Protein 6E8O (pdb70)

Nearest PDB structures (foldseek):
  6e8o-assembly1_A  TM=1.002E+00  e=0.000E+00  Thermobifida fusca YX
  6e97-assembly1_A  TM=9.996E-01  e=0.000E+00  Thermobifida fusca YX
  6e97-assembly2_B  TM=9.998E-01  e=0.000E+00  Thermobifida fusca YX
  6e8o-assembly2_B  TM=9.982E-01  e=0.000E+00  Thermobifida fusca YX
  7tz4-assembly1_A  TM=8.031E-01  e=6.354E-76  Pseudomonas aeruginosa

Foldseek 3Di:
DADADPPVFVVVCCVVVLQPWDFLLNLLVVLCVVLVQAWAEAFDNDTHGSVRLSQLLLLLLQLVVVVPDAAAAEEEEEEFLGPVVSSPLSNCRQRNYAYEYDYNLFWLVQVLVSCQLRVHQEYEYECDAPHDGVLVSQVVCVVVVRHHPAYEYDDDNVPHHDSVSSNPDGGDSVNTDHDTQSDFRYWYFFLDFQARTFIATFGRRQQVSLQCLLLVLVVAAQAAEEEEQDGQPPPCLPPNDHSSSNSSRNYYYYYQSHLALVRVLVCCQPVLHAEYEFFQLSLVRNQCCCPVPVCVPGDNVSHAEYEYELDDHALVSLVSCCVRRVYQYKAWYDTPQFWIFIDGSPDPSVPRSQFRGATSDPFWDWAFAAPVRHGDPAFDKGFIWIDGSGGGQATDPPVPVSPPQADPVRIGRPQFIWHADPVRTIHTDGGRGRWAQFRNRIEHQNHLQVQLCPDPFFDGKGWEFFQDPNRRTFIEMETETPPDHDDPVVSLVSVVVVRGRPRHRGPYYHYDNDQPDPPCVDDSVVSRVRSRVVRD/DFDADDPVFVVVCVVVVLQPWDFLLNLLVVLCVVLVAAFAEAFPNDTDGSVRLSFLLQLLLQLVVVVPDAAAAEEEEEEFLGPVSSSPLSNCSQRNYAYEYDYNLFWLVQVLCSCVQRVHQEYEYECDAPHDGVVVRLVVCVVVVSHHPAYEYDDPQVPGHDSVSSRHPGGDSVNTDHDTQSFFRYWYWFLDFAQHTFIATFGNRQQVSQQQLLLVLVVAAQAAEEEEQDGQPPPCLVPNNHSSSNSSRNYYYYYQRHLQLVRRLVCCQPVLHAEYEFFQLSLVRNLCCCPVPVCVVRDNVSHAEYEYELDDHALVSLVSCCVRRVYAYKAWYDTPQFWIFIDGRPDDSVDRSQFRHATSDPFWDWAFAAPVSHGDPAFDKGWIWTDGSGGGQATDPCVPVSPPQADPVRIGGPQWIWHADPVRTIHTDGGRGQWDQFRNRTEHQNNLFVLLVVPPFWDGKTWEWAQDPNRRTFIEMETEGDDDPVVSLVSSVVVIGRPRHRGPYYHYDNDLPDPCPVNDDSVVSRVVSRVVSD

Solvent-accessible surface area: 41570 Å² total; per-residue (Å²): 73,70,55,106,29,44,78,102,17,14,74,110,2,122,147,54,48,27,21,79,31,34,0,0,17,41,0,0,60,43,14,8,190,153,16,30,138,64,50,0,0,12,6,83,82,70,133,4,49,1,35,57,0,6,110,63,0,11,31,1,0,12,6,2,25,196,35,34,5,56,56,31,26,56,0,0,0,1,3,9,20,36,0,44,1,0,0,1,0,2,0,0,6,24,3,8,3,24,0,0,7,0,35,19,26,8,37,22,42,1,0,41,29,0,5,67,34,0,114,12,58,0,0,1,0,4,31,137,57,95,63,51,38,2,51,71,2,0,48,98,4,103,174,76,69,40,23,6,115,39,2,0,0,16,49,119,32,61,83,38,25,41,10,69,98,4,76,84,50,206,63,67,92,70,57,44,56,133,23,114,12,84,59,21,2,1,1,7,25,13,34,8,34,74,16,72,8,64,2,0,10,2,18,7,9,0,1,0,19,4,0,46,20,0,5,113,32,4,34,13,7,23,51,4,23,0,0,0,5,14,52,1,3,66,9,13,0,1,4,2,0,0,0,3,0,0,0,45,17,1,0,16,0,0,5,1,88,61,50,41,22,78,33,0,0,46,36,0,45,99,26,112,0,13,5,0,0,0,20,6,14,19,0,34,99,1,0,62,12,23,87,137,42,80,21,73,133,47,59,15,94,23,7,115,10,0,0,1,2,28,24,93,4,52,48,132,11,3,133,55,0,106,107,30,12,60,2,22,5,0,2,7,24,30,22,16,13,1,0,6,0,0,0,28,52,116,25,76,80,96,34,3,14,55,6,12,0,91,20,14,7,122,40,14,54,46,79,18,0,41,158,70,60,153,93,25,86,102,40,90,75,6,36,1,2,0,35,0,0,0,2,6,24,2,10,25,134,12,157,151,52,27,83,85,11,17,15,148,79,9,9,10,90,1,16,13,41,0,79,84,21,126,80,12,4,0,6,27,84,30,83,49,58,50,16,9,16,50,6,12,70,46,0,2,4,66,8,0,10,78,16,0,73,46,13,99,24,2,113,30,0,0,0,4,11,38,63,25,138,43,26,45,36,86,0,0,0,10,0,20,19,154,124,148,70,16,57,150,86,87,0,37,152,44,0,139,108,100,4,3,0,54,29,8,20,6,58,89,10,56,56,37,138,185,6,50,26,129,24,83,207,55,70,97,37,49,2,33,140,58,0,28,172,165,33,135,78,69,56,105,28,42,78,104,23,13,73,101,1,120,139,54,48,25,21,77,29,33,0,0,19,43,0,0,38,65,12,10,186,162,18,33,137,119,48,0,0,9,5,83,81,69,131,4,50,1,35,62,0,6,116,58,0,9,24,0,0,0,7,2,21,158,46,28,5,53,48,32,29,57,1,0,0,0,3,7,15,35,0,38,0,1,0,0,1,3,0,0,5,27,2,8,3,26,0,0,6,0,39,21,26,8,38,9,42,2,0,37,33,0,6,68,31,0,104,12,48,1,0,0,0,5,21,136,44,94,89,52,43,2,44,93,6,0,49,93,4,106,167,67,65,38,16,9,117,28,4,0,0,18,55,104,36,60,80,39,34,26,5,64,137,13,74,17,147,179,56,53,95,70,52,46,57,134,25,111,11,80,58,19,2,1,3,7,28,11,36,10,38,53,23,78,9,52,3,0,11,2,18,6,11,0,0,0,19,4,0,49,19,0,5,144,33,5,71,27,18,57,81,3,23,0,0,0,3,12,54,1,2,70,7,14,0,0,3,3,0,0,1,2,0,0,1,36,17,1,0,18,0,0,4,1,76,58,47,43,24,75,31,0,0,43,38,0,52,97,26,100,0,11,5,0,0,0,23,6,12,19,0,20,89,2,0,42,8,26,91,139,49,76,27,61,137,54,57,14,89,22,8,122,10,0,0,2,3,28,26,94,5,52,47,133,12,2,129,57,0,97,110,33,18,60,3,19,6,0,2,7,24,33,24,14,12,1,0,4,0,0,0,29,51,104,14,22,71,94,30,2,12,54,7,10,0,59,21,13,8,122,42,14,57,42,82,17,0,41,159,66,59,156,86,23,86,92,40,89,73,5,46,1,2,0,36,0,0,0,2,5,26,2,10,26,141,13,148,144,44,28,80,96,11,16,15,148,86,9,11,11,83,2,16,16,45,0,82,82,21,58,33,7,5,0,6,26,86,32,91,40,53,51,9,4,30,47,6,15,72,48,0,3,4,60,6,0,7,74,13,0,68,45,16,127,45,17,143,30,0,0,0,4,10,33,62,24,127,90,28,44,25,89,0,0,0,16,0,20,56,134,11,64,157,89,74,0,37,130,41,0,153,106,107,5,4,0,60,28,7,14,5,55,103,9,54,70,37,127,183,5,74,34,129,21,55,82,174,54,71,90,45,57,6,28,152,78,0,32,64,76,31,133

CATH classification: 3.40.50.12780 (+1 more: 3.30.300.30)

Secondary structure (DSSP, 8-state):
---PPPHHHHHHHHHTTS-----HHHHHHHHHHHTTTSEEEEETTEEEEHHHHHHHHHHHHHHHHHHT--TT-EEEE---SSTHHHHHHHHHHHTT-EEEE--TT--HHHHHHHHHHHT-SEEEEESEETTEEHHHHHHHHHHHT-S-SEEEEES--TTSEEGGGGGSS---GGG-----TTSEEEEEE---SSSSPPEEEEEHHHHHHHHHHHHHHTT--TT-EEEE-S-TTSHHHHHSSHHHHHHHHT-EEEE-SS--HHHHHHHHHHHT--EEEE-HHHHHHHHHHHHTSTTTT---TT--EEEEESS---HHHHTTHHHHH-SEEEEEEEETTEEEEE--TTS-HHHHHH---EES-TT-EEEEE-TTSPBPPTTS-EEEEEE-TTS-SS-TT-HHHHHHHB-TT--EEEEEEEEE-TTS-EEEEEE-SS-EEETTEEE-HHHHHHHHHTSTTEEEEEEEEEEETTTEEEEEEEEEESSS---HHHHHHHHHHHT--GGGS-SEEEE-SS-SSTT----HHHHHHHHHHHT-/---PPPHHHHHHHHHTTS-----HHHHHHHHHHHTTTSEEEEETTEEEEHHHHHHHHHHHHHHHHHHT--TT-EEEE---SSTHHHHHHHHHHHHT-EEEE--TT--HHHHHHHHHHTT-SEEEEESEETTEEHHHHHHHHHHTT-S-SEEEEES--TTSEEGGGGS-SS--GGG-----TTSEEEEEE----SSSPPEEEEEHHHHHHHHHHHHHHTT--TT-EEEE-S-TTSHHHHHSSHHHHHHHHT-EEEEPSS--HHHHHHHHHHHT--EEEE-HHHHHHHHHHHHTSSSTTS--TT--EEEEESS---HHHHTTHHHHHSSEEEEEEEETTEEEEE--TTS-HHHHHH---EES-TT-EEEEE-TTSPBPPTTS-EEEEEE-TTS-SS-TT-HHHHHHHB-TTS-EEEEEEEEE-TTS-EEEEEE-SSEEEETTEEEEHHHHHHHHHHSTT-SEEEEEEEEETTTEEEEEEEEE----HHHHHHHHHHHT--GGGS-SEEEE-SS-SSS-GGGS-HHHHHHHHHHHT-

Sequence (1070 aa):
GCTPWPAEFAVRYREAGYWTGETFSDFVTDRTRRFADRLAVVGAGQRWTYAELGERSAVLATGLARLGIAAGDRVVVQLPNIPELFEVVFALFRLGALPVYALPAHRAHEITHLCTTAQAKALIIPDRHAGFDYRTMAAQLRHAGTAPEHVVVVGEPGGFTPLAELRADRPDPGVFTRPEASDAAFLQLSGGTTGLPKLIPRTHDDYLYSVRASAEICALGTDTVYLAALPAVHNFPMSSPGFLGTFHAGGTVVLAPNPSPDTAFSLIETERVTITAVVPPIALQWLDAVEHGSQSHRDLSSLRVLQVGGAKFAPEAARRVRPVLGCTLQQVFGMAEGLVNYTRLDDPDDIITTTQGRPISPDDEIRIVDEADRPVPDGEVGHLLTRGPYTIRGYYRAEEHNATAFTPDGFYRTGDLVRRTPTGHLVVEGRAKDQINRGGEKVSAEEVENHILAHPAVHDAAVVGMSDPYLGERVCAYVIARTEPPSRSELLRFLRERGLASYKIPDRVEFVDRFPVTGVKISRSELRRELARRLDGCTPWPAEFAVRYREAGYWTGETFSDFVTDRTRRFADRLAVVGAGQRWTYAELGERSAVLATGLARLGIAAGDRVVVQLPNIPELFEVVFALFRLGALPVYALPAHRAHEITHLCTTAQAKALIIPDRHAGFDYRTMAAQLRHAGTAPEHVVVVGEPGGFTPLAELRADRPDPGVFTRPEASDAAFLQLSGGTTGLPKLIPRTHDDYLYSVRASAEICALGTDTVYLAALPAVHNFPMSSPGFLGTFHAGGTVVLAPNPSPDTAFSLIETERVTITAVVPPIALQWLDAVEHGSQSHRDLSSLRVLQVGGAKFAPEAARRVRPVLGCTLQQVFGMAEGLVNYTRLDDPDDIITTTQGRPISPDDEIRIVDEADRPVPDGEVGHLLTRGPYTIRGYYRAEEHNATAFTPDGFYRTGDLVRRTPTGHLVVEGRAKDQINRGGEKVSAEEVENHILAHPAVHDAAVVGMSDPYLGERVCAYVIAPPSRSELLRFLRERGLASYKIPDRVEFVDRFPVTGVGKISRSELRRELARRLD

B-factor: mean 16.15, std 8.52, range [2.75, 59.04]

Organism: Thermobifida fusca (strain YX) (NCBI:txid269800)

Structure (mmCIF, N/CA/C/O backbone):
data_6E8O
#
_entry.id   6E8O
#
_cell.length_a   207.034
_cell.length_b   51.022
_cell.length_c   111.552
_cell.angle_alpha   90.000
_cell.angle_beta   119.870
_cell.angle_gamma   90.000
#
_symmetry.space_group_name_H-M   'C 1 2 1'
#
loop_
_entity.id
_entity.type
_entity.pdbx_description
1 polymer '2,3-dihydroxybenzoate-AMP ligase'
2 non-polymer 'ADENOSINE MONOPHOSPHATE'
3 non-polymer 'SULFATE ION'
4 non-polymer GLYCEROL
5 water water
#
loop_
_atom_site.group_PDB
_atom_site.id
_atom_site.type_symbol
_atom_site.label_atom_id
_atom_site.label_alt_id
_atom_site.label_comp_id
_atom_site.label_asym_id
_atom_site.label_entity_id
_atom_site.label_seq_id
_atom_site.pdbx_PDB_ins_code
_atom_site.Ca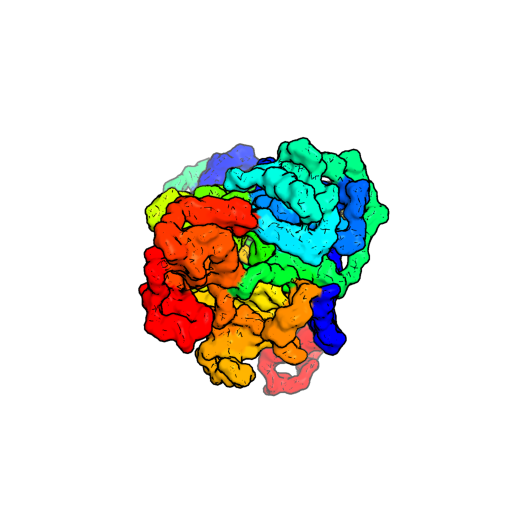rtn_x
_atom_site.Cartn_y
_atom_site.Cartn_z
_atom_site.occupancy
_atom_site.B_iso_or_equiv
_atom_site.auth_seq_id
_atom_site.auth_comp_id
_atom_site.auth_asym_id
_atom_site.auth_atom_id
_atom_site.pdbx_PDB_model_num
ATOM 1 N N . GLY A 1 7 ? -38.801 -30.565 105.731 1.00 23.40 4 GLY A N 1
ATOM 2 C CA . GLY A 1 7 ? -39.685 -29.413 105.677 1.00 20.30 4 GLY A CA 1
ATOM 3 C C . GLY A 1 7 ? -39.673 -28.692 104.340 1.00 22.52 4 GLY A C 1
ATOM 4 O O . GLY A 1 7 ? -40.082 -27.535 104.242 1.00 25.13 4 GLY A O 1
ATOM 5 N N . CYS A 1 8 ? -39.201 -29.376 103.306 1.00 21.36 5 CYS A N 1
ATOM 6 C CA . CYS A 1 8 ? -39.114 -28.813 101.968 1.00 18.63 5 CYS A CA 1
ATOM 7 C C . CYS A 1 8 ? -40.285 -29.299 101.116 1.00 23.35 5 CYS A C 1
ATOM 8 O O . CYS A 1 8 ? -40.981 -30.256 101.459 1.00 26.10 5 CYS A O 1
ATOM 11 N N . THR A 1 9 ? -40.509 -28.610 99.998 1.00 17.65 6 THR A N 1
ATOM 12 C CA . THR A 1 9 ? -41.557 -28.979 99.056 1.00 16.55 6 THR A CA 1
ATOM 13 C C . THR A 1 9 ? -40.908 -29.373 97.736 1.00 21.36 6 THR A C 1
ATOM 14 O O . THR A 1 9 ? -40.185 -28.557 97.136 1.00 18.00 6 THR A O 1
ATOM 18 N N . PRO A 1 10 ? -41.115 -30.593 97.250 1.00 20.41 7 PRO A N 1
ATOM 19 C CA . PRO A 1 10 ? -40.448 -31.035 96.025 1.00 17.15 7 PRO A CA 1
ATOM 20 C C . PRO A 1 10 ? -41.229 -30.645 94.779 1.00 14.37 7 PRO A C 1
ATOM 21 O O . PRO A 1 10 ? -42.438 -30.406 94.814 1.00 19.22 7 PRO A O 1
ATOM 25 N N . TRP A 1 11 ? -40.506 -30.572 93.667 1.00 12.62 8 TRP A N 1
ATOM 26 C CA . TRP A 1 11 ? -41.170 -30.432 92.384 1.00 11.84 8 TRP A CA 1
ATOM 27 C C . TRP A 1 11 ? -42.001 -31.687 92.109 1.00 17.29 8 TRP A C 1
ATOM 28 O O . TRP A 1 11 ? -41.629 -32.789 92.524 1.00 16.76 8 TRP A O 1
ATOM 39 N N . PRO A 1 12 ? -43.141 -31.552 91.433 1.00 18.66 9 PRO A N 1
ATOM 40 C CA . PRO A 1 12 ? -43.880 -32.747 91.017 1.00 17.48 9 PRO A CA 1
ATOM 41 C C . PRO A 1 12 ? -43.028 -33.620 90.108 1.00 17.93 9 PRO A C 1
ATOM 42 O O . PRO A 1 12 ? -42.203 -33.132 89.331 1.00 14.79 9 PRO A O 1
ATOM 46 N N . ALA A 1 13 ? -43.247 -34.933 90.213 1.00 18.89 10 ALA A N 1
ATOM 47 C CA . ALA A 1 13 ? -42.427 -35.894 89.480 1.00 16.35 10 ALA A CA 1
ATOM 48 C C . ALA A 1 13 ? -42.394 -35.601 87.985 1.00 17.47 10 ALA A C 1
ATOM 49 O O . ALA A 1 13 ? -41.352 -35.760 87.339 1.00 19.73 10 ALA A O 1
ATOM 51 N N . GLU A 1 14 ? -43.522 -35.188 87.404 1.00 18.63 11 GLU A N 1
ATOM 52 C CA . GLU A 1 14 ? -43.546 -34.978 85.960 1.00 18.04 11 GLU A CA 1
ATOM 53 C C . GLU A 1 14 ? -42.786 -33.718 85.557 1.00 17.56 11 GLU A C 1
ATOM 54 O O . GLU A 1 14 ? -42.313 -33.619 84.417 1.00 14.89 11 GLU A O 1
ATOM 60 N N . PHE A 1 15 ? -42.661 -32.750 86.466 1.00 13.50 12 PHE A N 1
ATOM 61 C CA . PHE A 1 15 ? -41.834 -31.583 86.177 1.00 13.14 12 PHE A CA 1
ATOM 62 C C . PHE A 1 15 ? -40.354 -31.923 86.300 1.00 11.47 12 PHE A C 1
ATOM 63 O O . PHE A 1 15 ? -39.552 -31.554 85.434 1.00 13.13 12 PHE A O 1
ATOM 71 N N . ALA A 1 16 ? -39.974 -32.640 87.362 1.00 15.54 13 ALA A N 1
ATOM 72 C CA . ALA A 1 16 ? -38.586 -33.070 87.498 1.00 13.68 13 ALA A CA 1
ATOM 73 C C . ALA A 1 16 ? -38.122 -33.821 86.256 1.00 12.35 13 ALA A C 1
ATOM 74 O O . ALA A 1 16 ? -37.021 -33.580 85.746 1.00 12.28 13 ALA A O 1
ATOM 76 N N . VAL A 1 17 ? -38.956 -34.731 85.751 1.00 13.70 14 VAL A N 1
ATOM 77 C CA . VAL A 1 17 ? -38.622 -35.472 84.536 1.00 13.51 14 VAL A CA 1
ATOM 78 C C . VAL A 1 17 ? -38.392 -34.517 83.373 1.00 11.84 14 VAL A C 1
ATOM 79 O O . VAL A 1 17 ? -37.427 -34.650 82.613 1.00 13.03 14 VAL A O 1
ATOM 83 N N . ARG A 1 18 ? -39.296 -33.553 83.205 1.00 14.25 15 ARG A N 1
ATOM 84 C CA . ARG A 1 18 ? -39.169 -32.585 82.122 1.00 15.68 15 ARG A CA 1
ATOM 85 C C . ARG A 1 18 ? -37.849 -31.832 82.209 1.00 11.49 15 ARG A C 1
ATOM 86 O O . ARG A 1 18 ? -37.165 -31.634 81.198 1.00 11.40 15 ARG A O 1
ATOM 94 N N . TYR A 1 19 ? -37.470 -31.416 83.416 1.00 10.69 16 TYR A N 1
ATOM 95 C CA . TYR A 1 19 ? -36.293 -30.570 83.564 1.00 9.19 16 TYR A CA 1
ATOM 96 C C . TYR A 1 19 ? -35.003 -31.355 83.366 1.00 11.73 16 TYR A C 1
ATOM 97 O O . TYR A 1 19 ? -34.031 -30.816 82.828 1.00 12.26 16 TYR A O 1
ATOM 106 N N . ARG A 1 20 ? -34.973 -32.624 83.778 1.00 12.60 17 ARG A N 1
ATOM 107 C CA . ARG A 1 20 ? -33.781 -33.437 83.553 1.00 14.55 17 ARG A CA 1
ATOM 108 C C . ARG A 1 20 ? -33.624 -33.798 82.080 1.00 13.17 17 ARG A C 1
ATOM 109 O O . ARG A 1 20 ? -32.519 -33.723 81.534 1.00 14.36 17 ARG A O 1
ATOM 117 N N . GLU A 1 21 ? -34.717 -34.182 81.416 1.00 14.58 18 GLU A N 1
ATOM 118 C CA . GLU A 1 21 ? -34.631 -34.504 79.993 1.00 18.13 18 GLU A CA 1
ATOM 119 C C . GLU A 1 21 ? -34.290 -33.278 79.153 1.00 17.16 18 GLU A C 1
ATOM 120 O O . GLU A 1 21 ? -33.670 -33.411 78.092 1.00 17.79 18 GLU A O 1
ATOM 126 N N . ALA A 1 22 ? -34.691 -32.082 79.595 1.00 15.90 19 ALA A N 1
ATOM 127 C CA . ALA A 1 22 ? -34.340 -30.865 78.872 1.00 13.28 19 ALA A CA 1
ATOM 128 C C . ALA A 1 22 ? -32.879 -30.468 79.056 1.00 12.84 19 ALA A C 1
ATOM 129 O O . ALA A 1 22 ? -32.390 -29.613 78.310 1.00 15.27 19 ALA A O 1
ATOM 131 N N . GLY A 1 23 ? -32.170 -31.072 80.007 1.00 10.25 20 GLY A N 1
ATOM 132 C CA . GLY A 1 23 ? -30.780 -30.748 80.249 1.00 12.19 20 GLY A CA 1
ATOM 133 C C . GLY A 1 23 ? -30.557 -29.644 81.254 1.00 11.54 20 GLY A C 1
ATOM 134 O O . GLY A 1 23 ? -29.401 -29.262 81.488 1.00 12.96 20 GLY A O 1
ATOM 135 N N . TYR A 1 24 ? -31.629 -29.117 81.849 1.00 12.15 21 TYR A N 1
ATOM 136 C CA . TYR A 1 24 ? -31.505 -28.118 82.904 1.00 9.75 21 TYR A CA 1
ATOM 137 C C . TYR A 1 24 ? -30.887 -28.721 84.157 1.00 9.77 21 TYR A C 1
ATOM 138 O O . TYR A 1 24 ? -29.921 -28.185 84.709 1.00 7.80 21 TYR A O 1
ATOM 147 N N . TRP A 1 25 ? -31.457 -29.828 84.632 1.00 10.16 22 TRP A N 1
ATOM 148 C CA . TRP A 1 25 ? -31.024 -30.502 85.850 1.00 8.63 22 TRP A CA 1
ATOM 149 C C . TRP A 1 25 ? -30.077 -31.633 85.464 1.00 10.48 22 TRP A C 1
ATOM 150 O O . TRP A 1 25 ? -30.519 -32.675 84.972 1.00 13.61 22 TRP A O 1
ATOM 161 N N . THR A 1 26 ? -28.778 -31.434 85.698 1.00 8.48 23 THR A N 1
ATOM 162 C CA . THR A 1 26 ? -27.762 -32.334 85.161 1.00 12.13 23 THR A CA 1
ATOM 163 C C . THR A 1 26 ? -27.341 -33.442 86.119 1.00 10.69 23 THR A C 1
ATOM 164 O O . THR A 1 26 ? -26.724 -34.417 85.671 1.00 11.51 23 THR A O 1
ATOM 168 N N . GLY A 1 27 ? -27.635 -33.318 87.411 1.00 9.66 24 GLY A N 1
ATOM 169 C CA . GLY A 1 27 ? -27.184 -34.268 88.404 1.00 7.44 24 GLY A CA 1
ATOM 170 C C . GLY A 1 27 ? -25.932 -33.863 89.164 1.00 11.34 24 GLY A C 1
ATOM 171 O O . GLY A 1 27 ? -25.602 -34.512 90.165 1.00 7.99 24 GLY A O 1
ATOM 172 N N . GLU A 1 28 ? -25.233 -32.818 88.730 1.00 10.06 25 GLU A N 1
ATOM 173 C CA . GLU A 1 28 ? -24.035 -32.380 89.436 1.00 7.76 25 GLU A CA 1
ATOM 174 C C . GLU A 1 28 ? -24.404 -31.735 90.767 1.00 8.44 25 GLU A C 1
ATOM 175 O O . GLU A 1 28 ? -25.396 -31.006 90.865 1.00 8.25 25 GLU A O 1
ATOM 181 N N . THR A 1 29 ? -23.607 -32.011 91.799 1.00 5.47 26 THR A N 1
ATOM 182 C CA . THR A 1 29 ? -23.779 -31.397 93.111 1.00 5.57 26 THR A CA 1
ATOM 183 C C . THR A 1 29 ? -22.700 -30.344 93.351 1.00 6.15 26 THR A C 1
ATOM 184 O O . THR A 1 29 ? -21.706 -30.256 92.633 1.00 8.13 26 THR A O 1
ATOM 188 N N . PHE A 1 30 ? -22.903 -29.538 94.390 1.00 7.36 27 PHE A N 1
ATOM 189 C CA . PHE A 1 30 ? -21.863 -28.578 94.743 1.00 7.88 27 PHE A CA 1
ATOM 190 C C . PHE A 1 30 ? -20.596 -29.281 95.215 1.00 8.62 27 PHE A C 1
ATOM 191 O O . PHE A 1 30 ? -19.495 -28.748 95.040 1.00 7.09 27 PHE A O 1
ATOM 199 N N . SER A 1 31 ? -20.728 -30.479 95.790 1.00 7.30 28 SER A N 1
ATOM 200 C CA . SER A 1 31 ? -19.556 -31.295 96.101 1.00 9.24 28 SER A CA 1
ATOM 201 C C . SER A 1 31 ? -18.735 -31.586 94.844 1.00 8.20 28 SER A C 1
ATOM 202 O O . SER A 1 31 ? -17.508 -31.416 94.837 1.00 8.20 28 SER A O 1
ATOM 205 N N . ASP A 1 32 ? -19.403 -32.039 93.772 1.00 5.78 29 ASP A N 1
ATOM 206 C CA . ASP A 1 32 ? -18.741 -32.237 92.484 1.00 7.69 29 ASP A CA 1
ATOM 207 C C . ASP A 1 32 ? -18.171 -30.929 91.948 1.00 7.67 29 ASP A C 1
ATOM 208 O O . ASP A 1 32 ? -17.110 -30.913 91.312 1.00 7.41 29 ASP A O 1
ATOM 213 N N . PHE A 1 33 ? -18.904 -29.833 92.150 1.00 6.58 30 PHE A N 1
ATOM 214 C CA . PHE A 1 33 ? -18.540 -28.539 91.584 1.00 7.49 30 PHE A CA 1
ATOM 215 C C . PHE A 1 33 ? -17.204 -28.062 92.137 1.00 5.88 30 PHE A C 1
ATOM 216 O O . PHE A 1 33 ? -16.305 -27.680 91.381 1.00 6.55 30 PHE A O 1
ATOM 224 N N . VAL A 1 34 ? -17.044 -28.121 93.459 1.00 7.84 31 VAL A N 1
ATOM 225 C CA . VAL A 1 34 ? -15.804 -27.684 94.095 1.00 6.91 31 VAL A CA 1
ATOM 226 C C . VAL A 1 34 ? -14.613 -28.455 93.535 1.00 10.09 31 VAL A C 1
ATOM 227 O O . VAL A 1 34 ? -13.598 -27.866 93.140 1.00 6.48 31 VAL A O 1
ATOM 231 N N . THR A 1 35 ? -14.727 -29.786 93.480 1.00 8.72 32 THR A N 1
ATOM 232 C CA . THR A 1 35 ? -13.623 -30.615 93.003 1.00 6.98 32 THR A CA 1
ATOM 233 C C . THR A 1 35 ? -13.331 -30.366 91.531 1.00 8.31 32 THR A C 1
ATOM 234 O O . THR A 1 35 ? -12.171 -30.219 91.133 1.00 10.40 32 THR A O 1
ATOM 238 N N . ASP A 1 36 ? -14.372 -30.321 90.704 1.00 5.23 33 ASP A N 1
ATOM 239 C CA . ASP A 1 36 ? -14.152 -30.238 89.266 1.00 8.33 33 ASP A CA 1
ATOM 240 C C . ASP A 1 36 ? -13.594 -28.880 88.863 1.00 8.99 33 ASP A C 1
ATOM 241 O O . ASP A 1 36 ? -12.627 -28.799 88.098 1.00 7.35 33 ASP A O 1
ATOM 246 N N . ARG A 1 37 ? -14.201 -27.794 89.348 1.00 9.04 34 ARG A N 1
ATOM 247 C CA . ARG A 1 37 ? -13.767 -26.478 88.891 1.00 9.47 34 ARG A CA 1
ATOM 248 C C . ARG A 1 37 ? -12.375 -26.141 89.412 1.00 6.11 34 ARG A C 1
ATOM 249 O O . ARG A 1 37 ? -11.565 -25.563 88.681 1.00 7.69 34 ARG A O 1
ATOM 257 N N . THR A 1 38 ? -12.065 -26.504 90.661 1.00 5.76 35 THR A N 1
ATOM 258 C CA . THR A 1 38 ? -10.731 -26.204 91.168 1.00 7.53 35 THR A CA 1
ATOM 259 C C . THR A 1 38 ? -9.656 -27.047 90.493 1.00 10.49 35 THR A C 1
ATOM 260 O O . THR A 1 38 ? -8.493 -26.630 90.454 1.00 11.08 35 THR A O 1
ATOM 264 N N . ARG A 1 39 ? -10.010 -28.203 89.933 1.00 11.15 36 ARG A N 1
ATOM 265 C CA . ARG A 1 39 ? -9.036 -28.968 89.162 1.00 11.97 36 ARG A CA 1
ATOM 266 C C . ARG A 1 39 ? -8.961 -28.484 87.719 1.00 9.37 36 ARG A C 1
ATOM 267 O O . ARG A 1 39 ? -7.864 -28.305 87.178 1.00 9.96 36 ARG A O 1
ATOM 275 N N . ARG A 1 40 ? -10.122 -28.231 87.112 1.00 9.17 37 ARG A N 1
ATOM 276 C CA . ARG A 1 40 ? -10.200 -27.769 85.729 1.00 7.26 37 ARG A CA 1
ATOM 277 C C . ARG A 1 40 ? -9.465 -26.448 85.522 1.00 9.87 37 ARG A C 1
ATOM 278 O O . ARG A 1 40 ? -8.879 -26.216 84.458 1.00 9.98 37 ARG A O 1
ATOM 286 N N . PHE A 1 41 ? -9.502 -25.559 86.518 1.00 8.40 38 PHE A N 1
ATOM 287 C CA . PHE A 1 41 ? -8.939 -24.216 86.402 1.00 8.23 38 PHE A CA 1
ATOM 288 C C . PHE A 1 41 ? -7.796 -23.998 87.385 1.00 8.59 38 PHE A C 1
ATOM 289 O O . PHE A 1 41 ? -7.455 -22.850 87.698 1.00 8.33 38 PHE A O 1
ATOM 297 N N . ALA A 1 42 ? -7.175 -25.091 87.837 1.00 8.11 39 ALA A N 1
ATOM 298 C CA . ALA A 1 42 ? -6.246 -25.081 88.963 1.00 8.12 39 ALA A CA 1
ATOM 299 C C . ALA A 1 42 ? -5.262 -23.913 88.949 1.00 7.21 39 ALA A C 1
ATOM 300 O O . ALA A 1 42 ? -5.066 -23.248 89.970 1.00 7.67 39 ALA A O 1
ATOM 302 N N . ASP A 1 43 ? -4.616 -23.659 87.809 1.00 7.65 40 ASP A N 1
ATOM 303 C CA . ASP A 1 43 ? -3.545 -22.666 87.748 1.00 11.12 40 ASP A CA 1
ATOM 304 C C . ASP A 1 43 ? -4.045 -21.233 87.619 1.00 11.02 40 ASP A C 1
ATOM 305 O O . ASP A 1 43 ? -3.245 -20.301 87.756 1.00 9.27 40 ASP A O 1
ATOM 310 N N . ARG A 1 44 ? -5.324 -21.033 87.343 1.00 9.88 41 ARG A N 1
ATOM 311 C CA . ARG A 1 44 ? -5.837 -19.694 87.133 1.00 8.10 41 ARG A CA 1
ATOM 312 C C . ARG A 1 44 ? -6.123 -19.018 88.469 1.00 8.66 41 ARG A C 1
ATOM 313 O O . ARG A 1 44 ? -6.224 -19.668 89.511 1.00 5.81 41 ARG A O 1
ATOM 321 N N . LEU A 1 45 ? -6.256 -17.690 88.421 1.00 8.41 42 LEU A N 1
ATOM 322 C CA . LEU A 1 45 ? -6.540 -16.893 89.610 1.00 7.08 42 LEU A CA 1
ATOM 323 C C . LEU A 1 45 ? -8.040 -16.909 89.889 1.00 4.59 42 LEU A C 1
ATOM 324 O O . LEU A 1 45 ? -8.840 -16.530 89.025 1.00 6.17 42 LEU A O 1
ATOM 329 N N . ALA A 1 46 ? -8.420 -17.338 91.094 1.00 6.83 43 ALA A N 1
ATOM 330 C CA . ALA A 1 46 ? -9.819 -17.501 91.487 1.00 6.31 43 ALA A CA 1
ATOM 331 C C . ALA A 1 46 ? -10.348 -16.351 92.335 1.00 5.77 43 ALA A C 1
ATOM 332 O O . ALA A 1 46 ? -11.461 -15.870 92.096 1.00 6.36 43 ALA A O 1
ATOM 334 N N . VAL A 1 47 ? -9.590 -15.922 93.342 1.00 5.34 44 VAL A N 1
ATOM 335 C CA . VAL A 1 47 ? -10.066 -14.966 94.336 1.00 5.64 44 VAL A CA 1
ATOM 336 C C . VAL A 1 47 ? -9.003 -13.901 94.572 1.00 8.42 44 VAL A C 1
ATOM 337 O O . VAL A 1 47 ? -7.833 -14.223 94.810 1.00 4.65 44 VAL A O 1
ATOM 341 N N . VAL A 1 48 ? -9.422 -12.639 94.553 1.00 7.17 45 VAL A N 1
ATOM 342 C CA . VAL A 1 48 ? -8.593 -11.509 94.955 1.00 7.47 45 VAL A CA 1
ATOM 343 C C . VAL A 1 48 ? -9.354 -10.751 96.031 1.00 6.12 45 VAL A C 1
ATOM 344 O O . VAL A 1 48 ? -10.493 -10.322 95.804 1.00 7.41 45 VAL A O 1
ATOM 348 N N . GLY A 1 49 ? -8.739 -10.598 97.200 1.00 6.17 46 GLY A N 1
ATOM 349 C CA . GLY A 1 49 ? -9.357 -9.859 98.281 1.00 8.33 46 GLY A CA 1
ATOM 350 C C . GLY A 1 49 ? -8.487 -9.792 99.518 1.00 10.81 46 GLY A C 1
ATOM 351 O O . GLY A 1 49 ? -7.774 -10.749 99.828 1.00 12.05 46 GLY A O 1
ATOM 352 N N . ALA A 1 50 ? -8.527 -8.660 100.225 1.00 12.07 47 ALA A N 1
ATOM 353 C CA . ALA A 1 50 ? -7.867 -8.514 101.526 1.00 12.63 47 ALA A CA 1
ATOM 354 C C . ALA A 1 50 ? -6.375 -8.837 101.453 1.00 12.62 47 ALA A C 1
ATOM 355 O O . ALA A 1 50 ? -5.810 -9.458 102.353 1.00 14.85 47 ALA A O 1
ATOM 357 N N . GLY A 1 51 ? -5.720 -8.391 100.383 1.00 13.09 48 GLY A N 1
ATOM 358 C CA . GLY A 1 51 ? -4.307 -8.657 100.201 1.00 14.06 48 GLY A CA 1
ATOM 359 C C . GLY A 1 51 ? -3.979 -10.061 99.748 1.00 17.46 48 GLY A C 1
ATOM 360 O O . GLY A 1 51 ? -2.795 -10.385 99.586 1.00 15.19 48 GLY A O 1
ATOM 361 N N . GLN A 1 52 ? -4.991 -10.894 99.530 1.00 12.25 49 GLN A N 1
ATOM 362 C CA . GLN A 1 52 ? -4.851 -12.282 99.119 1.00 12.01 49 GLN A CA 1
ATOM 363 C C . GLN A 1 52 ? -5.080 -12.430 97.619 1.00 10.86 49 GLN A C 1
ATOM 364 O O . GLN A 1 52 ? -5.887 -11.713 97.021 1.00 9.64 49 GLN A O 1
ATOM 370 N N . ARG A 1 53 ? -4.352 -13.372 97.013 1.00 9.63 50 ARG A N 1
ATOM 371 C CA . ARG A 1 53 ? -4.570 -13.773 95.621 1.00 9.65 50 ARG A CA 1
ATOM 372 C C . ARG A 1 53 ? -4.458 -15.296 95.588 1.00 13.02 50 ARG A C 1
ATOM 373 O O . ARG A 1 53 ? -3.353 -15.841 95.673 1.00 14.24 50 ARG A O 1
ATOM 381 N N . TRP A 1 54 ? -5.596 -15.978 95.477 1.00 8.78 51 TRP A N 1
ATOM 382 C CA . TRP A 1 54 ? -5.657 -17.436 95.514 1.00 8.19 51 TRP A CA 1
ATOM 383 C C . TRP A 1 54 ? -5.940 -17.979 94.122 1.00 7.18 51 TRP A C 1
ATOM 384 O O . TRP A 1 54 ? -6.898 -17.552 93.478 1.00 7.27 51 TRP A O 1
ATOM 395 N N . THR A 1 55 ? -5.123 -18.929 93.669 1.00 5.10 52 THR A N 1
ATOM 396 C CA . THR A 1 55 ? -5.470 -19.721 92.496 1.00 6.94 52 THR A CA 1
ATOM 397 C C . THR A 1 55 ? -6.625 -20.670 92.833 1.00 4.92 52 THR A C 1
ATOM 398 O O . THR A 1 55 ? -6.963 -20.888 93.999 1.00 6.06 52 THR A O 1
ATOM 402 N N . TYR A 1 56 ? -7.228 -21.248 91.788 1.00 6.49 53 TYR A N 1
ATOM 403 C CA . TYR A 1 56 ? -8.244 -22.277 92.005 1.00 6.39 53 TYR A CA 1
ATOM 404 C C . TYR A 1 56 ? -7.672 -23.446 92.797 1.00 6.59 53 TYR A C 1
ATOM 405 O O . TYR A 1 56 ? -8.353 -24.017 93.658 1.00 8.18 53 TYR A O 1
ATOM 41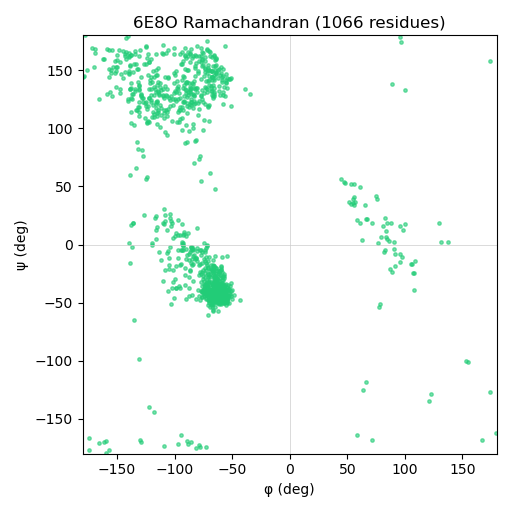4 N N . ALA A 1 57 ? -6.422 -23.817 92.514 1.00 7.59 54 ALA A N 1
ATOM 415 C CA . ALA A 1 57 ? -5.771 -24.871 93.284 1.00 7.81 54 ALA A CA 1
ATOM 416 C C . ALA A 1 57 ? -5.733 -24.521 94.766 1.00 8.38 54 ALA A C 1
ATOM 417 O O . ALA A 1 57 ? -6.075 -25.347 95.618 1.00 8.91 54 ALA A O 1
ATOM 419 N N . GLU A 1 58 ? -5.319 -23.297 95.101 1.00 7.29 55 GLU A N 1
ATOM 420 C CA . GLU A 1 58 ? -5.236 -22.930 96.511 1.00 7.50 55 GLU A CA 1
ATOM 421 C C . GLU A 1 58 ? -6.612 -22.920 97.163 1.00 8.08 55 GLU A C 1
ATOM 422 O O . GLU A 1 58 ? -6.771 -23.382 98.298 1.00 7.07 55 GLU A O 1
ATOM 428 N N . LEU A 1 59 ? -7.620 -22.386 96.467 1.00 5.42 56 LEU A N 1
ATOM 429 C CA . LEU A 1 59 ? -8.980 -22.438 96.994 1.00 10.10 56 LEU A CA 1
ATOM 430 C C . LEU A 1 59 ? -9.412 -23.880 97.240 1.00 8.33 56 LEU A C 1
ATOM 431 O O . LEU A 1 59 ? -10.047 -24.180 98.257 1.00 6.91 56 LEU A O 1
ATOM 436 N N . GLY A 1 60 ? -9.073 -24.785 96.320 1.00 8.13 57 GLY A N 1
ATOM 437 C CA . GLY A 1 60 ? -9.368 -26.194 96.541 1.00 10.16 57 GLY A CA 1
ATOM 438 C C . GLY A 1 60 ? -8.676 -26.750 97.772 1.00 7.62 57 GLY A C 1
ATOM 439 O O . GLY A 1 60 ? -9.305 -27.397 98.613 1.00 7.84 57 GLY A O 1
ATOM 440 N N . GLU A 1 61 ? -7.368 -26.492 97.901 1.00 8.66 58 GLU A N 1
ATOM 441 C CA . GLU A 1 61 ? -6.606 -26.996 99.045 1.00 8.53 58 GLU A CA 1
ATOM 442 C C . GLU A 1 61 ? -7.129 -26.424 100.357 1.00 10.00 58 GLU A C 1
ATOM 443 O O . GLU A 1 61 ? -7.285 -27.148 101.350 1.00 7.64 58 GLU A O 1
ATOM 449 N N . ARG A 1 62 ? -7.373 -25.112 100.389 1.00 8.03 59 ARG A N 1
ATOM 450 C CA . ARG A 1 62 ? -7.838 -24.472 101.617 1.00 8.62 59 ARG A CA 1
ATOM 451 C C . ARG A 1 62 ? -9.194 -25.013 102.048 1.00 6.94 59 ARG A C 1
ATOM 452 O O . ARG A 1 62 ? -9.424 -25.256 103.238 1.00 7.55 59 ARG A O 1
ATOM 460 N N . SER A 1 63 ? -10.117 -25.181 101.096 1.00 5.88 60 SER A N 1
ATOM 461 C CA . SER A 1 63 ? -11.443 -25.682 101.446 1.00 8.19 60 SER A CA 1
ATOM 462 C C . SER A 1 63 ? -11.392 -27.137 101.899 1.00 7.57 60 SER A C 1
ATOM 463 O O . SER A 1 63 ? -12.180 -27.536 102.761 1.00 6.62 60 SER A O 1
ATOM 466 N N . ALA A 1 64 ? -10.466 -27.935 101.353 1.00 7.99 61 ALA A N 1
ATOM 467 C CA . ALA A 1 64 ? -10.335 -29.321 101.801 1.00 7.01 61 ALA A CA 1
ATOM 468 C C . ALA A 1 64 ? -9.817 -29.391 103.233 1.00 7.60 61 ALA A C 1
ATOM 469 O O . ALA A 1 64 ? -10.283 -30.213 104.031 1.00 7.10 61 ALA A O 1
ATOM 471 N N . VAL A 1 65 ? -8.867 -28.522 103.584 1.00 6.14 62 VAL A N 1
ATOM 472 C CA . VAL A 1 65 ? -8.386 -28.459 104.960 1.00 6.40 62 VAL A CA 1
ATOM 473 C C . VAL A 1 65 ? -9.496 -27.995 105.899 1.00 6.75 62 VAL A C 1
ATOM 474 O O . VAL A 1 65 ? -9.703 -28.576 106.970 1.00 7.12 62 VAL A O 1
ATOM 478 N N . LEU A 1 66 ? -10.197 -26.937 105.503 1.00 5.50 63 LEU A N 1
ATOM 479 C CA . LEU A 1 66 ? -11.282 -26.393 106.311 1.00 7.65 63 LEU A CA 1
ATOM 480 C C . LEU A 1 66 ? -12.339 -27.457 106.581 1.00 5.62 63 LEU A C 1
ATOM 481 O O . LEU A 1 66 ? -12.746 -27.667 107.724 1.00 5.47 63 LEU A O 1
ATOM 486 N N . ALA A 1 67 ? -12.778 -28.124 105.520 1.00 5.81 64 ALA A N 1
ATOM 487 C CA . ALA A 1 67 ? -13.787 -29.174 105.632 1.00 6.35 64 ALA A CA 1
ATOM 488 C C . ALA A 1 67 ? -13.366 -30.240 106.637 1.00 6.82 64 ALA A C 1
ATOM 489 O O . ALA A 1 67 ? -14.179 -30.691 107.453 1.00 6.76 64 ALA A O 1
ATOM 491 N N . THR A 1 68 ? -12.093 -30.652 106.593 1.00 7.23 65 THR A N 1
ATOM 492 C CA . THR A 1 68 ? -11.581 -31.624 107.555 1.00 5.81 65 THR A CA 1
ATOM 493 C C . THR A 1 68 ? -11.710 -31.111 108.984 1.00 8.31 65 THR A C 1
ATOM 494 O O . THR A 1 68 ? -12.082 -31.865 109.893 1.00 7.83 65 THR A O 1
ATOM 498 N N . GLY A 1 69 ? -11.410 -29.825 109.201 1.00 7.56 66 GLY A N 1
ATOM 499 C CA . GLY A 1 69 ? -11.528 -29.249 110.530 1.00 8.93 66 GLY A CA 1
ATOM 500 C C . GLY A 1 69 ? -12.961 -29.038 110.980 1.00 8.07 66 GLY A C 1
ATOM 501 O O . GLY A 1 69 ? -13.262 -29.155 112.172 1.00 9.60 66 GLY A O 1
ATOM 502 N N . LEU A 1 70 ? -13.860 -28.704 110.050 1.00 7.99 67 LEU A N 1
ATOM 503 C CA . LEU A 1 70 ? -15.280 -28.653 110.393 1.00 6.98 67 LEU A CA 1
ATOM 504 C C . LEU A 1 70 ? -15.807 -30.035 110.761 1.00 9.75 67 LEU A C 1
ATOM 505 O O . LEU A 1 70 ? -16.598 -30.177 111.700 1.00 10.16 67 LEU A O 1
ATOM 510 N N . ALA A 1 71 ? -15.387 -31.066 110.028 1.00 9.18 68 ALA A N 1
ATOM 511 C CA . ALA A 1 71 ? -15.759 -32.424 110.404 1.00 10.98 68 ALA A CA 1
ATOM 512 C C . ALA A 1 71 ? -15.270 -32.755 111.807 1.00 13.62 68 ALA A C 1
ATOM 513 O O . ALA A 1 71 ? -16.016 -33.321 112.615 1.00 14.30 68 ALA A O 1
ATOM 515 N N . ARG A 1 72 ? -14.024 -32.394 112.126 1.00 10.49 69 ARG A N 1
ATOM 516 C CA . ARG A 1 72 ? -13.503 -32.689 113.457 1.00 17.06 69 ARG A CA 1
ATOM 517 C C . ARG A 1 72 ? -14.263 -31.926 114.532 1.00 16.51 69 ARG A C 1
ATOM 518 O O . ARG A 1 72 ? -14.393 -32.406 115.665 1.00 18.42 69 ARG A O 1
ATOM 526 N N . LEU A 1 73 ? -14.769 -30.740 114.192 1.00 13.91 70 LEU A N 1
ATOM 527 C CA . LEU A 1 73 ? -15.569 -29.958 115.125 1.00 12.81 70 LEU A CA 1
ATOM 528 C C . LEU A 1 73 ? -16.894 -30.641 115.438 1.00 13.27 70 LEU A C 1
ATOM 529 O O . LEU A 1 73 ? -17.401 -30.522 116.559 1.00 15.95 70 LEU A O 1
ATOM 534 N N . GLY A 1 74 ? -17.465 -31.357 114.471 1.00 12.51 71 GLY A N 1
ATOM 535 C CA . GLY A 1 74 ? -18.726 -32.050 114.661 1.00 14.81 71 GLY A CA 1
ATOM 536 C C . GLY A 1 74 ? -19.749 -31.826 113.562 1.00 15.12 71 GLY A C 1
ATOM 537 O O . GLY A 1 74 ? -20.873 -32.331 113.650 1.00 17.41 71 GLY A O 1
ATOM 538 N N . ILE A 1 75 ? -19.384 -31.072 112.526 1.00 11.94 72 ILE A N 1
ATOM 539 C CA . ILE A 1 75 ? -20.291 -30.816 111.412 1.00 12.79 72 ILE A CA 1
ATOM 540 C C . ILE A 1 75 ? -20.326 -32.046 110.517 1.00 15.49 72 ILE A C 1
ATOM 541 O O . ILE A 1 75 ? -19.280 -32.541 110.082 1.00 13.63 72 ILE A O 1
ATOM 546 N N . ALA A 1 76 ? -21.530 -32.537 110.238 1.00 15.28 73 ALA A N 1
ATOM 547 C CA . ALA A 1 76 ? -21.750 -33.738 109.446 1.00 15.82 73 ALA A CA 1
ATOM 548 C C . ALA A 1 76 ? -22.672 -33.424 108.274 1.00 15.75 73 ALA A C 1
ATOM 549 O O . ALA A 1 76 ? -23.262 -32.343 108.184 1.00 13.53 73 ALA A O 1
ATOM 551 N N . ALA A 1 77 ? -22.805 -34.393 107.370 1.00 12.12 74 ALA A N 1
ATOM 552 C CA . ALA A 1 77 ? -23.637 -34.198 106.192 1.00 13.45 74 ALA A CA 1
ATOM 553 C C . ALA A 1 77 ? -25.079 -33.920 106.603 1.00 13.56 74 ALA A C 1
ATOM 554 O O . ALA A 1 77 ? -25.666 -34.656 107.403 1.00 14.07 74 ALA A O 1
ATOM 556 N N . GLY A 1 78 ? -25.643 -32.841 106.062 1.00 10.12 75 GLY A N 1
ATOM 557 C CA . GLY A 1 78 ? -27.002 -32.441 106.342 1.00 11.89 75 GLY A CA 1
ATOM 558 C C . GLY A 1 78 ? -27.149 -31.393 107.427 1.00 9.16 75 GLY A C 1
ATOM 559 O O . GLY A 1 78 ? -28.228 -30.806 107.553 1.00 11.17 75 GLY A O 1
ATOM 560 N N . ASP A 1 79 ? -26.111 -31.165 108.226 1.00 10.65 76 ASP A N 1
ATOM 561 C CA . ASP A 1 79 ? -26.164 -30.126 109.246 1.00 11.15 76 ASP A CA 1
ATOM 562 C C . ASP A 1 79 ? -26.255 -28.747 108.599 1.00 7.35 76 ASP A C 1
ATOM 563 O O . ASP A 1 79 ? -25.627 -28.483 107.570 1.00 8.94 76 ASP A O 1
ATOM 568 N N . ARG A 1 80 ? -27.041 -27.862 109.211 1.00 8.35 77 ARG A N 1
ATOM 569 C CA . ARG A 1 80 ? -27.126 -26.476 108.769 1.00 7.74 77 ARG A CA 1
ATOM 570 C C . ARG A 1 80 ? -26.120 -25.619 109.530 1.00 6.88 77 ARG A C 1
ATOM 571 O O . ARG A 1 80 ? -25.943 -25.768 110.741 1.00 7.99 77 ARG A O 1
ATOM 579 N N . VAL A 1 81 ? -25.451 -24.728 108.803 1.00 5.44 78 VAL A N 1
ATOM 580 C CA . VAL A 1 81 ? -24.430 -23.847 109.361 1.00 7.98 78 VAL A CA 1
ATOM 581 C C . VAL A 1 81 ? -24.730 -22.439 108.868 1.00 3.65 78 VAL A C 1
ATOM 582 O O . VAL A 1 81 ? -24.735 -22.196 107.655 1.00 4.93 78 VAL A O 1
ATOM 586 N N . VAL A 1 82 ? -24.996 -21.524 109.798 1.00 5.74 79 VAL A N 1
ATOM 587 C CA . VAL A 1 82 ? -25.277 -20.135 109.435 1.00 5.48 79 VAL A CA 1
ATOM 588 C C . VAL A 1 82 ? -23.957 -19.432 109.139 1.00 5.18 79 VAL A C 1
ATOM 589 O O . VAL A 1 82 ? -23.054 -19.411 109.979 1.00 6.44 79 VAL A O 1
ATOM 593 N N . VAL A 1 83 ? -23.841 -18.866 107.939 1.00 5.31 80 VAL A N 1
ATOM 594 C CA . VAL A 1 83 ? -22.642 -18.161 107.495 1.00 6.92 80 VAL A CA 1
ATOM 595 C C . VAL A 1 83 ? -23.005 -16.690 107.321 1.00 6.95 80 VAL A C 1
ATOM 596 O O . VAL A 1 83 ? -23.823 -16.344 106.460 1.00 7.58 80 VAL A O 1
ATOM 600 N N . GLN A 1 84 ? -22.392 -15.817 108.139 1.00 4.92 81 GLN A N 1
ATOM 601 C CA . GLN A 1 84 ? -22.624 -14.366 108.089 1.00 7.08 81 GLN A CA 1
ATOM 602 C C . GLN A 1 84 ? -21.267 -13.663 107.995 1.00 8.27 81 GLN A C 1
ATOM 603 O O . GLN A 1 84 ? -20.739 -13.179 108.998 1.00 9.38 81 GLN A O 1
ATOM 609 N N . LEU A 1 85 ? -20.716 -13.597 106.781 1.00 6.45 82 LEU A N 1
ATOM 610 C CA . LEU A 1 85 ? -19.366 -13.090 106.565 1.00 9.03 82 LEU A CA 1
ATOM 611 C C . LEU A 1 85 ? -19.364 -11.921 105.584 1.00 11.21 82 LEU A C 1
ATOM 612 O O . LEU A 1 85 ? -20.168 -11.888 104.650 1.00 11.14 82 LEU A O 1
ATOM 617 N N . PRO A 1 86 ? -18.465 -10.939 105.775 1.00 9.23 83 PRO A N 1
ATOM 618 C CA . PRO A 1 86 ? -18.346 -9.843 104.803 1.00 9.11 83 PRO A CA 1
ATOM 619 C C . PRO A 1 86 ? -17.684 -10.299 103.511 1.00 9.41 83 PRO A C 1
ATOM 620 O O . PRO A 1 86 ? -17.406 -11.491 103.345 1.00 7.87 83 PRO A O 1
ATOM 624 N N . ASN A 1 87 ? -17.414 -9.374 102.588 1.00 9.61 84 ASN A N 1
ATOM 625 C CA . ASN A 1 87 ? -16.756 -9.730 101.328 1.00 7.67 84 ASN A CA 1
ATOM 626 C C . ASN A 1 87 ? -15.259 -9.912 101.586 1.00 11.06 84 ASN A C 1
ATOM 627 O O . ASN A 1 87 ? -14.426 -9.059 101.264 1.00 9.04 84 ASN A O 1
ATOM 632 N N . ILE A 1 88 ? -14.917 -11.053 102.184 1.00 6.57 85 ILE A N 1
ATOM 633 C CA . ILE A 1 88 ? -13.523 -11.414 102.450 1.00 9.24 85 ILE A CA 1
ATOM 634 C C . ILE A 1 88 ? -13.261 -12.791 101.855 1.00 8.35 85 ILE A C 1
ATOM 635 O O . ILE A 1 88 ? -14.196 -13.585 101.670 1.00 8.25 85 ILE A O 1
ATOM 640 N N . PRO A 1 89 ? -11.998 -13.107 101.534 1.00 9.28 86 PRO A N 1
ATOM 641 C CA . PRO A 1 89 ? -11.723 -14.398 100.877 1.00 8.73 86 PRO A CA 1
ATOM 642 C C . PRO A 1 89 ? -12.128 -15.600 101.709 1.00 7.09 86 PRO A C 1
ATOM 643 O O . PRO A 1 89 ? -12.451 -16.646 101.137 1.00 9.31 86 PRO A O 1
ATOM 647 N N . GLU A 1 90 ? -12.119 -15.487 103.040 1.00 8.59 87 GLU A N 1
ATOM 648 C CA . GLU A 1 90 ? -12.526 -16.601 103.890 1.00 8.10 87 GLU A CA 1
ATOM 649 C C . GLU A 1 90 ? -13.942 -17.075 103.578 1.00 8.32 87 GLU A C 1
ATOM 650 O O . GLU A 1 90 ? -14.270 -18.244 103.817 1.00 9.02 87 GLU A O 1
ATOM 656 N N . LEU A 1 91 ? -14.796 -16.189 103.060 1.00 7.64 88 LEU A N 1
ATOM 657 C CA . LEU A 1 91 ? -16.150 -16.594 102.692 1.00 7.12 88 LEU A CA 1
ATOM 658 C C . LEU A 1 91 ? -16.133 -17.771 101.722 1.00 7.43 88 LEU A C 1
ATOM 659 O O . LEU A 1 91 ? -16.851 -18.759 101.914 1.00 7.68 88 LEU A O 1
ATOM 664 N N . PHE A 1 92 ? -15.325 -17.680 100.663 1.00 7.15 89 PHE A N 1
ATOM 665 C CA . PHE A 1 92 ? -15.362 -18.714 99.634 1.00 7.62 89 PHE A CA 1
ATOM 666 C C . PHE A 1 92 ? -14.746 -20.018 100.119 1.00 7.89 89 PHE A C 1
ATOM 667 O O . PHE A 1 92 ? -15.208 -21.100 99.737 1.00 7.03 89 PHE A O 1
ATOM 675 N N . GLU A 1 93 ? -13.711 -19.946 100.959 1.00 7.98 90 GLU A N 1
ATOM 676 C CA . GLU A 1 93 ? -13.153 -21.186 101.483 1.00 9.17 90 GLU A CA 1
ATOM 677 C C . GLU A 1 93 ? -14.092 -21.825 102.499 1.00 10.27 90 GLU A C 1
ATOM 678 O O . GLU A 1 93 ? -14.170 -23.056 102.579 1.00 9.60 90 GLU A O 1
ATOM 684 N N . VAL A 1 94 ? -14.842 -21.017 103.250 1.00 8.49 91 VAL A N 1
ATOM 685 C CA . VAL A 1 94 ? -15.831 -21.565 104.173 1.00 8.62 91 VAL A CA 1
ATOM 686 C C . VAL A 1 94 ? -16.982 -22.215 103.407 1.00 8.51 91 VAL A C 1
ATOM 687 O O . VAL A 1 94 ? -17.412 -23.330 103.729 1.00 9.52 91 VAL A O 1
ATOM 691 N N . VAL A 1 95 ? -17.497 -21.531 102.380 1.00 7.71 92 VAL A N 1
ATOM 692 C CA . VAL A 1 95 ? -18.628 -22.059 101.622 1.00 6.76 92 VAL A CA 1
ATOM 693 C C . VAL A 1 95 ? -18.239 -23.340 100.888 1.00 8.49 92 VAL A C 1
ATOM 694 O O . VAL A 1 95 ? -18.968 -24.340 100.926 1.00 5.96 92 VAL A O 1
ATOM 698 N N . PHE A 1 96 ? -17.085 -23.331 100.213 1.00 7.05 93 PHE A N 1
ATOM 699 C CA . PHE A 1 96 ? -16.614 -24.538 99.534 1.00 6.82 93 PHE A CA 1
ATOM 700 C C . PHE A 1 96 ? -16.420 -25.689 100.517 1.00 7.93 93 PHE A C 1
ATOM 701 O O . PHE A 1 96 ? -16.785 -26.834 100.222 1.00 7.85 93 PHE A O 1
ATOM 709 N N . ALA A 1 97 ? -15.866 -25.399 101.698 1.00 4.78 94 ALA A N 1
ATOM 710 C CA . ALA A 1 97 ? -15.678 -26.434 102.710 1.00 5.79 94 ALA A CA 1
ATOM 711 C C . ALA A 1 97 ? -17.004 -27.081 103.091 1.00 7.86 94 ALA A C 1
ATOM 712 O O . ALA A 1 97 ? -17.108 -28.310 103.172 1.00 8.32 94 ALA A O 1
ATOM 714 N N . LEU A 1 98 ? -18.030 -26.265 103.339 1.00 4.15 95 LEU A N 1
ATOM 715 C CA . LEU A 1 98 ? -19.321 -26.816 103.732 1.00 6.58 95 LEU A CA 1
ATOM 716 C C . LEU A 1 98 ? -19.907 -27.680 102.619 1.00 6.92 95 LEU A C 1
ATOM 717 O O . LEU A 1 98 ? -20.517 -28.724 102.885 1.00 8.08 95 LEU A O 1
ATOM 722 N N . PHE A 1 99 ? -19.724 -27.269 101.364 1.00 3.84 96 PHE A N 1
ATOM 723 C CA . PHE A 1 99 ? -20.202 -28.078 100.245 1.00 8.28 96 PHE A CA 1
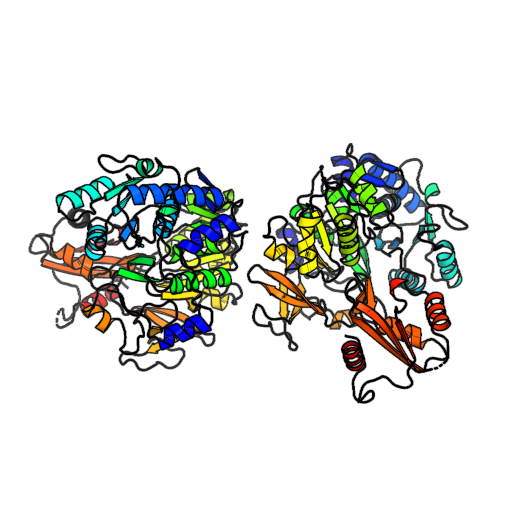ATOM 724 C C . PHE A 1 99 ? -19.460 -29.408 100.162 1.00 8.17 96 PHE A C 1
ATOM 725 O O . PHE A 1 99 ? -20.045 -30.428 99.783 1.00 10.22 96 PHE A O 1
ATOM 733 N N . ARG A 1 100 ? -18.172 -29.414 100.502 1.00 5.98 97 ARG A N 1
ATOM 734 C CA . ARG A 1 100 ? -17.404 -30.655 100.480 1.00 7.10 97 ARG A CA 1
ATOM 735 C C . ARG A 1 100 ? -17.955 -31.670 101.475 1.00 8.58 97 ARG A C 1
ATOM 736 O O . ARG A 1 100 ? -17.931 -32.880 101.217 1.00 10.56 97 ARG A O 1
ATOM 744 N N . LEU A 1 101 ? -18.422 -31.199 102.631 1.00 5.59 98 LEU A N 1
ATOM 745 C CA . LEU A 1 101 ? -18.970 -32.057 103.673 1.00 7.22 98 LEU A CA 1
ATOM 746 C C . LEU A 1 101 ? -20.409 -32.477 103.418 1.00 8.93 98 LEU A C 1
ATOM 747 O O . LEU A 1 101 ? -20.950 -33.268 104.199 1.00 11.10 98 LEU A O 1
ATOM 752 N N . GLY A 1 102 ? -21.050 -31.960 102.375 1.00 8.21 99 GLY A N 1
ATOM 753 C CA . GLY A 1 102 ? -22.482 -32.133 102.245 1.00 7.05 99 GLY A CA 1
ATOM 754 C C . GLY A 1 102 ? -23.297 -31.428 103.308 1.00 9.73 99 GLY A C 1
ATOM 755 O O . GLY A 1 102 ? -24.435 -31.828 103.569 1.00 10.12 99 GLY A O 1
ATOM 756 N N . ALA A 1 103 ? -22.739 -30.400 103.948 1.00 8.80 100 ALA A N 1
ATOM 757 C CA . ALA A 1 103 ? -23.475 -29.575 104.894 1.00 8.32 100 ALA A CA 1
ATOM 758 C C . ALA A 1 103 ? -24.205 -28.452 104.154 1.00 7.98 100 ALA A C 1
ATOM 759 O O . ALA A 1 103 ? -23.923 -28.151 102.992 1.00 10.97 100 ALA A O 1
ATOM 761 N N . LEU A 1 104 ? -25.156 -27.826 104.838 1.00 8.47 101 LEU A N 1
ATOM 762 C CA . LEU A 1 104 ? -25.991 -26.811 104.204 1.00 8.11 101 LEU A CA 1
ATOM 763 C C . LEU A 1 104 ? -25.646 -25.425 104.728 1.00 4.90 101 LEU A C 1
ATOM 764 O O . LEU A 1 104 ? -25.953 -25.118 105.891 1.00 6.75 101 LEU A O 1
ATOM 769 N N . PRO A 1 105 ? -25.011 -24.561 103.933 1.00 9.11 102 PRO A N 1
ATOM 770 C CA . PRO A 1 105 ? -24.917 -23.152 104.326 1.00 7.81 102 PRO A CA 1
ATOM 771 C C . PRO A 1 105 ? -26.309 -22.568 104.499 1.00 6.46 102 PRO A C 1
ATOM 772 O O . PRO A 1 105 ? -27.244 -22.923 103.781 1.00 7.43 102 PRO A O 1
ATOM 776 N N . VAL A 1 106 ? -26.440 -21.685 105.481 1.00 5.62 103 VAL A N 1
ATOM 777 C CA . VAL A 1 106 ? -27.635 -20.875 105.700 1.00 4.41 103 VAL A CA 1
ATOM 778 C C . VAL A 1 106 ? -27.149 -19.432 105.658 1.00 5.34 103 VAL A C 1
ATOM 779 O O . VAL A 1 106 ? -26.499 -18.963 106.598 1.00 8.03 103 VAL A O 1
ATOM 783 N N . TYR A 1 107 ? -27.443 -18.726 104.573 1.00 7.88 104 TYR A N 1
ATOM 784 C CA . TYR A 1 107 ? -26.761 -17.468 104.289 1.00 6.14 104 TYR A CA 1
ATOM 785 C C . TYR A 1 107 ? -27.442 -16.304 105.000 1.00 7.43 104 TYR A C 1
ATOM 786 O O . TYR A 1 107 ? -28.631 -16.054 104.797 1.00 8.11 104 TYR A O 1
ATOM 795 N N . ALA A 1 108 ? -26.680 -15.587 105.816 1.00 8.36 105 ALA A N 1
ATOM 796 C CA . ALA A 1 108 ? -27.103 -14.320 106.387 1.00 7.60 105 ALA A CA 1
ATOM 797 C C . ALA A 1 108 ? -26.218 -13.210 105.833 1.00 9.72 105 ALA A C 1
ATOM 798 O O . ALA A 1 108 ? -25.068 -13.449 105.452 1.00 8.01 105 ALA A O 1
ATOM 800 N N . LEU A 1 109 ? -26.773 -11.991 105.768 1.00 9.51 106 LEU A N 1
ATOM 801 C CA . LEU A 1 109 ? -26.055 -10.832 105.259 1.00 9.31 106 LEU A CA 1
ATOM 802 C C . LEU A 1 109 ? -25.405 -10.056 106.400 1.00 7.19 106 LEU A C 1
ATOM 803 O O . LEU A 1 109 ? -25.847 -10.132 107.553 1.00 7.96 106 LEU A O 1
ATOM 808 N N . PRO A 1 110 ? -24.335 -9.308 106.111 1.00 8.76 107 PRO A N 1
ATOM 809 C CA . PRO A 1 110 ? -23.628 -8.600 107.191 1.00 10.18 107 PRO A CA 1
ATOM 810 C C . PRO A 1 110 ? -24.504 -7.633 107.968 1.00 7.90 107 PRO A C 1
ATOM 811 O O . PRO A 1 110 ? -24.264 -7.426 109.164 1.00 9.64 107 PRO A O 1
ATOM 815 N N . ALA A 1 111 ? -25.511 -7.034 107.326 1.00 9.65 108 ALA A N 1
ATOM 816 C CA . ALA A 1 111 ? -26.380 -6.062 107.982 1.00 10.78 108 ALA A CA 1
ATOM 817 C C . ALA A 1 111 ? -27.419 -6.704 108.888 1.00 9.66 108 ALA A C 1
ATOM 818 O O . ALA A 1 111 ? -28.106 -5.986 109.623 1.00 9.69 108 ALA A O 1
ATOM 820 N N . HIS A 1 112 ? -27.560 -8.025 108.851 1.00 8.31 109 HIS A N 1
ATOM 821 C CA . HIS A 1 112 ? -28.506 -8.696 109.729 1.00 11.74 109 HIS A CA 1
ATOM 822 C C . HIS A 1 112 ? -28.016 -8.654 111.171 1.00 8.87 109 HIS A C 1
ATOM 823 O O . HIS A 1 112 ? -26.813 -8.586 111.443 1.00 10.29 109 HIS A O 1
ATOM 830 N N . ARG A 1 113 ? -28.967 -8.681 112.102 1.00 7.86 110 ARG A N 1
ATOM 831 C CA . ARG A 1 113 ? -28.635 -8.506 113.507 1.00 8.64 110 ARG A CA 1
ATOM 832 C C . ARG A 1 113 ? -29.254 -9.606 114.359 1.00 9.95 110 ARG A C 1
ATOM 833 O O . ARG A 1 113 ? -29.753 -10.605 113.828 1.00 10.74 110 ARG A O 1
ATOM 841 N N . ALA A 1 114 ? -29.221 -9.428 115.683 1.00 8.58 111 ALA A N 1
ATOM 842 C CA . ALA A 1 114 ? -29.624 -10.497 116.592 1.00 11.35 111 ALA A CA 1
ATOM 843 C C . ALA A 1 114 ? -31.003 -11.045 116.246 1.00 14.17 111 ALA A C 1
ATOM 844 O O . ALA A 1 114 ? -31.232 -12.257 116.328 1.00 12.97 111 ALA A O 1
ATOM 846 N N . HIS A 1 115 ? -31.933 -10.173 115.847 1.00 12.42 112 HIS A N 1
ATOM 847 C CA . HIS A 1 115 ? -33.291 -10.630 115.564 1.00 13.63 112 HIS A CA 1
ATOM 848 C C . HIS A 1 115 ? -33.316 -11.612 114.398 1.00 13.12 112 HIS A C 1
ATOM 849 O O . HIS A 1 115 ? -33.959 -12.666 114.475 1.00 12.66 112 HIS A O 1
ATOM 856 N N . GLU A 1 116 ? -32.632 -11.274 113.300 1.00 11.16 113 GLU A N 1
ATOM 857 C CA . GLU A 1 116 ? -32.644 -12.142 112.127 1.00 10.25 113 GLU A CA 1
ATOM 858 C C . GLU A 1 116 ? -31.788 -13.384 112.341 1.00 10.04 113 GLU A C 1
ATOM 859 O O . GLU A 1 116 ? -32.142 -14.473 111.877 1.00 10.86 113 GLU A O 1
ATOM 865 N N . ILE A 1 117 ? -30.650 -13.237 113.020 1.00 9.59 114 ILE A N 1
ATOM 866 C CA . ILE A 1 117 ? -29.753 -14.371 113.210 1.00 8.00 114 ILE A CA 1
ATOM 867 C C . ILE A 1 117 ? -30.370 -15.386 114.166 1.00 10.89 114 ILE A C 1
ATOM 868 O O . ILE A 1 117 ? -30.244 -16.600 113.967 1.00 11.23 114 ILE A O 1
ATOM 873 N N . THR A 1 118 ? -31.052 -14.912 115.214 1.00 11.84 115 THR A N 1
ATOM 874 C CA . THR A 1 118 ? -31.785 -15.828 116.083 1.00 10.84 115 THR A CA 1
ATOM 875 C C . THR A 1 118 ? -32.818 -16.618 115.288 1.00 10.71 115 THR A C 1
ATOM 876 O O . THR A 1 118 ? -32.948 -17.836 115.454 1.00 12.09 115 THR A O 1
ATOM 880 N N . HIS A 1 119 ? -33.550 -15.941 114.407 1.00 10.91 116 HIS A N 1
ATOM 881 C CA . HIS A 1 119 ? -34.558 -16.616 113.600 1.00 12.54 116 HIS A CA 1
ATOM 882 C C . HIS A 1 119 ? -33.930 -17.701 112.729 1.00 14.21 116 HIS A C 1
ATOM 883 O O . HIS A 1 119 ? -34.438 -18.825 112.657 1.00 11.46 116 HIS A O 1
ATOM 890 N N . LEU A 1 120 ? -32.808 -17.387 112.072 1.00 8.79 117 LEU A N 1
ATOM 891 C CA . LEU A 1 120 ? -32.154 -18.360 111.200 1.00 10.92 117 LEU A CA 1
ATOM 892 C C . LEU A 1 120 ? -31.618 -19.548 111.991 1.00 11.22 117 LEU A C 1
ATOM 893 O O . LEU A 1 120 ? -31.796 -20.704 111.589 1.00 12.30 117 LEU A O 1
ATOM 898 N N . CYS A 1 121 ? -30.941 -19.285 113.112 1.00 12.09 118 CYS A N 1
ATOM 899 C CA . CYS A 1 121 ? -30.353 -20.374 113.886 1.00 10.71 118 CYS A CA 1
ATOM 900 C C . CYS A 1 121 ? -31.428 -21.305 114.432 1.00 12.92 118 CYS A C 1
ATOM 901 O O . CYS A 1 121 ? -31.300 -22.532 114.355 1.00 13.78 118 CYS A O 1
ATOM 904 N N . THR A 1 122 ? -32.497 -20.744 114.998 1.00 10.97 119 THR A N 1
ATOM 905 C CA . THR A 1 122 ? -33.511 -21.600 115.608 1.00 11.65 119 THR A CA 1
ATOM 906 C C . THR A 1 122 ? -34.339 -22.321 114.548 1.00 15.14 119 THR A C 1
ATOM 907 O O . THR A 1 122 ? -34.598 -23.525 114.667 1.00 17.35 119 THR A O 1
ATOM 911 N N . THR A 1 123 ? -34.744 -21.612 113.491 1.00 13.55 120 THR A N 1
ATOM 912 C CA . THR A 1 123 ? -35.567 -22.233 112.456 1.00 13.64 120 THR A CA 1
ATOM 913 C C . THR A 1 123 ? -34.811 -23.341 111.729 1.00 15.68 120 THR A C 1
ATOM 914 O O . THR A 1 123 ? -35.378 -24.406 111.444 1.00 13.41 120 THR A O 1
ATOM 918 N N . ALA A 1 124 ? -33.537 -23.108 111.414 1.00 13.55 121 ALA A N 1
ATOM 919 C CA . ALA A 1 124 ? -32.709 -24.083 110.714 1.00 13.87 121 ALA A CA 1
ATOM 920 C C . ALA A 1 124 ? -32.070 -25.103 111.646 1.00 11.18 121 ALA A C 1
ATOM 921 O O . ALA A 1 124 ? -31.407 -26.027 111.158 1.00 12.24 121 ALA A O 1
ATOM 923 N N . GLN A 1 125 ? -32.251 -24.958 112.959 1.00 11.48 122 GLN A N 1
ATOM 924 C CA . GLN A 1 125 ? -31.597 -25.809 113.950 1.00 13.25 122 GLN A CA 1
ATOM 925 C C . GLN A 1 125 ? -30.108 -25.938 113.639 1.00 13.08 122 GLN A C 1
ATOM 926 O O . GLN A 1 125 ? -29.556 -27.034 113.523 1.00 10.25 122 GLN A O 1
ATOM 932 N N . ALA A 1 126 ? -29.459 -24.784 113.504 1.00 10.90 123 ALA A N 1
ATOM 933 C CA . ALA A 1 126 ? -28.086 -24.735 113.021 1.00 10.26 123 ALA A CA 1
ATOM 934 C C . ALA A 1 126 ? -27.109 -25.336 114.027 1.00 7.02 123 ALA A C 1
ATOM 935 O O . ALA A 1 126 ? -27.186 -25.082 115.233 1.00 7.48 123 ALA A O 1
ATOM 937 N N . LYS A 1 127 ? -26.173 -26.133 113.510 1.00 9.04 124 LYS A N 1
ATOM 938 C CA . LYS A 1 127 ? -25.103 -26.686 114.330 1.00 10.73 124 LYS A CA 1
ATOM 939 C C . LYS A 1 127 ? -24.018 -25.652 114.617 1.00 8.04 124 LYS A C 1
ATOM 940 O O . LYS A 1 127 ? -23.409 -25.688 115.690 1.00 9.90 124 LYS A O 1
ATOM 946 N N . ALA A 1 128 ? -23.767 -24.724 113.691 1.00 8.39 125 ALA A N 1
ATOM 947 C CA . ALA A 1 128 ? -22.713 -23.733 113.886 1.00 8.15 125 ALA A CA 1
ATOM 948 C C . ALA A 1 128 ? -23.126 -22.376 113.327 1.00 5.95 125 ALA A C 1
ATOM 949 O O . ALA A 1 128 ? -24.058 -22.258 112.524 1.00 7.07 125 ALA A O 1
ATOM 951 N N . LEU A 1 129 ? -22.403 -21.351 113.777 1.00 7.28 126 LEU A N 1
ATOM 952 C CA . LEU A 1 129 ? -22.496 -19.989 113.268 1.00 6.33 126 LEU A CA 1
ATOM 953 C C . LEU A 1 129 ? -21.088 -19.508 112.950 1.00 4.96 126 LEU A C 1
ATOM 954 O O . LEU A 1 129 ? -20.202 -19.590 113.804 1.00 7.67 126 LEU A O 1
ATOM 959 N N . ILE A 1 130 ? -20.876 -19.016 111.730 1.00 5.31 127 ILE A N 1
ATOM 960 C CA . ILE A 1 130 ? -19.573 -18.506 111.310 1.00 7.49 127 ILE A CA 1
ATOM 961 C C . ILE A 1 130 ? -19.703 -17.010 111.045 1.00 6.45 127 ILE A C 1
ATOM 962 O O . ILE A 1 130 ? -20.520 -16.586 110.214 1.00 5.74 127 ILE A O 1
ATOM 967 N N . ILE A 1 131 ? -18.878 -16.224 111.734 1.00 7.11 128 ILE A N 1
ATOM 968 C CA . ILE A 1 131 ? -18.976 -14.764 111.766 1.00 6.57 128 ILE A CA 1
ATOM 969 C C . ILE A 1 131 ? -17.580 -14.162 111.711 1.00 5.58 128 ILE A C 1
ATOM 970 O O . ILE A 1 131 ? -16.584 -14.830 112.020 1.00 8.33 128 ILE A O 1
ATOM 975 N N . PRO A 1 132 ? -17.476 -12.882 111.346 1.00 8.16 129 PRO A N 1
ATOM 976 C CA . PRO A 1 132 ? -16.238 -12.135 111.591 1.00 6.49 129 PRO A CA 1
ATOM 977 C C . PRO A 1 132 ? -16.192 -11.661 113.039 1.00 5.06 129 PRO A C 1
ATOM 978 O O . PRO A 1 132 ? -17.171 -11.755 113.777 1.00 7.16 129 PRO A O 1
ATOM 982 N N . ASP A 1 133 ? -15.038 -11.128 113.449 1.00 6.41 130 ASP A N 1
ATOM 983 C CA . ASP A 1 133 ? -14.992 -10.518 114.776 1.00 9.75 130 ASP A CA 1
ATOM 984 C C . ASP A 1 133 ? -15.786 -9.215 114.793 1.00 9.81 130 ASP A C 1
ATOM 985 O O . ASP A 1 133 ? -16.777 -9.089 115.524 1.00 9.20 130 ASP A O 1
ATOM 990 N N . ARG A 1 134 ? -15.386 -8.249 113.963 1.00 10.31 131 ARG A N 1
ATOM 991 C CA . ARG A 1 134 ? -16.070 -6.969 113.827 1.00 10.81 131 ARG A CA 1
ATOM 992 C C . ARG A 1 134 ? -16.112 -6.578 112.358 1.00 9.22 131 ARG A C 1
ATOM 993 O O . ARG A 1 134 ? -15.197 -6.889 111.593 1.00 11.31 131 ARG A O 1
ATOM 1001 N N . HIS A 1 135 ? -17.182 -5.886 111.970 1.00 9.09 132 HIS A N 1
ATOM 1002 C CA . HIS A 1 135 ? -17.313 -5.392 110.605 1.00 9.89 132 HIS A CA 1
ATOM 1003 C C . HIS A 1 135 ? -18.227 -4.178 110.616 1.00 11.49 132 HIS A C 1
ATOM 1004 O O . HIS A 1 135 ? -19.331 -4.241 111.163 1.00 11.27 132 HIS A O 1
ATOM 1011 N N . ALA A 1 136 ? -17.760 -3.074 110.032 1.00 15.47 133 ALA A N 1
ATOM 1012 C CA . ALA A 1 136 ? -18.550 -1.845 109.963 1.00 13.63 133 ALA A CA 1
ATOM 1013 C C . ALA A 1 136 ? -19.016 -1.407 111.351 1.00 11.89 133 ALA A C 1
ATOM 1014 O O . ALA A 1 136 ? -20.144 -0.952 111.540 1.00 14.66 133 ALA A O 1
ATOM 1016 N N . GLY A 1 137 ? -18.139 -1.562 112.340 1.00 15.05 134 GLY A N 1
ATOM 1017 C CA . GLY A 1 137 ? -18.408 -1.116 113.690 1.00 18.01 134 GLY A CA 1
ATOM 1018 C C . GLY A 1 137 ? -19.235 -2.053 114.545 1.00 15.12 134 GLY A C 1
ATOM 1019 O O . GLY A 1 137 ? -19.401 -1.781 115.740 1.00 13.28 134 GLY A O 1
ATOM 1020 N N . PHE A 1 138 ? -19.763 -3.138 113.984 1.00 11.57 135 PHE A N 1
ATOM 1021 C CA . PHE A 1 138 ? -20.601 -4.079 114.721 1.00 10.16 135 PHE A CA 1
ATOM 1022 C C . PHE A 1 138 ? -19.758 -5.252 115.199 1.00 9.81 135 PHE A C 1
ATOM 1023 O O . PHE A 1 138 ? -18.966 -5.810 114.430 1.00 10.02 135 PHE A O 1
ATOM 1031 N N . ASP A 1 139 ? -19.931 -5.624 116.463 1.00 7.36 136 ASP A N 1
ATOM 1032 C CA . ASP A 1 139 ? -19.217 -6.750 117.047 1.00 9.81 136 ASP A CA 1
ATOM 1033 C C . ASP A 1 139 ? -20.131 -7.975 117.002 1.00 7.53 136 ASP A C 1
ATOM 1034 O O . ASP A 1 139 ? -21.096 -8.074 117.771 1.00 5.57 136 ASP A O 1
ATOM 1039 N N . TYR A 1 140 ? -19.830 -8.899 116.085 1.00 8.63 137 TYR A N 1
ATOM 1040 C CA . TYR A 1 140 ? -20.614 -10.122 115.947 1.00 6.88 137 TYR A CA 1
ATOM 1041 C C . TYR A 1 140 ? -20.329 -11.123 117.058 1.00 6.51 137 TYR A C 1
ATOM 1042 O O . TYR A 1 140 ? -21.157 -12.005 117.309 1.00 8.93 137 TYR A O 1
ATOM 1051 N N . ARG A 1 141 ? -19.174 -11.019 117.717 1.00 5.04 138 ARG A N 1
ATOM 1052 C CA . ARG A 1 141 ? -18.911 -11.853 118.882 1.00 7.61 138 ARG A CA 1
ATOM 1053 C C . ARG A 1 141 ? -19.868 -11.513 120.017 1.00 8.50 138 ARG A C 1
ATOM 1054 O O . ARG A 1 141 ? -20.418 -12.412 120.667 1.00 10.03 138 ARG A O 1
ATOM 1062 N N . THR A 1 142 ? -20.095 -10.217 120.257 1.00 6.84 139 THR A N 1
ATOM 1063 C CA . THR A 1 142 ? -21.083 -9.806 121.248 1.00 8.40 139 THR A CA 1
ATOM 1064 C C . THR A 1 142 ? -22.468 -10.334 120.890 1.00 5.75 139 THR A C 1
ATOM 1065 O O . THR A 1 142 ? -23.199 -10.813 121.761 1.00 7.38 139 THR A O 1
ATOM 1069 N N . MET A 1 143 ? -22.836 -10.275 119.608 1.00 4.46 140 MET A N 1
ATOM 1070 C CA . MET A 1 143 ? -24.127 -10.805 119.176 1.00 8.92 140 MET A CA 1
ATOM 1071 C C . MET A 1 143 ? -24.240 -12.295 119.489 1.00 8.35 140 MET A C 1
ATOM 1072 O O . MET A 1 143 ? -25.238 -12.746 120.062 1.00 7.71 140 MET A O 1
ATOM 1077 N N . ALA A 1 144 ? -23.226 -13.078 119.104 1.00 8.74 141 ALA A N 1
ATOM 1078 C CA . ALA A 1 144 ? -23.241 -14.510 119.395 1.00 6.42 141 ALA A CA 1
ATOM 1079 C C . ALA A 1 144 ? -23.332 -14.765 120.894 1.00 7.03 141 ALA A C 1
ATOM 1080 O O . ALA A 1 144 ? -24.020 -15.694 121.334 1.00 6.59 141 ALA A O 1
ATOM 1082 N N . ALA A 1 145 ? -22.643 -13.943 121.694 1.00 6.26 142 ALA A N 1
ATOM 1083 C CA . ALA A 1 145 ? -22.706 -14.066 123.145 1.00 7.25 142 ALA A CA 1
ATOM 1084 C C . ALA A 1 145 ? -24.098 -13.756 123.676 1.00 8.54 142 ALA A C 1
ATOM 1085 O O . ALA A 1 145 ? -24.524 -14.342 124.677 1.00 7.95 142 ALA A O 1
ATOM 1087 N N . GLN A 1 146 ? -24.811 -12.833 123.029 1.00 7.88 143 GLN A N 1
ATOM 1088 C CA . GLN A 1 146 ? -26.188 -12.556 123.421 1.00 9.35 143 GLN A CA 1
ATOM 1089 C C . GLN A 1 146 ? -27.086 -13.755 123.148 1.00 10.04 143 GLN A C 1
ATOM 1090 O O . GLN A 1 146 ? -27.919 -14.118 123.988 1.00 10.33 143 GLN A O 1
ATOM 1096 N N . LEU A 1 147 ? -26.925 -14.391 121.985 1.00 7.91 144 LEU A N 1
ATOM 1097 C CA . LEU A 1 147 ? -27.675 -15.610 121.700 1.00 9.93 144 LEU A CA 1
ATOM 1098 C C . LEU A 1 147 ? -27.346 -16.705 122.710 1.00 9.25 144 LEU A C 1
ATOM 1099 O O . LEU A 1 147 ? -28.245 -17.383 123.218 1.00 8.99 144 LEU A O 1
ATOM 1104 N N . ARG A 1 148 ? -26.057 -16.898 123.013 1.00 9.77 145 ARG A N 1
ATOM 1105 C CA . ARG A 1 148 ? -25.685 -17.866 124.043 1.00 8.33 145 ARG A CA 1
ATOM 1106 C C . ARG A 1 148 ? -26.369 -17.551 125.365 1.00 12.56 145 ARG A C 1
ATOM 1107 O O . ARG A 1 148 ? -26.840 -18.458 126.061 1.00 12.55 145 ARG A O 1
ATOM 1115 N N . HIS A 1 149 ? -26.422 -16.270 125.734 1.00 11.52 146 HIS A N 1
ATOM 1116 C CA . HIS A 1 149 ? -27.054 -15.892 126.994 1.00 11.79 146 HIS A CA 1
ATOM 1117 C C . HIS A 1 149 ? -28.532 -16.256 127.003 1.00 13.76 146 HIS A C 1
ATOM 1118 O O . HIS A 1 149 ? -29.078 -16.620 128.052 1.00 12.95 146 HIS A O 1
ATOM 1125 N N . ALA A 1 150 ? -29.191 -16.169 125.850 1.00 11.64 147 ALA A N 1
ATOM 1126 C CA . ALA A 1 150 ? -30.615 -16.449 125.727 1.00 12.70 147 ALA A CA 1
ATOM 1127 C C . ALA A 1 150 ? -30.923 -17.919 125.473 1.00 12.83 147 ALA A C 1
ATOM 1128 O O . ALA A 1 150 ? -32.099 -18.298 125.492 1.00 14.78 147 ALA A O 1
ATOM 1130 N N . GLY A 1 151 ? -29.908 -18.748 125.232 1.00 13.24 148 GLY A N 1
ATOM 1131 C CA . GLY A 1 151 ? -30.129 -20.150 124.928 1.00 10.88 148 GLY A CA 1
ATOM 1132 C C . GLY A 1 151 ? -30.430 -20.451 123.480 1.00 12.74 148 GLY A C 1
ATOM 1133 O O . GLY A 1 151 ? -30.937 -21.535 123.174 1.00 12.52 148 GLY A O 1
ATOM 1134 N N . THR A 1 152 ? -30.115 -19.534 122.570 1.00 9.14 149 THR A N 1
ATOM 1135 C CA . THR A 1 152 ? -30.517 -19.657 121.181 1.00 8.87 149 THR A CA 1
ATOM 1136 C C . THR A 1 152 ? -29.348 -19.784 120.216 1.00 9.09 149 THR A C 1
ATOM 1137 O O . THR A 1 152 ? -29.573 -19.837 119.002 1.00 10.65 149 THR A O 1
ATOM 1141 N N . ALA A 1 153 ? -28.112 -19.862 120.713 1.00 8.12 150 ALA A N 1
ATOM 1142 C CA . ALA A 1 153 ? -27.000 -19.875 119.779 1.00 8.20 150 ALA A CA 1
ATOM 1143 C C . ALA A 1 153 ? -26.633 -21.301 119.383 1.00 9.37 150 ALA A C 1
ATOM 1144 O O . ALA A 1 153 ? -26.823 -22.239 120.163 1.00 9.41 150 ALA A O 1
ATOM 1146 N N . PRO A 1 154 ? -26.108 -21.491 118.177 1.00 9.28 151 PRO A N 1
ATOM 1147 C CA . PRO A 1 154 ? -25.557 -22.800 117.825 1.00 8.24 151 PRO A CA 1
ATOM 1148 C C . PRO A 1 154 ? -24.452 -23.191 118.797 1.00 10.58 151 PRO A C 1
ATOM 1149 O O . PRO A 1 154 ? -23.767 -22.339 119.374 1.00 8.75 151 PRO A O 1
ATOM 1153 N N . GLU A 1 155 ? -24.288 -24.502 118.991 1.00 7.99 152 GLU A N 1
ATOM 1154 C CA . GLU A 1 155 ? -23.274 -24.956 119.932 1.00 10.17 152 GLU A CA 1
ATOM 1155 C C . GLU A 1 155 ? -21.855 -24.683 119.443 1.00 8.38 152 GLU A C 1
ATOM 1156 O O . GLU A 1 155 ? -20.925 -24.703 120.255 1.00 9.07 152 GLU A O 1
ATOM 1162 N N . HIS A 1 156 ? -21.657 -24.423 118.150 1.00 6.58 153 HIS A N 1
ATOM 1163 C CA . HIS A 1 156 ? -20.352 -24.024 117.640 1.00 8.69 153 HIS A CA 1
ATOM 1164 C C . HIS A 1 156 ? -20.447 -22.631 117.035 1.00 8.64 153 HIS A C 1
ATOM 1165 O O . HIS A 1 156 ? -21.328 -22.367 116.210 1.00 8.90 153 HIS A O 1
ATOM 1172 N N . VAL A 1 157 ? -19.550 -21.745 117.469 1.00 7.39 154 VAL A N 1
ATOM 1173 C CA . VAL A 1 157 ? -19.416 -20.397 116.924 1.00 7.23 154 VAL A CA 1
ATOM 1174 C C . VAL A 1 157 ? -17.968 -20.222 116.485 1.00 7.40 154 VAL A C 1
ATOM 1175 O O . VAL A 1 157 ? -17.052 -20.321 117.309 1.00 6.40 154 VAL A O 1
ATOM 1179 N N . VAL A 1 158 ? -17.758 -19.965 115.195 1.00 7.99 155 VAL A N 1
ATOM 1180 C CA . VAL A 1 158 ? -16.422 -19.841 114.617 1.00 5.56 155 VAL A CA 1
ATOM 1181 C C . VAL A 1 158 ? -16.225 -18.403 114.154 1.00 7.17 155 VAL A C 1
ATOM 1182 O O . VAL A 1 158 ? -17.064 -17.860 113.425 1.00 7.27 155 VAL A O 1
ATOM 1186 N N . VAL A 1 159 ? -15.115 -17.791 114.569 1.00 6.98 156 VAL A N 1
ATOM 1187 C CA . VAL A 1 159 ? -14.853 -16.372 114.338 1.00 7.41 156 VAL A CA 1
ATOM 1188 C C . VAL A 1 159 ? -13.668 -16.224 113.393 1.00 6.31 156 VAL A C 1
ATOM 1189 O O . VAL A 1 159 ? -12.614 -16.838 113.599 1.00 7.18 156 VAL A O 1
ATOM 1193 N N . VAL A 1 160 ? -13.850 -15.420 112.351 1.00 6.63 157 VAL A N 1
ATOM 1194 C CA . VAL A 1 160 ? -12.770 -15.010 111.464 1.00 8.37 157 VAL A CA 1
ATOM 1195 C C . VAL A 1 160 ? -12.168 -13.741 112.060 1.00 12.12 157 VAL A C 1
ATOM 1196 O O . VAL A 1 160 ? -12.829 -12.704 112.125 1.00 12.86 157 VAL A O 1
ATOM 1200 N N . GLY A 1 161 ? -10.927 -13.829 112.525 1.00 8.49 158 GLY A N 1
ATOM 1201 C CA . GLY A 1 161 ? -10.293 -12.693 113.174 1.00 9.23 158 GLY A CA 1
ATOM 1202 C C . GLY A 1 161 ? -9.857 -12.987 114.596 1.00 13.19 158 GLY A C 1
ATOM 1203 O O . GLY A 1 161 ? -9.243 -14.023 114.857 1.00 12.14 158 GLY A O 1
ATOM 1204 N N . GLU A 1 162 ? -10.141 -12.069 115.520 1.00 9.04 159 GLU A N 1
ATOM 1205 C CA . GLU A 1 162 ? -9.856 -12.289 116.927 1.00 10.17 159 GLU A CA 1
ATOM 1206 C C . GLU A 1 162 ? -11.038 -13.003 117.562 1.00 12.91 159 GLU A C 1
ATOM 1207 O O . GLU A 1 162 ? -12.147 -12.459 117.561 1.00 9.49 159 GLU A O 1
ATOM 1213 N N . PRO A 1 163 ? -10.855 -14.214 118.096 1.00 11.81 160 PRO A N 1
ATOM 1214 C CA . PRO A 1 163 ? -12.013 -15.064 118.413 1.00 9.57 160 PRO A CA 1
ATOM 1215 C C . PRO A 1 163 ? -12.727 -14.710 119.701 1.00 10.83 160 PRO A C 1
ATOM 1216 O O . PRO A 1 163 ? -13.877 -15.132 119.883 1.00 10.68 160 PRO A O 1
ATOM 1220 N N . GLY A 1 164 ? -12.102 -13.951 120.590 1.00 12.47 161 GLY A N 1
ATOM 1221 C CA . GLY A 1 164 ? -12.649 -13.836 121.931 1.00 16.17 161 GLY A CA 1
ATOM 1222 C C . GLY A 1 164 ? -12.608 -15.199 122.599 1.00 16.01 161 GLY A C 1
ATOM 1223 O O . GLY A 1 164 ? -11.554 -15.845 122.680 1.00 17.82 161 GLY A O 1
ATOM 1224 N N . GLY A 1 165 ? -13.764 -15.652 123.071 1.00 13.43 162 GLY A N 1
ATOM 1225 C CA . GLY A 1 165 ? -13.897 -16.957 123.681 1.00 16.29 162 GLY A CA 1
ATOM 1226 C C . GLY A 1 165 ? -14.461 -18.032 122.777 1.00 10.10 162 GLY A C 1
ATOM 1227 O O . GLY A 1 165 ? -14.736 -19.138 123.255 1.00 11.59 162 GLY A O 1
ATOM 1228 N N . PHE A 1 166 ? -14.636 -17.753 121.496 1.00 7.76 163 PHE A N 1
ATOM 1229 C CA . PHE A 1 166 ? -15.236 -18.687 120.563 1.00 9.75 163 PHE A CA 1
ATOM 1230 C C . PHE A 1 166 ? -14.137 -19.440 119.814 1.00 8.17 163 PHE A C 1
ATOM 1231 O O . PHE A 1 166 ? -12.948 -19.338 120.138 1.00 9.92 163 PHE A O 1
ATOM 1239 N N . THR A 1 167 ? -14.533 -20.210 118.807 1.00 8.44 164 THR A N 1
ATOM 1240 C CA . THR A 1 167 ? -13.575 -21.010 118.054 1.00 9.03 164 THR A CA 1
ATOM 1241 C C . THR A 1 167 ? -12.936 -20.157 116.966 1.00 6.75 164 THR A C 1
ATOM 1242 O O . THR A 1 167 ? -13.645 -19.675 116.077 1.00 6.85 164 THR A O 1
ATOM 1246 N N . PRO A 1 168 ? -11.624 -19.938 116.999 1.00 9.28 165 PRO A N 1
ATOM 1247 C CA . PRO A 1 168 ? -10.975 -19.241 115.883 1.00 6.58 165 PRO A CA 1
ATOM 1248 C C . PRO A 1 168 ? -11.005 -20.095 114.627 1.00 8.77 165 PRO A C 1
ATOM 1249 O O . PRO A 1 168 ? -10.838 -21.317 114.681 1.00 8.35 165 PRO A O 1
ATOM 1253 N N . LEU A 1 169 ? -11.226 -19.440 113.486 1.00 7.38 166 LEU A N 1
ATOM 1254 C CA . LEU A 1 169 ? -11.190 -20.158 112.217 1.00 7.09 166 LEU A CA 1
ATOM 1255 C C . LEU A 1 169 ? -9.901 -20.962 112.074 1.00 9.52 166 LEU A C 1
ATOM 1256 O O . LEU A 1 169 ? -9.913 -22.077 111.535 1.00 8.48 166 LEU A O 1
ATOM 1261 N N . ALA A 1 170 ? -8.783 -20.423 112.577 1.00 7.37 167 ALA A N 1
ATOM 1262 C CA . ALA A 1 170 ? -7.493 -21.090 112.427 1.00 10.27 167 ALA A CA 1
ATOM 1263 C C . ALA A 1 170 ? -7.490 -22.484 113.045 1.00 9.92 167 ALA A C 1
ATOM 1264 O O . ALA A 1 170 ? -6.725 -23.352 112.607 1.00 11.47 167 ALA A O 1
ATOM 1266 N N . GLU A 1 171 ? -8.319 -22.716 114.066 1.00 10.97 168 GLU A N 1
ATOM 1267 C CA . GLU A 1 171 ? -8.395 -24.040 114.680 1.00 12.50 168 GLU A CA 1
ATOM 1268 C C . GLU A 1 171 ? -8.845 -25.094 113.676 1.00 11.14 168 GLU A C 1
ATOM 1269 O O . GLU A 1 171 ? -8.437 -26.258 113.770 1.00 11.92 168 GLU A O 1
ATOM 1275 N N . LEU A 1 172 ? -9.673 -24.704 112.706 1.00 11.40 169 LEU A N 1
ATOM 1276 C CA . LEU A 1 172 ? -10.188 -25.606 111.683 1.00 10.00 169 LEU A CA 1
ATOM 1277 C C . LEU A 1 172 ? -9.169 -25.919 110.597 1.00 9.11 169 LEU A C 1
ATOM 1278 O O . LEU A 1 172 ? -9.462 -26.727 109.713 1.00 9.78 169 LEU A O 1
ATOM 1283 N N . ARG A 1 173 ? -7.997 -25.294 110.628 1.00 9.54 170 ARG A N 1
ATOM 1284 C CA . ARG A 1 173 ? -6.949 -25.562 109.657 1.00 9.41 170 ARG A CA 1
ATOM 1285 C C . ARG A 1 173 ? -5.857 -26.477 110.203 1.00 9.14 170 ARG A C 1
ATOM 1286 O O . ARG A 1 173 ? -4.857 -26.703 109.516 1.00 10.65 170 ARG A O 1
ATOM 1294 N N . ALA A 1 174 ? -6.028 -27.013 111.412 1.00 10.59 171 ALA A N 1
ATOM 1295 C CA . ALA A 1 174 ? -4.929 -27.673 112.108 1.00 10.82 171 ALA A CA 1
ATOM 1296 C C . ALA A 1 174 ? -4.574 -29.036 111.525 1.00 12.37 171 ALA A C 1
ATOM 1297 O O . ALA A 1 174 ? -3.504 -29.565 111.843 1.00 15.01 171 ALA A O 1
ATOM 1299 N N . ASP A 1 175 ? -5.430 -29.613 110.683 1.00 13.21 172 ASP A N 1
ATOM 1300 C CA . ASP A 1 175 ? -5.274 -30.987 110.230 1.00 12.54 172 ASP A CA 1
ATOM 1301 C C . ASP A 1 175 ? -5.156 -31.034 108.713 1.00 11.34 172 ASP A C 1
ATOM 1302 O O . ASP A 1 175 ? -5.790 -30.251 108.003 1.00 10.02 172 ASP A O 1
ATOM 1307 N N . ARG A 1 176 ? -4.330 -31.960 108.220 1.00 11.17 173 ARG A N 1
ATOM 1308 C CA . ARG A 1 176 ? -4.187 -32.143 106.787 1.00 7.56 173 ARG A CA 1
ATOM 1309 C C . ARG A 1 176 ? -5.502 -32.639 106.185 1.00 8.45 173 ARG A C 1
ATOM 1310 O O . ARG A 1 176 ? -6.347 -33.194 106.893 1.00 11.82 173 ARG A O 1
ATOM 1318 N N . PRO A 1 177 ? -5.699 -32.449 104.878 1.00 9.03 174 PRO A N 1
ATOM 1319 C CA . PRO A 1 177 ? -6.971 -32.854 104.261 1.00 10.59 174 PRO A CA 1
ATOM 1320 C C . PRO A 1 177 ? -7.228 -34.344 104.442 1.00 15.65 174 PRO A C 1
ATOM 1321 O O . PRO A 1 177 ? -6.320 -35.171 104.331 1.00 11.79 174 PRO A O 1
ATOM 1325 N N . ASP A 1 178 ? -8.486 -34.686 104.714 1.00 11.84 175 ASP A N 1
ATOM 1326 C CA . ASP A 1 178 ? -8.912 -36.082 104.808 1.00 13.63 175 ASP A CA 1
ATOM 1327 C C . ASP A 1 178 ? -10.193 -36.260 104.004 1.00 13.75 175 ASP A C 1
ATOM 1328 O O . ASP A 1 178 ? -11.298 -36.141 104.549 1.00 13.52 175 ASP A O 1
ATOM 1333 N N . PRO A 1 179 ? -10.085 -36.554 102.705 1.00 12.36 176 PRO A N 1
ATOM 1334 C CA . PRO A 1 179 ? -11.296 -36.738 101.887 1.00 15.48 176 PRO A CA 1
ATOM 1335 C C . PRO A 1 179 ? -12.215 -37.844 102.379 1.00 15.23 176 PRO A C 1
ATOM 1336 O O . PRO A 1 179 ? -13.348 -37.937 101.889 1.00 14.52 176 PRO A O 1
ATOM 1340 N N . GLY A 1 180 ? -11.773 -38.673 103.328 1.00 15.46 177 GLY A N 1
ATOM 1341 C CA . GLY A 1 180 ? -12.642 -39.681 103.911 1.00 16.07 177 GLY A CA 1
ATOM 1342 C C . GLY A 1 180 ? -13.823 -39.110 104.668 1.00 20.43 177 GLY A C 1
ATOM 1343 O O . GLY A 1 180 ? -14.816 -39.818 104.877 1.00 21.87 177 GLY A O 1
ATOM 1344 N N . VAL A 1 181 ? -13.744 -37.843 105.089 1.00 14.25 178 VAL A N 1
ATOM 1345 C CA . VAL A 1 181 ? -14.866 -37.225 105.792 1.00 14.64 178 VAL A CA 1
ATOM 1346 C C . VAL A 1 181 ? -15.787 -36.444 104.865 1.00 15.85 178 VAL A C 1
ATOM 1347 O O . VAL A 1 181 ? -16.833 -35.955 105.322 1.00 16.65 178 VAL A O 1
ATOM 1351 N N . PHE A 1 182 ? -15.453 -36.320 103.583 1.00 12.53 179 PHE A N 1
ATOM 1352 C CA . PHE A 1 182 ? -16.333 -35.609 102.666 1.00 10.95 179 PHE A CA 1
ATOM 1353 C C . PHE A 1 182 ? -17.520 -36.493 102.281 1.00 14.98 179 PHE A C 1
ATOM 1354 O O . PHE A 1 182 ? -17.460 -37.724 102.354 1.00 15.12 179 PHE A O 1
ATOM 1362 N N . THR A 1 183 ? -18.608 -35.850 101.858 1.00 12.32 180 THR A N 1
ATOM 1363 C CA . THR A 1 183 ? -19.823 -36.559 101.470 1.00 12.94 180 THR A CA 1
ATOM 1364 C C . THR A 1 183 ? -20.413 -35.922 100.223 1.00 15.36 180 THR A C 1
ATOM 1365 O O . THR A 1 183 ? -20.516 -34.694 100.138 1.00 15.98 180 THR A O 1
ATOM 1369 N N . ARG A 1 184 ? -20.799 -36.756 99.258 1.00 13.05 181 ARG A N 1
ATOM 1370 C CA . ARG A 1 184 ? -21.518 -36.273 98.088 1.00 11.67 181 ARG A CA 1
ATOM 1371 C C . ARG A 1 184 ? -23.012 -36.433 98.316 1.00 15.20 181 ARG A C 1
ATOM 1372 O O . ARG A 1 184 ? -23.489 -37.573 98.457 1.00 14.54 181 ARG A O 1
ATOM 1380 N N . PRO A 1 185 ? -23.785 -35.349 98.371 1.00 13.70 182 PRO A N 1
ATOM 1381 C CA . PRO A 1 185 ? -25.235 -35.495 98.540 1.00 12.00 182 PRO A CA 1
ATOM 1382 C C . PRO A 1 185 ? -25.922 -35.885 97.240 1.00 11.13 182 PRO A C 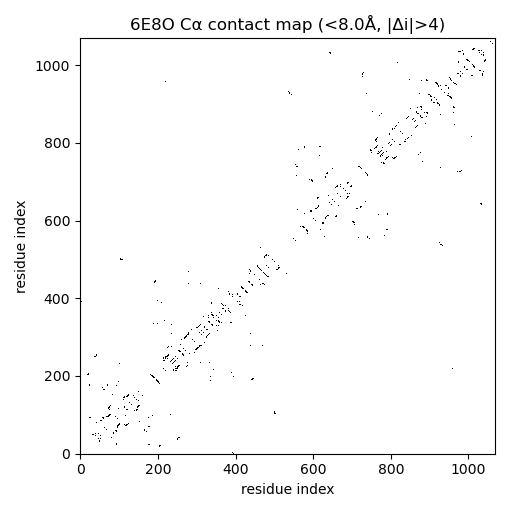1
ATOM 1383 O O . PRO A 1 185 ? -25.258 -36.146 96.233 1.00 11.45 182 PRO A O 1
ATOM 1387 N N . GLU A 1 186 ? -27.253 -35.935 97.251 1.00 9.61 183 GLU A N 1
ATOM 1388 C CA . GLU A 1 186 ? -28.033 -36.108 96.035 1.00 11.49 183 GLU A CA 1
ATOM 1389 C C . GLU A 1 186 ? -28.345 -34.738 95.443 1.00 8.73 183 GLU A C 1
ATOM 1390 O O . GLU A 1 186 ? -28.630 -33.786 96.174 1.00 11.39 183 GLU A O 1
ATOM 1396 N N . ALA A 1 187 ? -28.266 -34.636 94.114 1.00 11.21 184 ALA A N 1
ATOM 1397 C CA . ALA A 1 187 ? -28.468 -33.350 93.454 1.00 9.35 184 ALA A CA 1
ATOM 1398 C C . ALA A 1 187 ? -29.884 -32.817 93.641 1.00 10.68 184 ALA A C 1
ATOM 1399 O O . ALA A 1 187 ? -30.106 -31.609 93.483 1.00 9.87 184 ALA A O 1
ATOM 1401 N N . SER A 1 188 ? -30.845 -33.683 93.978 1.00 9.33 185 SER A N 1
ATOM 1402 C CA . SER A 1 188 ? -32.207 -33.257 94.266 1.00 8.40 185 SER A CA 1
ATOM 1403 C C . SER A 1 188 ? -32.385 -32.730 95.687 1.00 11.17 185 SER A C 1
ATOM 1404 O O . SER A 1 188 ? -33.436 -32.150 95.985 1.00 10.09 185 SER A O 1
ATOM 1407 N N . ASP A 1 189 ? -31.400 -32.931 96.564 1.00 11.22 186 ASP A N 1
ATOM 1408 C CA . ASP A 1 189 ? -31.446 -32.435 97.934 1.00 10.19 186 ASP A CA 1
ATOM 1409 C C . ASP A 1 189 ? -31.236 -30.919 97.971 1.00 8.85 186 ASP A C 1
ATOM 1410 O O . ASP A 1 189 ? -30.651 -30.323 97.063 1.00 9.10 186 ASP A O 1
ATOM 1415 N N . ALA A 1 190 ? -31.701 -30.299 99.054 1.00 11.16 187 ALA A N 1
ATOM 1416 C CA . ALA A 1 190 ? -31.384 -28.896 99.300 1.00 7.85 187 ALA A CA 1
ATOM 1417 C C . ALA A 1 190 ? -29.888 -28.741 99.548 1.00 7.74 187 ALA A C 1
ATOM 1418 O O . ALA A 1 190 ? -29.304 -29.460 100.365 1.00 8.77 187 ALA A O 1
ATOM 1420 N N . ALA A 1 191 ? -29.266 -27.806 98.833 1.00 7.67 188 ALA A N 1
ATOM 1421 C CA . ALA A 1 191 ? -27.843 -27.529 99.007 1.00 6.48 188 ALA A CA 1
ATOM 1422 C C . ALA A 1 191 ? -27.576 -26.445 100.039 1.00 8.08 188 ALA A C 1
ATOM 1423 O O . ALA A 1 191 ? -26.495 -26.421 100.644 1.00 9.23 188 ALA A O 1
ATOM 1425 N N . PHE A 1 192 ? -28.532 -25.548 100.250 1.00 6.76 189 PHE A N 1
ATOM 1426 C CA . PHE A 1 192 ? -28.365 -24.450 101.190 1.00 7.78 189 PHE A CA 1
ATOM 1427 C C . PHE A 1 192 ? -29.722 -23.790 101.382 1.00 5.85 189 PHE A C 1
ATOM 1428 O O . PHE A 1 192 ? -30.674 -24.058 100.646 1.00 8.13 189 PHE A O 1
ATOM 1436 N N . LEU A 1 193 ? -29.800 -22.928 102.391 1.00 8.03 190 LEU A N 1
ATOM 1437 C CA . LEU A 1 193 ? -30.990 -22.135 102.658 1.00 8.36 190 LEU A CA 1
ATOM 1438 C C . LEU A 1 193 ? -30.624 -20.661 102.609 1.00 8.25 190 LEU A C 1
ATOM 1439 O O . LEU A 1 193 ? -29.549 -20.265 103.064 1.00 5.56 190 LEU A O 1
ATOM 1444 N N . GLN A 1 194 ? -31.515 -19.845 102.058 1.00 10.33 191 GLN A N 1
ATOM 1445 C CA . GLN A 1 194 ? -31.313 -18.405 102.062 1.00 9.86 191 GLN A CA 1
ATOM 1446 C C . GLN A 1 194 ? -32.606 -17.717 102.479 1.00 10.60 191 GLN A C 1
ATOM 1447 O O . GLN A 1 194 ? -33.673 -18.335 102.551 1.00 11.18 191 GLN A O 1
ATOM 1453 N N . LEU A 1 195 ? -32.489 -16.432 102.797 1.00 13.46 192 LEU A N 1
ATOM 1454 C CA . LEU A 1 195 ? -33.609 -15.653 103.311 1.00 12.13 192 LEU A CA 1
ATOM 1455 C C . LEU A 1 195 ? -34.382 -14.996 102.176 1.00 12.90 192 LEU A C 1
ATOM 1456 O O . LEU A 1 195 ? -33.796 -14.494 101.211 1.00 14.12 192 LEU A O 1
ATOM 1461 N N . SER A 1 196 ? -35.706 -15.000 102.302 1.00 13.20 193 SER A N 1
ATOM 1462 C CA . SER A 1 196 ? -36.550 -14.220 101.413 1.00 12.45 193 SER A CA 1
ATOM 1463 C C . SER A 1 196 ? -36.514 -12.747 101.819 1.00 17.17 193 SER A C 1
ATOM 1464 O O . SER A 1 196 ? -36.018 -12.379 102.887 1.00 17.11 193 SER A O 1
ATOM 1467 N N . GLY A 1 197 ? -37.066 -11.899 100.953 1.00 17.42 194 GLY A N 1
ATOM 1468 C CA . GLY A 1 197 ? -37.106 -10.476 101.254 1.00 20.39 194 GLY A CA 1
ATOM 1469 C C . GLY A 1 197 ? -37.880 -10.155 102.521 1.00 21.94 194 GLY A C 1
ATOM 1470 O O . GLY A 1 197 ? -37.532 -9.224 103.251 1.00 24.23 194 GLY A O 1
ATOM 1471 N N . GLY A 1 198 ? -38.933 -10.919 102.802 1.00 20.97 195 GLY A N 1
ATOM 1472 C CA . GLY A 1 198 ? -39.790 -10.626 103.936 1.00 25.27 195 GLY A CA 1
ATOM 1473 C C . GLY A 1 198 ? -40.928 -9.685 103.589 1.00 24.90 195 GLY A C 1
ATOM 1474 O O . GLY A 1 198 ? -40.732 -8.706 102.863 1.00 18.93 195 GLY A O 1
ATOM 1475 N N . THR A 1 199 ? -42.126 -9.972 104.094 1.00 23.61 196 THR A N 1
ATOM 1476 C CA . THR A 1 199 ? -43.280 -9.147 103.767 1.00 21.87 196 THR A CA 1
ATOM 1477 C C . THR A 1 199 ? -44.104 -8.849 105.013 1.00 27.69 196 THR A C 1
ATOM 1478 O O . THR A 1 199 ? -44.189 -7.695 105.444 1.00 29.36 196 THR A O 1
ATOM 1482 N N . THR A 1 200 ? -44.694 -9.879 105.614 1.00 26.46 197 THR A N 1
ATOM 1483 C CA . THR A 1 200 ? -45.606 -9.684 106.732 1.00 31.17 197 THR A CA 1
ATOM 1484 C C . THR A 1 200 ? -44.957 -9.872 108.100 1.00 33.51 197 THR A C 1
ATOM 1485 O O . THR A 1 200 ? -45.622 -9.634 109.115 1.00 36.28 197 THR A O 1
ATOM 1489 N N . GLY A 1 201 ? -43.690 -10.280 108.164 1.00 30.89 198 GLY A N 1
ATOM 1490 C CA . GLY A 1 201 ? -43.037 -10.483 109.446 1.00 34.18 198 GLY A CA 1
ATOM 1491 C C . GLY A 1 201 ? -41.645 -11.077 109.338 1.00 34.40 198 GLY A C 1
ATOM 1492 O O . GLY A 1 201 ? -40.808 -10.571 108.583 1.00 32.22 198 GLY A O 1
ATOM 1493 N N . LEU A 1 202 ? -41.392 -12.172 110.045 1.00 34.96 199 LEU A N 1
ATOM 1494 C CA . LEU A 1 202 ? -40.091 -12.824 109.954 1.00 31.20 199 LEU A CA 1
ATOM 1495 C C . LEU A 1 202 ? -39.956 -13.409 108.549 1.00 27.32 199 LEU A C 1
ATOM 1496 O O . LEU A 1 202 ? -40.872 -14.073 108.065 1.00 30.44 199 LEU A O 1
ATOM 1501 N N . PRO A 1 203 ? -38.813 -13.167 107.886 1.00 26.45 200 PRO A N 1
ATOM 1502 C CA . PRO A 1 203 ? -38.633 -13.683 106.526 1.00 23.57 200 PRO A CA 1
ATOM 1503 C C . PRO A 1 203 ? -38.591 -15.203 106.530 1.00 23.18 200 PRO A C 1
ATOM 1504 O O . PRO A 1 203 ? -38.071 -15.826 107.459 1.00 23.92 200 PRO A O 1
ATOM 1508 N N . LYS A 1 204 ? -39.164 -15.798 105.489 1.00 22.24 201 LYS A N 1
ATOM 1509 C CA . LYS A 1 204 ? -39.141 -17.244 105.342 1.00 17.52 201 LYS A CA 1
ATOM 1510 C C . LYS A 1 204 ? -37.796 -17.703 104.788 1.00 12.59 201 LYS A C 1
ATOM 1511 O O . LYS A 1 204 ? -37.132 -16.986 104.032 1.00 11.73 201 LYS A O 1
ATOM 1517 N N . LEU A 1 205 ? -37.401 -18.915 105.177 1.00 12.06 202 LEU A N 1
ATOM 1518 C CA . LEU A 1 205 ? -36.219 -19.558 104.618 1.00 10.41 202 LEU A CA 1
ATOM 1519 C C . LEU A 1 205 ? -36.551 -20.251 103.302 1.00 9.13 202 LEU A C 1
ATOM 1520 O O . LEU A 1 205 ? -37.617 -20.858 103.150 1.00 11.48 202 LEU A O 1
ATOM 1525 N N . ILE A 1 206 ? -35.628 -20.157 102.351 1.00 6.66 203 ILE A N 1
ATOM 1526 C CA . ILE A 1 206 ? -35.780 -20.662 100.992 1.00 6.18 203 ILE A CA 1
ATOM 1527 C C . ILE A 1 206 ? -34.776 -21.796 100.795 1.00 8.76 203 ILE A C 1
ATOM 1528 O O . ILE A 1 206 ? -33.563 -21.546 100.800 1.00 7.84 203 ILE A O 1
ATOM 1533 N N . PRO A 1 207 ? -35.221 -23.046 100.600 1.00 7.12 204 PRO A N 1
ATOM 1534 C CA . PRO A 1 207 ? -34.273 -24.113 100.250 1.00 5.46 204 PRO A CA 1
ATOM 1535 C C . PRO A 1 207 ? -34.025 -24.157 98.755 1.00 6.93 204 PRO A C 1
ATOM 1536 O O . PRO A 1 207 ? -34.985 -24.172 97.982 1.00 7.96 204 PRO A O 1
ATOM 1540 N N . ARG A 1 208 ? -32.765 -24.167 98.321 1.00 6.17 205 ARG A N 1
ATOM 1541 C CA . ARG A 1 208 ? -32.430 -24.309 96.910 1.00 7.35 205 ARG A CA 1
ATOM 1542 C C . ARG A 1 208 ? -31.622 -25.589 96.717 1.00 6.50 205 ARG A C 1
ATOM 1543 O O . ARG A 1 208 ? -30.718 -25.880 97.504 1.00 8.18 205 ARG A O 1
ATOM 1551 N N . THR A 1 209 ? -31.955 -26.357 95.680 1.00 8.48 206 THR A N 1
ATOM 1552 C CA . THR A 1 209 ? -31.300 -27.639 95.433 1.00 8.60 206 THR A CA 1
ATOM 1553 C C . THR A 1 209 ? -30.082 -27.464 94.530 1.00 8.05 206 THR A C 1
ATOM 1554 O O . THR A 1 209 ? -29.946 -26.469 93.810 1.00 6.57 206 THR A O 1
ATOM 1558 N N . HIS A 1 210 ? -29.190 -28.465 94.576 1.00 8.24 207 HIS A N 1
ATOM 1559 C CA . HIS A 1 210 ? -28.021 -28.472 93.697 1.00 6.72 207 HIS A CA 1
ATOM 1560 C C . HIS A 1 210 ? -28.430 -28.332 92.244 1.00 6.46 207 HIS A C 1
ATOM 1561 O O . HIS A 1 210 ? -27.892 -27.499 91.504 1.00 7.56 207 HIS A O 1
ATOM 1568 N N . ASP A 1 211 ? -29.377 -29.166 91.813 1.00 9.15 208 ASP A N 1
ATOM 1569 C CA . ASP A 1 211 ? -29.764 -29.182 90.409 1.00 9.44 208 ASP A CA 1
ATOM 1570 C C . ASP A 1 211 ? -30.378 -27.857 89.982 1.00 5.49 208 ASP A C 1
ATOM 1571 O O . ASP A 1 211 ? -30.050 -27.329 88.915 1.00 8.96 208 ASP A O 1
ATOM 1576 N N . ASP A 1 212 ? -31.290 -27.305 90.789 1.00 8.31 209 ASP A N 1
ATOM 1577 C CA . ASP A 1 212 ? -31.992 -26.120 90.301 1.00 9.18 209 ASP A CA 1
ATOM 1578 C C . ASP A 1 212 ? -31.111 -24.879 90.391 1.00 6.09 209 ASP A C 1
ATOM 1579 O O . ASP A 1 212 ? -31.097 -24.067 89.465 1.00 6.51 209 ASP A O 1
ATOM 1584 N N . TYR A 1 213 ? -30.335 -24.736 91.465 1.00 7.35 210 TYR A N 1
ATOM 1585 C CA . TYR A 1 213 ? -29.470 -23.564 91.581 1.00 7.74 210 TYR A CA 1
ATOM 1586 C C . TYR A 1 213 ? -28.330 -23.607 90.572 1.00 6.89 210 TYR A C 1
ATOM 1587 O O . TYR A 1 213 ? -28.023 -22.591 89.936 1.00 7.36 210 TYR A O 1
ATOM 1596 N N . LEU A 1 214 ? -27.684 -24.765 90.406 1.00 6.36 211 LEU A N 1
ATOM 1597 C CA . LEU A 1 214 ? -26.603 -24.843 89.430 1.00 7.11 211 LEU A CA 1
ATOM 1598 C C . LEU A 1 214 ? -27.109 -24.612 88.011 1.00 5.78 211 LEU A C 1
ATOM 1599 O O . LEU A 1 214 ? -26.383 -24.049 87.186 1.00 5.38 211 LEU A O 1
ATOM 1604 N N . TYR A 1 215 ? -28.344 -25.024 87.700 1.00 6.56 212 TYR A N 1
ATOM 1605 C CA . TYR A 1 215 ? -28.911 -24.674 86.400 1.00 7.60 212 TYR A CA 1
ATOM 1606 C C . TYR A 1 215 ? -28.961 -23.164 86.220 1.00 6.40 212 TYR A C 1
ATOM 1607 O O . TYR A 1 215 ? -28.558 -22.638 85.179 1.00 6.99 212 TYR A O 1
ATOM 1616 N N . SER A 1 216 ? -29.464 -22.443 87.224 1.00 7.20 213 SER A N 1
ATOM 1617 C CA . SER A 1 216 ? -29.551 -20.994 87.074 1.00 6.08 213 SER A CA 1
ATOM 1618 C C . SER A 1 216 ? -28.162 -20.378 86.960 1.00 7.51 213 SER A C 1
ATOM 1619 O O . SER A 1 216 ? -27.975 -19.404 86.224 1.00 6.86 213 SER A O 1
ATOM 1622 N N . VAL A 1 217 ? -27.169 -20.975 87.624 1.00 5.03 214 VAL A N 1
ATOM 1623 C CA . VAL A 1 217 ? -25.796 -20.485 87.534 1.00 6.96 214 VAL A CA 1
ATOM 1624 C C . VAL A 1 217 ? -25.225 -20.725 86.138 1.00 10.00 214 VAL A C 1
ATOM 1625 O O . VAL A 1 217 ? -24.694 -19.807 85.500 1.00 6.06 214 VAL A O 1
ATOM 1629 N N . ARG A 1 218 ? -25.323 -21.959 85.637 1.00 7.99 215 ARG A N 1
ATOM 1630 C CA . ARG A 1 218 ? -24.795 -22.260 84.309 1.00 6.64 215 ARG A CA 1
ATOM 1631 C C . ARG A 1 218 ? -25.458 -21.396 83.245 1.00 7.52 215 ARG A C 1
ATOM 1632 O O . ARG A 1 218 ? -24.784 -20.831 82.376 1.00 6.57 215 ARG A O 1
ATOM 1640 N N . ALA A 1 219 ? -26.790 -21.297 83.288 1.00 8.37 216 ALA A N 1
ATOM 1641 C CA . ALA A 1 219 ? -27.506 -20.547 82.262 1.00 7.34 216 ALA A CA 1
ATOM 1642 C C . ALA A 1 219 ? -27.188 -19.060 82.350 1.00 7.72 216 ALA A C 1
ATOM 1643 O O . ALA A 1 219 ? -27.058 -18.385 81.323 1.00 9.14 216 ALA A O 1
ATOM 1645 N N . SER A 1 220 ? -27.054 -18.536 83.570 1.00 9.55 217 SER A N 1
ATOM 1646 C CA . SER A 1 220 ? -26.695 -17.132 83.747 1.00 8.10 217 SER A CA 1
ATOM 1647 C C . SER A 1 220 ? -25.283 -16.848 83.246 1.00 8.37 217 SER A C 1
ATOM 1648 O O . SER A 1 220 ? -25.032 -15.794 82.648 1.00 5.97 217 SER A O 1
ATOM 1651 N N . ALA A 1 221 ? -24.343 -17.767 83.481 1.00 8.16 218 ALA A N 1
ATOM 1652 C CA . ALA A 1 221 ? -22.995 -17.562 82.967 1.00 8.16 218 ALA A CA 1
ATOM 1653 C C . ALA A 1 221 ? -22.997 -17.457 81.448 1.00 8.85 218 ALA A C 1
ATOM 1654 O O . ALA A 1 221 ? -22.218 -16.689 80.873 1.00 8.14 218 ALA A O 1
ATOM 1656 N N . GLU A 1 222 ? -23.883 -18.199 80.786 1.00 5.62 219 GLU A N 1
ATOM 1657 C CA . GLU A 1 222 ? -23.953 -18.165 79.330 1.00 8.81 219 GLU A CA 1
ATOM 1658 C C . GLU A 1 222 ? -24.613 -16.880 78.839 1.00 7.55 219 GLU A C 1
ATOM 1659 O O . GLU A 1 222 ? -24.129 -16.246 77.893 1.00 10.16 219 GLU A O 1
ATOM 1665 N N . ILE A 1 223 ? -25.712 -16.477 79.480 1.00 8.71 220 ILE A N 1
ATOM 1666 C CA . ILE A 1 223 ? -26.386 -15.230 79.123 1.00 9.08 220 ILE A CA 1
ATOM 1667 C C . ILE A 1 223 ? -25.431 -14.048 79.247 1.00 9.41 220 ILE A C 1
ATOM 1668 O O . ILE A 1 223 ? -25.482 -13.101 78.451 1.00 9.81 220 ILE A O 1
ATOM 1673 N N . CYS A 1 224 ? -24.548 -14.081 80.244 1.00 7.80 221 CYS A N 1
ATOM 1674 C CA . CYS A 1 224 ? -23.662 -12.966 80.561 1.00 8.96 221 CYS A CA 1
ATOM 1675 C C . CYS A 1 224 ? -22.267 -13.124 79.958 1.00 11.55 221 CYS A C 1
ATOM 1676 O O . CYS A 1 224 ? -21.369 -12.332 80.272 1.00 10.12 221 CYS A O 1
ATOM 1679 N N . ALA A 1 225 ? -22.071 -14.136 79.107 1.00 8.98 222 ALA A N 1
ATOM 1680 C CA . ALA A 1 225 ? -20.873 -14.290 78.274 1.00 8.72 222 ALA A CA 1
ATOM 1681 C C . ALA A 1 225 ? -19.611 -14.521 79.104 1.00 10.13 222 ALA A C 1
ATOM 1682 O O . ALA A 1 225 ? -18.513 -14.107 78.721 1.00 11.79 222 ALA A O 1
ATOM 1684 N N . LEU A 1 226 ? -19.753 -15.224 80.225 1.00 8.50 223 LEU A N 1
ATOM 1685 C CA . LEU A 1 226 ? -18.622 -15.449 81.116 1.00 8.74 223 LEU A CA 1
ATOM 1686 C C . LEU A 1 226 ? -17.642 -16.466 80.537 1.00 9.46 223 LEU A C 1
ATOM 1687 O O . LEU A 1 226 ? -18.012 -17.357 79.768 1.00 9.89 223 LEU A O 1
ATOM 1692 N N . GLY A 1 227 ? -16.379 -16.319 80.924 1.00 8.73 224 GLY A N 1
ATOM 1693 C CA . GLY A 1 227 ? -15.332 -17.239 80.537 1.00 9.17 224 GLY A CA 1
ATOM 1694 C C . GLY A 1 227 ? -14.143 -17.101 81.461 1.00 9.58 224 GLY A C 1
ATOM 1695 O O . GLY A 1 227 ? -14.207 -16.428 82.492 1.00 6.77 224 GLY A O 1
ATOM 1696 N N . THR A 1 228 ? -13.041 -17.747 81.077 1.00 5.46 225 THR A N 1
ATOM 1697 C CA . THR A 1 228 ? -11.839 -17.658 81.898 1.00 9.65 225 THR A CA 1
ATOM 1698 C C . THR A 1 228 ? -11.279 -16.240 81.934 1.00 10.86 225 THR A C 1
ATOM 1699 O O . THR A 1 228 ? -10.501 -15.919 82.841 1.00 10.96 225 THR A O 1
ATOM 1703 N N . ASP A 1 229 ? -11.667 -15.391 80.978 1.00 8.44 226 ASP A N 1
ATOM 1704 C CA . ASP A 1 229 ? -11.260 -13.991 80.950 1.00 10.69 226 ASP A CA 1
ATOM 1705 C C . ASP A 1 229 ? -12.154 -13.101 81.804 1.00 9.35 226 ASP A C 1
ATOM 1706 O O . ASP A 1 229 ? -11.878 -11.903 81.920 1.00 9.85 226 ASP A O 1
ATOM 1711 N N . THR A 1 230 ? -13.194 -13.657 82.418 1.00 7.61 227 THR A N 1
ATOM 1712 C CA . THR A 1 230 ? -14.069 -12.875 83.281 1.00 7.49 227 THR A CA 1
ATOM 1713 C C . THR A 1 230 ? -13.334 -12.453 84.544 1.00 6.58 227 THR A C 1
ATOM 1714 O O . THR A 1 230 ? -12.637 -13.254 85.176 1.00 6.59 227 THR A O 1
ATOM 1718 N N . VAL A 1 231 ? -13.488 -11.180 84.904 1.00 5.93 228 VAL A N 1
ATOM 1719 C CA . VAL A 1 231 ? -13.081 -10.657 86.202 1.00 5.84 228 VAL A CA 1
ATOM 1720 C C . VAL A 1 231 ? -14.329 -10.025 86.808 1.00 7.57 228 VAL A C 1
ATOM 1721 O O . VAL A 1 231 ? -14.776 -8.960 86.361 1.00 5.25 228 VAL A O 1
ATOM 1725 N N . TYR A 1 232 ? -14.914 -10.700 87.793 1.00 5.23 229 TYR A N 1
ATOM 1726 C CA . TYR A 1 232 ? -16.172 -10.296 88.405 1.00 5.95 229 TYR A CA 1
ATOM 1727 C C . TYR A 1 232 ? -15.878 -9.553 89.700 1.00 4.80 229 TYR A C 1
ATOM 1728 O O . TYR A 1 232 ? -15.222 -10.098 90.595 1.00 4.89 229 TYR A O 1
ATOM 1737 N N . LEU A 1 233 ? -16.374 -8.319 89.807 1.00 5.30 230 LEU A N 1
ATOM 1738 C CA . LEU A 1 233 ? -16.255 -7.545 91.040 1.00 5.03 230 LEU A CA 1
ATOM 1739 C C . LEU A 1 233 ? -17.494 -7.758 91.903 1.00 6.05 230 LEU A C 1
ATOM 1740 O O . LEU A 1 233 ? -18.601 -7.372 91.515 1.00 5.64 230 LEU A O 1
ATOM 1745 N N . ALA A 1 234 ? -17.308 -8.356 93.077 1.00 5.77 231 ALA A N 1
ATOM 1746 C CA . ALA A 1 234 ? -18.394 -8.485 94.049 1.00 6.35 231 ALA A CA 1
ATOM 1747 C C . ALA A 1 234 ? -18.511 -7.168 94.812 1.00 7.60 231 ALA A C 1
ATOM 1748 O O . ALA A 1 234 ? -17.879 -6.962 95.850 1.00 4.85 231 ALA A O 1
ATOM 1750 N N . ALA A 1 235 ? -19.342 -6.266 94.279 1.00 7.06 232 ALA A N 1
ATOM 1751 C CA . ALA A 1 235 ? -19.632 -4.979 94.904 1.00 7.30 232 ALA A CA 1
ATOM 1752 C C . ALA A 1 235 ? -20.730 -5.070 95.958 1.00 8.35 232 ALA A C 1
ATOM 1753 O O . ALA A 1 235 ? -20.715 -4.300 96.927 1.00 8.56 232 ALA A O 1
ATOM 1755 N N . LEU A 1 236 ? -21.695 -5.989 95.789 1.00 8.11 233 LEU A N 1
ATOM 1756 C CA . LEU A 1 236 ? -22.766 -6.276 96.736 1.00 9.53 233 LEU A CA 1
ATOM 1757 C C . LEU A 1 236 ? -22.343 -7.374 97.702 1.00 8.88 233 LEU A C 1
ATOM 1758 O O . LEU A 1 236 ? -21.386 -8.107 97.430 1.00 9.85 233 LEU A O 1
ATOM 1763 N N . PRO A 1 237 ? -23.034 -7.527 98.838 1.00 10.40 234 PRO A N 1
ATOM 1764 C CA . PRO A 1 237 ? -22.695 -8.637 99.748 1.00 9.64 234 PRO A CA 1
ATOM 1765 C C . PRO A 1 237 ? -22.816 -9.955 99.007 1.00 10.74 234 PRO A C 1
ATOM 1766 O O . PRO A 1 237 ? -23.883 -10.300 98.494 1.00 9.38 234 PRO A O 1
ATOM 1770 N N . ALA A 1 238 ? -21.703 -10.694 98.954 1.00 9.38 235 ALA A N 1
ATOM 1771 C CA . ALA A 1 238 ? -21.537 -11.720 97.930 1.00 7.55 235 ALA A CA 1
ATOM 1772 C C . ALA A 1 238 ? -22.540 -12.857 98.069 1.00 7.51 235 ALA A C 1
ATOM 1773 O O . ALA A 1 238 ? -22.863 -13.509 97.072 1.00 9.64 235 ALA A O 1
ATOM 1775 N N . VAL A 1 239 ? -23.036 -13.119 99.285 1.00 9.88 236 VAL A N 1
ATOM 1776 C CA . VAL A 1 239 ? -23.946 -14.243 99.506 1.00 10.43 236 VAL A CA 1
ATOM 1777 C C . VAL A 1 239 ? -25.398 -13.908 99.183 1.00 9.37 236 VAL A C 1
ATOM 1778 O O . VAL A 1 239 ? -26.261 -14.793 99.258 1.00 9.67 236 VAL A O 1
ATOM 1782 N N . HIS A 1 240 ? -25.708 -12.669 98.821 1.00 6.83 237 HIS A N 1
ATOM 1783 C CA . HIS A 1 240 ? -27.045 -12.420 98.309 1.00 8.45 237 HIS A CA 1
ATOM 1784 C C . HIS A 1 240 ? -27.218 -13.106 96.955 1.00 7.62 237 HIS A C 1
ATOM 1785 O O . HIS A 1 240 ? -26.265 -13.284 96.194 1.00 5.31 237 HIS A O 1
ATOM 1792 N N . ASN A 1 241 ? -28.456 -13.514 96.672 1.00 6.34 238 ASN A N 1
ATOM 1793 C CA . ASN A 1 241 ? -28.763 -14.280 95.465 1.00 7.67 238 ASN A CA 1
ATOM 1794 C C . ASN A 1 241 ? -28.210 -13.614 94.205 1.00 7.75 238 ASN A C 1
ATOM 1795 O O . ASN A 1 241 ? -27.718 -14.287 93.292 1.00 6.38 238 ASN A O 1
ATOM 1800 N N . PHE A 1 242 ? -28.303 -12.280 94.143 1.00 6.50 239 PHE A N 1
ATOM 1801 C CA . PHE A 1 242 ? -27.892 -11.546 92.938 1.00 6.13 239 PHE A CA 1
ATOM 1802 C C . PHE A 1 242 ? -26.390 -11.647 92.713 1.00 6.38 239 PHE A C 1
ATOM 1803 O O . PHE A 1 242 ? -25.967 -12.090 91.625 1.00 8.49 239 PHE A O 1
ATOM 1811 N N . PRO A 1 243 ? -25.527 -11.262 93.657 1.00 5.66 240 PRO A N 1
ATOM 1812 C CA . PRO A 1 243 ? -24.079 -11.402 93.456 1.00 7.06 240 PRO A CA 1
ATOM 1813 C C . PRO A 1 243 ? -23.556 -12.814 93.663 1.00 8.15 240 PRO A C 1
ATOM 1814 O O . PRO A 1 243 ? -22.365 -13.053 93.439 1.00 5.89 240 PRO A O 1
ATOM 1818 N N . MET A 1 244 ? -24.404 -13.751 94.086 1.00 7.89 241 MET A N 1
ATOM 1819 C CA . MET A 1 244 ? -23.982 -15.138 94.206 1.00 7.01 241 MET A CA 1
ATOM 1820 C C . MET A 1 244 ? -24.234 -15.940 92.938 1.00 6.01 241 MET A C 1
ATOM 1821 O O . MET A 1 244 ? -23.420 -16.806 92.599 1.00 5.92 241 MET A O 1
ATOM 1826 N N . SER A 1 245 ? -25.326 -15.664 92.208 1.00 7.78 242 SER A N 1
ATOM 1827 C CA . SER A 1 245 ? -25.730 -16.565 91.134 1.00 6.40 242 SER A CA 1
ATOM 1828 C C . SER A 1 245 ? -26.230 -15.918 89.846 1.00 7.01 242 SER A C 1
ATOM 1829 O O . SER A 1 245 ? -26.604 -16.658 88.930 1.00 7.29 242 SER A O 1
ATOM 1832 N N . SER A 1 246 ? -26.268 -14.590 89.722 1.00 5.52 243 SER A N 1
ATOM 1833 C CA . SER A 1 246 ? -26.952 -13.949 88.597 1.00 6.66 243 SER A CA 1
ATOM 1834 C C . SER A 1 246 ? -26.047 -13.002 87.810 1.00 7.23 243 SER A C 1
ATOM 1835 O O . SER A 1 246 ? -26.389 -11.831 87.610 1.00 7.91 243 SER A O 1
ATOM 1838 N N . PRO A 1 247 ? -24.899 -13.488 87.299 1.00 6.63 244 PRO A N 1
ATOM 1839 C CA . PRO A 1 247 ? -24.316 -14.828 87.440 1.00 7.01 244 PRO A CA 1
ATOM 1840 C C . PRO A 1 247 ? -23.469 -14.960 88.713 1.00 6.24 244 PRO A C 1
ATOM 1841 O O . PRO A 1 247 ? -23.148 -16.070 89.126 1.00 6.65 244 PRO A O 1
ATOM 1845 N N . GLY A 1 248 ? -23.107 -13.829 89.318 1.00 6.96 245 GLY A N 1
ATOM 1846 C CA . GLY A 1 248 ? -22.429 -13.806 90.604 1.00 5.00 245 GLY A CA 1
ATOM 1847 C C . GLY A 1 248 ? -21.106 -14.566 90.633 1.00 4.65 245 GLY A C 1
ATOM 1848 O O . GLY A 1 248 ? -20.503 -14.884 89.603 1.00 5.90 245 GLY A O 1
ATOM 1849 N N . PHE A 1 249 ? -20.651 -14.847 91.860 1.00 6.40 246 PHE A N 1
ATOM 1850 C CA . PHE A 1 249 ? -19.356 -15.505 92.024 1.00 5.59 246 PHE A CA 1
ATOM 1851 C C . PHE A 1 249 ? -19.405 -16.984 91.649 1.00 6.68 246 PHE A C 1
ATOM 1852 O O . PHE A 1 249 ? -18.390 -17.534 91.207 1.00 6.05 246 PHE A O 1
ATOM 1860 N N . LEU A 1 250 ? -20.562 -17.637 91.783 1.00 5.12 247 LEU A N 1
ATOM 1861 C CA . LEU A 1 250 ? -20.665 -19.032 91.355 1.00 5.66 247 LEU A CA 1
ATOM 1862 C C . LEU A 1 250 ? -20.583 -19.155 89.840 1.00 7.56 247 LEU A C 1
ATOM 1863 O O . LEU A 1 250 ? -19.903 -20.046 89.321 1.00 5.93 247 LEU A O 1
ATOM 1868 N N . GLY A 1 251 ? -21.276 -18.278 89.110 1.00 4.35 248 GLY A N 1
ATOM 1869 C CA . GLY A 1 251 ? -21.137 -18.276 87.664 1.00 4.47 248 GLY A CA 1
ATOM 1870 C C . GLY A 1 251 ? -19.705 -18.034 87.226 1.00 6.37 248 GLY A C 1
ATOM 1871 O O . GLY A 1 251 ? -19.221 -18.659 86.280 1.00 6.70 248 GLY A O 1
ATOM 1872 N N . THR A 1 252 ? -19.012 -17.122 87.912 1.00 5.47 249 THR A N 1
ATOM 1873 C CA . THR A 1 252 ? -17.612 -16.848 87.606 1.00 6.53 249 THR A CA 1
ATOM 1874 C C . THR A 1 252 ? -16.752 -18.080 87.859 1.00 6.13 249 THR A C 1
ATOM 1875 O O . THR A 1 252 ? -15.973 -18.491 86.993 1.00 5.47 249 THR A O 1
ATOM 1879 N N . PHE A 1 253 ? -16.890 -18.691 89.041 1.00 4.66 250 PHE A N 1
ATOM 1880 C CA . PHE A 1 253 ? -16.175 -19.936 89.324 1.00 6.31 250 PHE A CA 1
ATOM 1881 C C . PHE A 1 253 ? -16.519 -21.014 88.299 1.00 6.54 250 PHE A C 1
ATOM 1882 O O . PHE A 1 253 ? -15.631 -21.730 87.819 1.00 7.07 250 PHE A O 1
ATOM 1890 N N . HIS A 1 254 ? -17.804 -21.145 87.955 1.00 7.07 251 HIS A N 1
ATOM 1891 C CA . HIS A 1 254 ? -18.220 -22.137 86.964 1.00 7.32 251 HIS A CA 1
ATOM 1892 C C . HIS A 1 254 ? -17.451 -21.975 85.660 1.00 9.31 251 HIS A C 1
ATOM 1893 O O . HIS A 1 254 ? -17.090 -22.968 85.014 1.00 9.07 251 HIS A O 1
ATOM 1900 N N . ALA A 1 255 ? -17.200 -20.732 85.252 1.00 4.89 252 ALA A N 1
ATOM 1901 C CA . ALA A 1 255 ? -16.576 -20.448 83.969 1.00 9.21 252 ALA A CA 1
ATOM 1902 C C . ALA A 1 255 ? -15.062 -20.293 84.056 1.00 7.53 252 ALA A C 1
ATOM 1903 O O . ALA A 1 255 ? -14.412 -20.141 83.017 1.00 9.21 252 ALA A O 1
ATOM 1905 N N . GLY A 1 256 ? -14.489 -20.328 85.253 1.00 5.10 253 GLY A N 1
ATOM 1906 C CA . GLY A 1 256 ? -13.050 -20.257 85.409 1.00 7.97 253 GLY A CA 1
ATOM 1907 C C . GLY A 1 256 ? -12.469 -18.863 85.502 1.00 7.64 253 GLY A C 1
ATOM 1908 O O . GLY A 1 256 ? -11.261 -18.703 85.290 1.00 7.74 253 GLY A O 1
ATOM 1909 N N . GLY A 1 257 ? -13.283 -17.850 85.809 1.00 6.12 254 GLY A N 1
ATOM 1910 C CA . GLY A 1 257 ? -12.816 -16.482 85.905 1.00 7.93 254 GLY A CA 1
ATOM 1911 C C . GLY A 1 257 ? -12.316 -16.129 87.296 1.00 6.27 254 GLY A C 1
ATOM 1912 O O . GLY A 1 257 ? -12.182 -16.975 88.182 1.00 5.73 254 GLY A O 1
ATOM 1913 N N . THR A 1 258 ? -12.041 -14.839 87.484 1.00 8.47 255 THR A N 1
ATOM 1914 C CA . THR A 1 258 ? -11.519 -14.313 88.741 1.00 5.52 255 THR A CA 1
ATOM 1915 C C . THR A 1 258 ? -12.615 -13.545 89.465 1.00 5.20 255 THR A C 1
ATOM 1916 O O . THR A 1 258 ? -13.308 -12.726 88.854 1.00 6.74 255 THR A O 1
ATOM 1920 N N . VAL A 1 259 ? -12.757 -13.794 90.765 1.00 4.62 256 VAL A N 1
ATOM 1921 C CA . VAL A 1 259 ? -13.693 -13.062 91.612 1.00 5.72 256 VAL A CA 1
ATOM 1922 C C . VAL A 1 259 ? -12.894 -12.077 92.460 1.00 6.89 256 VAL A C 1
ATOM 1923 O O . VAL A 1 259 ? -12.026 -12.477 93.249 1.00 5.35 256 VAL A O 1
ATOM 1927 N N . VAL A 1 260 ? -13.185 -10.789 92.292 1.00 4.30 257 VAL A N 1
ATOM 1928 C CA . VAL A 1 260 ? -12.561 -9.720 93.066 1.00 6.26 257 VAL A CA 1
ATOM 1929 C C . VAL A 1 260 ? -13.564 -9.223 94.099 1.00 5.05 257 VAL A C 1
ATOM 1930 O O . VAL A 1 260 ? -14.688 -8.840 93.751 1.00 5.74 257 VAL A O 1
ATOM 1934 N N . LEU A 1 261 ? -13.150 -9.210 95.364 1.00 6.90 258 LEU A N 1
ATOM 1935 C CA . LEU A 1 261 ? -13.995 -8.777 96.473 1.00 4.54 258 LEU A CA 1
ATOM 1936 C C . LEU A 1 261 ? -13.814 -7.286 96.747 1.00 6.67 258 LEU A C 1
ATOM 1937 O O . LEU A 1 261 ? -12.703 -6.838 97.054 1.00 7.28 258 LEU A O 1
ATOM 1942 N N . ALA A 1 262 ? -14.912 -6.531 96.686 1.00 6.75 259 ALA A N 1
ATOM 1943 C CA . ALA A 1 262 ? -14.900 -5.141 97.130 1.00 9.20 259 ALA A CA 1
ATOM 1944 C C . ALA A 1 262 ? -15.333 -5.060 98.589 1.00 10.36 259 ALA A C 1
ATOM 1945 O O . ALA A 1 262 ? -16.438 -5.513 98.920 1.00 10.60 259 ALA A O 1
ATOM 1947 N N . PRO A 1 263 ? -14.517 -4.491 99.484 1.00 9.63 260 PRO A N 1
ATOM 1948 C CA . PRO A 1 263 ? -14.929 -4.390 100.896 1.00 11.45 260 PRO A CA 1
ATOM 1949 C C . PRO A 1 263 ? -16.114 -3.460 101.125 1.00 13.58 260 PRO A C 1
ATOM 1950 O O . PRO A 1 263 ? -16.835 -3.625 102.118 1.00 13.56 260 PRO A O 1
ATOM 1954 N N . ASN A 1 264 ? -16.314 -2.478 100.254 1.00 10.08 261 ASN A N 1
ATOM 1955 C CA . ASN A 1 264 ? -17.478 -1.603 100.265 1.00 10.37 261 ASN A CA 1
ATOM 1956 C C . ASN A 1 264 ? -17.736 -1.173 98.834 1.00 9.38 261 ASN A C 1
ATOM 1957 O O . ASN A 1 264 ? -16.855 -1.304 97.977 1.00 9.53 261 ASN A O 1
ATOM 1962 N N . PRO A 1 265 ? -18.927 -0.663 98.538 1.00 10.31 262 PRO A N 1
ATOM 1963 C CA . PRO A 1 265 ? -19.259 -0.341 97.146 1.00 9.27 262 PRO A CA 1
ATOM 1964 C C . PRO A 1 265 ? -19.058 1.122 96.771 1.00 11.08 262 PRO A C 1
ATOM 1965 O O . PRO A 1 265 ? -19.643 1.588 95.787 1.00 11.15 262 PRO A O 1
ATOM 1969 N N . SER A 1 266 ? -18.242 1.855 97.525 1.00 10.70 263 SER A N 1
ATOM 1970 C CA . SER A 1 266 ? -18.072 3.274 97.249 1.00 13.56 263 SER A CA 1
ATOM 1971 C C . SER A 1 266 ? -17.354 3.481 95.914 1.00 12.19 263 SER A C 1
ATOM 1972 O O . SER A 1 266 ? -16.543 2.648 95.498 1.00 9.61 263 SER A O 1
ATOM 1975 N N . PRO A 1 267 ? -17.640 4.586 95.216 1.00 11.91 264 PRO A N 1
ATOM 1976 C CA . PRO A 1 267 ? -16.987 4.801 93.916 1.00 9.52 264 PRO A CA 1
ATOM 1977 C C . PRO A 1 267 ? -15.475 4.767 94.003 1.00 11.63 264 PRO A C 1
ATOM 1978 O O . PRO A 1 267 ? -14.811 4.268 93.089 1.00 12.42 264 PRO A O 1
ATOM 1982 N N . ASP A 1 268 ? -14.904 5.285 95.085 1.00 13.22 265 ASP A N 1
ATOM 1983 C CA . ASP A 1 268 ? -13.454 5.282 95.206 1.00 12.95 265 ASP A CA 1
ATOM 1984 C C . ASP A 1 268 ? -12.916 3.862 95.360 1.00 12.28 265 ASP A C 1
ATOM 1985 O O . ASP A 1 268 ? -11.979 3.467 94.660 1.00 12.68 265 ASP A O 1
ATOM 1990 N N . THR A 1 269 ? -13.506 3.075 96.264 1.00 10.49 266 THR A N 1
ATOM 1991 C CA . THR A 1 269 ? -13.045 1.704 96.471 1.00 9.90 266 THR A CA 1
ATOM 1992 C C . THR A 1 269 ? -13.283 0.845 95.232 1.00 10.86 266 THR A C 1
ATOM 1993 O O . THR A 1 269 ? -12.381 0.134 94.774 1.00 10.16 266 THR A O 1
ATOM 1997 N N . ALA A 1 270 ? -14.495 0.898 94.673 1.00 10.16 267 ALA A N 1
ATOM 1998 C CA . ALA A 1 270 ? -14.831 0.044 93.537 1.00 8.45 267 ALA A CA 1
ATOM 1999 C C . ALA A 1 270 ? -14.044 0.424 92.283 1.00 9.63 267 ALA A C 1
ATOM 2000 O O . ALA A 1 270 ? -13.538 -0.451 91.571 1.00 7.58 267 ALA A O 1
ATOM 2002 N N . PHE A 1 271 ? -13.932 1.724 91.984 1.00 7.81 268 PHE A N 1
ATOM 2003 C CA . PHE A 1 271 ? -13.205 2.127 90.781 1.00 8.06 268 PHE A CA 1
ATOM 2004 C C . PHE A 1 271 ? -11.724 1.785 90.883 1.00 8.38 268 PHE A C 1
ATOM 2005 O O . PHE A 1 271 ? -11.085 1.483 89.869 1.00 9.79 268 PHE A O 1
ATOM 2013 N N . SER A 1 272 ? -11.159 1.850 92.090 1.00 8.89 269 SER A N 1
ATOM 2014 C CA . SER A 1 272 ? -9.761 1.477 92.275 1.00 8.50 269 SER A CA 1
ATOM 2015 C C . SER A 1 272 ? -9.541 0.006 91.936 1.00 9.47 269 SER A C 1
ATOM 2016 O O . SER A 1 272 ? -8.542 -0.353 91.302 1.00 12.17 269 SER A O 1
ATOM 2019 N N . LEU A 1 273 ? -10.479 -0.858 92.335 1.00 7.64 270 LEU A N 1
ATOM 2020 C CA . LEU A 1 273 ? -10.376 -2.280 92.015 1.00 7.28 270 LEU A CA 1
ATOM 2021 C C . LEU A 1 273 ? -10.593 -2.534 90.530 1.00 8.21 270 LEU A C 1
ATOM 2022 O O . LEU A 1 273 ? -9.915 -3.377 89.932 1.00 8.62 270 LEU A O 1
ATOM 2027 N N . ILE A 1 274 ? -11.539 -1.823 89.915 1.00 7.18 271 ILE A N 1
ATOM 2028 C CA . ILE A 1 274 ? -11.768 -1.984 88.483 1.00 6.89 271 ILE A CA 1
ATOM 2029 C C . ILE A 1 274 ? -10.500 -1.645 87.706 1.00 10.14 271 ILE A C 1
ATOM 2030 O O . ILE A 1 274 ? -10.088 -2.382 86.801 1.00 9.08 271 ILE A O 1
ATOM 2035 N N . GLU A 1 275 ? -9.856 -0.528 88.064 1.00 8.70 272 GLU A N 1
ATOM 2036 C CA . GLU A 1 275 ? -8.598 -0.132 87.435 1.00 10.59 272 GLU A CA 1
ATOM 2037 C C . GLU A 1 275 ? -7.502 -1.166 87.660 1.00 9.48 272 GLU A C 1
ATOM 2038 O O . GLU A 1 275 ? -6.803 -1.562 86.722 1.00 13.23 272 GLU A O 1
ATOM 2044 N N . THR A 1 276 ? -7.297 -1.564 88.918 1.00 10.13 273 THR A N 1
ATOM 2045 C CA . THR A 1 276 ? -6.151 -2.400 89.266 1.00 8.26 273 THR A CA 1
ATOM 2046 C C . THR A 1 276 ? -6.309 -3.811 88.718 1.00 8.72 273 THR A C 1
ATOM 2047 O O . THR A 1 276 ? -5.386 -4.358 88.102 1.00 10.13 273 THR A O 1
ATOM 2051 N N . GLU A 1 277 ? -7.468 -4.420 88.947 1.00 9.40 274 GLU A N 1
ATOM 2052 C CA . GLU A 1 277 ? -7.713 -5.813 88.596 1.00 8.13 274 GLU A CA 1
ATOM 2053 C C . GLU A 1 277 ? -8.340 -5.991 87.218 1.00 7.37 274 GLU A C 1
ATOM 2054 O O . GLU A 1 277 ? -8.499 -7.131 86.768 1.00 6.81 274 GLU A O 1
ATOM 2060 N N . ARG A 1 278 ? -8.691 -4.900 86.534 1.00 7.15 275 ARG A N 1
ATOM 2061 C CA . ARG A 1 278 ? -9.244 -4.959 85.182 1.00 5.65 275 ARG A CA 1
ATOM 2062 C C . ARG A 1 278 ? -10.553 -5.753 85.159 1.00 5.90 275 ARG A C 1
ATOM 2063 O O . ARG A 1 278 ? -10.763 -6.643 84.330 1.00 6.72 275 ARG A O 1
ATOM 2071 N N . VAL A 1 279 ? -11.443 -5.389 86.087 1.00 5.82 276 VAL A N 1
ATOM 2072 C CA . VAL A 1 279 ? -12.782 -5.963 86.171 1.00 6.37 276 VAL A CA 1
ATOM 2073 C C . VAL A 1 279 ? -13.526 -5.832 84.846 1.00 6.70 276 VAL A C 1
ATOM 2074 O O . VAL A 1 279 ? -13.548 -4.764 84.224 1.00 5.23 276 VAL A O 1
ATOM 2078 N N . THR A 1 280 ? -14.177 -6.925 84.421 1.00 6.99 277 THR A N 1
ATOM 2079 C CA . THR A 1 280 ? -14.972 -6.933 83.199 1.00 6.29 277 THR A CA 1
ATOM 2080 C C . THR A 1 280 ? -16.478 -6.903 83.436 1.00 5.59 277 THR A C 1
ATOM 2081 O O . THR A 1 280 ? -17.222 -6.581 82.506 1.00 5.66 277 THR A O 1
ATOM 2085 N N . ILE A 1 281 ? -16.947 -7.231 84.637 1.00 5.59 278 ILE A N 1
ATOM 2086 C CA . ILE A 1 281 ? -18.380 -7.239 84.923 1.00 5.53 278 ILE A CA 1
ATOM 2087 C C . ILE A 1 281 ? -18.567 -7.074 86.425 1.00 7.16 278 ILE A C 1
ATOM 2088 O O . ILE A 1 281 ? -17.777 -7.586 87.222 1.00 7.62 278 ILE A O 1
ATOM 2093 N N . THR A 1 282 ? -19.618 -6.349 86.806 1.00 4.93 279 THR A N 1
ATOM 2094 C CA . THR A 1 282 ? -19.964 -6.189 88.213 1.00 6.24 279 THR A CA 1
ATOM 2095 C C . THR A 1 282 ? -21.476 -6.044 88.322 1.00 6.24 279 THR A C 1
ATOM 2096 O O . THR A 1 282 ? -22.171 -5.847 87.322 1.00 7.42 279 THR A O 1
ATOM 2100 N N . ALA A 1 283 ? -21.983 -6.157 89.550 1.00 5.16 280 ALA A N 1
ATOM 2101 C CA . ALA A 1 283 ? -23.413 -6.067 89.829 1.00 7.63 280 ALA A CA 1
ATOM 2102 C C . ALA A 1 283 ? -23.647 -5.097 90.977 1.00 7.10 280 ALA A C 1
ATOM 2103 O O . ALA A 1 283 ? -22.962 -5.173 92.004 1.00 7.86 280 ALA A O 1
ATOM 2105 N N . VAL A 1 284 ? -24.627 -4.201 90.814 1.00 7.34 281 VAL A N 1
ATOM 2106 C CA . VAL A 1 284 ? -24.947 -3.186 91.814 1.00 7.88 281 VAL A CA 1
ATOM 2107 C C . VAL A 1 284 ? -26.460 -2.994 91.876 1.00 7.35 281 VAL A C 1
ATOM 2108 O O . VAL A 1 284 ? -27.206 -3.451 91.007 1.00 6.31 281 VAL A O 1
ATOM 2112 N N . VAL A 1 285 ? -26.905 -2.328 92.940 1.00 7.42 282 VAL A N 1
ATOM 2113 C CA . VAL A 1 285 ? -28.297 -1.905 93.098 1.00 7.86 282 VAL A CA 1
ATOM 2114 C C . VAL A 1 285 ? -28.398 -0.462 92.607 1.00 9.18 282 VAL A C 1
ATOM 2115 O O . VAL A 1 285 ? -27.364 0.207 92.458 1.00 8.55 282 VAL A O 1
ATOM 2119 N N . PRO A 1 286 ? -29.593 0.062 92.345 1.00 7.05 283 PRO A N 1
ATOM 2120 C CA . PRO A 1 286 ? -29.705 1.376 91.680 1.00 9.87 283 PRO A CA 1
ATOM 2121 C C . PRO A 1 286 ? -29.003 2.488 92.447 1.00 8.82 283 PRO A C 1
ATOM 2122 O O . PRO A 1 286 ? -28.318 3.316 91.828 1.00 10.98 283 PRO A O 1
ATOM 2126 N N . PRO A 1 287 ? -29.141 2.564 93.779 1.00 10.70 284 PRO A N 1
ATOM 2127 C CA . PRO A 1 287 ? -28.439 3.645 94.507 1.00 10.54 284 PRO A CA 1
ATOM 2128 C C . PRO A 1 287 ? -26.934 3.642 94.298 1.00 11.66 284 PRO A C 1
ATOM 2129 O O . PRO A 1 287 ? -26.318 4.714 94.223 1.00 13.25 284 PRO A O 1
ATOM 2133 N N . ILE A 1 288 ? -26.318 2.462 94.207 1.00 12.03 285 ILE A N 1
ATOM 2134 C CA . ILE A 1 288 ? -24.882 2.390 93.953 1.00 10.37 285 ILE A CA 1
ATOM 2135 C C . ILE A 1 288 ? -24.576 2.806 92.522 1.00 8.67 285 ILE A C 1
ATOM 2136 O O . ILE A 1 288 ? -23.598 3.521 92.261 1.00 9.80 285 ILE A O 1
ATOM 2141 N N . ALA A 1 289 ? -25.401 2.361 91.570 1.00 9.88 286 ALA A N 1
ATOM 2142 C CA . ALA A 1 289 ? -25.234 2.774 90.182 1.00 8.68 286 ALA A CA 1
ATOM 2143 C C . ALA A 1 289 ? -25.305 4.290 90.048 1.00 10.53 286 ALA A C 1
ATOM 2144 O O . ALA A 1 289 ? -24.492 4.898 89.343 1.00 5.81 286 ALA A O 1
ATOM 2146 N N . LEU A 1 290 ? -26.266 4.917 90.728 1.00 8.42 287 LEU A N 1
ATOM 2147 C CA . LEU A 1 290 ? -26.371 6.371 90.678 1.00 11.18 287 LEU A CA 1
ATOM 2148 C C . LEU A 1 290 ? -25.133 7.036 91.274 1.00 11.21 287 LEU A C 1
ATOM 2149 O O . LEU A 1 290 ? -24.629 8.020 90.720 1.00 10.46 287 LEU A O 1
ATOM 2154 N N . GLN A 1 291 ? -24.614 6.503 92.387 1.00 10.09 288 GLN A N 1
ATOM 2155 C CA . GLN A 1 291 ? -23.405 7.070 92.978 1.00 12.37 288 GLN A CA 1
ATOM 2156 C C . GLN A 1 291 ? -22.220 6.967 92.027 1.00 12.16 288 GLN A C 1
ATOM 2157 O O . GLN A 1 291 ? -21.439 7.917 91.892 1.00 10.93 288 GLN A O 1
ATOM 2163 N N . TRP A 1 292 ? -22.057 5.815 91.370 1.00 9.03 289 TRP A N 1
ATOM 2164 C CA . TRP A 1 292 ? -20.950 5.654 90.431 1.00 8.96 289 TRP A CA 1
ATOM 2165 C C . TRP A 1 292 ? -21.105 6.585 89.237 1.00 7.83 289 TRP A C 1
ATOM 2166 O O . TRP A 1 292 ? -20.132 7.207 88.793 1.00 8.61 289 TRP A O 1
ATOM 2177 N N . LEU A 1 293 ? -22.320 6.679 88.691 1.00 8.79 290 LEU A N 1
ATOM 2178 C CA . LEU A 1 293 ? -22.565 7.561 87.553 1.00 9.60 290 LEU A CA 1
ATOM 2179 C C . LEU A 1 293 ? -22.245 9.010 87.908 1.00 8.66 290 LEU A C 1
ATOM 2180 O O . LEU A 1 293 ? -21.559 9.707 87.152 1.00 8.27 290 LEU A O 1
ATOM 2185 N N . ASP A 1 294 ? -22.729 9.475 89.066 1.00 8.99 291 ASP A N 1
ATOM 2186 C CA . ASP A 1 294 ? -22.491 10.854 89.494 1.00 9.15 291 ASP A CA 1
ATOM 2187 C C . ASP A 1 294 ? -21.008 11.124 89.727 1.00 10.40 291 ASP A C 1
ATOM 2188 O O . ASP A 1 294 ? -20.497 12.186 89.350 1.00 10.08 291 ASP A O 1
ATOM 2193 N N . ALA A 1 295 ? -20.305 10.185 90.367 1.00 8.39 292 ALA A N 1
ATOM 2194 C CA . ALA A 1 295 ? -18.885 10.378 90.643 1.00 9.07 292 ALA A CA 1
ATOM 2195 C C . ALA A 1 295 ? -18.085 10.567 89.360 1.00 8.96 292 ALA A C 1
ATOM 2196 O O . ALA A 1 295 ? -17.134 11.357 89.326 1.00 13.74 292 ALA A O 1
ATOM 2198 N N . VAL A 1 296 ? -18.445 9.849 88.294 1.00 8.44 293 VAL A N 1
ATOM 2199 C CA . VAL A 1 296 ? -17.706 9.970 87.040 1.00 8.24 293 VAL A CA 1
ATOM 2200 C C . VAL A 1 296 ? -18.171 11.186 86.255 1.00 10.04 293 VAL A C 1
ATOM 2201 O O . VAL A 1 296 ? -17.354 11.969 85.757 1.00 13.03 293 VAL A O 1
ATOM 2205 N N . GLU A 1 297 ? -19.490 11.364 86.131 1.00 8.04 294 GLU A N 1
ATOM 2206 C CA . GLU A 1 297 ? -20.012 12.405 85.251 1.00 10.94 294 GLU A CA 1
ATOM 2207 C C . GLU A 1 297 ? -19.796 13.803 85.819 1.00 9.60 294 GLU A C 1
ATOM 2208 O O . GLU A 1 297 ? -19.555 14.743 85.057 1.00 10.75 294 GLU A O 1
ATOM 2214 N N . HIS A 1 298 ? -19.884 13.973 87.137 1.00 9.15 295 HIS A N 1
ATOM 2215 C CA . HIS A 1 298 ? -19.754 15.300 87.720 1.00 12.60 295 HIS A CA 1
ATOM 2216 C C . HIS A 1 298 ? -18.399 15.525 88.379 1.00 19.33 295 HIS A C 1
ATOM 2217 O O . HIS A 1 298 ? -18.284 16.360 89.283 1.00 15.18 295 HIS A O 1
ATOM 2224 N N . GLY A 1 299 ? -17.366 14.809 87.928 1.00 22.30 296 GLY A N 1
ATOM 2225 C CA . GLY A 1 299 ? -16.000 15.221 88.187 1.00 23.95 296 GLY A CA 1
ATOM 2226 C C . GLY A 1 299 ? -15.173 14.428 89.178 1.00 14.35 296 GLY A C 1
ATOM 2227 O O . GLY A 1 299 ? -13.975 14.224 88.947 1.00 26.09 296 GLY A O 1
ATOM 2228 N N . SER A 1 300 ? -15.776 13.985 90.283 1.00 12.76 297 SER A N 1
ATOM 2229 C CA . SER A 1 300 ? -14.992 13.423 91.383 1.00 14.14 297 SER A CA 1
ATOM 2230 C C . SER A 1 300 ? -14.062 12.296 90.926 1.00 18.71 297 SER A C 1
ATOM 2231 O O . SER A 1 300 ? -12.919 12.198 91.390 1.00 23.71 297 SER A O 1
ATOM 2234 N N . GLN A 1 301 ? -14.528 11.437 90.018 1.00 15.47 298 GLN A N 1
ATOM 2235 C CA . GLN A 1 301 ? -13.782 10.244 89.628 1.00 15.68 298 GLN A CA 1
ATOM 2236 C C . GLN A 1 301 ? -13.603 10.155 88.116 1.00 16.94 298 GLN A C 1
ATOM 2237 O O . GLN A 1 301 ? -13.441 9.058 87.571 1.00 17.44 298 GLN A O 1
ATOM 2243 N N . SER A 1 302 ? -13.629 11.293 87.419 1.00 15.52 299 SER A N 1
ATOM 2244 C CA . SER A 1 302 ? -13.615 11.271 85.959 1.00 17.08 299 SER A CA 1
ATOM 2245 C C . SER A 1 302 ? -12.316 10.718 85.391 1.00 21.55 299 SER A C 1
ATOM 2246 O O . SER A 1 302 ? -12.291 10.290 84.230 1.00 22.37 299 SER A O 1
ATOM 2249 N N . HIS A 1 303 ? -11.243 10.719 86.178 1.00 16.65 300 HIS A N 1
ATOM 2250 C CA . HIS A 1 303 ? -9.944 10.271 85.699 1.00 22.83 300 HIS A CA 1
ATOM 2251 C C . HIS A 1 303 ? -9.818 8.754 85.647 1.00 24.83 300 HIS A C 1
ATOM 2252 O O . HIS A 1 303 ? -9.003 8.245 84.869 1.00 23.09 300 HIS A O 1
ATOM 2259 N N . ARG A 1 304 ? -10.606 8.030 86.443 1.00 22.65 301 ARG A N 1
ATOM 2260 C CA . ARG A 1 304 ? -10.454 6.585 86.560 1.00 20.44 301 ARG A CA 1
ATOM 2261 C C . ARG A 1 304 ? -10.510 5.913 85.196 1.00 16.38 301 ARG A C 1
ATOM 2262 O O . ARG A 1 304 ? -11.271 6.317 84.315 1.00 17.64 301 ARG A O 1
ATOM 2270 N N . ASP A 1 305 ? -9.699 4.871 85.030 1.00 14.17 302 ASP A N 1
ATOM 2271 C CA . ASP A 1 305 ? -9.694 4.066 83.812 1.00 13.40 302 ASP A CA 1
ATOM 2272 C C . ASP A 1 305 ? -10.623 2.875 84.023 1.00 17.31 302 ASP A C 1
ATOM 2273 O O . ASP A 1 305 ? -10.236 1.865 84.620 1.00 12.79 302 ASP A O 1
ATOM 2278 N N . LEU A 1 306 ? -11.853 2.993 83.525 1.00 14.72 303 LEU A N 1
ATOM 2279 C CA . LEU A 1 306 ? -12.836 1.924 83.616 1.00 13.35 303 LEU A CA 1
ATOM 2280 C C . LEU A 1 306 ? -12.979 1.162 82.303 1.00 13.34 303 LEU A C 1
ATOM 2281 O O . LEU A 1 306 ? -13.971 0.450 82.109 1.00 12.37 303 LEU A O 1
ATOM 2286 N N . SER A 1 307 ? -11.991 1.275 81.409 1.00 12.46 304 SER A N 1
ATOM 2287 C CA . SER A 1 307 ? -12.123 0.707 80.072 1.00 13.27 304 SER A CA 1
ATOM 2288 C C . SER A 1 307 ? -12.308 -0.808 80.079 1.00 11.07 304 SER A C 1
ATOM 2289 O O . SER A 1 307 ? -12.881 -1.349 79.125 1.00 13.41 304 SER A O 1
ATOM 2292 N N . SER A 1 308 ? -11.843 -1.511 81.116 1.00 10.73 305 SER A N 1
ATOM 2293 C CA . SER A 1 308 ? -11.976 -2.965 81.119 1.00 10.44 305 SER A CA 1
ATOM 2294 C C . SER A 1 308 ? -13.406 -3.417 81.382 1.00 9.24 305 SER A C 1
ATOM 2295 O O . SER A 1 308 ? -13.759 -4.551 81.039 1.00 10.23 305 SER A O 1
ATOM 2298 N N . LEU A 1 309 ? -14.234 -2.558 81.971 1.00 8.77 306 LEU A N 1
ATOM 2299 C CA . LEU A 1 309 ? -15.599 -2.928 82.329 1.00 8.42 306 LEU A CA 1
ATOM 2300 C C . LEU A 1 309 ? -16.452 -3.091 81.077 1.00 9.37 306 LEU A C 1
ATOM 2301 O O . LEU A 1 309 ? -16.619 -2.144 80.301 1.00 11.17 306 LEU A O 1
ATOM 2306 N N . ARG A 1 310 ? -17.001 -4.291 80.887 1.00 8.06 307 ARG A N 1
ATOM 2307 C CA . ARG A 1 310 ? -17.837 -4.612 79.736 1.00 9.24 307 ARG A CA 1
ATOM 2308 C C . ARG A 1 310 ? -19.326 -4.543 80.046 1.00 8.67 307 ARG A C 1
ATOM 2309 O O . ARG A 1 310 ? -20.113 -4.123 79.191 1.00 10.10 307 ARG A O 1
ATOM 2317 N N . VAL A 1 311 ? -19.725 -4.964 81.245 1.00 7.66 308 VAL A N 1
ATOM 2318 C CA . VAL A 1 311 ? -21.127 -5.082 81.628 1.00 8.12 308 VAL A CA 1
ATOM 2319 C C . VAL A 1 311 ? -21.296 -4.538 83.037 1.00 6.98 308 VAL A C 1
ATOM 2320 O O . VAL A 1 311 ? -20.563 -4.932 83.952 1.00 7.78 308 VAL A O 1
ATOM 2324 N N . LEU A 1 312 ? -22.267 -3.648 83.218 1.00 7.59 309 LEU A N 1
ATOM 2325 C CA . LEU A 1 312 ? -22.696 -3.203 84.538 1.00 6.12 309 LEU A CA 1
ATOM 2326 C C . LEU A 1 312 ? -24.103 -3.741 84.768 1.00 8.02 309 LEU A C 1
ATOM 2327 O O . LEU A 1 312 ? -25.049 -3.310 84.100 1.00 10.31 309 LEU A O 1
ATOM 2332 N N . GLN A 1 313 ? -24.246 -4.683 85.697 1.00 4.67 310 GLN A N 1
ATOM 2333 C CA . GLN A 1 313 ? -25.562 -5.206 86.047 1.00 7.74 310 GLN A CA 1
ATOM 2334 C C . GLN A 1 313 ? -26.190 -4.329 87.120 1.00 5.49 310 GLN A C 1
ATOM 2335 O O . GLN A 1 313 ? -25.542 -4.003 88.117 1.00 6.95 310 GLN A O 1
ATOM 2341 N N . VAL A 1 314 ? -27.456 -3.974 86.929 1.00 6.03 311 VAL A N 1
ATOM 2342 C CA . VAL A 1 314 ? -28.212 -3.212 87.920 1.00 6.25 311 VAL A CA 1
ATOM 2343 C C . VAL A 1 314 ? -29.526 -3.938 88.181 1.00 5.56 311 VAL A C 1
ATOM 2344 O O . VAL A 1 314 ? -30.276 -4.220 87.240 1.00 4.79 311 VAL A O 1
ATOM 2348 N N . GLY A 1 315 ? -29.809 -4.222 89.449 1.00 7.50 312 GLY A N 1
ATOM 2349 C CA . GLY A 1 315 ? -31.018 -4.923 89.816 1.00 7.10 312 GLY A CA 1
ATOM 2350 C C . GLY A 1 315 ? -31.300 -4.825 91.300 1.00 8.15 312 GLY A C 1
ATOM 2351 O O . GLY A 1 315 ? -30.651 -4.072 92.028 1.00 9.31 312 GLY A O 1
ATOM 2352 N N . GLY A 1 316 ? -32.290 -5.604 91.740 1.00 6.99 313 GLY A N 1
ATOM 2353 C CA . GLY A 1 316 ? -32.740 -5.617 93.114 1.00 6.69 313 GLY A CA 1
ATOM 2354 C C . GLY A 1 316 ? -33.824 -4.599 93.415 1.00 11.23 313 GLY A C 1
ATOM 2355 O O . GLY A 1 316 ? -34.588 -4.780 94.372 1.00 11.24 313 GLY A O 1
ATOM 2356 N N . ALA A 1 317 ? -33.901 -3.534 92.618 1.00 9.66 314 ALA A N 1
ATOM 2357 C CA . ALA A 1 317 ? -34.906 -2.488 92.748 1.00 10.20 314 ALA A CA 1
ATOM 2358 C C . ALA A 1 317 ? -35.024 -1.806 91.393 1.00 10.32 314 ALA A C 1
ATOM 2359 O O . ALA A 1 317 ? -34.197 -2.011 90.503 1.00 10.17 314 ALA A O 1
ATOM 2361 N N . LYS A 1 318 ? -36.072 -0.999 91.244 1.00 12.31 315 LYS A N 1
ATOM 2362 C CA . LYS A 1 318 ? -36.359 -0.364 89.962 1.00 15.95 315 LYS A CA 1
ATOM 2363 C C . LYS A 1 318 ? -35.264 0.632 89.575 1.00 11.78 315 LYS A C 1
ATOM 2364 O O . LYS A 1 318 ? -34.834 1.444 90.397 1.00 12.40 315 LYS A O 1
ATOM 2370 N N . PHE A 1 319 ? -34.830 0.570 88.309 1.00 10.18 316 PHE A N 1
ATOM 2371 C CA . PHE A 1 319 ? -33.809 1.448 87.730 1.00 12.23 316 PHE A CA 1
ATOM 2372 C C . PHE A 1 319 ? -34.474 2.285 86.644 1.00 13.45 316 PHE A C 1
ATOM 2373 O O . PHE A 1 319 ? -34.875 1.752 85.604 1.00 13.80 316 PHE A O 1
ATOM 2381 N N . ALA A 1 320 ? -34.572 3.592 86.873 1.00 11.69 317 ALA A N 1
ATOM 2382 C CA . ALA A 1 320 ? -35.345 4.446 85.978 1.00 14.92 317 ALA A CA 1
ATOM 2383 C C . ALA A 1 320 ? -34.688 4.537 84.600 1.00 13.57 317 ALA A C 1
ATOM 2384 O O . ALA A 1 320 ? -33.456 4.561 84.495 1.00 11.60 317 ALA A O 1
ATOM 2386 N N . PRO A 1 321 ? -35.485 4.595 83.526 1.00 12.45 318 PRO A N 1
ATOM 2387 C CA . PRO A 1 321 ? -34.895 4.708 82.182 1.00 13.57 318 PRO A CA 1
ATOM 2388 C C . PRO A 1 321 ? -33.973 5.902 82.037 1.00 13.35 318 PRO A C 1
ATOM 2389 O O . PRO A 1 321 ? -32.941 5.811 81.362 1.00 11.28 318 PRO A O 1
ATOM 2393 N N . GLU A 1 322 ? -34.327 7.029 82.653 1.00 14.53 319 GLU A N 1
ATOM 2394 C CA . GLU A 1 322 ? -33.452 8.194 82.626 1.00 15.85 319 GLU A CA 1
ATOM 2395 C C . GLU A 1 322 ? -32.044 7.834 83.090 1.00 11.61 319 GLU A C 1
ATOM 2396 O O . GLU A 1 322 ? -31.056 8.134 82.413 1.00 13.22 319 GLU A O 1
ATOM 2402 N N . ALA A 1 323 ? -31.938 7.170 84.242 1.00 12.43 320 ALA A N 1
ATOM 2403 C CA . ALA A 1 323 ? -30.628 6.785 84.762 1.00 9.65 320 ALA A CA 1
ATOM 2404 C C . ALA A 1 323 ? -29.968 5.731 83.882 1.00 11.75 320 ALA A C 1
ATOM 2405 O O . ALA A 1 323 ? -28.757 5.793 83.633 1.00 9.57 320 ALA A O 1
ATOM 2407 N N . ALA A 1 324 ? -30.754 4.757 83.407 1.00 11.13 321 ALA A N 1
ATOM 2408 C CA . ALA A 1 324 ? -30.213 3.671 82.596 1.00 11.48 321 ALA A CA 1
ATOM 2409 C C . ALA A 1 324 ? -29.566 4.188 81.321 1.00 8.25 321 ALA A C 1
ATOM 2410 O O . ALA A 1 324 ? -28.568 3.622 80.859 1.00 10.69 321 ALA A O 1
ATOM 2412 N N . ARG A 1 325 ? -30.118 5.258 80.739 1.00 9.69 322 ARG A N 1
ATOM 2413 C CA . ARG A 1 325 ? -29.563 5.852 79.529 1.00 10.87 322 ARG A CA 1
ATOM 2414 C C . ARG A 1 325 ? -28.198 6.491 79.758 1.00 9.13 322 ARG A C 1
ATOM 2415 O O . ARG A 1 325 ? -27.510 6.797 78.779 1.00 11.66 322 ARG A O 1
ATOM 2423 N N . ARG A 1 326 ? -27.791 6.683 81.017 1.00 8.34 323 ARG A N 1
ATOM 2424 C CA . ARG A 1 326 ? -26.499 7.284 81.329 1.00 10.25 323 ARG A CA 1
ATOM 2425 C C . ARG A 1 326 ? -25.352 6.282 81.326 1.00 10.55 323 ARG A C 1
ATOM 2426 O O . ARG A 1 326 ? -24.191 6.698 81.263 1.00 9.22 323 ARG A O 1
ATOM 2434 N N . VAL A 1 327 ? -25.640 4.980 81.385 1.00 10.40 324 VAL A N 1
ATOM 2435 C CA . VAL A 1 327 ? -24.594 3.999 81.675 1.00 11.30 324 VAL A CA 1
ATOM 2436 C C . VAL A 1 327 ? -23.556 3.962 80.559 1.00 10.27 324 VAL A C 1
ATOM 2437 O O . VAL A 1 327 ? -22.351 4.084 80.810 1.00 10.79 324 VAL A O 1
ATOM 2441 N N . ARG A 1 328 ? -24.000 3.772 79.316 1.00 10.54 325 ARG A N 1
ATOM 2442 C CA . ARG A 1 328 ? -23.016 3.698 78.234 1.00 11.06 325 ARG A CA 1
ATOM 2443 C C . ARG A 1 328 ? -22.318 5.029 78.027 1.00 12.64 325 ARG A C 1
ATOM 2444 O O . ARG A 1 328 ? -21.077 5.046 77.898 1.00 13.08 325 ARG A O 1
ATOM 2452 N N . PRO A 1 329 ? -23.013 6.170 77.989 1.00 12.15 326 PRO A N 1
ATOM 2453 C CA . PRO A 1 329 ? -22.310 7.444 77.762 1.00 15.36 326 PRO A CA 1
ATOM 2454 C C . PRO A 1 329 ? -21.334 7.811 78.872 1.00 10.96 326 PRO A C 1
ATOM 2455 O O . PRO A 1 329 ? -20.279 8.390 78.591 1.00 16.27 326 PRO A O 1
ATOM 2459 N N . VAL A 1 330 ? -21.648 7.495 80.124 1.00 9.56 327 VAL A N 1
ATOM 2460 C CA . VAL A 1 330 ? -20.826 7.931 81.250 1.00 11.10 327 VAL A CA 1
ATOM 2461 C C . VAL A 1 330 ? -19.740 6.914 81.573 1.00 12.89 327 VAL A C 1
ATOM 2462 O O . VAL A 1 330 ? -18.575 7.269 81.772 1.00 12.91 327 VAL A O 1
ATOM 2466 N N . LEU A 1 331 ? -20.108 5.634 81.647 1.00 12.48 328 LEU A N 1
ATOM 2467 C CA . LEU A 1 331 ? -19.185 4.600 82.080 1.00 10.44 328 LEU A CA 1
ATOM 2468 C C . LEU A 1 331 ? -18.550 3.841 80.921 1.00 14.73 328 LEU A C 1
ATOM 2469 O O . LEU A 1 331 ? -17.513 3.198 81.122 1.00 17.19 328 LEU A O 1
ATOM 2474 N N . GLY A 1 332 ? -19.135 3.905 79.724 1.00 10.73 329 GLY A N 1
ATOM 2475 C CA . GLY A 1 332 ? -18.566 3.254 78.562 1.00 12.63 329 GLY A CA 1
ATOM 2476 C C . GLY A 1 332 ? -18.849 1.775 78.448 1.00 15.45 329 GLY A C 1
ATOM 2477 O O . GLY A 1 332 ? -18.182 1.084 77.673 1.00 16.67 329 GLY A O 1
ATOM 2478 N N . CYS A 1 333 ? -19.821 1.263 79.194 1.00 13.73 330 CYS A N 1
ATOM 2479 C CA . CYS A 1 333 ? -20.115 -0.160 79.207 1.00 10.67 330 CYS A CA 1
ATOM 2480 C C . CYS A 1 333 ? -21.578 -0.406 78.858 1.00 12.98 330 CYS A C 1
ATOM 2481 O O . CYS A 1 333 ? -22.397 0.514 78.776 1.00 12.53 330 CYS A O 1
ATOM 2484 N N . THR A 1 334 ? -21.890 -1.680 78.648 1.00 10.48 331 THR A N 1
ATOM 2485 C CA . THR A 1 334 ? -23.247 -2.131 78.381 1.00 9.06 331 THR A CA 1
ATOM 2486 C C . THR A 1 334 ? -23.993 -2.314 79.698 1.00 9.19 331 THR A C 1
ATOM 2487 O O . THR A 1 334 ? -23.492 -2.971 80.614 1.00 8.15 331 THR A O 1
ATOM 2491 N N . LEU A 1 335 ? -25.180 -1.720 79.798 1.00 5.75 332 LEU A N 1
ATOM 2492 C CA . LEU A 1 335 ? -26.053 -1.982 80.932 1.00 5.94 332 LEU A CA 1
ATOM 2493 C C . LEU A 1 335 ? -26.727 -3.336 80.761 1.00 5.97 332 LEU A C 1
ATOM 2494 O O . LEU A 1 335 ? -27.090 -3.725 79.650 1.00 6.78 332 LEU A O 1
ATOM 2499 N N . GLN A 1 336 ? -26.887 -4.057 81.867 1.00 5.60 333 GLN A N 1
ATOM 2500 C CA . GLN A 1 336 ? -27.734 -5.245 81.908 1.00 5.81 333 GLN A CA 1
ATOM 2501 C C . GLN A 1 336 ? -28.652 -5.125 83.112 1.00 5.80 333 GLN A C 1
ATOM 2502 O O . GLN A 1 336 ? -28.178 -5.045 84.250 1.00 6.48 333 GLN A O 1
ATOM 2508 N N . GLN A 1 337 ? -29.955 -5.082 82.867 1.00 5.95 334 GLN A N 1
ATOM 2509 C CA . GLN A 1 337 ? -30.909 -5.052 83.963 1.00 7.45 334 GLN A CA 1
ATOM 2510 C C . GLN A 1 337 ? -31.247 -6.473 84.380 1.00 7.25 334 GLN A C 1
ATOM 2511 O O . GLN A 1 337 ? -31.407 -7.360 83.536 1.00 7.38 334 GLN A O 1
ATOM 2517 N N . VAL A 1 338 ? -31.332 -6.683 85.690 1.00 7.19 335 VAL A N 1
ATOM 2518 C CA . VAL A 1 338 ? -31.545 -8.002 86.277 1.00 7.91 335 VAL A CA 1
ATOM 2519 C C . VAL A 1 338 ? -32.678 -7.884 87.279 1.00 8.74 335 VAL A C 1
ATOM 2520 O O . VAL A 1 338 ? -32.527 -7.229 88.318 1.00 7.27 335 VAL A O 1
ATOM 2524 N N . PHE A 1 339 ? -33.793 -8.541 86.991 1.00 8.08 336 PHE A N 1
ATOM 2525 C CA . PHE A 1 339 ? -34.953 -8.592 87.876 1.00 8.26 336 PHE A CA 1
ATOM 2526 C C . PHE A 1 339 ? -35.104 -10.049 88.309 1.00 8.67 336 PHE A C 1
ATOM 2527 O O . PHE A 1 339 ? -35.548 -10.897 87.531 1.00 9.80 336 PHE A O 1
ATOM 2535 N N . GLY A 1 340 ? -34.706 -10.343 89.545 1.00 7.94 337 GLY A N 1
ATOM 2536 C CA . GLY A 1 340 ? -34.731 -11.701 90.044 1.00 8.71 337 GLY A CA 1
ATOM 2537 C C . GLY A 1 340 ? -35.141 -11.723 91.504 1.00 10.09 337 GLY A C 1
ATOM 2538 O O . GLY A 1 340 ? -35.367 -10.680 92.122 1.00 9.98 337 GLY A O 1
ATOM 2539 N N . MET A 1 341 ? -35.235 -12.932 92.049 1.00 6.58 338 MET A N 1
ATOM 2540 C CA . MET A 1 341 ? -35.689 -13.084 93.422 1.00 5.63 338 MET A CA 1
ATOM 2541 C C . MET A 1 341 ? -35.058 -14.332 94.009 1.00 7.32 338 MET A C 1
ATOM 2542 O O . MET A 1 341 ? -34.709 -15.267 93.284 1.00 8.24 338 MET A O 1
ATOM 2547 N N . ALA A 1 342 ? -34.898 -14.325 95.330 1.00 8.07 339 ALA A N 1
ATOM 2548 C CA . ALA A 1 342 ? -34.299 -15.465 96.009 1.00 7.32 339 ALA A CA 1
ATOM 2549 C C . ALA A 1 342 ? -35.141 -16.725 95.856 1.00 7.71 339 ALA A C 1
ATOM 2550 O O . ALA A 1 342 ? -34.606 -17.834 95.977 1.00 9.31 339 ALA A O 1
ATOM 2552 N N . GLU A 1 343 ? -36.442 -16.577 95.583 1.00 6.77 340 GLU A N 1
ATOM 2553 C CA . GLU A 1 343 ? -37.339 -17.714 95.414 1.00 7.07 340 GLU A CA 1
ATOM 2554 C C . GLU A 1 343 ? -37.175 -18.410 94.071 1.00 8.21 340 GLU A C 1
ATOM 2555 O O . GLU A 1 343 ? -37.667 -19.533 93.910 1.00 9.26 340 GLU A O 1
ATOM 2561 N N . GLY A 1 344 ? -36.516 -17.776 93.103 1.00 5.61 341 GLY A N 1
ATOM 2562 C CA . GLY A 1 344 ? -36.338 -18.394 91.803 1.00 7.08 341 GLY A CA 1
ATOM 2563 C C . GLY A 1 344 ? -36.132 -17.437 90.647 1.00 7.28 341 GLY A C 1
ATOM 2564 O O . GLY A 1 344 ? -35.029 -16.915 90.455 1.00 9.11 341 GLY A O 1
ATOM 2565 N N . LEU A 1 345 ? -37.201 -17.206 89.883 1.00 6.70 342 LEU A N 1
ATOM 2566 C CA . LEU A 1 345 ? -37.171 -16.498 88.604 1.00 6.82 342 LEU A CA 1
ATOM 2567 C C . LEU A 1 345 ? -36.145 -15.370 88.560 1.00 6.87 342 LEU A C 1
ATOM 2568 O O . LEU A 1 345 ? -36.111 -14.507 89.441 1.00 8.82 342 LEU A O 1
ATOM 2573 N N . VAL A 1 346 ? -35.327 -15.373 87.504 1.00 6.73 343 VAL A N 1
ATOM 2574 C CA . VAL A 1 346 ? -34.372 -14.307 87.213 1.00 6.17 343 VAL A CA 1
ATOM 2575 C C . VAL A 1 346 ? -34.556 -13.871 85.766 1.00 7.26 343 VAL A C 1
ATOM 2576 O O . VAL A 1 346 ? -34.562 -14.708 84.854 1.00 6.80 343 VAL A O 1
ATOM 2580 N N . ASN A 1 347 ? -34.711 -12.561 85.562 1.00 6.96 344 ASN A N 1
ATOM 2581 C CA . ASN A 1 347 ? -34.881 -11.948 84.252 1.00 5.92 344 ASN A CA 1
ATOM 2582 C C . ASN A 1 347 ? -33.662 -11.089 83.931 1.00 6.38 344 ASN A C 1
ATOM 2583 O O . ASN A 1 347 ? -33.145 -10.383 84.804 1.00 7.73 344 ASN A O 1
ATOM 2588 N N . TYR A 1 348 ? -33.211 -11.152 82.679 1.00 7.07 345 TYR A N 1
ATOM 2589 C CA . TYR A 1 348 ? -32.071 -10.388 82.190 1.00 7.36 345 TYR A CA 1
ATOM 2590 C C . TYR A 1 348 ? -32.436 -9.690 80.892 1.00 8.15 345 TYR A C 1
ATOM 2591 O O . TYR A 1 348 ? -33.031 -10.302 79.999 1.00 8.06 345 TYR A O 1
ATOM 2600 N N . THR A 1 349 ? -32.029 -8.434 80.752 1.00 8.04 346 THR A N 1
ATOM 2601 C CA . THR A 1 349 ? -31.850 -7.916 79.406 1.00 8.82 346 THR A CA 1
ATOM 2602 C C . THR A 1 349 ? -30.641 -8.612 78.799 1.00 8.29 346 THR A C 1
ATOM 2603 O O . THR A 1 349 ? -29.690 -8.961 79.503 1.00 8.55 346 THR A O 1
ATOM 2607 N N . ARG A 1 350 ? -30.698 -8.863 77.501 1.00 7.87 347 ARG A N 1
ATOM 2608 C CA . ARG A 1 350 ? -29.605 -9.560 76.845 1.00 8.83 347 ARG A CA 1
ATOM 2609 C C . ARG A 1 350 ? -28.555 -8.557 76.381 1.00 9.81 347 ARG A C 1
ATOM 2610 O O . ARG A 1 350 ? -28.855 -7.397 76.084 1.00 10.81 347 ARG A O 1
ATOM 2618 N N . LEU A 1 351 ? -27.303 -9.010 76.347 1.00 9.15 348 LEU A N 1
ATOM 2619 C CA . LEU A 1 351 ? -26.215 -8.096 76.032 1.00 8.90 348 LEU A CA 1
ATOM 2620 C C . LEU A 1 351 ? -26.277 -7.595 74.596 1.00 11.09 348 LEU A C 1
ATOM 2621 O O . LEU A 1 351 ? -25.647 -6.582 74.281 1.00 12.52 348 LEU A O 1
ATOM 2626 N N . ASP A 1 352 ? -27.026 -8.270 73.722 1.00 12.92 349 ASP A N 1
ATOM 2627 C CA . ASP A 1 352 ? -27.231 -7.801 72.357 1.00 14.82 349 ASP A CA 1
ATOM 2628 C C . ASP A 1 352 ? -28.652 -7.294 72.114 1.00 12.21 349 ASP A C 1
ATOM 2629 O O . ASP A 1 352 ? -29.071 -7.176 70.958 1.00 16.08 349 ASP A O 1
ATOM 2634 N N . ASP A 1 353 ? -29.403 -6.990 73.173 1.00 12.04 350 ASP A N 1
ATOM 2635 C CA . ASP A 1 353 ? -30.673 -6.299 73.006 1.00 13.07 350 ASP A CA 1
ATOM 2636 C C . ASP A 1 353 ? -30.427 -4.872 72.516 1.00 14.91 350 ASP A C 1
ATOM 2637 O O . ASP A 1 353 ? -29.399 -4.270 72.833 1.00 11.94 350 ASP A O 1
ATOM 2642 N N . PRO A 1 354 ? -31.352 -4.307 71.743 1.00 14.10 351 PRO A N 1
ATOM 2643 C CA . PRO A 1 354 ? -31.251 -2.879 71.411 1.00 20.65 351 PRO A CA 1
ATOM 2644 C C . PRO A 1 354 ? -31.277 -2.011 72.663 1.00 16.06 351 PRO A C 1
ATOM 2645 O O . PRO A 1 354 ? -31.839 -2.384 73.695 1.00 14.04 351 PRO A O 1
ATOM 2649 N N . ASP A 1 355 ? -30.652 -0.833 72.562 1.00 19.60 352 ASP A N 1
ATOM 2650 C CA . ASP A 1 355 ? -30.534 0.045 73.725 1.00 17.56 352 ASP A CA 1
ATOM 2651 C C . ASP A 1 355 ? -31.900 0.437 74.276 1.00 13.06 352 ASP A C 1
ATOM 2652 O O . ASP A 1 355 ? -32.066 0.589 75.491 1.00 12.19 352 ASP A O 1
ATOM 2657 N N . ASP A 1 356 ? -32.894 0.611 73.405 1.00 19.02 353 ASP A N 1
ATOM 2658 C CA . ASP A 1 356 ? -34.216 0.984 73.899 1.00 18.19 353 ASP A CA 1
ATOM 2659 C C . ASP A 1 356 ? -34.824 -0.122 74.754 1.00 15.39 353 ASP A C 1
ATOM 2660 O O . ASP A 1 356 ? -35.551 0.167 75.712 1.00 17.07 353 ASP A O 1
ATOM 2665 N N . ILE A 1 357 ? -34.528 -1.386 74.450 1.00 13.15 354 ILE A N 1
ATOM 2666 C CA . ILE A 1 357 ? -35.007 -2.465 75.308 1.00 12.55 354 ILE A CA 1
ATOM 2667 C C . ILE A 1 357 ? -34.184 -2.546 76.592 1.00 11.17 354 ILE A C 1
ATOM 2668 O O . ILE A 1 357 ? -34.734 -2.749 77.681 1.00 11.33 354 ILE A O 1
ATOM 2673 N N . ILE A 1 358 ? -32.862 -2.379 76.488 1.00 10.49 355 ILE A N 1
ATOM 2674 C CA . ILE A 1 358 ? -31.995 -2.462 77.662 1.00 8.04 355 ILE A CA 1
ATOM 2675 C C . ILE A 1 358 ? -32.367 -1.398 78.691 1.00 10.47 355 ILE A C 1
ATOM 2676 O O . ILE A 1 358 ? -32.369 -1.658 79.901 1.00 8.14 355 ILE A O 1
ATOM 2681 N N . THR A 1 359 ? -32.675 -0.181 78.234 1.00 10.73 356 THR A N 1
ATOM 2682 C CA . THR A 1 359 ? -32.885 0.938 79.147 1.00 10.40 356 THR A CA 1
ATOM 2683 C C . THR A 1 359 ? -34.320 1.064 79.647 1.00 10.84 356 THR A C 1
ATOM 2684 O O . THR A 1 359 ? -34.550 1.800 80.611 1.00 11.00 356 THR A O 1
ATOM 2688 N N . THR A 1 360 ? -35.288 0.370 79.042 1.00 8.66 357 THR A N 1
ATOM 2689 C CA . THR A 1 360 ? -36.684 0.525 79.442 1.00 11.32 357 THR A CA 1
ATOM 2690 C C . THR A 1 360 ? -37.344 -0.751 79.953 1.00 10.02 357 THR A C 1
ATOM 2691 O O . THR A 1 360 ? -38.531 -0.709 80.299 1.00 11.16 357 THR A O 1
ATOM 2695 N N . THR A 1 361 ? -36.628 -1.875 80.030 1.00 9.63 358 THR A N 1
ATOM 2696 C CA . THR A 1 361 ? -37.197 -3.121 80.534 1.00 11.20 358 THR A CA 1
ATOM 2697 C C . THR A 1 361 ? -36.276 -3.751 81.573 1.00 8.10 358 THR A C 1
ATOM 2698 O O . THR A 1 361 ? -35.085 -3.433 81.662 1.00 8.25 358 THR A O 1
ATOM 2702 N N . GLN A 1 362 ? -36.846 -4.670 82.353 1.00 8.78 359 GLN A N 1
ATOM 2703 C CA . GLN A 1 362 ? -36.113 -5.416 83.366 1.00 9.71 359 GLN A CA 1
ATOM 2704 C C . GLN A 1 362 ? -35.797 -6.851 82.930 1.00 10.40 359 GLN A C 1
ATOM 2705 O O . GLN A 1 362 ? -35.528 -7.706 83.780 1.00 9.00 359 GLN A O 1
ATOM 2711 N N . GLY A 1 363 ? -35.825 -7.127 81.625 1.00 9.06 360 GLY A N 1
ATOM 2712 C CA . GLY A 1 363 ? -35.324 -8.372 81.079 1.00 10.30 360 GLY A CA 1
ATOM 2713 C C . GLY A 1 363 ? -36.405 -9.415 80.842 1.00 11.02 360 GLY A C 1
ATOM 2714 O O . GLY A 1 363 ? -37.577 -9.247 81.185 1.00 11.79 360 GLY A O 1
ATOM 2715 N N . ARG A 1 364 ? -35.992 -10.519 80.232 1.00 9.50 361 ARG A N 1
ATOM 2716 C CA . ARG A 1 364 ? -36.847 -11.681 80.058 1.00 7.27 361 ARG A CA 1
ATOM 2717 C C . ARG A 1 364 ? -36.226 -12.900 80.737 1.00 10.16 361 ARG A C 1
ATOM 2718 O O . ARG A 1 364 ? -35.018 -12.929 81.003 1.00 6.90 361 ARG A O 1
ATOM 2726 N N . PRO A 1 365 ? -37.027 -13.922 81.038 1.00 9.18 362 PRO A N 1
ATOM 2727 C CA . PRO A 1 365 ? -36.561 -14.992 81.933 1.00 8.96 362 PRO A CA 1
ATOM 2728 C C . PRO A 1 365 ? -35.383 -15.788 81.384 1.00 6.51 362 PRO A C 1
ATOM 2729 O O . PRO A 1 365 ? -35.121 -15.833 80.179 1.00 8.04 362 PRO A O 1
ATOM 2733 N N . ILE A 1 366 ? -34.683 -16.447 82.316 1.00 8.27 363 ILE A N 1
ATOM 2734 C CA . ILE A 1 366 ? -33.561 -17.322 81.966 1.00 9.90 363 ILE A CA 1
ATOM 2735 C C . ILE A 1 366 ? -34.024 -18.469 81.073 1.00 7.96 363 ILE A C 1
ATOM 2736 O O . ILE A 1 366 ? -33.432 -18.742 80.021 1.00 8.65 363 ILE A O 1
ATOM 2741 N N . SER A 1 367 ? -35.083 -19.159 81.479 1.00 7.82 364 SER A N 1
ATOM 2742 C CA . SER A 1 367 ? -35.357 -20.471 80.903 1.00 10.17 364 SER A CA 1
ATOM 2743 C C . SER A 1 367 ? -36.524 -20.446 79.922 1.00 10.37 364 SER A C 1
ATOM 2744 O O . SER A 1 367 ? -37.497 -19.714 80.131 1.00 10.28 364 SER A O 1
ATOM 2747 N N . PRO A 1 368 ? -36.463 -21.240 78.848 1.00 11.59 365 PRO A N 1
ATOM 2748 C CA . PRO A 1 368 ? -37.669 -21.443 78.032 1.00 12.44 365 PRO A CA 1
ATOM 2749 C C . PRO A 1 368 ? -38.814 -22.050 78.820 1.00 12.61 365 PRO A C 1
ATOM 2750 O O . PRO A 1 368 ? -39.974 -21.880 78.423 1.00 15.43 365 PRO A O 1
ATOM 2754 N N . ASP A 1 369 ? -38.535 -22.732 79.933 1.00 14.63 366 ASP A N 1
ATOM 2755 C CA . ASP A 1 369 ? -39.570 -23.326 80.771 1.00 12.84 366 ASP A CA 1
ATOM 2756 C C . ASP A 1 369 ? -39.922 -22.466 81.981 1.00 13.74 366 ASP A C 1
ATOM 2757 O O . ASP A 1 369 ? -40.642 -22.934 82.871 1.00 11.88 366 ASP A O 1
ATOM 2762 N N . ASP A 1 370 ? -39.424 -21.228 82.043 1.00 12.10 367 ASP A N 1
ATOM 2763 C CA . ASP A 1 370 ? -39.941 -20.233 82.981 1.00 10.54 367 ASP A CA 1
ATOM 2764 C C . ASP A 1 370 ? -41.335 -19.808 82.534 1.00 11.19 367 ASP A C 1
ATOM 2765 O O . ASP A 1 370 ? -41.482 -19.082 81.545 1.00 14.33 367 ASP A O 1
ATOM 2770 N N . GLU A 1 371 ? -42.355 -20.262 83.250 1.00 10.84 368 GLU A N 1
ATOM 2771 C CA . GLU A 1 371 ? -43.734 -19.919 82.935 1.00 11.46 368 GLU A CA 1
ATOM 2772 C C . GLU A 1 371 ? -44.100 -18.603 83.611 1.00 10.73 368 GLU A C 1
ATOM 2773 O O . GLU A 1 371 ? -43.834 -18.417 84.801 1.00 10.88 368 GLU A O 1
ATOM 2779 N N . ILE A 1 372 ? -44.714 -17.701 82.849 1.00 14.60 369 ILE A N 1
ATOM 2780 C CA . ILE A 1 372 ? -45.044 -16.351 83.297 1.00 11.60 369 ILE A CA 1
ATOM 2781 C C . ILE A 1 372 ? -46.547 -16.157 83.142 1.00 11.32 369 ILE A C 1
ATOM 2782 O O . ILE A 1 372 ? -47.072 -16.233 82.024 1.00 16.76 369 ILE A O 1
ATOM 2787 N N . ARG A 1 373 ? -47.235 -15.904 84.251 1.00 12.64 370 ARG A N 1
ATOM 2788 C CA . ARG A 1 373 ? -48.651 -15.552 84.245 1.00 15.77 370 ARG A CA 1
ATOM 2789 C C . ARG A 1 373 ? -48.829 -14.183 84.884 1.00 11.16 370 ARG A C 1
ATOM 2790 O O . ARG A 1 373 ? -48.347 -13.949 85.996 1.00 13.27 370 ARG A O 1
ATOM 2798 N N . ILE A 1 374 ? -49.529 -13.288 84.189 1.00 15.01 371 ILE A N 1
ATOM 2799 C CA . ILE A 1 374 ? -49.812 -11.937 84.672 1.00 14.60 371 ILE A CA 1
ATOM 2800 C C . ILE A 1 374 ? -51.327 -11.816 84.795 1.00 13.23 371 ILE A C 1
ATOM 2801 O O . ILE A 1 374 ? -52.037 -11.785 83.782 1.00 18.22 371 ILE A O 1
ATOM 2806 N N . VAL A 1 375 ? -51.825 -11.748 86.033 1.00 14.76 372 VAL A N 1
ATOM 2807 C CA . VAL A 1 375 ? -53.244 -11.923 86.316 1.00 16.59 372 VAL A CA 1
ATOM 2808 C C . VAL A 1 375 ? -53.787 -10.709 87.064 1.00 18.30 372 VAL A C 1
ATOM 2809 O O . VAL A 1 375 ? -53.044 -9.930 87.666 1.00 16.88 372 VAL A O 1
ATOM 2813 N N . ASP A 1 376 ? -55.113 -10.560 87.025 1.00 18.67 373 ASP A N 1
ATOM 2814 C CA . ASP A 1 376 ? -55.783 -9.492 87.750 1.00 19.68 373 ASP A CA 1
ATOM 2815 C C . ASP A 1 376 ? -56.047 -9.935 89.189 1.00 19.94 373 ASP A C 1
ATOM 2816 O O . ASP A 1 376 ? -55.549 -10.964 89.651 1.00 22.55 373 ASP A O 1
ATOM 2821 N N . GLU A 1 377 ? -56.841 -9.148 89.916 1.00 20.57 374 GLU A N 1
ATOM 2822 C CA . GLU A 1 377 ? -57.157 -9.443 91.307 1.00 25.01 374 GLU A CA 1
ATOM 2823 C C . GLU A 1 377 ? -57.954 -10.731 91.474 1.00 27.82 374 GLU A C 1
ATOM 2824 O O . GLU A 1 377 ? -58.146 -11.175 92.612 1.00 30.13 374 GLU A O 1
ATOM 2830 N N . ALA A 1 378 ? -58.438 -11.331 90.385 1.00 21.92 375 ALA A N 1
ATOM 2831 C CA . ALA A 1 378 ? -59.192 -12.579 90.450 1.00 26.96 375 ALA A CA 1
ATOM 2832 C C . ALA A 1 378 ? -58.474 -13.718 89.732 1.00 27.59 375 ALA A C 1
ATOM 2833 O O . ALA A 1 378 ? -59.119 -14.671 89.283 1.00 26.06 375 ALA A O 1
ATOM 2835 N N . ASP A 1 379 ? -57.149 -13.630 89.606 1.00 25.91 376 ASP A N 1
ATOM 2836 C CA . ASP A 1 379 ? -56.318 -14.642 88.957 1.00 21.04 376 ASP A CA 1
ATOM 2837 C C . ASP A 1 379 ? -56.674 -14.843 87.490 1.00 24.77 376 ASP A C 1
ATOM 2838 O O . ASP A 1 379 ? -56.318 -15.865 86.895 1.00 24.02 376 ASP A O 1
ATOM 2843 N N . ARG A 1 380 ? -57.359 -13.887 86.895 1.00 24.79 377 ARG A N 1
ATOM 2844 C CA . ARG A 1 380 ? -57.618 -13.952 85.465 1.00 22.50 377 ARG A CA 1
ATOM 2845 C C . ARG A 1 380 ? -56.467 -13.299 84.711 1.00 21.64 377 ARG A C 1
ATOM 2846 O O . ARG A 1 380 ? -56.051 -12.192 85.072 1.00 20.62 377 ARG A O 1
ATOM 2854 N N . PRO A 1 381 ? -55.913 -13.951 83.692 1.00 21.04 378 PRO A N 1
ATOM 2855 C CA . PRO A 1 381 ? -54.842 -13.317 82.916 1.00 23.63 378 PRO A CA 1
ATOM 2856 C C . PRO A 1 381 ? -55.293 -11.971 82.369 1.00 25.44 378 PRO A C 1
ATOM 2857 O O . PRO A 1 381 ? -56.446 -11.794 81.967 1.00 25.36 378 PRO A O 1
ATOM 2861 N N . VAL A 1 382 ? -54.373 -11.012 82.378 1.00 21.71 379 VAL A N 1
ATOM 2862 C CA . VAL A 1 382 ? -54.639 -9.681 81.840 1.00 22.49 379 VAL A CA 1
ATOM 2863 C C . VAL A 1 382 ? -54.276 -9.689 80.361 1.00 23.02 379 VAL A C 1
ATOM 2864 O O . VAL A 1 382 ? -53.386 -10.447 79.952 1.00 29.87 379 VAL A O 1
ATOM 2868 N N . PRO A 1 383 ? -54.936 -8.889 79.525 1.00 28.29 380 PRO A N 1
ATOM 2869 C CA . PRO A 1 383 ? -54.522 -8.798 78.121 1.00 28.04 380 PRO A CA 1
ATOM 2870 C C . PRO A 1 383 ? -53.038 -8.470 78.023 1.00 28.48 380 PRO A C 1
ATOM 2871 O O . PRO A 1 383 ? -52.498 -7.711 78.828 1.00 22.75 380 PRO A O 1
ATOM 2875 N N . ASP A 1 384 ? -52.371 -9.062 77.036 1.00 30.54 381 ASP A N 1
ATOM 2876 C CA . ASP A 1 384 ? -50.939 -8.845 76.893 1.00 29.63 381 ASP A CA 1
ATOM 2877 C C . ASP A 1 384 ? -50.654 -7.357 76.733 1.00 31.13 381 ASP A C 1
ATOM 2878 O O . ASP A 1 384 ? -51.272 -6.677 75.908 1.00 29.37 381 ASP A O 1
ATOM 2883 N N . GLY A 1 385 ? -49.726 -6.849 77.544 1.00 25.24 382 GLY A N 1
ATOM 2884 C CA . GLY A 1 385 ? -49.388 -5.443 77.573 1.00 21.53 382 GLY A CA 1
ATOM 2885 C C . GLY A 1 385 ? -49.863 -4.716 78.813 1.00 19.97 382 GLY A C 1
ATOM 2886 O O . GLY A 1 385 ? -49.277 -3.688 79.172 1.00 19.96 382 GLY A O 1
ATOM 2887 N N . GLU A 1 386 ? -50.898 -5.219 79.480 1.00 16.94 383 GLU A N 1
ATOM 2888 C CA . GLU A 1 386 ? -51.422 -4.575 80.673 1.00 18.64 383 GLU A CA 1
ATOM 2889 C C . GLU A 1 386 ? -50.634 -4.999 81.908 1.00 15.89 383 GLU A C 1
ATOM 2890 O O . GLU A 1 386 ? -49.929 -6.009 81.913 1.00 17.08 383 GLU A O 1
ATOM 2896 N N . VAL A 1 387 ? -50.774 -4.212 82.966 1.00 17.39 384 VAL A N 1
ATOM 2897 C CA . VAL A 1 387 ? -50.121 -4.474 84.243 1.00 14.94 384 VAL A CA 1
ATOM 2898 C C . VAL A 1 387 ? -50.984 -5.422 85.063 1.00 15.79 384 VAL A C 1
ATOM 2899 O O . VAL A 1 387 ? -52.204 -5.240 85.167 1.00 15.41 384 VAL A O 1
ATOM 2903 N N . GLY A 1 388 ? -50.355 -6.433 85.659 1.00 14.11 385 GLY A N 1
ATOM 2904 C CA . GLY A 1 388 ? -51.075 -7.329 86.543 1.00 13.82 385 GLY A CA 1
ATOM 2905 C C . GLY A 1 388 ? -50.133 -8.017 87.507 1.00 12.42 385 GLY A C 1
ATOM 2906 O O . GLY A 1 388 ? -48.930 -7.754 87.532 1.00 10.87 385 GLY A O 1
ATOM 2907 N N . HIS A 1 389 ? -50.704 -8.909 88.313 1.00 11.37 386 HIS A N 1
ATOM 2908 C CA . HIS A 1 389 ? -49.908 -9.660 89.276 1.00 14.90 386 HIS A CA 1
ATOM 2909 C C . HIS A 1 389 ? -49.044 -10.687 88.554 1.00 12.07 386 HIS A C 1
ATOM 2910 O O . HIS A 1 389 ? -49.518 -11.389 87.658 1.00 12.78 386 HIS A O 1
ATOM 2917 N N . LEU A 1 390 ? -47.768 -10.762 88.932 1.00 10.54 387 LEU A N 1
ATOM 2918 C CA . LEU A 1 390 ? -46.844 -11.716 88.331 1.00 11.32 387 LEU A CA 1
ATOM 2919 C C . LEU A 1 390 ? -46.886 -13.024 89.116 1.00 8.08 387 LEU A C 1
ATOM 2920 O O . LEU A 1 390 ? -46.645 -13.036 90.325 1.00 10.82 387 LEU A O 1
ATOM 2925 N N . LEU A 1 391 ? -47.211 -14.114 88.425 1.00 14.00 388 LEU A N 1
ATOM 2926 C CA . LEU A 1 391 ? -47.093 -15.471 88.941 1.00 11.55 388 LEU A CA 1
ATOM 2927 C C . LEU A 1 391 ? -46.069 -16.221 88.097 1.00 9.47 388 LEU A C 1
ATOM 2928 O O . LEU A 1 391 ? -45.941 -15.976 86.895 1.00 7.84 388 LEU A O 1
ATOM 2933 N N . THR A 1 392 ? -45.318 -17.127 88.719 1.00 8.79 389 THR A N 1
ATOM 2934 C CA . THR A 1 392 ? -44.295 -17.807 87.935 1.00 10.63 389 THR A CA 1
ATOM 2935 C C . THR A 1 392 ? -44.043 -19.219 88.455 1.00 6.26 389 THR A C 1
ATOM 2936 O O . THR A 1 392 ? -44.239 -19.520 89.637 1.00 9.07 389 THR A O 1
ATOM 2940 N N . ARG A 1 393 ? -43.595 -20.071 87.534 1.00 9.23 390 ARG A N 1
ATOM 2941 C CA . ARG A 1 393 ? -43.342 -21.486 87.771 1.00 11.40 390 ARG A CA 1
ATOM 2942 C C . ARG A 1 393 ? -42.229 -21.903 86.824 1.00 7.27 390 ARG A C 1
ATOM 2943 O O . ARG A 1 393 ? -42.253 -21.525 85.649 1.00 9.34 390 ARG A O 1
ATOM 2951 N N . GLY A 1 394 ? -41.248 -22.656 87.318 1.00 9.12 391 GLY A N 1
ATOM 2952 C CA . GLY A 1 394 ? -40.126 -23.002 86.475 1.00 9.04 391 GLY A CA 1
ATOM 2953 C C . GLY A 1 394 ? -39.094 -23.906 87.119 1.00 6.24 391 GLY A C 1
ATOM 2954 O O . GLY A 1 394 ? -39.202 -24.290 88.287 1.00 9.56 391 GLY A O 1
ATOM 2955 N N . PRO A 1 395 ? -38.048 -24.238 86.355 1.00 6.73 392 PRO A N 1
ATOM 2956 C CA . PRO A 1 395 ? -37.067 -25.238 86.810 1.00 8.62 392 PRO A CA 1
ATOM 2957 C C . PRO A 1 395 ? -36.124 -24.761 87.903 1.00 9.26 392 PRO A C 1
ATOM 2958 O O . PRO A 1 395 ? -35.321 -25.564 88.393 1.00 10.17 392 PRO A O 1
ATOM 2962 N N . TYR A 1 396 ? -36.161 -23.492 88.306 1.00 7.64 393 TYR A N 1
ATOM 2963 C CA . TYR A 1 396 ? -35.373 -23.095 89.468 1.00 7.64 393 TYR A CA 1
ATOM 2964 C C . TYR A 1 396 ? -36.182 -22.197 90.396 1.00 7.78 393 TYR A C 1
ATOM 2965 O O . TYR A 1 396 ? -35.599 -21.498 91.234 1.00 9.54 393 TYR A O 1
ATOM 2974 N N . THR A 1 397 ? -37.510 -22.201 90.269 1.00 8.65 394 THR A N 1
ATOM 2975 C CA . THR A 1 397 ? -38.395 -21.527 91.211 1.00 7.66 394 THR A CA 1
ATOM 2976 C C . THR A 1 397 ? -38.974 -22.547 92.187 1.00 8.25 394 THR A C 1
ATOM 2977 O O . THR A 1 397 ? -39.478 -23.597 91.767 1.00 8.62 394 THR A O 1
ATOM 2981 N N . ILE A 1 398 ? -38.912 -22.223 93.486 1.00 7.43 395 ILE A N 1
ATOM 2982 C CA . ILE A 1 398 ? -39.322 -23.157 94.542 1.00 8.94 395 ILE A CA 1
ATOM 2983 C C . ILE A 1 398 ? -40.829 -23.407 94.491 1.00 9.32 395 ILE A C 1
ATOM 2984 O O . ILE A 1 398 ? -41.608 -22.638 93.918 1.00 8.45 395 ILE A O 1
ATOM 2989 N N . ARG A 1 399 ? -41.239 -24.508 95.124 1.00 10.86 396 ARG A N 1
ATOM 2990 C CA . ARG A 1 399 ? -42.638 -24.895 95.260 1.00 12.40 396 ARG A CA 1
ATOM 2991 C C . ARG A 1 399 ? -43.170 -24.669 96.669 1.00 11.02 396 ARG A C 1
ATOM 2992 O O . ARG A 1 399 ? -44.365 -24.864 96.910 1.00 13.40 396 ARG A O 1
ATOM 3000 N N . GLY A 1 400 ? -42.310 -24.275 97.603 1.00 12.15 397 GLY A N 1
ATOM 3001 C CA . GLY A 1 400 ? -42.715 -23.986 98.962 1.00 11.20 397 GLY A CA 1
ATOM 3002 C C . GLY A 1 400 ? -41.556 -23.472 99.788 1.00 13.54 397 GLY A C 1
ATOM 3003 O O . GLY A 1 400 ? -40.401 -23.821 99.523 1.00 11.58 397 GLY A O 1
ATOM 3004 N N . TYR A 1 401 ? -41.846 -22.636 100.781 1.00 10.14 398 TYR A N 1
ATOM 3005 C CA . TYR A 1 401 ? -40.824 -22.197 101.714 1.00 11.70 398 TYR A CA 1
ATOM 3006 C C . TYR A 1 401 ? -40.518 -23.300 102.722 1.00 16.49 398 TYR A C 1
ATOM 3007 O O . TYR A 1 401 ? -41.297 -24.237 102.919 1.00 15.71 398 TYR A O 1
ATOM 3016 N N . TYR A 1 402 ? -39.369 -23.159 103.375 1.00 14.55 399 TYR A N 1
ATOM 3017 C CA . TYR A 1 402 ? -38.905 -24.136 104.351 1.00 12.54 399 TYR A CA 1
ATOM 3018 C C . TYR A 1 402 ? -39.760 -24.081 105.614 1.00 16.25 399 TYR A C 1
ATOM 3019 O O . TYR A 1 402 ? -39.811 -23.049 106.291 1.00 16.00 399 TYR A O 1
ATOM 3028 N N . ARG A 1 403 ? -40.419 -25.193 105.935 1.00 16.54 400 ARG A N 1
ATOM 3029 C CA . ARG A 1 403 ? -41.197 -25.324 107.168 1.00 19.70 400 ARG A CA 1
ATOM 3030 C C . ARG A 1 403 ? -42.110 -24.115 107.383 1.00 17.95 400 ARG A C 1
ATOM 3031 O O . ARG A 1 403 ? -42.107 -23.476 108.439 1.00 17.35 400 ARG A O 1
ATOM 3039 N N . ALA A 1 404 ? -42.906 -23.805 106.360 1.00 19.05 401 ALA A N 1
ATOM 3040 C CA . ALA A 1 404 ? -43.864 -22.700 106.398 1.00 22.49 401 ALA A CA 1
ATOM 3041 C C . ALA A 1 404 ? -45.194 -23.213 105.846 1.00 20.56 401 ALA A C 1
ATOM 3042 O O . ALA A 1 404 ? -45.671 -22.770 104.801 1.00 22.12 401 ALA A O 1
ATOM 3044 N N . GLU A 1 405 ? -45.796 -24.151 106.577 1.00 22.68 402 GLU A N 1
ATOM 3045 C CA . GLU A 1 405 ? -46.973 -24.850 106.077 1.00 27.39 402 GLU A CA 1
ATOM 3046 C C . GLU A 1 405 ? -48.116 -23.882 105.792 1.00 23.58 402 GLU A C 1
ATOM 3047 O O . GLU A 1 405 ? -48.695 -23.897 104.700 1.00 22.58 402 GLU A O 1
ATOM 3053 N N . GLU A 1 406 ? -48.454 -23.023 106.761 1.00 23.21 403 GLU A N 1
ATOM 3054 C CA . GLU A 1 406 ? -49.588 -22.119 106.573 1.00 23.81 403 GLU A CA 1
ATOM 3055 C C . GLU A 1 406 ? -49.277 -21.036 105.547 1.00 22.53 403 GLU A C 1
ATOM 3056 O O . GLU A 1 406 ? -50.138 -20.686 104.728 1.00 24.04 403 GLU A O 1
ATOM 3062 N N . HIS A 1 407 ? -48.060 -20.487 105.572 1.00 20.45 404 HIS A N 1
ATOM 3063 C CA . HIS A 1 407 ? -47.711 -19.456 104.599 1.00 18.73 404 HIS A CA 1
ATOM 3064 C C . HIS A 1 407 ? -47.695 -20.008 103.179 1.00 17.81 404 HIS A C 1
ATOM 3065 O O . HIS A 1 407 ? -48.144 -19.335 102.244 1.00 17.79 404 HIS A O 1
ATOM 3072 N N . ASN A 1 408 ? -47.186 -21.231 102.994 1.00 17.43 405 ASN A N 1
ATOM 3073 C CA . ASN A 1 408 ? -47.150 -21.815 101.656 1.00 19.57 405 ASN A CA 1
ATOM 3074 C C . ASN A 1 408 ? -48.541 -21.913 101.040 1.00 19.13 405 ASN A C 1
ATOM 3075 O O . ASN A 1 408 ? -48.686 -21.789 99.818 1.00 16.18 405 ASN A O 1
ATOM 3080 N N . ALA A 1 409 ? -49.571 -22.135 101.859 1.00 20.34 406 ALA A N 1
ATOM 3081 C CA . ALA A 1 409 ? -50.931 -22.202 101.336 1.00 21.50 406 ALA A CA 1
ATOM 3082 C C . ALA A 1 409 ? -51.365 -20.896 100.684 1.00 22.83 406 ALA A C 1
ATOM 3083 O O . ALA A 1 409 ? -52.268 -20.906 99.839 1.00 25.48 406 ALA A O 1
ATOM 3085 N N . THR A 1 410 ? -50.744 -19.774 101.043 1.00 20.72 407 THR A N 1
ATOM 3086 C CA . THR A 1 410 ? -51.113 -18.485 100.474 1.00 20.91 407 THR A CA 1
ATOM 3087 C C . THR A 1 410 ? -50.163 -18.008 99.386 1.00 17.68 407 THR A C 1
ATOM 3088 O O . THR A 1 410 ? -50.605 -17.336 98.449 1.00 17.65 407 THR A O 1
ATOM 3092 N N . ALA A 1 411 ? -48.876 -18.351 99.481 1.00 16.89 408 ALA A N 1
ATOM 3093 C CA . ALA A 1 411 ? -47.864 -17.849 98.559 1.00 14.00 408 ALA A CA 1
ATOM 3094 C C . ALA A 1 411 ? -47.806 -18.614 97.246 1.00 14.90 408 ALA A C 1
ATOM 3095 O O . ALA A 1 411 ? -47.160 -18.141 96.302 1.00 14.48 408 ALA A O 1
ATOM 3097 N N . PHE A 1 412 ? -48.452 -19.776 97.156 1.00 17.11 409 PHE A N 1
ATOM 3098 C CA . PHE A 1 412 ? -48.428 -20.597 95.956 1.00 12.54 409 PHE A CA 1
ATOM 3099 C C . PHE A 1 412 ? -49.849 -21.008 95.601 1.00 14.39 409 PHE A C 1
ATOM 3100 O O . PHE A 1 412 ? -50.655 -21.311 96.486 1.00 17.06 409 PHE A O 1
ATOM 3108 N N . THR A 1 413 ? -50.155 -20.996 94.306 1.00 16.77 410 THR A N 1
ATOM 3109 C CA . THR A 1 413 ? -51.430 -21.500 93.830 1.00 17.51 410 THR A CA 1
ATOM 3110 C C . THR A 1 413 ? -51.469 -23.017 93.996 1.00 20.64 410 THR A C 1
ATOM 3111 O O . THR A 1 413 ? -50.442 -23.656 94.238 1.00 19.23 410 THR A O 1
ATOM 3115 N N . PRO A 1 414 ? -52.653 -23.622 93.888 1.00 22.44 411 PRO A N 1
ATOM 3116 C CA . PRO A 1 414 ? -52.726 -25.089 93.996 1.00 20.66 411 PRO A CA 1
ATOM 3117 C C . PRO A 1 414 ? -51.873 -25.817 92.970 1.00 17.14 411 PRO A C 1
ATOM 3118 O O . PRO A 1 414 ? -51.296 -26.863 93.289 1.00 21.63 411 PRO A O 1
ATOM 3122 N N . ASP A 1 415 ? -51.767 -25.295 91.749 1.00 17.17 412 ASP A N 1
ATOM 3123 C CA . ASP A 1 415 ? -50.987 -25.939 90.699 1.00 16.55 412 ASP A CA 1
ATOM 3124 C C . ASP A 1 415 ? -49.514 -25.523 90.700 1.00 15.37 412 ASP A C 1
ATOM 3125 O O . ASP A 1 415 ? -48.791 -25.849 89.752 1.00 13.59 412 ASP A O 1
ATOM 3130 N N . GLY A 1 416 ? -49.059 -24.812 91.723 1.00 17.04 413 GLY A N 1
ATOM 3131 C CA . GLY A 1 416 ? -47.646 -24.582 91.926 1.00 13.49 413 GLY A CA 1
ATOM 3132 C C . GLY A 1 416 ? -47.058 -23.290 91.396 1.00 13.78 413 GLY A C 1
ATOM 3133 O O . GLY A 1 416 ? -45.829 -23.201 91.292 1.00 13.74 413 GLY A O 1
ATOM 3134 N N . PHE A 1 417 ? -47.872 -22.291 91.058 1.00 14.24 414 PHE A N 1
ATOM 3135 C CA . PHE A 1 417 ? -47.314 -20.996 90.681 1.00 13.96 414 PHE A CA 1
ATOM 3136 C C . PHE A 1 417 ? -46.981 -20.188 91.927 1.00 10.53 414 PHE A C 1
ATOM 3137 O O . PHE A 1 417 ? -47.781 -20.109 92.863 1.00 11.39 414 PHE A O 1
ATOM 3145 N N . TYR A 1 418 ? -45.789 -19.601 91.942 1.00 12.38 415 TYR A N 1
ATOM 3146 C CA . TYR A 1 418 ? -45.356 -18.744 93.036 1.00 10.84 415 TYR A CA 1
ATOM 3147 C C . TYR A 1 418 ? -45.878 -17.321 92.833 1.00 8.28 415 TYR A C 1
ATOM 3148 O O . TYR A 1 418 ? -45.712 -16.741 91.755 1.00 9.92 415 TYR A O 1
ATOM 3157 N N . ARG A 1 419 ? -46.504 -16.764 93.869 1.00 10.68 416 ARG A N 1
ATOM 3158 C CA . ARG A 1 419 ? -47.004 -15.387 93.835 1.00 12.38 416 ARG A CA 1
ATOM 3159 C C . ARG A 1 419 ? -45.864 -14.436 94.186 1.00 9.39 416 ARG A C 1
ATOM 3160 O O . ARG A 1 419 ? -45.553 -14.234 95.361 1.00 12.88 416 ARG A O 1
ATOM 3168 N N . THR A 1 420 ? -45.256 -13.817 93.168 1.00 11.31 417 THR A N 1
ATOM 3169 C CA . THR A 1 420 ? -44.081 -12.977 93.413 1.00 14.88 417 THR A CA 1
ATOM 3170 C C . THR A 1 420 ? -44.414 -11.736 94.230 1.00 13.50 417 THR A C 1
ATOM 3171 O O . THR A 1 420 ? -43.543 -11.211 94.931 1.00 11.98 417 THR A O 1
ATOM 3175 N N . GLY A 1 421 ? -45.646 -11.240 94.137 1.00 12.33 418 GLY A N 1
ATOM 3176 C CA . GLY A 1 421 ? -45.989 -9.976 94.754 1.00 15.81 418 GLY A CA 1
ATOM 3177 C C . GLY A 1 421 ? -45.637 -8.759 93.930 1.00 11.68 418 GLY A C 1
ATOM 3178 O O . GLY A 1 421 ? -45.785 -7.630 94.416 1.00 13.24 418 GLY A O 1
ATOM 3179 N N . ASP A 1 422 ? -45.180 -8.947 92.700 1.00 11.25 419 ASP A N 1
ATOM 3180 C CA . ASP A 1 422 ? -44.810 -7.837 91.842 1.00 13.88 419 ASP A CA 1
ATOM 3181 C C . ASP A 1 422 ? -45.912 -7.547 90.838 1.00 14.44 419 ASP A C 1
ATOM 3182 O O . ASP A 1 422 ? -46.636 -8.446 90.398 1.00 14.22 419 ASP A O 1
ATOM 3187 N N . LEU A 1 423 ? -46.038 -6.273 90.494 1.00 11.32 420 LEU A N 1
ATOM 3188 C CA . LEU A 1 423 ? -46.894 -5.838 89.407 1.00 12.23 420 LEU A CA 1
ATOM 3189 C C . LEU A 1 423 ? -45.997 -5.560 88.208 1.00 10.69 420 LEU A C 1
ATOM 3190 O O . LEU A 1 423 ? -45.019 -4.809 88.320 1.00 13.64 420 LEU A O 1
ATOM 3195 N N . VAL A 1 424 ? -46.301 -6.202 87.078 1.00 11.97 421 VAL A N 1
ATOM 3196 C CA . VAL A 1 424 ? -45.476 -6.135 85.882 1.00 9.56 421 VAL A CA 1
ATOM 3197 C C . VAL A 1 424 ? -46.374 -6.125 84.656 1.00 12.84 421 VAL A C 1
ATOM 3198 O O . VAL A 1 424 ? -47.555 -6.473 84.713 1.00 12.49 421 VAL A O 1
ATOM 3202 N N . ARG A 1 425 ? -45.777 -5.740 83.532 1.00 11.42 422 ARG A N 1
ATOM 3203 C CA . ARG A 1 425 ? -46.387 -5.864 82.220 1.00 13.34 422 ARG A CA 1
ATOM 3204 C C . ARG A 1 425 ? -45.367 -6.480 81.276 1.00 13.55 422 ARG A C 1
ATOM 3205 O O . ARG A 1 425 ? -44.156 -6.320 81.457 1.00 13.48 422 ARG A O 1
ATOM 3213 N N . ARG A 1 426 ? -45.863 -7.191 80.270 1.00 15.43 423 ARG A N 1
ATOM 3214 C CA . ARG A 1 426 ? -45.019 -7.928 79.340 1.00 18.50 423 ARG A CA 1
ATOM 3215 C C . ARG A 1 426 ? -45.012 -7.242 77.981 1.00 21.22 423 ARG A C 1
ATOM 3216 O O . ARG A 1 426 ? -46.062 -6.823 77.482 1.00 21.16 423 ARG A O 1
ATOM 3224 N N . THR A 1 427 ? -43.828 -7.131 77.389 1.00 16.27 424 THR A N 1
ATOM 3225 C CA . THR A 1 427 ? -43.678 -6.584 76.049 1.00 18.76 424 THR A CA 1
ATOM 3226 C C . THR A 1 427 ? -43.806 -7.690 75.014 1.00 21.35 424 THR A C 1
ATOM 3227 O O . THR A 1 427 ? -43.735 -8.881 75.330 1.00 21.33 424 THR A O 1
ATOM 3231 N N . PRO A 1 428 ? -43.994 -7.325 73.745 1.00 23.43 425 PRO A N 1
ATOM 3232 C CA . PRO A 1 428 ? -44.152 -8.355 72.702 1.00 23.20 425 PRO A CA 1
ATOM 3233 C C . PRO A 1 428 ? -42.982 -9.325 72.607 1.00 24.69 425 PRO A C 1
ATOM 3234 O O . PRO A 1 428 ? -43.174 -10.460 72.151 1.00 24.18 425 PRO A O 1
ATOM 3238 N N . THR A 1 429 ? -41.780 -8.919 73.020 1.00 23.03 426 THR A N 1
ATOM 3239 C CA . THR A 1 429 ? -40.584 -9.753 72.930 1.00 21.94 426 THR A CA 1
ATOM 3240 C C . THR A 1 429 ? -40.347 -10.606 74.172 1.00 22.16 426 THR A C 1
ATOM 3241 O O . THR A 1 429 ? -39.288 -11.234 74.283 1.00 20.41 426 THR A O 1
ATOM 3245 N N . GLY A 1 430 ? -41.288 -10.628 75.115 1.00 20.79 427 GLY A N 1
ATOM 3246 C CA . GLY A 1 430 ? -41.150 -11.416 76.319 1.00 18.75 427 GLY A CA 1
ATOM 3247 C C . GLY A 1 430 ? -40.523 -10.698 77.495 1.00 17.84 427 GLY A C 1
ATOM 3248 O O . GLY A 1 430 ? -40.508 -11.255 78.603 1.00 14.96 427 GLY A O 1
ATOM 3249 N N . HIS A 1 431 ? -40.004 -9.487 77.294 1.00 16.52 428 HIS A N 1
ATOM 3250 C CA . HIS A 1 431 ? -39.420 -8.732 78.391 1.00 14.21 428 HIS A CA 1
ATOM 3251 C C . HIS A 1 431 ? -40.510 -8.236 79.337 1.00 12.56 428 HIS A C 1
ATOM 3252 O O . HIS A 1 431 ? -41.673 -8.071 78.960 1.00 13.83 428 HIS A O 1
ATOM 3259 N N . LEU A 1 432 ? -40.120 -8.011 80.589 1.00 12.64 429 LEU A N 1
ATOM 3260 C CA . LEU A 1 432 ? -41.031 -7.555 81.624 1.00 10.32 429 LEU A CA 1
ATOM 3261 C C . LEU A 1 432 ? -40.625 -6.165 82.084 1.00 13.13 429 LEU A C 1
ATOM 3262 O O . LEU A 1 432 ? -39.439 -5.826 82.118 1.00 11.31 429 LEU A O 1
ATOM 3267 N N . VAL A 1 433 ? -41.619 -5.355 82.429 1.00 10.29 430 VAL A N 1
ATOM 3268 C CA . VAL A 1 433 ? -41.381 -4.047 83.024 1.00 10.13 430 VAL A CA 1
ATOM 3269 C C . VAL A 1 433 ? -42.024 -4.058 84.401 1.00 11.38 430 VAL A C 1
ATOM 3270 O O . VAL A 1 433 ? -43.233 -4.293 84.523 1.00 10.50 430 VAL A O 1
ATOM 3274 N N . VAL A 1 434 ? -41.216 -3.841 85.433 1.00 10.71 431 VAL A N 1
ATOM 3275 C CA . VAL A 1 434 ? -41.720 -3.809 86.801 1.00 12.63 431 VAL A CA 1
ATOM 3276 C C . VAL A 1 434 ? -42.359 -2.446 87.031 1.00 12.54 431 VAL A C 1
ATOM 3277 O O . VAL A 1 434 ? -41.687 -1.412 86.959 1.00 12.83 431 VAL A O 1
ATOM 3281 N N . GLU A 1 435 ? -43.664 -2.443 87.293 1.00 11.95 432 GLU A N 1
ATOM 3282 C CA . GLU A 1 435 ? -44.433 -1.212 87.403 1.00 14.29 432 GLU A CA 1
ATOM 3283 C C . GLU A 1 435 ? -44.937 -0.926 88.811 1.00 20.12 432 GLU A C 1
ATOM 3284 O O . GLU A 1 435 ? -45.381 0.198 89.070 1.00 22.35 432 GLU A O 1
ATOM 3290 N N . GLY A 1 436 ? -44.879 -1.889 89.720 1.00 15.38 433 GLY A N 1
ATOM 3291 C CA . GLY A 1 436 ? -45.302 -1.632 91.082 1.00 13.80 433 GLY A CA 1
ATOM 3292 C C . GLY A 1 436 ? -45.164 -2.864 91.944 1.00 14.69 433 GLY A C 1
ATOM 3293 O O . GLY A 1 436 ? -44.468 -3.817 91.588 1.00 13.03 433 GLY A O 1
ATOM 3294 N N . ARG A 1 437 ? -45.851 -2.840 93.083 1.00 16.83 434 ARG A N 1
ATOM 3295 C CA . ARG A 1 437 ? -45.774 -3.940 94.032 1.00 17.89 434 ARG A CA 1
ATOM 3296 C C . ARG A 1 437 ? -47.128 -4.140 94.698 1.00 18.49 434 ARG A C 1
ATOM 3297 O O . ARG A 1 437 ? -47.845 -3.174 94.969 1.00 18.36 434 ARG A O 1
ATOM 3305 N N . ALA A 1 438 ? -47.472 -5.401 94.954 1.00 15.02 435 ALA A N 1
ATOM 3306 C CA . ALA A 1 438 ? -48.659 -5.737 95.729 1.00 12.37 435 ALA A CA 1
ATOM 3307 C C . ALA A 1 438 ? -48.346 -6.308 97.103 1.00 17.75 435 ALA A C 1
ATOM 3308 O O . ALA A 1 438 ? -49.125 -6.096 98.032 1.00 22.90 435 ALA A O 1
ATOM 3310 N N . LYS A 1 439 ? -47.229 -7.015 97.261 1.00 20.64 436 LYS A N 1
ATOM 3311 C CA . LYS A 1 439 ? -46.837 -7.508 98.574 1.00 19.03 436 LYS A CA 1
ATOM 3312 C C . LYS A 1 439 ? -46.503 -6.347 99.500 1.00 21.37 436 LYS A C 1
ATOM 3313 O O . LYS A 1 439 ? -45.984 -5.314 99.067 1.00 24.07 436 LYS A O 1
ATOM 3319 N N . ASP A 1 440 ? -46.803 -6.518 100.784 1.00 25.03 437 ASP A N 1
ATOM 3320 C CA . ASP A 1 440 ? -46.459 -5.509 101.784 1.00 23.99 437 ASP A CA 1
ATOM 3321 C C . ASP A 1 440 ? -44.965 -5.604 102.059 1.00 26.83 437 ASP A C 1
ATOM 3322 O O . ASP A 1 440 ? -44.507 -6.470 102.810 1.00 23.67 437 ASP A O 1
ATOM 3327 N N . GLN A 1 441 ? -44.197 -4.726 101.418 1.00 20.14 438 GLN A N 1
ATOM 3328 C CA . GLN A 1 441 ? -42.741 -4.761 101.504 1.00 17.79 438 GLN A CA 1
ATOM 3329 C C . GLN A 1 441 ? -42.202 -3.445 100.977 1.00 20.01 438 GLN A C 1
ATOM 3330 O O . GLN A 1 441 ? -42.524 -3.051 99.852 1.00 21.70 438 GLN A O 1
ATOM 3336 N N . ILE A 1 442 ? -41.401 -2.766 101.790 1.00 15.98 439 ILE A N 1
ATOM 3337 C CA . ILE A 1 442 ? -40.703 -1.556 101.379 1.00 18.74 439 ILE A CA 1
ATOM 3338 C C . ILE A 1 442 ? -39.349 -1.966 100.818 1.00 15.32 439 ILE A C 1
ATOM 3339 O O . ILE A 1 442 ? -38.629 -2.757 101.436 1.00 15.77 439 ILE A O 1
ATOM 3344 N N . ASN A 1 443 ? -39.011 -1.454 99.640 1.00 14.25 440 ASN A N 1
ATOM 3345 C CA . ASN A 1 443 ? -37.773 -1.815 98.955 1.00 14.14 440 ASN A CA 1
ATOM 3346 C C . ASN A 1 443 ? -36.836 -0.613 99.036 1.00 15.41 440 ASN A C 1
ATOM 3347 O O . ASN A 1 443 ? -36.930 0.318 98.230 1.00 16.78 440 ASN A O 1
ATOM 3352 N N . ARG A 1 444 ? -35.933 -0.642 100.014 1.00 12.54 441 ARG A N 1
ATOM 3353 C CA . ARG A 1 444 ? -35.007 0.463 100.265 1.00 16.99 441 ARG A CA 1
ATOM 3354 C C . ARG A 1 444 ? -33.731 0.213 99.471 1.00 17.51 441 ARG A C 1
ATOM 3355 O O . ARG A 1 444 ? -32.766 -0.372 99.971 1.00 18.10 441 ARG A O 1
ATOM 3363 N N . GLY A 1 445 ? -33.734 0.663 98.217 1.00 16.75 442 GLY A N 1
ATOM 3364 C CA . GLY A 1 445 ? -32.579 0.505 97.348 1.00 19.79 442 GLY A CA 1
ATOM 3365 C C . GLY A 1 445 ? -32.071 -0.916 97.227 1.00 17.88 442 GLY A C 1
ATOM 3366 O O . GLY A 1 445 ? -30.859 -1.132 97.110 1.00 14.82 442 GLY A O 1
ATOM 3367 N N . GLY A 1 446 ? -32.968 -1.896 97.253 1.00 13.52 443 GLY A N 1
ATOM 3368 C CA . GLY A 1 446 ? -32.609 -3.293 97.131 1.00 13.69 443 GLY A CA 1
ATOM 3369 C C . GLY A 1 446 ? -32.692 -4.078 98.422 1.00 17.53 443 GLY A C 1
ATOM 3370 O O . GLY A 1 446 ? -32.706 -5.318 98.379 1.00 17.03 443 GLY A O 1
ATOM 3371 N N . GLU A 1 447 ? -32.744 -3.397 99.564 1.00 16.43 444 GLU A N 1
ATOM 3372 C CA . GLU A 1 447 ? -32.897 -4.041 100.862 1.00 14.75 444 GLU A CA 1
ATOM 3373 C C . GLU A 1 447 ? -34.366 -4.003 101.265 1.00 14.85 444 GLU A C 1
ATOM 3374 O O . GLU A 1 447 ? -34.979 -2.932 101.292 1.00 13.65 444 GLU A O 1
ATOM 3380 N N . LYS A 1 448 ? -34.928 -5.173 101.563 1.00 14.62 445 LYS A N 1
ATOM 3381 C CA . LYS A 1 448 ? -36.368 -5.322 101.751 1.00 15.09 445 LYS A CA 1
ATOM 3382 C C . LYS A 1 448 ? -36.748 -5.161 103.222 1.00 13.62 445 LYS A C 1
ATOM 3383 O O . LYS A 1 448 ? -36.104 -5.738 104.105 1.00 13.89 445 LYS A O 1
ATOM 3389 N N . VAL A 1 449 ? -37.800 -4.383 103.483 1.00 13.62 446 VAL A N 1
ATOM 3390 C CA . VAL A 1 449 ? -38.246 -4.082 104.842 1.00 15.67 446 VAL A CA 1
ATOM 3391 C C . VAL A 1 449 ? -39.733 -4.406 104.962 1.00 15.62 446 VAL A C 1
ATOM 3392 O O . VAL A 1 449 ? -40.546 -3.915 104.173 1.00 15.85 446 VAL A O 1
ATOM 3396 N N . SER A 1 450 ? -40.084 -5.232 105.945 1.00 16.55 447 SER A N 1
ATOM 3397 C CA . SER A 1 450 ? -41.477 -5.542 106.249 1.00 19.76 447 SER A CA 1
ATOM 3398 C C . SER A 1 450 ? -42.029 -4.480 107.191 1.00 16.01 447 SER A C 1
ATOM 3399 O O . SER A 1 450 ? -41.521 -4.307 108.304 1.00 16.07 447 SER A O 1
ATOM 3402 N N . ALA A 1 451 ? -43.073 -3.774 106.754 1.00 14.38 448 ALA A N 1
ATOM 3403 C CA . ALA A 1 451 ? -43.637 -2.727 107.601 1.00 17.05 448 ALA A CA 1
ATOM 3404 C C . ALA A 1 451 ? -44.195 -3.307 108.894 1.00 16.22 448 ALA A C 1
ATOM 3405 O O . ALA A 1 451 ? -43.991 -2.742 109.975 1.00 16.26 448 ALA A O 1
ATOM 3407 N N . GLU A 1 452 ? -44.896 -4.438 108.808 1.00 18.31 449 GLU A N 1
ATOM 3408 C CA . GLU A 1 452 ? -45.498 -5.009 110.008 1.00 21.12 449 GLU A CA 1
ATOM 3409 C C . GLU A 1 452 ? -44.438 -5.421 111.025 1.00 21.87 449 GLU A C 1
ATOM 3410 O O . GLU A 1 452 ? -44.643 -5.277 112.235 1.00 18.54 449 GLU A O 1
ATOM 3416 N N . GLU A 1 453 ? -43.299 -5.938 110.555 1.00 19.60 450 GLU A N 1
ATOM 3417 C CA . GLU A 1 453 ? -42.229 -6.321 111.472 1.00 22.31 450 GLU A CA 1
ATOM 3418 C C . GLU A 1 453 ? -41.708 -5.114 112.247 1.00 18.16 450 GLU A C 1
ATOM 3419 O O . GLU A 1 453 ? -41.577 -5.160 113.476 1.00 16.41 450 GLU A O 1
ATOM 3425 N N . VAL A 1 454 ? -41.401 -4.021 111.542 1.00 21.65 451 VAL A N 1
ATOM 3426 C CA . VAL A 1 454 ? -40.919 -2.818 112.221 1.00 16.83 451 VAL A CA 1
ATOM 3427 C C . VAL A 1 454 ? -41.977 -2.294 113.187 1.00 16.48 451 VAL A C 1
ATOM 3428 O O . VAL A 1 454 ? -41.665 -1.909 114.320 1.00 17.72 451 VAL A O 1
ATOM 3432 N N . GLU A 1 455 ? -43.245 -2.288 112.766 1.00 15.70 452 GLU A N 1
ATOM 3433 C CA . GLU A 1 455 ? -44.315 -1.828 113.649 1.00 17.32 452 GLU A CA 1
ATOM 3434 C C . GLU A 1 455 ? -44.346 -2.633 114.944 1.00 16.88 452 GLU A C 1
ATOM 3435 O O . GLU A 1 455 ? -44.429 -2.065 116.038 1.00 18.00 452 GLU A O 1
ATOM 3441 N N . ASN A 1 456 ? -44.286 -3.964 114.834 1.00 20.73 453 ASN A N 1
ATOM 3442 C CA . ASN A 1 456 ? -44.390 -4.816 116.016 1.00 20.21 453 ASN A CA 1
ATOM 3443 C C . ASN A 1 456 ? -43.317 -4.479 117.045 1.00 21.03 453 ASN A C 1
ATOM 3444 O O . ASN A 1 456 ? -43.587 -4.468 118.251 1.00 23.03 453 ASN A O 1
ATOM 3449 N N . HIS A 1 457 ? -42.092 -4.197 116.594 1.00 20.80 454 HIS A N 1
ATOM 3450 C CA . HIS A 1 457 ? -41.041 -3.815 117.535 1.00 20.81 454 HIS A CA 1
ATOM 3451 C C . HIS A 1 457 ? -41.285 -2.419 118.099 1.00 17.63 454 HIS A C 1
ATOM 3452 O O . HIS A 1 457 ? -41.083 -2.185 119.296 1.00 19.35 454 HIS A O 1
ATOM 3459 N N . ILE A 1 458 ? -41.734 -1.483 117.257 1.00 18.94 455 ILE A N 1
ATOM 3460 C CA . ILE A 1 458 ? -42.051 -0.138 117.734 1.00 18.61 455 ILE A CA 1
ATOM 3461 C C . ILE A 1 458 ? -43.139 -0.191 118.801 1.00 19.22 455 ILE A C 1
ATOM 3462 O O . ILE A 1 458 ? -43.055 0.489 119.832 1.00 20.11 455 ILE A O 1
ATOM 3467 N N . LEU A 1 459 ? -44.179 -0.998 118.574 1.00 19.32 456 LEU A N 1
ATOM 3468 C CA . LEU A 1 459 ? -45.253 -1.121 119.552 1.00 20.51 456 LEU A CA 1
ATOM 3469 C C . LEU A 1 459 ? -44.759 -1.656 120.890 1.00 23.82 456 LEU A C 1
ATOM 3470 O O . LEU A 1 459 ? -45.414 -1.430 121.913 1.00 23.76 456 LEU A O 1
ATOM 3475 N N . ALA A 1 460 ? -43.620 -2.357 120.904 1.00 22.51 457 ALA A N 1
ATOM 3476 C CA . ALA A 1 460 ? -43.077 -2.907 122.142 1.00 22.02 457 ALA A CA 1
ATOM 3477 C C . ALA A 1 460 ? -42.527 -1.833 123.070 1.00 28.36 457 ALA A C 1
ATOM 3478 O O . ALA A 1 460 ? -42.372 -2.088 124.271 1.00 25.12 457 ALA A O 1
ATOM 3480 N N . HIS A 1 461 ? -42.221 -0.649 122.545 1.00 24.14 458 HIS A N 1
ATOM 3481 C CA . HIS A 1 461 ? -41.753 0.440 123.388 1.00 25.38 458 HIS A CA 1
ATOM 3482 C C . HIS A 1 461 ? -42.878 0.892 124.318 1.00 24.20 458 HIS A C 1
ATOM 3483 O O . HIS A 1 461 ? -44.026 1.020 123.884 1.00 25.71 458 HIS A O 1
ATOM 3490 N N . PRO A 1 462 ? -42.586 1.140 125.599 1.00 26.90 459 PRO A N 1
ATOM 3491 C CA . PRO A 1 462 ? -43.669 1.443 126.550 1.00 24.83 459 PRO A CA 1
ATOM 3492 C C . PRO A 1 462 ? -44.380 2.758 126.288 1.00 27.09 459 PRO A C 1
ATOM 3493 O O . PRO A 1 462 ? -45.521 2.920 126.740 1.00 28.61 459 PRO A O 1
ATOM 3497 N N . ALA A 1 463 ? -43.759 3.701 125.586 1.00 25.09 460 ALA A N 1
ATOM 3498 C CA . ALA A 1 463 ? -44.358 5.008 125.358 1.00 22.83 460 ALA A CA 1
ATOM 3499 C C . ALA A 1 463 ? -45.277 5.047 124.142 1.00 25.73 460 ALA A C 1
ATOM 3500 O O . ALA A 1 463 ? -45.944 6.064 123.922 1.00 27.43 460 ALA A O 1
ATOM 3502 N N . VAL A 1 464 ? -45.340 3.970 123.361 1.00 26.45 461 VAL A N 1
ATOM 3503 C CA . VAL A 1 464 ? -46.037 3.959 122.078 1.00 25.93 461 VAL A CA 1
ATOM 3504 C C . VAL A 1 464 ? -47.428 3.371 122.249 1.00 24.64 461 VAL A C 1
ATOM 3505 O O . VAL A 1 464 ? -47.602 2.329 122.892 1.00 22.59 461 VAL A O 1
ATOM 3509 N N . HIS A 1 465 ? -48.417 4.033 121.649 1.00 23.92 462 HIS A N 1
ATOM 3510 C CA . HIS A 1 465 ? -49.803 3.581 121.618 1.00 24.01 462 HIS A CA 1
ATOM 3511 C C . HIS A 1 465 ? -50.169 2.885 120.313 1.00 24.37 462 HIS A C 1
ATOM 3512 O O . HIS A 1 465 ? -50.926 1.910 120.327 1.00 25.98 462 HIS A O 1
ATOM 3519 N N . ASP A 1 466 ? -49.650 3.366 119.184 1.00 23.44 463 ASP A N 1
ATOM 3520 C CA . ASP A 1 466 ? -49.870 2.737 117.888 1.00 17.80 463 ASP A CA 1
ATOM 3521 C C . ASP A 1 466 ? -48.803 3.239 116.923 1.00 18.62 463 ASP A C 1
ATOM 3522 O O . ASP A 1 466 ? -48.194 4.290 117.144 1.00 20.42 463 ASP A O 1
ATOM 3527 N N . ALA A 1 467 ? -48.582 2.477 115.848 1.00 17.34 464 ALA A N 1
ATOM 3528 C CA . ALA A 1 467 ? -47.571 2.827 114.855 1.00 17.08 464 ALA A CA 1
ATOM 3529 C C . ALA A 1 467 ? -47.972 2.301 113.484 1.00 16.52 464 ALA A C 1
ATOM 3530 O O . ALA A 1 467 ? -48.635 1.268 113.368 1.00 17.19 464 ALA A O 1
ATOM 3532 N N . ALA A 1 468 ? -47.551 3.021 112.442 1.00 13.64 465 ALA A N 1
ATOM 3533 C CA . ALA A 1 468 ? -47.754 2.609 111.057 1.00 13.66 465 ALA A CA 1
ATOM 3534 C C . ALA A 1 468 ? -46.497 2.946 110.273 1.00 15.13 465 ALA A C 1
ATOM 3535 O O . ALA A 1 468 ? -46.077 4.106 110.250 1.00 17.82 465 ALA A O 1
ATOM 3537 N N . VAL A 1 469 ? -45.896 1.947 109.631 1.00 16.30 466 VAL A N 1
ATOM 3538 C CA . VAL A 1 469 ? -44.635 2.117 108.915 1.00 14.22 466 VAL A CA 1
ATOM 3539 C C . VAL A 1 469 ? -44.909 2.015 107.421 1.00 13.67 466 VAL A C 1
ATOM 3540 O O . VAL A 1 469 ? -45.544 1.058 106.963 1.00 13.75 466 VAL A O 1
ATOM 3544 N N . VAL A 1 470 ? -44.427 3.004 106.661 1.00 12.41 467 VAL A N 1
ATOM 3545 C CA . VAL A 1 470 ? -44.714 3.120 105.236 1.00 14.08 467 VAL A CA 1
ATOM 3546 C C . VAL A 1 470 ? -43.450 3.522 104.486 1.00 13.78 467 VAL A C 1
ATOM 3547 O O . VAL A 1 470 ? -42.474 4.001 105.065 1.00 13.95 467 VAL A O 1
ATOM 3551 N N . GLY A 1 471 ? -43.485 3.325 103.166 1.00 14.88 468 GLY A N 1
ATOM 3552 C CA . GLY A 1 471 ? -42.407 3.770 102.305 1.00 16.80 468 GLY A CA 1
ATOM 3553 C C . GLY A 1 471 ? -42.666 5.178 101.805 1.00 19.13 468 GLY A C 1
ATOM 3554 O O . GLY A 1 471 ? -43.777 5.501 101.376 1.00 19.32 468 GLY A O 1
ATOM 3555 N N . MET A 1 472 ? -41.638 6.017 101.871 1.00 20.19 469 MET A N 1
ATOM 3556 C CA . MET A 1 472 ? -41.695 7.368 101.330 1.00 21.83 469 MET A CA 1
ATOM 3557 C C . MET A 1 472 ? -40.814 7.441 100.091 1.00 21.86 469 MET A C 1
ATOM 3558 O O . MET A 1 472 ? -39.633 7.081 100.142 1.00 20.26 469 MET A O 1
ATOM 3563 N N . SER A 1 473 ? -41.396 7.897 98.982 1.00 23.45 470 SER A N 1
ATOM 3564 C CA . SER A 1 473 ? -40.680 7.935 97.715 1.00 23.87 470 SER A CA 1
ATOM 3565 C C . SER A 1 473 ? -39.340 8.642 97.870 1.00 25.70 470 SER A C 1
ATOM 3566 O O . SER A 1 473 ? -39.217 9.630 98.601 1.00 27.47 470 SER A O 1
ATOM 3569 N N . ASP A 1 474 ? -38.328 8.124 97.170 1.00 20.54 471 ASP A N 1
ATOM 3570 C CA . ASP A 1 474 ? -36.980 8.657 97.235 1.00 21.84 471 ASP A CA 1
ATOM 3571 C C . ASP A 1 474 ? -36.298 8.488 95.883 1.00 24.14 471 ASP A C 1
ATOM 3572 O O . ASP A 1 474 ? -36.314 7.377 95.328 1.00 22.23 471 ASP A O 1
ATOM 3577 N N . PRO A 1 475 ? -35.692 9.545 95.335 1.00 29.57 472 PRO A N 1
ATOM 3578 C CA . PRO A 1 475 ? -35.137 9.446 93.974 1.00 24.98 472 PRO A CA 1
ATOM 3579 C C . PRO A 1 475 ? -33.945 8.516 93.863 1.00 22.31 472 PRO A C 1
ATOM 3580 O O . PRO A 1 475 ? -33.662 8.033 92.759 1.00 27.65 472 PRO A O 1
ATOM 3584 N N . TYR A 1 476 ? -33.263 8.234 94.968 1.00 24.14 473 TYR A N 1
ATOM 3585 C CA . TYR A 1 476 ? -32.086 7.364 94.919 1.00 27.00 473 TYR A CA 1
ATOM 3586 C C . TYR A 1 476 ? -32.320 5.929 95.402 1.00 25.16 473 TYR A C 1
ATOM 3587 O O . TYR A 1 476 ? -31.761 4.983 94.848 1.00 22.06 473 TYR A O 1
ATOM 3589 N N . LEU A 1 477 ? -33.144 5.775 96.432 1.00 20.24 474 LEU A N 1
ATOM 3590 C CA . LEU A 1 477 ? -33.429 4.467 97.008 1.00 21.91 474 LEU A CA 1
ATOM 3591 C C . LEU A 1 477 ? -34.798 3.926 96.618 1.00 20.90 474 LEU A C 1
ATOM 3592 O O . LEU A 1 477 ? -35.142 2.809 97.016 1.00 18.27 474 LEU A O 1
ATOM 3597 N N . GLY A 1 478 ? -35.581 4.682 95.861 1.00 18.70 475 GLY A N 1
ATOM 3598 C CA . GLY A 1 478 ? -36.961 4.291 95.579 1.00 18.51 475 GLY A CA 1
ATOM 3599 C C . GLY A 1 478 ? -37.903 4.546 96.730 1.00 18.34 475 GLY A C 1
ATOM 3600 O O . GLY A 1 478 ? -38.937 5.195 96.551 1.00 21.48 475 GLY A O 1
ATOM 3601 N N . GLU A 1 479 ? -37.577 4.038 97.917 1.00 20.18 476 GLU A N 1
ATOM 3602 C CA . GLU A 1 479 ? -38.336 4.336 99.123 1.00 17.54 476 GLU A CA 1
ATOM 3603 C C . GLU A 1 479 ? -37.378 4.453 100.301 1.00 20.52 476 GLU A C 1
ATOM 3604 O O . GLU A 1 479 ? -36.342 3.783 100.351 1.00 16.57 476 GLU A O 1
ATOM 3610 N N . ARG A 1 480 ? -37.739 5.310 101.247 1.00 16.78 477 ARG A N 1
ATOM 3611 C CA . ARG A 1 480 ? -37.179 5.296 102.589 1.00 17.14 477 ARG A CA 1
ATOM 3612 C C . ARG A 1 480 ? -38.253 4.832 103.562 1.00 13.87 477 ARG A C 1
ATOM 3613 O O . ARG A 1 480 ? -39.442 4.809 103.237 1.00 17.87 477 ARG A O 1
ATOM 3621 N N . VAL A 1 481 ? -37.822 4.447 104.757 1.00 16.70 478 VAL A N 1
ATOM 3622 C CA . VAL A 1 481 ? -38.718 3.868 105.751 1.00 15.83 478 VAL A CA 1
ATOM 3623 C C . VAL A 1 481 ? -39.172 4.976 106.695 1.00 14.61 478 VAL A C 1
ATOM 3624 O O . VAL A 1 481 ? -38.355 5.548 107.424 1.00 14.08 478 VAL A O 1
ATOM 3628 N N . CYS A 1 482 ? -40.472 5.275 106.687 1.00 12.93 479 CYS A N 1
ATOM 3629 C CA . CYS A 1 482 ? -41.055 6.290 107.560 1.00 14.37 479 CYS A CA 1
ATOM 3630 C C . CYS A 1 482 ? -42.016 5.649 108.553 1.00 11.24 479 CYS A C 1
ATOM 3631 O O . CYS A 1 482 ? -42.891 4.869 108.161 1.00 12.89 479 CYS A O 1
ATOM 3634 N N . ALA A 1 483 ? -41.873 6.000 109.831 1.00 12.01 480 ALA A N 1
ATOM 3635 C CA . ALA A 1 483 ? -42.723 5.474 110.893 1.00 14.17 480 ALA A CA 1
ATOM 3636 C C . ALA A 1 483 ? -43.591 6.590 111.460 1.00 16.57 480 ALA A C 1
ATOM 3637 O O . ALA A 1 483 ? -43.071 7.585 111.976 1.00 15.81 480 ALA A O 1
ATOM 3639 N N . TYR A 1 484 ? -44.912 6.420 111.362 1.00 13.09 481 TYR A N 1
ATOM 3640 C CA . TYR A 1 484 ? -45.871 7.254 112.078 1.00 14.09 481 TYR A CA 1
ATOM 3641 C C . TYR A 1 484 ? -46.136 6.631 113.443 1.00 16.30 481 TYR A C 1
ATOM 3642 O O . TYR A 1 484 ? -46.479 5.447 113.529 1.00 15.68 481 TYR A O 1
ATOM 3651 N N . VAL A 1 485 ? -45.975 7.420 114.506 1.00 16.79 482 VAL A N 1
ATOM 3652 C CA . VAL A 1 485 ? -46.043 6.911 115.873 1.00 20.32 482 VAL A CA 1
ATOM 3653 C C . VAL A 1 485 ? -47.005 7.766 116.687 1.00 19.39 482 VAL A C 1
ATOM 3654 O O . VAL A 1 485 ? -46.880 8.994 116.713 1.00 19.03 482 VAL A O 1
ATOM 3658 N N . ILE A 1 486 ? -47.946 7.113 117.367 1.00 21.12 483 ILE A N 1
ATOM 3659 C CA . ILE A 1 486 ? -48.894 7.766 118.266 1.00 25.29 483 ILE A CA 1
ATOM 3660 C C . ILE A 1 486 ? -48.503 7.412 119.692 1.00 23.12 483 ILE A C 1
ATOM 3661 O O . ILE A 1 486 ? -48.578 6.245 120.092 1.00 24.29 483 ILE A O 1
ATOM 3666 N N . ALA A 1 487 ? -48.106 8.414 120.468 1.00 26.26 484 ALA A N 1
ATOM 3667 C CA . ALA A 1 487 ? -47.679 8.173 121.835 1.00 26.80 484 ALA A CA 1
ATOM 3668 C C . ALA A 1 487 ? -48.882 7.987 122.756 1.00 29.38 484 ALA A C 1
ATOM 3669 O O . ALA A 1 487 ? -50.003 8.408 122.457 1.00 29.39 484 ALA A O 1
ATOM 3671 N N . ARG A 1 488 ? -48.635 7.329 123.892 1.00 27.84 485 ARG A N 1
ATOM 3672 C CA . ARG A 1 488 ? -49.662 7.234 124.923 1.00 25.21 485 ARG A CA 1
ATOM 3673 C C . ARG A 1 488 ? -49.928 8.599 125.543 1.00 29.36 485 ARG A C 1
ATOM 3674 O O . ARG A 1 488 ? -51.076 9.057 125.600 1.00 27.49 485 ARG A O 1
ATOM 3682 N N . THR A 1 489 ? -48.873 9.262 126.018 1.00 30.38 486 THR A N 1
ATOM 3683 C CA . THR A 1 489 ? -48.955 10.640 126.490 1.00 32.65 486 THR A CA 1
ATOM 3684 C C . THR A 1 489 ? -47.836 11.458 125.855 1.00 33.96 486 THR A C 1
ATOM 3685 O O . THR A 1 489 ? -47.961 11.903 124.709 1.00 34.41 486 THR A O 1
ATOM 3689 N N . GLU A 1 490 ? -46.742 11.660 126.587 1.00 36.91 487 GLU A N 1
ATOM 3690 C CA . GLU A 1 490 ? -45.566 12.276 125.990 1.00 39.44 487 GLU A CA 1
ATOM 3691 C C . GLU A 1 490 ? -44.875 11.278 125.063 1.00 33.19 487 GLU A C 1
ATOM 3692 O O . GLU A 1 490 ? -44.705 10.107 125.421 1.00 28.62 487 GLU A O 1
ATOM 3698 N N . PRO A 1 491 ? -44.462 11.705 123.874 1.00 33.65 488 PRO A N 1
ATOM 3699 C CA . PRO A 1 491 ? -43.766 10.796 122.963 1.00 32.18 488 PRO A CA 1
ATOM 3700 C C . PRO A 1 491 ? -42.333 10.585 123.413 1.00 34.44 488 PRO A C 1
ATOM 3701 O O . PRO A 1 491 ? -41.748 11.449 124.083 1.00 32.95 488 PRO A O 1
ATOM 3705 N N . PRO A 1 492 ? -41.737 9.448 123.071 1.00 33.34 489 PRO A N 1
ATOM 3706 C CA . PRO A 1 492 ? -40.325 9.235 123.388 1.00 31.18 489 PRO A CA 1
ATOM 3707 C C . PRO A 1 492 ? -39.444 10.092 122.495 1.00 30.23 489 PRO A C 1
ATOM 3708 O O . PRO A 1 492 ? -39.904 10.786 121.587 1.00 28.76 489 PRO A O 1
ATOM 3712 N N . SER A 1 493 ? -38.148 10.036 122.775 1.00 28.92 490 SER A N 1
ATOM 3713 C CA . SER A 1 493 ? -37.171 10.681 121.913 1.00 29.63 490 SER A CA 1
ATOM 3714 C C . SER A 1 493 ? -37.038 9.905 120.608 1.00 26.53 490 SER A C 1
ATOM 3715 O O . SER A 1 493 ? -36.891 8.680 120.618 1.00 30.16 490 SER A O 1
ATOM 3718 N N . ARG A 1 494 ? -37.105 10.613 119.479 1.00 28.44 491 ARG A N 1
ATOM 3719 C CA . ARG A 1 494 ? -36.820 9.961 118.207 1.00 27.50 491 ARG A CA 1
ATOM 3720 C C . ARG A 1 494 ? -35.504 9.203 118.283 1.00 27.44 491 ARG A C 1
ATOM 3721 O O . ARG A 1 494 ? -35.427 8.030 117.900 1.00 25.40 491 ARG A O 1
ATOM 3729 N N . SER A 1 495 ? -34.463 9.851 118.810 1.00 26.16 492 SER A N 1
ATOM 3730 C CA . SER A 1 495 ? -33.201 9.161 119.046 1.00 28.22 492 SER A CA 1
ATOM 3731 C C . SER A 1 495 ? -33.391 7.953 119.960 1.00 25.43 492 SER A C 1
ATOM 3732 O O . SER A 1 495 ? -32.787 6.897 119.740 1.00 24.70 492 SER A O 1
ATOM 3735 N N . GLU A 1 496 ? -34.230 8.114 120.978 1.00 28.67 493 GLU A N 1
ATOM 3736 C CA . GLU A 1 496 ? -34.498 7.044 121.932 1.00 28.15 493 GLU A CA 1
ATOM 3737 C C . GLU A 1 496 ? -35.216 5.864 121.285 1.00 28.18 493 GLU A C 1
ATOM 3738 O O . GLU A 1 496 ? -34.856 4.709 121.515 1.00 26.86 493 GLU A O 1
ATOM 3744 N N . LEU A 1 497 ? -36.230 6.156 120.477 1.00 25.50 494 LEU A N 1
ATOM 3745 C CA . LEU A 1 497 ? -36.992 5.106 119.811 1.00 23.29 494 LEU A CA 1
ATOM 3746 C C . LEU A 1 497 ? -36.104 4.303 118.868 1.00 22.71 494 LEU A C 1
ATOM 3747 O O . LEU A 1 497 ? -36.153 3.069 118.852 1.00 21.41 494 LEU A O 1
ATOM 3752 N N . LEU A 1 498 ? -35.278 4.989 118.075 1.00 26.30 495 LEU A N 1
ATOM 3753 C CA . LEU A 1 498 ? -34.372 4.279 117.178 1.00 25.03 495 LEU A CA 1
ATOM 3754 C C . LEU A 1 498 ? -33.368 3.443 117.961 1.00 23.23 495 LEU A C 1
ATOM 3755 O O . LEU A 1 498 ? -33.027 2.329 117.551 1.00 23.88 495 LEU A O 1
ATOM 3760 N N . ARG A 1 499 ? -32.885 3.959 119.095 1.00 26.50 496 ARG A N 1
ATOM 3761 C CA . ARG A 1 499 ? -31.993 3.167 119.938 1.00 24.97 496 ARG A CA 1
ATOM 3762 C C . ARG A 1 499 ? -32.690 1.911 120.445 1.00 22.52 496 ARG A C 1
ATOM 3763 O O . ARG A 1 499 ? -32.106 0.821 120.445 1.00 23.33 496 ARG A O 1
ATOM 3771 N N . PHE A 1 500 ? -33.939 2.046 120.893 1.00 23.45 497 PHE A N 1
ATOM 3772 C CA . PHE A 1 500 ? -34.689 0.886 121.361 1.00 24.17 497 PHE A CA 1
ATOM 3773 C C . PHE A 1 500 ? -34.844 -0.155 120.262 1.00 22.08 497 PHE A C 1
ATOM 3774 O O . PHE A 1 500 ? -34.846 -1.358 120.543 1.00 20.06 497 PHE A O 1
ATOM 3782 N N . LEU A 1 501 ? -34.961 0.279 119.008 1.00 19.36 498 LEU A N 1
ATOM 3783 C CA . LEU A 1 501 ? -35.065 -0.683 117.919 1.00 18.91 498 LEU A CA 1
ATOM 3784 C C . LEU A 1 501 ? -33.738 -1.389 117.658 1.00 22.88 498 LEU A C 1
ATOM 3785 O O . LEU A 1 501 ? -33.732 -2.576 117.314 1.00 18.98 498 LEU A O 1
ATOM 3790 N N . ARG A 1 502 ? -32.606 -0.694 117.822 1.00 20.48 499 ARG A N 1
ATOM 3791 C CA . ARG A 1 502 ? -31.318 -1.366 117.671 1.00 19.64 499 ARG A CA 1
ATOM 3792 C C . ARG A 1 502 ? -31.107 -2.399 118.769 1.00 21.54 499 ARG A C 1
ATOM 3793 O O . ARG A 1 502 ? -30.551 -3.476 118.520 1.00 23.37 499 ARG A O 1
ATOM 3801 N N . GLU A 1 503 ? -31.546 -2.070 119.980 1.00 24.13 500 GLU A N 1
ATOM 3802 C CA . GLU A 1 503 ? -31.407 -2.973 121.116 1.00 23.23 500 GLU A CA 1
ATOM 3803 C C . GLU A 1 503 ? -32.262 -4.219 120.922 1.00 24.26 500 GLU A C 1
ATOM 3804 O O . GLU A 1 503 ? -32.002 -5.263 121.520 1.00 24.73 500 GLU A O 1
ATOM 3810 N N . ARG A 1 504 ? -33.285 -4.101 120.081 1.00 17.60 501 ARG A N 1
ATOM 3811 C CA . ARG A 1 504 ? -34.181 -5.216 119.803 1.00 19.13 501 ARG A CA 1
ATOM 3812 C C . ARG A 1 504 ? -33.527 -6.217 118.857 1.00 19.78 501 ARG A C 1
ATOM 3813 O O . ARG A 1 504 ? -33.898 -7.390 118.825 1.00 23.19 501 ARG A O 1
ATOM 3821 N N . GLY A 1 505 ? -32.551 -5.745 118.087 1.00 19.80 502 GLY A N 1
ATOM 3822 C CA . GLY A 1 505 ? -31.849 -6.593 117.147 1.00 16.29 502 GLY A CA 1
ATOM 3823 C C . GLY A 1 505 ? -32.295 -6.490 115.708 1.00 15.72 502 GLY A C 1
ATOM 3824 O O . GLY A 1 505 ? -31.995 -7.393 114.920 1.00 16.53 502 GLY A O 1
ATOM 3825 N N . LEU A 1 506 ? -33.005 -5.427 115.334 1.00 14.11 503 LEU A N 1
ATOM 3826 C CA . LEU A 1 506 ? -33.456 -5.284 113.957 1.00 16.03 503 LEU A CA 1
ATOM 3827 C C . LEU A 1 506 ? -32.271 -5.064 113.025 1.00 15.34 503 LEU A C 1
ATOM 3828 O O . LEU A 1 506 ? -31.292 -4.401 113.382 1.00 15.82 503 LEU A O 1
ATOM 3833 N N . ALA A 1 507 ? -32.365 -5.624 111.821 1.00 12.84 504 ALA A N 1
ATOM 3834 C CA . ALA A 1 507 ? -31.333 -5.381 110.827 1.00 13.16 504 ALA A CA 1
ATOM 3835 C C . ALA A 1 507 ? -31.154 -3.883 110.612 1.00 15.05 504 ALA A C 1
ATOM 3836 O O . ALA A 1 507 ? -32.101 -3.098 110.706 1.00 15.33 504 ALA A O 1
ATOM 3838 N N . SER A 1 508 ? -29.910 -3.499 110.321 1.00 16.79 505 SER A N 1
ATOM 3839 C CA . SER A 1 508 ? -29.552 -2.093 110.170 1.00 13.54 505 SER A CA 1
ATOM 3840 C C . SER A 1 508 ? -30.483 -1.354 109.211 1.00 16.96 505 SER A C 1
ATOM 3841 O O . SER A 1 508 ? -30.915 -0.231 109.497 1.00 14.32 505 SER A O 1
ATOM 3844 N N . TYR A 1 509 ? -30.797 -1.958 108.063 1.00 13.39 506 TYR A N 1
ATOM 3845 C CA . TYR A 1 509 ? -31.586 -1.274 107.042 1.00 15.95 506 TYR A CA 1
ATOM 3846 C C . TYR A 1 509 ? -33.071 -1.189 107.374 1.00 14.21 506 TYR A C 1
ATOM 3847 O O . TYR A 1 509 ? -33.808 -0.519 106.643 1.00 16.65 506 TYR A O 1
ATOM 3856 N N . LYS A 1 510 ? -33.527 -1.839 108.447 1.00 17.02 507 LYS A N 1
ATOM 3857 C CA . LYS A 1 510 ? -34.927 -1.801 108.853 1.00 16.40 507 LYS A CA 1
ATOM 3858 C C . LYS A 1 510 ? -35.239 -0.665 109.822 1.00 14.74 507 LYS A C 1
ATOM 3859 O O . LYS A 1 510 ? -36.417 -0.388 110.068 1.00 16.67 507 LYS A O 1
ATOM 3865 N N . ILE A 1 511 ? -34.225 -0.017 110.380 1.00 14.50 508 ILE A N 1
ATOM 3866 C CA . ILE A 1 511 ? -34.451 1.137 111.259 1.00 15.19 508 ILE A CA 1
ATOM 3867 C C . ILE A 1 511 ? -35.005 2.288 110.424 1.00 15.03 508 ILE A C 1
ATOM 3868 O O . ILE A 1 511 ? -34.423 2.618 109.377 1.00 16.35 508 ILE A O 1
ATOM 3873 N N . PRO A 1 512 ? -36.114 2.918 110.825 1.00 14.96 509 PRO A N 1
ATOM 3874 C CA . PRO A 1 512 ? -36.739 3.938 109.966 1.00 16.58 509 PRO A CA 1
ATOM 3875 C C . PRO A 1 512 ? -35.831 5.137 109.719 1.00 15.23 509 PRO A C 1
ATOM 3876 O O . PRO A 1 512 ? -35.095 5.577 110.605 1.00 15.58 509 PRO A O 1
ATOM 3880 N N . ASP A 1 513 ? -35.910 5.673 108.495 1.00 15.03 510 ASP A N 1
ATOM 3881 C CA . ASP A 1 513 ? -35.197 6.903 108.150 1.00 20.68 510 ASP A CA 1
ATOM 3882 C C . ASP A 1 513 ? -35.871 8.135 108.741 1.00 19.35 510 ASP A C 1
ATOM 3883 O O . ASP A 1 513 ? -35.210 9.151 108.980 1.00 20.92 510 ASP A O 1
ATOM 3888 N N . ARG A 1 514 ? -37.179 8.064 108.968 1.00 16.92 511 ARG A N 1
ATOM 3889 C CA . ARG A 1 514 ? -37.983 9.197 109.397 1.00 17.70 511 ARG A CA 1
ATOM 3890 C C . ARG A 1 514 ? -38.959 8.715 110.456 1.00 16.91 511 ARG A C 1
ATOM 3891 O O . ARG A 1 514 ? -39.582 7.664 110.286 1.00 17.88 511 ARG A O 1
ATOM 3899 N N . VAL A 1 515 ? -39.079 9.460 111.550 1.00 17.81 512 VAL A N 1
ATOM 3900 C CA . VAL A 1 515 ? -40.070 9.184 112.585 1.00 18.50 512 VAL A CA 1
ATOM 3901 C C . VAL A 1 515 ? -40.957 10.413 112.716 1.00 22.15 512 VAL A C 1
ATOM 3902 O O . VAL A 1 515 ? -40.460 11.526 112.934 1.00 23.60 512 VAL A O 1
ATOM 3906 N N . GLU A 1 516 ? -42.264 10.215 112.573 1.00 19.93 513 GLU A N 1
ATOM 3907 C CA . GLU A 1 516 ? -43.244 11.285 112.715 1.00 22.24 513 GLU A CA 1
ATOM 3908 C C . GLU A 1 516 ? -44.184 10.926 113.860 1.00 22.47 513 GLU A C 1
ATOM 3909 O O . GLU A 1 516 ? -44.987 9.994 113.742 1.00 18.07 513 GLU A O 1
ATOM 3915 N N . PHE A 1 517 ? -44.079 11.659 114.967 1.00 22.07 514 PHE A N 1
ATOM 3916 C CA . PHE A 1 517 ? -45.008 11.493 116.077 1.00 23.39 514 PHE A CA 1
ATOM 3917 C C . PHE A 1 517 ? -46.273 12.303 115.813 1.00 23.73 514 PHE A C 1
ATOM 3918 O O . PHE A 1 517 ? -46.203 13.496 115.498 1.00 24.61 514 PHE A O 1
ATOM 3926 N N . VAL A 1 518 ? -47.429 11.644 115.920 1.00 24.06 515 VAL A N 1
ATOM 3927 C CA . VAL A 1 518 ? -48.721 12.254 115.630 1.00 23.35 515 VAL A CA 1
ATOM 3928 C C . VAL A 1 518 ? -49.702 11.883 116.732 1.00 24.33 515 VAL A C 1
ATOM 3929 O O . VAL A 1 518 ? -49.543 10.867 117.415 1.00 25.27 515 VAL A O 1
ATOM 3933 N N . ASP A 1 519 ? -50.723 12.726 116.912 1.00 26.99 516 ASP A N 1
ATOM 3934 C CA . ASP A 1 519 ? -51.804 12.387 117.831 1.00 26.82 516 ASP A CA 1
ATOM 3935 C C . ASP A 1 519 ? -52.779 11.404 117.196 1.00 26.43 516 ASP A C 1
ATOM 3936 O O . ASP A 1 519 ? -53.441 10.641 117.909 1.00 24.37 516 ASP A O 1
ATOM 3941 N N . ARG A 1 520 ? -52.865 11.411 115.868 1.00 25.90 517 ARG A N 1
ATOM 3942 C CA . ARG A 1 520 ? -53.720 10.520 115.097 1.00 23.14 517 ARG A CA 1
ATOM 3943 C C . ARG A 1 520 ? -53.091 10.348 113.723 1.00 22.67 517 ARG A C 1
ATOM 3944 O O . ARG A 1 520 ? -52.376 11.230 113.243 1.00 24.12 517 ARG A O 1
ATOM 3952 N N . PHE A 1 521 ? -53.357 9.215 113.092 1.00 24.45 518 PHE A N 1
ATOM 3953 C CA . PHE A 1 521 ? -52.873 9.021 111.732 1.00 22.75 518 PHE A CA 1
ATOM 3954 C C . PHE A 1 521 ? -53.577 10.010 110.809 1.00 25.19 518 PHE A C 1
ATOM 3955 O O . PHE A 1 521 ? -54.805 10.143 110.874 1.00 28.14 518 PHE A O 1
ATOM 3963 N N . PRO A 1 522 ? -52.833 10.743 109.950 1.00 25.28 519 PRO A N 1
ATOM 3964 C CA . PRO A 1 522 ? -53.420 11.771 109.075 1.00 28.69 519 PRO A CA 1
ATOM 3965 C C . PRO A 1 522 ? -54.143 11.194 107.855 1.00 26.62 519 PRO A C 1
ATOM 3966 O O . PRO A 1 522 ? -53.851 11.552 106.712 1.00 28.75 519 PRO A O 1
ATOM 3970 N N . VAL A 1 523 ? -55.089 10.291 108.101 1.00 25.06 520 VAL A N 1
ATOM 3971 C CA . VAL A 1 523 ? -55.875 9.662 107.048 1.00 27.38 520 VAL A CA 1
ATOM 3972 C C . VAL A 1 523 ? -57.332 9.634 107.484 1.00 31.47 520 VAL A C 1
ATOM 3973 O O . VAL A 1 523 ? -57.641 9.538 108.675 1.00 32.43 520 VAL A O 1
ATOM 3977 N N . THR A 1 524 ? -58.233 9.721 106.509 1.00 31.95 521 THR A N 1
ATOM 3978 C CA . THR A 1 524 ? -59.659 9.671 106.798 1.00 37.00 521 THR A CA 1
ATOM 3979 C C . THR A 1 524 ? -60.141 8.226 106.888 1.00 34.59 521 THR A C 1
ATOM 3980 O O . THR A 1 524 ? -59.730 7.366 106.102 1.00 31.51 521 THR A O 1
ATOM 3984 N N . GLY A 1 525 ? -61.009 7.965 107.862 1.00 34.99 522 GLY A N 1
ATOM 3985 C CA . GLY A 1 525 ? -61.572 6.636 108.054 1.00 36.04 522 GLY A CA 1
ATOM 3986 C C . GLY A 1 525 ? -60.640 5.632 108.698 1.00 29.08 522 GLY A C 1
ATOM 3987 O O . GLY A 1 525 ? -60.631 4.460 108.300 1.00 30.54 522 GLY A O 1
ATOM 3988 N N . VAL A 1 526 ? -59.861 6.091 109.683 1.00 28.65 523 VAL A N 1
ATOM 3989 C CA . VAL A 1 526 ? -58.893 5.210 110.404 1.00 29.58 523 VAL A CA 1
ATOM 3990 C C . VAL A 1 526 ? -59.678 4.136 111.167 1.00 33.63 523 VAL A C 1
ATOM 3991 O O . VAL A 1 526 ? -59.297 2.955 111.039 1.00 32.51 523 VAL A O 1
ATOM 3995 N N . LYS A 1 528 ? -61.903 2.388 110.166 1.00 28.27 525 LYS A N 1
ATOM 3996 C CA . LYS A 1 528 ? -62.908 1.850 109.208 1.00 24.20 525 LYS A CA 1
ATOM 3997 C C . LYS A 1 528 ? -62.182 1.250 107.999 1.00 22.02 525 LYS A C 1
ATOM 3998 O O . LYS A 1 528 ? -62.870 0.818 107.052 1.00 20.56 525 LYS A O 1
ATOM 4004 N N . ILE A 1 529 ? -60.846 1.229 108.039 1.00 22.94 526 ILE A N 1
ATOM 4005 C CA . ILE A 1 529 ? -60.028 0.670 106.920 1.00 17.84 526 ILE A CA 1
ATOM 4006 C C . ILE A 1 529 ? -58.972 -0.275 107.504 1.00 13.51 526 ILE A C 1
ATOM 4007 O O . ILE A 1 529 ? -58.552 -0.054 108.657 1.00 15.31 526 ILE A O 1
ATOM 4012 N N . SER A 1 530 ? -58.567 -1.286 106.728 1.00 17.28 527 SER A N 1
ATOM 4013 C CA . SER A 1 530 ? -57.569 -2.251 107.165 1.00 14.79 527 SER A CA 1
ATOM 4014 C C . SER A 1 530 ? -56.212 -1.571 107.349 1.00 16.61 527 SER A C 1
ATOM 4015 O O . SER A 1 530 ? -55.964 -0.466 106.857 1.00 14.50 527 SER A O 1
ATOM 4018 N N . ARG A 1 531 ? -55.319 -2.252 108.068 1.00 15.09 528 ARG A N 1
ATOM 4019 C CA . ARG A 1 531 ? -53.984 -1.694 108.254 1.00 16.62 528 ARG A CA 1
ATOM 4020 C C . ARG A 1 531 ? -53.223 -1.613 106.938 1.00 16.53 528 ARG A C 1
ATOM 4021 O O . ARG A 1 531 ? -52.405 -0.706 106.755 1.00 17.56 528 ARG A O 1
ATOM 4029 N N . SER A 1 532 ? -53.471 -2.536 106.007 1.00 14.15 529 SER A N 1
ATOM 4030 C CA . SER A 1 532 ? -52.828 -2.435 104.702 1.00 19.84 529 SER A CA 1
ATOM 4031 C C . SER A 1 532 ? -53.304 -1.192 103.960 1.00 20.23 529 SER A C 1
ATOM 4032 O O . SER A 1 532 ? -52.498 -0.447 103.390 1.00 16.55 529 SER A O 1
ATOM 4035 N N . GLU A 1 533 ? -54.620 -0.949 103.960 1.00 17.63 530 GLU A N 1
ATOM 4036 C CA . GLU A 1 533 ? -55.140 0.271 103.353 1.00 17.92 530 GLU A CA 1
ATOM 4037 C C . GLU A 1 533 ? -54.644 1.508 104.088 1.00 17.49 530 GLU A C 1
ATOM 4038 O O . GLU A 1 533 ? -54.428 2.557 103.466 1.00 20.19 530 GLU A O 1
ATOM 4044 N N . LEU A 1 534 ? -54.462 1.408 105.406 1.00 15.61 531 LEU A N 1
ATOM 4045 C CA . LEU A 1 534 ? -53.917 2.529 106.160 1.00 17.65 531 LEU A CA 1
ATOM 4046 C C . LEU A 1 534 ? -52.521 2.890 105.668 1.00 18.72 531 LEU A C 1
ATOM 4047 O O . LEU A 1 534 ? -52.213 4.071 105.460 1.00 18.38 531 LEU A O 1
ATOM 4052 N N . ARG A 1 535 ? -51.663 1.888 105.463 1.00 13.83 532 ARG A N 1
ATOM 4053 C CA . ARG A 1 535 ? -50.312 2.181 104.994 1.00 14.82 532 ARG A CA 1
ATOM 4054 C C . ARG A 1 535 ? -50.331 2.785 103.594 1.00 17.10 532 ARG A C 1
ATOM 4055 O O . ARG A 1 535 ? -49.563 3.711 103.302 1.00 18.38 532 ARG A O 1
ATOM 4063 N N . ARG A 1 536 ? -51.227 2.289 102.748 1.00 16.08 533 ARG A N 1
ATOM 4064 C CA . ARG A 1 536 ? -51.351 2.786 101.382 1.00 18.27 533 ARG A CA 1
ATOM 4065 C C . ARG A 1 536 ? -51.755 4.260 101.344 1.00 18.79 533 ARG A C 1
ATOM 4066 O O . ARG A 1 536 ? -51.283 5.016 100.494 1.00 18.70 533 ARG A O 1
ATOM 4074 N N . GLU A 1 537 ? -52.627 4.664 102.263 1.00 17.95 534 GLU A N 1
ATOM 4075 C CA . GLU A 1 537 ? -53.088 6.049 102.317 1.00 18.82 534 GLU A CA 1
ATOM 4076 C C . GLU A 1 537 ? -52.028 6.964 102.916 1.00 21.23 534 GLU A C 1
ATOM 4077 O O . GLU A 1 537 ? -51.894 8.123 102.500 1.00 18.65 534 GLU A O 1
ATOM 4083 N N . LEU A 1 538 ? -51.273 6.466 103.900 1.00 16.41 535 LEU A N 1
ATOM 4084 C CA . LEU A 1 538 ? -50.178 7.247 104.466 1.00 18.06 535 LEU A CA 1
ATOM 4085 C C . LEU A 1 538 ? -49.059 7.444 103.449 1.00 18.89 535 LEU A C 1
ATOM 4086 O O . LEU A 1 538 ? -48.499 8.542 103.336 1.00 20.54 535 LEU A O 1
ATOM 4091 N N . ALA A 1 539 ? -48.724 6.393 102.698 1.00 19.11 536 ALA A N 1
ATOM 4092 C CA . ALA A 1 539 ? -47.682 6.510 101.684 1.00 22.07 536 ALA A CA 1
ATOM 4093 C C . ALA A 1 539 ? -48.070 7.491 100.585 1.00 24.88 536 ALA A C 1
ATOM 4094 O O . ALA A 1 539 ? -47.197 8.148 100.006 1.00 25.25 536 ALA A O 1
ATOM 4096 N N . ARG A 1 540 ? -49.367 7.603 100.277 1.00 24.92 537 ARG A N 1
ATOM 4097 C CA . ARG A 1 540 ? -49.806 8.543 99.248 1.00 23.65 537 ARG A CA 1
ATOM 4098 C C . ARG A 1 540 ? -49.577 9.985 99.674 1.00 26.73 537 ARG A C 1
ATOM 4099 O O . ARG A 1 540 ? -49.285 10.839 98.829 1.00 29.75 537 ARG A O 1
ATOM 4107 N N . ARG A 1 541 ? -49.714 10.276 100.971 1.00 27.95 538 ARG A N 1
ATOM 4108 C CA . ARG A 1 541 ? -49.374 11.602 101.479 1.00 31.31 538 ARG A CA 1
ATOM 4109 C C . ARG A 1 541 ? -47.898 11.915 101.282 1.00 31.39 538 ARG A C 1
ATOM 4110 O O . ARG A 1 541 ? -47.528 13.082 101.120 1.00 35.34 538 ARG A O 1
ATOM 4118 N N . LEU A 1 542 ? -47.043 10.894 101.309 1.00 30.69 539 LEU A N 1
ATOM 4119 C CA . LEU A 1 542 ? -45.608 11.063 101.138 1.00 32.33 539 LEU A CA 1
ATOM 4120 C C . LEU A 1 542 ? -45.162 10.843 99.697 1.00 34.99 539 LEU A C 1
ATOM 4121 O O . LEU A 1 542 ? -43.956 10.797 99.429 1.00 37.97 539 LEU A O 1
ATOM 4126 N N . ASP A 1 543 ? -46.104 10.706 98.769 1.00 32.48 540 ASP A N 1
ATOM 4127 C CA . ASP A 1 543 ? -45.780 10.600 97.353 1.00 36.27 540 ASP A CA 1
ATOM 4128 C C . ASP A 1 543 ? -46.532 11.659 96.553 1.00 42.17 540 ASP A C 1
ATOM 4129 O O . ASP A 1 543 ? -47.760 11.623 96.456 1.00 52.09 540 ASP A O 1
ATOM 4134 N N . GLY B 1 7 ? -8.951 5.450 43.331 1.00 30.81 4 GLY B N 1
ATOM 4135 C CA . GLY B 1 7 ? -9.738 4.270 43.017 1.00 32.68 4 GLY B CA 1
ATOM 4136 C C . GLY B 1 7 ? -10.051 3.398 44.216 1.00 28.98 4 GLY B C 1
ATOM 4137 O O . GLY B 1 7 ? -10.425 2.231 44.073 1.00 26.06 4 GLY B O 1
ATOM 4138 N N . CYS B 1 8 ? -9.909 3.973 45.404 1.00 28.94 5 CYS B N 1
ATOM 4139 C CA . CYS B 1 8 ? -10.143 3.285 46.664 1.00 26.45 5 CYS B CA 1
ATOM 4140 C C . CYS B 1 8 ? -11.433 3.782 47.304 1.00 27.07 5 CYS B C 1
ATOM 4141 O O . CYS B 1 8 ? -11.988 4.818 46.928 1.00 29.64 5 CYS B O 1
ATOM 4144 N N . THR B 1 9 ? -11.909 3.021 48.286 1.00 23.88 6 THR B N 1
ATOM 4145 C CA . THR B 1 9 ? -13.123 3.369 49.009 1.00 24.31 6 THR B CA 1
ATOM 4146 C C . THR B 1 9 ? -12.768 3.738 50.439 1.00 19.52 6 THR B C 1
ATOM 4147 O O . THR B 1 9 ? -12.243 2.894 51.181 1.00 18.85 6 THR B O 1
ATOM 4151 N N . PRO B 1 10 ? -13.027 4.967 50.870 1.00 21.05 7 PRO B N 1
ATOM 4152 C CA . PRO B 1 10 ? -12.650 5.372 52.224 1.00 20.60 7 PRO B CA 1
ATOM 4153 C C . PRO B 1 10 ? -13.662 4.902 53.258 1.00 15.42 7 PRO B C 1
ATOM 4154 O O . PRO B 1 10 ? -14.797 4.542 52.942 1.00 17.87 7 PRO B O 1
ATOM 4158 N N . TRP B 1 11 ? -13.218 4.904 54.514 1.00 15.43 8 TRP B N 1
ATOM 4159 C CA . TRP B 1 11 ? -14.140 4.765 55.626 1.00 14.81 8 TRP B CA 1
ATOM 4160 C C . TRP B 1 11 ? -14.972 6.040 55.767 1.00 19.32 8 TRP B C 1
ATOM 4161 O O . TRP B 1 11 ? -14.504 7.134 55.439 1.00 21.34 8 TRP B O 1
ATOM 4172 N N . PRO B 1 12 ? -16.204 5.931 56.262 1.00 21.10 9 PRO B N 1
ATOM 4173 C CA . PRO B 1 12 ? -16.983 7.141 56.547 1.00 19.28 9 PRO B CA 1
ATOM 4174 C C . PRO B 1 12 ? -16.296 8.011 57.593 1.00 21.29 9 PRO B C 1
ATOM 4175 O O . PRO B 1 12 ? -15.578 7.523 58.470 1.00 17.48 9 PRO B O 1
ATOM 4179 N N . ALA B 1 13 ? -16.539 9.321 57.495 1.00 21.09 10 ALA B N 1
ATOM 4180 C CA . ALA B 1 13 ? -15.876 10.272 58.383 1.00 20.41 10 ALA B CA 1
ATOM 4181 C C . ALA B 1 13 ? -16.126 9.945 59.851 1.00 17.28 10 ALA B C 1
ATOM 4182 O O . ALA B 1 13 ? -15.207 10.020 60.674 1.00 19.62 10 ALA B O 1
ATOM 4184 N N . GLU B 1 14 ? -17.362 9.581 60.200 1.00 16.59 11 GLU B N 1
ATOM 4185 C CA . GLU B 1 14 ? -17.698 9.357 61.603 1.00 19.76 11 GLU B CA 1
ATOM 4186 C C . GLU B 1 14 ? -17.048 8.092 62.149 1.00 19.26 11 GLU B C 1
ATOM 4187 O O . GLU B 1 14 ? -16.785 8.003 63.355 1.00 17.31 11 GLU B O 1
ATOM 4193 N N . PHE B 1 15 ? -16.790 7.105 61.289 1.00 20.27 12 PHE B N 1
ATOM 4194 C CA . PHE B 1 15 ? -16.034 5.934 61.720 1.00 19.43 12 PHE B CA 1
ATOM 4195 C C . PHE B 1 15 ? -14.555 6.265 61.888 1.00 15.46 12 PHE B C 1
ATOM 4196 O O . PHE B 1 15 ? -13.925 5.848 62.868 1.00 14.93 12 PHE B O 1
ATOM 4204 N N . ALA B 1 16 ? -13.986 7.024 60.949 1.00 15.70 13 ALA B N 1
ATOM 4205 C CA . ALA B 1 16 ? -12.579 7.400 61.051 1.00 15.25 13 ALA B CA 1
ATOM 4206 C C . ALA B 1 16 ? -12.312 8.215 62.311 1.00 16.67 13 ALA B C 1
ATOM 4207 O O . ALA B 1 16 ? -11.276 8.042 62.964 1.00 14.79 13 ALA B O 1
ATOM 4209 N N . VAL B 1 17 ? -13.235 9.111 62.670 1.00 16.62 14 VAL B N 1
ATOM 4210 C CA . VAL B 1 17 ? -13.094 9.868 63.911 1.00 16.25 14 VAL B CA 1
ATOM 4211 C C .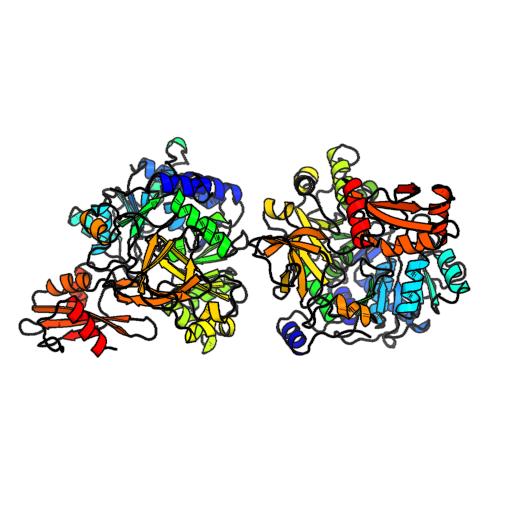 VAL B 1 17 ? -13.074 8.927 65.106 1.00 12.80 14 VAL B C 1
ATOM 4212 O O . VAL B 1 17 ? -12.261 9.077 66.023 1.00 18.37 14 VAL B O 1
ATOM 4216 N N . ARG B 1 18 ? -13.985 7.953 65.122 1.00 16.70 15 ARG B N 1
ATOM 4217 C CA . ARG B 1 18 ? -14.057 7.037 66.254 1.00 16.64 15 ARG B CA 1
ATOM 4218 C C . ARG B 1 18 ? -12.782 6.212 66.371 1.00 15.44 15 ARG B C 1
ATOM 4219 O O . ARG B 1 18 ? -12.295 5.959 67.481 1.00 14.45 15 ARG B O 1
ATOM 4227 N N . TYR B 1 19 ? -12.220 5.805 65.229 1.00 12.51 16 TYR B N 1
ATOM 4228 C CA . TYR B 1 19 ? -11.057 4.923 65.223 1.00 12.42 16 TYR B CA 1
ATOM 4229 C C . TYR B 1 19 ? -9.786 5.662 65.636 1.00 13.79 16 TYR B C 1
ATOM 4230 O O . TYR B 1 19 ? -8.913 5.085 66.296 1.00 12.99 16 TYR B O 1
ATOM 4239 N N . ARG B 1 20 ? -9.653 6.935 65.253 1.00 15.24 17 ARG B N 1
ATOM 4240 C CA . ARG B 1 20 ? -8.516 7.718 65.729 1.00 14.79 17 ARG B CA 1
ATOM 4241 C C . ARG B 1 20 ? -8.673 8.064 67.203 1.00 13.63 17 ARG B C 1
ATOM 4242 O O . ARG B 1 20 ? -7.709 7.992 67.971 1.00 16.17 17 ARG B O 1
ATOM 4250 N N . GLU B 1 21 ? -9.889 8.418 67.622 1.00 16.56 18 GLU B N 1
ATOM 4251 C CA . GLU B 1 21 ? -10.127 8.763 69.020 1.00 19.86 18 GLU B CA 1
ATOM 4252 C C . GLU B 1 21 ? -9.945 7.558 69.941 1.00 18.34 18 GLU B C 1
ATOM 4253 O O . GLU B 1 21 ? -9.491 7.716 71.081 1.00 17.99 18 GLU B O 1
ATOM 4259 N N . ALA B 1 22 ? -10.283 6.353 69.471 1.00 17.10 19 ALA B N 1
ATOM 4260 C CA . ALA B 1 22 ? -10.061 5.142 70.251 1.00 14.51 19 ALA B CA 1
ATOM 4261 C C . ALA B 1 22 ? -8.595 4.737 70.323 1.00 15.24 19 ALA B C 1
ATOM 4262 O O . ALA B 1 22 ? -8.266 3.798 71.056 1.00 16.61 19 ALA B O 1
ATOM 4264 N N . GLY B 1 23 ? -7.709 5.410 69.593 1.00 13.95 20 GLY B N 1
ATOM 4265 C CA . GLY B 1 23 ? -6.311 5.034 69.563 1.00 14.19 20 GLY B CA 1
ATOM 4266 C C . GLY B 1 23 ? -5.956 3.943 68.572 1.00 11.59 20 GLY B C 1
ATOM 4267 O O . GLY B 1 23 ? -4.801 3.498 68.551 1.00 12.45 20 GLY B O 1
ATOM 4268 N N . TYR B 1 24 ? -6.907 3.495 67.753 1.00 10.79 21 TYR B N 1
ATOM 4269 C CA . TYR B 1 24 ? -6.601 2.480 66.750 1.00 12.25 21 TYR B CA 1
ATOM 4270 C C . TYR B 1 24 ? -5.744 3.062 65.637 1.00 12.07 21 TYR B C 1
ATOM 4271 O O . TYR B 1 24 ? -4.703 2.499 65.278 1.00 11.03 21 TYR B O 1
ATOM 4280 N N . TRP B 1 25 ? -6.187 4.175 65.059 1.00 10.59 22 TRP B N 1
ATOM 4281 C CA . TRP B 1 25 ? -5.491 4.820 63.952 1.00 10.49 22 TRP B CA 1
ATOM 4282 C C . TRP B 1 25 ? -4.594 5.909 64.529 1.00 13.21 22 TRP B C 1
ATOM 4283 O O . TRP B 1 25 ? -5.087 6.942 64.993 1.00 14.79 22 TRP B O 1
ATOM 4294 N N . THR B 1 26 ? -3.280 5.679 64.518 1.00 11.17 23 THR B N 1
ATOM 4295 C CA . THR B 1 26 ? -2.369 6.576 65.223 1.00 12.57 23 THR B CA 1
ATOM 4296 C C . THR B 1 26 ? -1.751 7.656 64.342 1.00 11.67 23 THR B C 1
ATOM 4297 O O . THR B 1 26 ? -1.234 8.640 64.880 1.00 12.40 23 THR B O 1
ATOM 4301 N N . GLY B 1 27 ? -1.774 7.499 63.020 1.00 10.21 24 GLY B N 1
ATOM 4302 C CA . GLY B 1 27 ? -1.123 8.437 62.128 1.00 10.23 24 GLY B CA 1
ATOM 4303 C C . GLY B 1 27 ? 0.276 8.053 61.694 1.00 11.04 24 GLY B C 1
ATOM 4304 O O . GLY B 1 27 ? 0.842 8.719 60.817 1.00 10.74 24 GLY B O 1
ATOM 4305 N N . GLU B 1 28 ? 0.856 7.005 62.271 1.00 10.37 25 GLU B N 1
ATOM 4306 C CA . GLU B 1 28 ? 2.177 6.560 61.846 1.00 9.53 25 GLU B CA 1
ATOM 4307 C C . GLU B 1 28 ? 2.089 5.938 60.460 1.00 8.46 25 GLU B C 1
ATOM 4308 O O . GLU B 1 28 ? 1.150 5.195 60.164 1.00 11.30 25 GLU B O 1
ATOM 4314 N N . THR B 1 29 ? 3.050 6.259 59.601 1.00 6.35 26 THR B N 1
ATOM 4315 C CA . THR B 1 29 ? 3.134 5.637 58.289 1.00 7.05 26 THR B CA 1
ATOM 4316 C C . THR B 1 29 ? 4.195 4.544 58.316 1.00 6.51 26 THR B C 1
ATOM 4317 O O . THR B 1 29 ? 4.965 4.422 59.267 1.00 8.31 26 THR B O 1
ATOM 4321 N N . PHE B 1 30 ? 4.243 3.735 57.257 1.00 6.41 27 PHE B N 1
ATOM 4322 C CA . PHE B 1 30 ? 5.332 2.766 57.203 1.00 8.95 27 PHE B CA 1
ATOM 4323 C C . PHE B 1 30 ? 6.676 3.436 56.949 1.00 8.32 27 PHE B C 1
ATOM 4324 O O . PHE B 1 30 ? 7.707 2.892 57.356 1.00 7.49 27 PHE B O 1
ATOM 4332 N N . SER B 1 31 ? 6.681 4.614 56.320 1.00 8.67 28 SER B N 1
ATOM 4333 C CA . SER B 1 31 ? 7.887 5.436 56.283 1.00 9.50 28 SER B CA 1
ATOM 4334 C C . SER B 1 31 ? 8.401 5.716 57.693 1.00 9.25 28 SER B C 1
ATOM 4335 O O . SER B 1 31 ? 9.582 5.490 57.993 1.00 7.78 28 SER B O 1
ATOM 4338 N N . ASP B 1 32 ? 7.524 6.219 58.572 1.00 5.38 29 ASP B N 1
ATOM 4339 C CA . ASP B 1 32 ? 7.899 6.456 59.965 1.00 7.11 29 ASP B CA 1
ATOM 4340 C C . ASP B 1 32 ? 8.346 5.162 60.640 1.00 8.71 29 ASP B C 1
ATOM 4341 O O . ASP B 1 32 ? 9.319 5.150 61.404 1.00 6.33 29 ASP B O 1
ATOM 4346 N N . PHE B 1 33 ? 7.640 4.062 60.357 1.00 6.74 30 PHE B N 1
ATOM 4347 C CA . PHE B 1 33 ? 7.876 2.773 61.008 1.00 6.28 30 PHE B CA 1
ATOM 4348 C C . PHE B 1 33 ? 9.288 2.262 60.744 1.00 6.70 30 PHE B C 1
ATOM 4349 O O . PHE B 1 33 ? 9.996 1.847 61.669 1.00 7.55 30 PHE B O 1
ATOM 4357 N N . VAL B 1 34 ? 9.710 2.279 59.479 1.00 6.29 31 VAL B N 1
ATOM 4358 C CA . VAL B 1 34 ? 11.033 1.780 59.114 1.00 5.74 31 VAL B CA 1
ATOM 4359 C C . VAL B 1 34 ? 12.113 2.486 59.921 1.00 8.73 31 VAL B C 1
ATOM 4360 O O . VAL B 1 34 ? 13.013 1.849 60.480 1.00 8.33 31 VAL B O 1
ATOM 4364 N N . THR B 1 35 ? 12.040 3.819 59.990 1.00 7.56 32 THR B N 1
ATOM 4365 C CA . THR B 1 35 ? 13.086 4.584 60.659 1.00 8.89 32 THR B CA 1
ATOM 4366 C C . THR B 1 35 ? 12.996 4.454 62.175 1.00 8.69 32 THR B C 1
ATOM 4367 O O . THR B 1 35 ? 14.023 4.323 62.853 1.00 9.55 32 THR B O 1
ATOM 4371 N N . ASP B 1 36 ? 11.781 4.473 62.728 1.00 5.82 33 ASP B N 1
ATOM 4372 C CA . ASP B 1 36 ? 11.647 4.419 64.180 1.00 8.13 33 ASP B CA 1
ATOM 4373 C C . ASP B 1 36 ? 12.109 3.079 64.734 1.00 9.32 33 ASP B C 1
ATOM 4374 O O . ASP B 1 36 ? 12.866 3.031 65.710 1.00 8.67 33 ASP B O 1
ATOM 4379 N N . ARG B 1 37 ? 11.640 1.974 64.145 1.00 6.98 34 ARG B N 1
ATOM 4380 C CA . ARG B 1 37 ? 11.977 0.669 64.706 1.00 7.99 34 ARG B CA 1
ATOM 4381 C C . ARG B 1 37 ? 13.449 0.336 64.493 1.00 6.73 34 ARG B C 1
ATOM 4382 O O . ARG B 1 37 ? 14.095 -0.211 65.393 1.00 9.19 34 ARG B O 1
ATOM 4390 N N . THR B 1 38 ? 14.009 0.669 63.323 1.00 8.00 35 THR B N 1
ATOM 4391 C CA . THR B 1 38 ? 15.426 0.374 63.110 1.00 7.15 35 THR B CA 1
ATOM 4392 C C . THR B 1 38 ? 16.324 1.248 63.986 1.00 9.42 35 THR B C 1
ATOM 4393 O O . THR B 1 38 ? 17.422 0.820 64.353 1.00 10.58 35 THR B O 1
ATOM 4397 N N . ARG B 1 39 ? 15.885 2.459 64.350 1.00 7.36 36 ARG B N 1
ATOM 4398 C CA . ARG B 1 39 ? 16.635 3.239 65.335 1.00 10.42 36 ARG B CA 1
ATOM 4399 C C . ARG B 1 39 ? 16.480 2.650 66.728 1.00 10.51 36 ARG B C 1
ATOM 4400 O O . ARG B 1 39 ? 17.461 2.500 67.469 1.00 7.85 36 ARG B O 1
ATOM 4408 N N . ARG B 1 40 ? 15.244 2.314 67.098 1.00 7.42 37 ARG B N 1
ATOM 4409 C CA . ARG B 1 40 ? 14.950 1.880 68.459 1.00 6.02 37 ARG B CA 1
ATOM 4410 C C . ARG B 1 40 ? 15.691 0.598 68.820 1.00 5.99 37 ARG B C 1
ATOM 4411 O O . ARG B 1 40 ? 16.247 0.484 69.917 1.00 9.06 37 ARG B O 1
ATOM 4419 N N . PHE B 1 41 ? 15.693 -0.383 67.920 1.00 7.98 38 PHE B N 1
ATOM 4420 C CA . PHE B 1 41 ? 16.236 -1.709 68.197 1.00 9.39 38 PHE B CA 1
ATOM 4421 C C . PHE B 1 41 ? 17.541 -1.958 67.440 1.00 10.29 38 PHE B C 1
ATOM 4422 O O . PHE B 1 41 ? 17.880 -3.103 67.120 1.00 10.15 38 PHE B O 1
ATOM 4430 N N . ALA B 1 42 ? 18.304 -0.883 67.204 1.00 12.47 39 ALA B N 1
ATOM 4431 C CA . ALA B 1 42 ? 19.420 -0.894 66.258 1.00 10.77 39 ALA B CA 1
ATOM 4432 C C . ALA B 1 42 ? 20.355 -2.088 66.444 1.00 8.62 39 ALA B C 1
ATOM 4433 O O . ALA B 1 42 ? 20.787 -2.701 65.461 1.00 9.17 39 ALA B O 1
ATOM 4435 N N . ASP B 1 43 ? 20.697 -2.417 67.689 1.00 9.85 40 ASP B N 1
ATOM 4436 C CA . ASP B 1 43 ? 21.740 -3.405 67.950 1.00 14.35 40 ASP B CA 1
ATOM 4437 C C . ASP B 1 43 ? 21.238 -4.846 67.929 1.00 13.50 40 ASP B C 1
ATOM 4438 O O . ASP B 1 43 ? 22.061 -5.770 67.897 1.00 11.13 40 ASP B O 1
ATOM 4443 N N . ARG B 1 44 ? 19.926 -5.058 67.946 1.00 10.14 41 ARG B N 1
ATOM 4444 C CA . ARG B 1 44 ? 19.366 -6.399 67.964 1.00 11.58 41 ARG B CA 1
ATOM 4445 C C . ARG B 1 44 ? 19.338 -7.004 66.562 1.00 8.18 41 ARG B C 1
ATOM 4446 O O . ARG B 1 44 ? 19.314 -6.303 65.546 1.00 6.27 41 ARG B O 1
ATOM 4454 N N . LEU B 1 45 ? 19.328 -8.337 66.522 1.00 8.36 42 LEU B N 1
ATOM 4455 C CA . LEU B 1 45 ? 19.227 -9.075 65.269 1.00 7.89 42 LEU B CA 1
ATOM 4456 C C . LEU B 1 45 ? 17.793 -9.044 64.752 1.00 8.30 42 LEU B C 1
ATOM 4457 O O . LEU B 1 45 ? 16.857 -9.431 65.465 1.00 8.98 42 LEU B O 1
ATOM 4462 N N . ALA B 1 46 ? 17.624 -8.594 63.505 1.00 7.34 43 ALA B N 1
ATOM 4463 C CA . ALA B 1 46 ? 16.316 -8.423 62.878 1.00 8.26 43 ALA B CA 1
ATOM 4464 C C . ALA B 1 46 ? 15.979 -9.482 61.839 1.00 7.83 43 ALA B C 1
ATOM 4465 O O . ALA B 1 46 ? 14.826 -9.911 61.765 1.00 6.50 43 ALA B O 1
ATOM 4467 N N . VAL B 1 47 ? 16.939 -9.905 61.018 1.00 7.81 44 VAL B N 1
ATOM 4468 C CA . VAL B 1 47 ? 16.660 -10.814 59.908 1.00 8.93 44 VAL B CA 1
ATOM 4469 C C . VAL B 1 47 ? 17.727 -11.897 59.860 1.00 9.46 44 VAL B C 1
ATOM 4470 O O . VAL B 1 47 ? 18.925 -11.599 59.859 1.00 9.32 44 VAL B O 1
ATOM 4474 N N . VAL B 1 48 ? 17.289 -13.151 59.804 1.00 8.01 45 VAL B N 1
ATOM 4475 C CA . VAL B 1 48 ? 18.162 -14.301 59.597 1.00 9.27 45 VAL B CA 1
ATOM 4476 C C . VAL B 1 48 ? 17.620 -15.065 58.399 1.00 10.94 45 VAL B C 1
ATOM 4477 O O . VAL B 1 48 ? 16.454 -15.482 58.396 1.00 9.10 45 VAL B O 1
ATOM 4481 N N . GLY B 1 49 ? 18.453 -15.232 57.379 1.00 10.76 46 GLY B N 1
ATOM 4482 C CA . GLY B 1 49 ? 18.049 -15.981 56.211 1.00 13.76 46 GLY B CA 1
ATOM 4483 C C . GLY B 1 49 ? 19.140 -16.079 55.168 1.00 17.96 46 GLY B C 1
ATOM 4484 O O . GLY B 1 49 ? 19.928 -15.144 54.997 1.00 14.51 46 GLY B O 1
ATOM 4485 N N . ALA B 1 50 ? 19.207 -17.219 54.480 1.00 16.90 47 ALA B N 1
ATOM 4486 C CA . ALA B 1 50 ? 20.090 -17.386 53.324 1.00 15.58 47 ALA B CA 1
ATOM 4487 C C . ALA B 1 50 ? 21.543 -17.069 53.668 1.00 16.31 47 ALA B C 1
ATOM 4488 O O . ALA B 1 50 ? 22.299 -16.551 52.844 1.00 19.68 47 ALA B O 1
ATOM 4490 N N . GLY B 1 51 ? 21.943 -17.384 54.896 1.00 14.10 48 GLY B N 1
ATOM 4491 C CA . GLY B 1 51 ? 23.278 -17.065 55.355 1.00 17.56 48 GLY B CA 1
ATOM 4492 C C . GLY B 1 51 ? 23.463 -15.652 55.862 1.00 18.73 48 GLY B C 1
ATOM 4493 O O . GLY B 1 51 ? 24.551 -15.325 56.353 1.00 21.89 48 GLY B O 1
ATOM 4494 N N . GLN B 1 52 ? 22.442 -14.806 55.763 1.00 18.55 49 GLN B N 1
ATOM 4495 C CA . GLN B 1 52 ? 22.519 -13.432 56.234 1.00 17.87 49 GLN B CA 1
ATOM 4496 C C . GLN B 1 52 ? 22.033 -13.342 57.675 1.00 17.52 49 GLN B C 1
ATOM 4497 O O . GLN B 1 52 ? 21.116 -14.060 58.081 1.00 16.15 49 GLN B O 1
ATOM 4503 N N . ARG B 1 53 ? 22.674 -12.470 58.451 1.00 11.71 50 ARG B N 1
ATOM 4504 C CA . ARG B 1 53 ? 22.223 -12.114 59.796 1.00 10.86 50 ARG B CA 1
ATOM 4505 C C . ARG B 1 53 ? 22.322 -10.595 59.893 1.00 13.77 50 ARG B C 1
ATOM 4506 O O . ARG B 1 53 ? 23.417 -10.045 60.042 1.00 14.19 50 ARG B O 1
ATOM 4514 N N . TRP B 1 54 ? 21.184 -9.923 59.794 1.00 11.49 51 TRP B N 1
ATOM 4515 C CA . TRP B 1 54 ? 21.125 -8.470 59.760 1.00 11.15 51 TRP B CA 1
ATOM 4516 C C . TRP B 1 54 ? 20.585 -7.939 61.078 1.00 10.41 51 TRP B C 1
ATOM 4517 O O . TRP B 1 54 ? 19.513 -8.359 61.525 1.00 9.07 51 TRP B O 1
ATOM 4528 N N . THR B 1 55 ? 21.318 -7.011 61.686 1.00 8.28 52 THR B N 1
ATOM 4529 C CA . THR B 1 55 ? 20.780 -6.237 62.795 1.00 8.62 52 THR B CA 1
ATOM 4530 C C . THR B 1 55 ? 19.735 -5.246 62.277 1.00 6.98 52 THR B C 1
ATOM 4531 O O . THR B 1 55 ? 19.586 -5.026 61.070 1.00 8.05 52 THR B O 1
ATOM 4535 N N . TYR B 1 56 ? 18.998 -4.643 63.213 1.00 9.26 53 TYR B N 1
ATOM 4536 C CA . TYR B 1 56 ? 18.044 -3.604 62.830 1.00 8.96 53 TYR B CA 1
ATOM 4537 C C . TYR B 1 56 ? 18.750 -2.457 62.120 1.00 8.33 53 TYR B C 1
ATOM 4538 O O . TYR B 1 56 ? 18.236 -1.916 61.132 1.00 8.75 53 TYR B O 1
ATOM 4547 N N . ALA B 1 57 ? 19.945 -2.096 62.592 1.00 9.48 54 ALA B N 1
ATOM 4548 C CA . ALA B 1 57 ? 20.709 -1.029 61.956 1.00 10.91 54 ALA B CA 1
ATOM 4549 C C . ALA B 1 57 ? 21.054 -1.377 60.512 1.00 13.29 54 ALA B C 1
ATOM 4550 O O . ALA B 1 57 ? 20.897 -0.546 59.609 1.00 10.92 54 ALA B O 1
ATOM 4552 N N . GLU B 1 58 ? 21.528 -2.606 60.266 1.00 10.27 55 GLU B N 1
ATOM 4553 C CA . GLU B 1 58 ? 21.864 -2.979 58.893 1.00 10.79 55 GLU B CA 1
ATOM 4554 C C . GLU B 1 58 ? 20.629 -2.983 57.999 1.00 13.71 55 GLU B C 1
ATOM 4555 O O . GLU B 1 58 ? 20.680 -2.489 56.866 1.00 12.10 55 GLU B O 1
ATOM 4561 N N . LEU B 1 59 ? 19.510 -3.537 58.481 1.00 11.64 56 LEU B N 1
ATOM 4562 C CA . LEU B 1 59 ? 18.280 -3.483 57.693 1.00 10.53 56 LEU B CA 1
ATOM 4563 C C . LEU B 1 59 ? 17.874 -2.040 57.411 1.00 9.03 56 LEU B C 1
ATOM 4564 O O . LEU B 1 59 ? 17.409 -1.717 56.313 1.00 9.79 56 LEU B O 1
ATOM 4569 N N . GLY B 1 60 ? 18.047 -1.156 58.394 1.00 9.89 57 GLY B N 1
ATOM 4570 C CA . GLY B 1 60 ? 17.764 0.250 58.162 1.00 13.57 57 GLY B CA 1
ATOM 4571 C C . GLY B 1 60 ? 18.671 0.871 57.116 1.00 10.95 57 GLY B C 1
ATOM 4572 O O . GLY B 1 60 ? 18.206 1.602 56.235 1.00 13.42 57 GLY B O 1
ATOM 4573 N N . GLU B 1 61 ? 19.976 0.594 57.193 1.00 11.69 58 GLU B N 1
ATOM 4574 C CA . GLU B 1 61 ? 20.909 1.187 56.237 1.00 14.23 58 GLU B CA 1
ATOM 4575 C C . GLU B 1 61 ? 20.710 0.603 54.844 1.00 14.01 58 GLU B C 1
ATOM 4576 O O . GLU B 1 61 ? 20.623 1.345 53.857 1.00 11.75 58 GLU B O 1
ATOM 4582 N N . ARG B 1 62 ? 20.619 -0.729 54.749 1.00 12.02 59 ARG B N 1
ATOM 4583 C CA . ARG B 1 62 ? 20.379 -1.380 53.463 1.00 10.78 59 ARG B CA 1
ATOM 4584 C C . ARG B 1 62 ? 19.130 -0.832 52.781 1.00 10.79 59 ARG B C 1
ATOM 4585 O O . ARG B 1 62 ? 19.146 -0.537 51.582 1.00 12.18 59 ARG B O 1
ATOM 4593 N N . SER B 1 63 ? 18.024 -0.713 53.519 1.00 9.74 60 SER B N 1
ATOM 4594 C CA . SER B 1 63 ? 16.806 -0.211 52.892 1.00 10.83 60 SER B CA 1
ATOM 4595 C C . SER B 1 63 ? 16.967 1.233 52.425 1.00 12.19 60 SER B C 1
ATOM 4596 O O . SER B 1 63 ? 16.331 1.639 51.447 1.00 10.34 60 SER B O 1
ATOM 4599 N N . ALA B 1 64 ? 17.819 2.017 53.095 1.00 13.57 61 ALA B N 1
ATOM 4600 C CA . ALA B 1 64 ? 18.006 3.412 52.698 1.00 13.78 61 ALA B CA 1
ATOM 4601 C C . ALA B 1 64 ? 18.795 3.517 51.397 1.00 11.93 61 ALA B C 1
ATOM 4602 O O . ALA B 1 64 ? 18.408 4.257 50.485 1.00 13.14 61 ALA B O 1
ATOM 4604 N N . VAL B 1 65 ? 19.902 2.778 51.283 1.00 13.54 62 VAL B N 1
ATOM 4605 C CA . VAL B 1 65 ? 20.681 2.848 50.048 1.00 13.77 62 VAL B CA 1
ATOM 4606 C C . VAL B 1 65 ? 19.940 2.181 48.895 1.00 11.76 62 VAL B C 1
ATOM 4607 O O . VAL B 1 65 ? 20.137 2.547 47.731 1.00 13.07 62 VAL B O 1
ATOM 4611 N N . LEU B 1 66 ? 19.075 1.203 49.180 1.00 13.39 63 LEU B N 1
ATOM 4612 C CA . LEU B 1 66 ? 18.303 0.592 48.102 1.00 11.33 63 LEU B CA 1
ATOM 4613 C C . LEU B 1 66 ? 17.167 1.502 47.650 1.00 11.77 63 LEU B C 1
ATOM 4614 O O . LEU B 1 66 ? 16.886 1.597 46.450 1.00 11.76 63 LEU B O 1
ATOM 4619 N N . ALA B 1 67 ? 16.499 2.174 48.591 1.00 11.88 64 ALA B N 1
ATOM 4620 C CA . ALA B 1 67 ? 15.505 3.171 48.209 1.00 10.70 64 ALA B CA 1
ATOM 4621 C C . ALA B 1 67 ? 16.132 4.253 47.338 1.00 12.57 64 ALA B C 1
ATOM 4622 O O . ALA B 1 67 ? 15.532 4.694 46.349 1.00 13.90 64 ALA B O 1
ATOM 4624 N N . THR B 1 68 ? 17.349 4.680 47.685 1.00 12.90 65 THR B N 1
ATOM 4625 C CA . THR B 1 68 ? 18.067 5.663 46.879 1.00 12.17 65 THR B CA 1
ATOM 4626 C C . THR B 1 68 ? 18.285 5.158 45.458 1.00 13.53 65 THR B C 1
ATOM 4627 O O . THR B 1 68 ? 18.053 5.886 44.485 1.00 14.59 65 THR B O 1
ATOM 4631 N N . GLY B 1 69 ? 18.739 3.910 45.317 1.00 14.74 66 GLY B N 1
ATOM 4632 C CA . GLY B 1 69 ? 18.956 3.359 43.986 1.00 14.43 66 GLY B CA 1
ATOM 4633 C C . GLY B 1 69 ? 17.666 3.185 43.206 1.00 16.93 66 GLY B C 1
ATOM 4634 O O . GLY B 1 69 ? 17.628 3.412 41.992 1.00 16.58 66 GLY B O 1
ATOM 4635 N N . LEU B 1 70 ? 16.592 2.778 43.888 1.00 13.62 67 LEU B N 1
ATOM 4636 C CA . LEU B 1 70 ? 15.308 2.608 43.216 1.00 15.60 67 LEU B CA 1
ATOM 4637 C C . LEU B 1 70 ? 14.753 3.943 42.736 1.00 15.31 67 LEU B C 1
ATOM 4638 O O . LEU B 1 70 ? 14.168 4.021 41.649 1.00 16.69 67 LEU B O 1
ATOM 4643 N N . ALA B 1 71 ? 14.922 5.004 43.531 1.00 18.10 68 ALA B N 1
ATOM 4644 C CA . ALA B 1 71 ? 14.483 6.332 43.108 1.00 16.30 68 ALA B CA 1
ATOM 4645 C C . ALA B 1 71 ? 15.207 6.771 41.842 1.00 18.04 68 ALA B C 1
ATOM 4646 O O . ALA B 1 71 ? 14.588 7.266 40.892 1.00 22.12 68 ALA B O 1
ATOM 4648 N N . ARG B 1 72 ? 16.529 6.601 41.815 1.00 15.96 69 ARG B N 1
ATOM 4649 C CA . ARG B 1 72 ? 17.292 6.983 40.634 1.00 18.96 69 ARG B CA 1
ATOM 4650 C C . ARG B 1 72 ? 16.904 6.144 39.421 1.00 19.17 69 ARG B C 1
ATOM 4651 O O . ARG B 1 72 ? 16.984 6.625 38.286 1.00 23.04 69 ARG B O 1
ATOM 4659 N N . LEU B 1 73 ? 16.462 4.903 39.637 1.00 20.47 70 LEU B N 1
ATOM 4660 C CA . LEU B 1 73 ? 15.966 4.093 38.527 1.00 17.27 70 LEU B CA 1
ATOM 4661 C C . LEU B 1 73 ? 14.692 4.675 37.930 1.00 17.16 70 LEU B C 1
ATOM 4662 O O . LEU B 1 73 ? 14.461 4.543 36.723 1.00 21.11 70 LEU B O 1
ATOM 4667 N N . GLY B 1 74 ? 13.854 5.308 38.749 1.00 17.28 71 GLY B N 1
ATOM 4668 C CA . GLY B 1 74 ? 12.625 5.907 38.264 1.00 18.93 71 GLY B CA 1
ATOM 4669 C C . GLY B 1 74 ? 11.411 5.672 39.143 1.00 18.17 71 GLY B C 1
ATOM 4670 O O . GLY B 1 74 ? 10.304 6.100 38.799 1.00 22.97 71 GLY B O 1
ATOM 4671 N N . ILE B 1 75 ? 11.596 4.998 40.275 1.00 17.88 72 ILE B N 1
ATOM 4672 C CA . ILE B 1 75 ? 10.490 4.723 41.189 1.00 18.55 72 ILE B CA 1
ATOM 4673 C C . ILE B 1 75 ? 10.212 5.973 42.012 1.00 16.42 72 ILE B C 1
ATOM 4674 O O . ILE B 1 75 ? 11.094 6.471 42.720 1.00 17.02 72 ILE B O 1
ATOM 4679 N N . ALA B 1 76 ? 8.983 6.472 41.933 1.00 17.15 73 ALA B N 1
ATOM 4680 C CA . ALA B 1 76 ? 8.574 7.674 42.637 1.00 17.00 73 ALA B CA 1
ATOM 4681 C C . ALA B 1 76 ? 7.492 7.346 43.658 1.00 19.13 73 ALA B C 1
ATOM 4682 O O . ALA B 1 76 ? 6.866 6.281 43.617 1.00 16.35 73 ALA B O 1
ATOM 4684 N N . ALA B 1 77 ? 7.279 8.281 44.582 1.00 18.29 74 ALA B N 1
ATOM 4685 C CA . ALA B 1 77 ? 6.189 8.144 45.535 1.00 17.09 74 ALA B CA 1
ATOM 4686 C C . ALA B 1 77 ? 4.872 7.960 44.793 1.00 17.41 74 ALA B C 1
ATOM 4687 O O . ALA B 1 77 ? 4.618 8.607 43.772 1.00 18.45 74 ALA B O 1
ATOM 4689 N N . GLY B 1 78 ? 4.039 7.054 45.301 1.00 17.05 75 GLY B N 1
ATOM 4690 C CA . GLY B 1 78 ? 2.787 6.717 44.668 1.00 17.59 75 GLY B CA 1
ATOM 4691 C C . GLY B 1 78 ? 2.870 5.638 43.606 1.00 14.30 75 GLY B C 1
ATOM 4692 O O . GLY B 1 78 ? 1.845 5.025 43.291 1.00 15.35 75 GLY B O 1
ATOM 4693 N N . ASP B 1 79 ? 4.050 5.391 43.040 1.00 13.36 76 ASP B N 1
ATOM 4694 C CA . ASP B 1 79 ? 4.193 4.330 42.051 1.00 14.66 76 ASP B CA 1
ATOM 4695 C C . ASP B 1 79 ? 3.906 2.976 42.690 1.00 17.44 76 ASP B C 1
ATOM 4696 O O . ASP B 1 79 ? 4.165 2.758 43.875 1.00 14.27 76 ASP B O 1
ATOM 4701 N N . ARG B 1 80 ? 3.375 2.059 41.889 1.00 15.92 77 ARG B N 1
ATOM 4702 C CA . ARG B 1 80 ? 3.139 0.690 42.322 1.00 15.24 77 ARG B CA 1
ATOM 4703 C C . ARG B 1 80 ? 4.241 -0.218 41.790 1.00 12.05 77 ARG B C 1
ATOM 4704 O O . ARG B 1 80 ? 4.672 -0.087 40.641 1.00 13.97 77 ARG B O 1
ATOM 4712 N N . VAL B 1 81 ? 4.696 -1.138 42.635 1.00 11.91 78 VAL B N 1
ATOM 4713 C CA . VAL B 1 81 ? 5.782 -2.052 42.297 1.00 12.02 78 VAL B CA 1
ATOM 4714 C C . VAL B 1 81 ? 5.360 -3.457 42.702 1.00 10.44 78 VAL B C 1
ATOM 4715 O O . VAL B 1 81 ? 5.178 -3.732 43.895 1.00 10.10 78 VAL B O 1
ATOM 4719 N N . VAL B 1 82 ? 5.210 -4.342 41.718 1.00 9.85 79 VAL B N 1
ATOM 4720 C CA . VAL B 1 82 ? 4.854 -5.727 42.009 1.00 10.17 79 VAL B CA 1
ATOM 4721 C C . VAL B 1 82 ? 6.069 -6.437 42.593 1.00 10.53 79 VAL B C 1
ATOM 4722 O O . VAL B 1 82 ? 7.128 -6.512 41.960 1.00 11.65 79 VAL B O 1
ATOM 4726 N N . VAL B 1 83 ? 5.923 -6.954 43.810 1.00 9.59 80 VAL B N 1
ATOM 4727 C CA . VAL B 1 83 ? 6.978 -7.686 44.500 1.00 10.80 80 VAL B CA 1
ATOM 4728 C C . VAL B 1 83 ? 6.568 -9.152 44.541 1.00 12.13 80 VAL B C 1
ATOM 4729 O O . VAL B 1 83 ? 5.551 -9.499 45.155 1.00 13.06 80 VAL B O 1
ATOM 4733 N N . GLN B 1 84 ? 7.350 -10.013 43.870 1.00 10.71 81 GLN B N 1
ATOM 4734 C CA . GLN B 1 84 ? 7.118 -11.466 43.842 1.00 11.83 81 GLN B CA 1
ATOM 4735 C C . GLN B 1 84 ? 8.423 -12.152 44.241 1.00 12.93 81 GLN B C 1
ATOM 4736 O O . GLN B 1 84 ? 9.143 -12.690 43.397 1.00 14.21 81 GLN B O 1
ATOM 4742 N N . LEU B 1 85 ? 8.723 -12.139 45.535 1.00 10.45 82 LEU B N 1
ATOM 4743 C CA . LEU B 1 85 ? 9.983 -12.676 46.016 1.00 11.45 82 LEU B CA 1
ATOM 4744 C C . LEU B 1 85 ? 9.749 -13.841 46.969 1.00 11.60 82 LEU B C 1
ATOM 4745 O O . LEU B 1 85 ? 8.731 -13.890 47.665 1.00 14.23 82 LEU B O 1
ATOM 4750 N N . PRO B 1 86 ? 10.672 -14.796 47.015 1.00 14.28 83 PRO B N 1
ATOM 4751 C CA . PRO B 1 86 ? 10.547 -15.900 47.976 1.00 12.42 83 PRO B CA 1
ATOM 4752 C C . PRO B 1 86 ? 10.979 -15.473 49.373 1.00 11.24 83 PRO B C 1
ATOM 4753 O O . PRO B 1 86 ? 11.244 -14.292 49.607 1.00 12.48 83 PRO B O 1
ATOM 4757 N N . ASN B 1 87 ? 11.056 -16.409 50.316 1.00 11.79 84 ASN B N 1
ATOM 4758 C CA . ASN B 1 87 ? 11.416 -16.074 51.696 1.00 10.85 84 ASN B CA 1
ATOM 4759 C C . ASN B 1 87 ? 12.932 -15.887 51.807 1.00 13.97 84 ASN B C 1
ATOM 4760 O O . ASN B 1 87 ? 13.660 -16.711 52.366 1.00 12.06 84 ASN B O 1
ATOM 4765 N N . ILE B 1 88 ? 13.401 -14.765 51.267 1.00 9.39 85 ILE B N 1
ATOM 4766 C CA . ILE B 1 88 ? 14.823 -14.419 51.316 1.00 10.70 85 ILE B CA 1
ATOM 4767 C C . ILE B 1 88 ? 14.967 -13.042 51.938 1.00 12.47 85 ILE B C 1
ATOM 4768 O O . ILE B 1 88 ? 14.046 -12.211 51.870 1.00 9.66 85 ILE B O 1
ATOM 4773 N N . PRO B 1 89 ? 16.131 -12.745 52.527 1.00 12.84 86 PRO B N 1
ATOM 4774 C CA . PRO B 1 89 ? 16.298 -11.448 53.205 1.00 11.51 86 PRO B CA 1
ATOM 4775 C C . PRO B 1 89 ? 16.055 -10.249 52.301 1.00 10.15 86 PRO B C 1
ATOM 4776 O O . PRO B 1 89 ? 15.613 -9.204 52.794 1.00 12.81 86 PRO B O 1
ATOM 4780 N N . GLU B 1 90 ? 16.331 -10.359 50.999 1.00 9.31 87 GLU B N 1
ATOM 4781 C CA . GLU B 1 90 ? 16.095 -9.242 50.089 1.00 10.00 87 GLU B CA 1
ATOM 4782 C C . GLU B 1 90 ? 14.641 -8.794 50.086 1.00 10.93 87 GLU B C 1
ATOM 4783 O O . GLU B 1 90 ? 14.362 -7.644 49.736 1.00 10.69 87 GLU B O 1
ATOM 4789 N N . LEU B 1 91 ? 13.714 -9.679 50.462 1.00 10.27 88 LEU B N 1
ATOM 4790 C CA . LEU B 1 91 ? 12.302 -9.316 50.523 1.00 9.66 88 LEU B CA 1
ATOM 4791 C C . LEU B 1 91 ? 12.070 -8.141 51.467 1.00 9.95 88 LEU B C 1
ATOM 4792 O O . LEU B 1 91 ? 11.332 -7.202 51.147 1.00 9.10 88 LEU B O 1
ATOM 4797 N N . PHE B 1 92 ? 12.680 -8.186 52.650 1.00 9.48 89 PHE B N 1
ATOM 4798 C CA . PHE B 1 92 ? 12.521 -7.095 53.603 1.00 10.02 89 PHE B CA 1
ATOM 4799 C C . PHE B 1 92 ? 13.325 -5.871 53.187 1.00 10.20 89 PHE B C 1
ATOM 4800 O O . PHE B 1 92 ? 12.889 -4.737 53.418 1.00 11.54 89 PHE B O 1
ATOM 4808 N N . GLU B 1 93 ? 14.495 -6.079 52.580 1.00 8.72 90 GLU B N 1
ATOM 4809 C CA . GLU B 1 93 ? 15.267 -4.961 52.049 1.00 10.28 90 GLU B CA 1
ATOM 4810 C C . GLU B 1 93 ? 14.445 -4.165 51.039 1.00 14.00 90 GLU B C 1
ATOM 4811 O O . GLU B 1 93 ? 14.390 -2.929 51.102 1.00 10.60 90 GLU B O 1
ATOM 4817 N N . VAL B 1 94 ? 13.773 -4.867 50.122 1.00 12.74 91 VAL B N 1
ATOM 4818 C CA . VAL B 1 94 ? 12.985 -4.216 49.078 1.00 10.48 91 VAL B CA 1
ATOM 4819 C C . VAL B 1 94 ? 11.748 -3.550 49.670 1.00 10.93 91 VAL B C 1
ATOM 4820 O O . VAL B 1 94 ? 11.421 -2.404 49.343 1.00 11.67 91 VAL B O 1
ATOM 4824 N N . VAL B 1 95 ? 11.029 -4.263 50.536 1.00 10.99 92 VAL B N 1
ATOM 4825 C CA . VAL B 1 95 ? 9.783 -3.725 51.075 1.00 11.20 92 VAL B CA 1
ATOM 4826 C C . VAL B 1 95 ? 10.056 -2.459 51.880 1.00 10.54 92 VAL B C 1
ATOM 4827 O O . VAL B 1 95 ? 9.386 -1.435 51.700 1.00 10.52 92 VAL B O 1
ATOM 4831 N N . PHE B 1 96 ? 11.048 -2.507 52.775 1.00 9.84 93 PHE B N 1
ATOM 4832 C CA . PHE B 1 96 ? 11.401 -1.321 53.551 1.00 9.13 93 PHE B CA 1
ATOM 4833 C C . PHE B 1 96 ? 11.843 -0.177 52.641 1.00 11.52 93 PHE B C 1
ATOM 4834 O O . PHE B 1 96 ? 11.476 0.984 52.868 1.00 10.90 93 PHE B O 1
ATOM 4842 N N . ALA B 1 97 ? 12.625 -0.483 51.602 1.00 9.10 94 ALA B N 1
ATOM 4843 C CA . ALA B 1 97 ? 13.032 0.557 50.660 1.00 11.79 94 ALA B CA 1
ATOM 4844 C C . ALA B 1 97 ? 11.821 1.225 50.016 1.00 10.75 94 ALA B C 1
ATOM 4845 O O . ALA B 1 97 ? 11.774 2.454 49.891 1.00 9.72 94 ALA B O 1
ATOM 4847 N N . LEU B 1 98 ? 10.832 0.431 49.596 1.00 8.90 95 LEU B N 1
ATOM 4848 C CA . LEU B 1 98 ? 9.658 1.009 48.953 1.00 10.17 95 LEU B CA 1
ATOM 4849 C C . LEU B 1 98 ? 8.871 1.884 49.926 1.00 11.16 95 LEU B C 1
ATOM 4850 O O . LEU B 1 98 ? 8.373 2.951 49.545 1.00 8.97 95 LEU B O 1
ATOM 4855 N N . PHE B 1 99 ? 8.765 1.463 51.189 1.00 9.45 96 PHE B N 1
ATOM 4856 C CA . PHE B 1 99 ? 8.099 2.292 52.190 1.00 11.91 96 PHE B CA 1
ATOM 4857 C C . PHE B 1 99 ? 8.800 3.641 52.349 1.00 12.29 96 PHE B C 1
ATOM 4858 O O . PHE B 1 99 ? 8.140 4.674 52.519 1.00 12.82 96 PHE B O 1
ATOM 4866 N N . ARG B 1 100 ? 10.138 3.655 52.292 1.00 9.41 97 ARG B N 1
ATOM 4867 C CA . ARG B 1 100 ? 10.873 4.914 52.415 1.00 14.37 97 ARG B CA 1
ATOM 4868 C C . ARG B 1 100 ? 10.552 5.875 51.278 1.00 12.38 97 ARG B C 1
ATOM 4869 O O . ARG B 1 100 ? 10.586 7.096 51.469 1.00 12.63 97 ARG B O 1
ATOM 4877 N N . LEU B 1 101 ? 10.288 5.346 50.083 1.00 11.78 98 LEU B N 1
ATOM 4878 C CA . LEU B 1 101 ? 10.010 6.163 48.912 1.00 11.36 98 LEU B CA 1
ATOM 4879 C C . LEU B 1 101 ? 8.561 6.617 48.833 1.00 13.45 98 LEU B C 1
ATOM 4880 O O . LEU B 1 101 ? 8.240 7.450 47.981 1.00 15.64 98 LEU B O 1
ATOM 4885 N N . GLY B 1 102 ? 7.683 6.102 49.690 1.00 10.40 99 GLY B N 1
ATOM 4886 C CA . GLY B 1 102 ? 6.269 6.353 49.495 1.00 11.53 99 GLY B CA 1
ATOM 4887 C C . GLY B 1 102 ? 5.684 5.617 48.314 1.00 13.26 99 GLY B C 1
ATOM 4888 O O . GLY B 1 102 ? 4.619 5.997 47.817 1.00 14.34 99 GLY B O 1
ATOM 4889 N N . ALA B 1 103 ? 6.368 4.578 47.839 1.00 14.59 100 ALA B N 1
ATOM 4890 C CA . ALA B 1 103 ? 5.864 3.699 46.798 1.00 14.14 100 ALA B CA 1
ATOM 4891 C C . ALA B 1 103 ? 4.982 2.618 47.416 1.00 13.95 100 ALA B C 1
ATOM 4892 O O . ALA B 1 103 ? 5.039 2.349 48.617 1.00 17.54 100 ALA B O 1
ATOM 4894 N N . LEU B 1 104 ? 4.150 2.004 46.581 1.00 14.58 101 LEU B N 1
ATOM 4895 C CA . LEU B 1 104 ? 3.205 0.998 47.057 1.00 13.08 101 LEU B CA 1
ATOM 4896 C C . LEU B 1 104 ? 3.620 -0.384 46.577 1.00 10.81 101 LEU B C 1
ATOM 4897 O O . LEU B 1 104 ? 3.576 -0.649 45.365 1.00 11.84 101 LEU B O 1
ATOM 4902 N N . PRO B 1 105 ? 4.027 -1.290 47.463 1.00 10.41 102 PRO B N 1
ATOM 4903 C CA . PRO B 1 105 ? 4.196 -2.683 47.047 1.00 10.93 102 PRO B CA 1
ATOM 4904 C C . PRO B 1 105 ? 2.860 -3.275 46.633 1.00 8.00 102 PRO B C 1
ATOM 4905 O O . PRO B 1 105 ? 1.804 -2.904 47.148 1.00 9.58 102 PRO B O 1
ATOM 4909 N N . VAL B 1 106 ? 2.922 -4.182 45.665 1.00 6.94 103 VAL B N 1
ATOM 4910 C CA . VAL B 1 106 ? 1.783 -4.981 45.229 1.00 7.80 103 VAL B CA 1
ATOM 4911 C C . VAL B 1 106 ? 2.230 -6.430 45.331 1.00 8.28 103 VAL B C 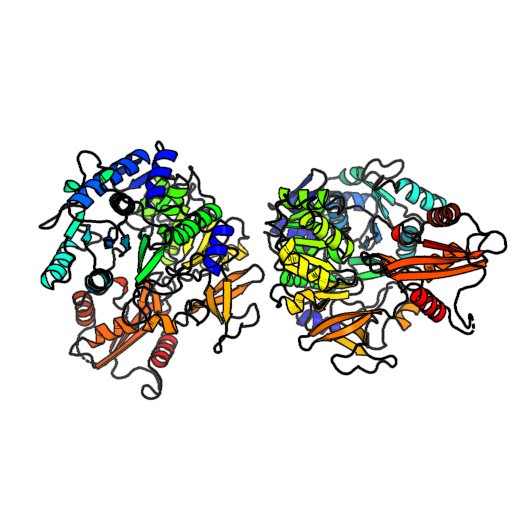1
ATOM 4912 O O . VAL B 1 106 ? 3.061 -6.886 44.534 1.00 11.30 103 VAL B O 1
ATOM 4916 N N . TYR B 1 107 ? 1.686 -7.154 46.304 1.00 9.24 104 TYR B N 1
ATOM 4917 C CA . TYR B 1 107 ? 2.268 -8.415 46.748 1.00 9.39 104 TYR B CA 1
ATOM 4918 C C . TYR B 1 107 ? 1.765 -9.579 45.901 1.00 10.69 104 TYR B C 1
ATOM 4919 O O . TYR B 1 107 ? 0.559 -9.838 45.846 1.00 10.72 104 TYR B O 1
ATOM 4928 N N . ALA B 1 108 ? 2.694 -10.287 45.261 1.00 11.80 105 ALA B N 1
ATOM 4929 C CA . ALA B 1 108 ? 2.410 -11.541 44.581 1.00 13.63 105 ALA B CA 1
ATOM 4930 C C . ALA B 1 108 ? 3.178 -12.667 45.263 1.00 13.00 105 ALA B C 1
ATOM 4931 O O . ALA B 1 108 ? 4.254 -12.455 45.833 1.00 13.34 105 ALA B O 1
ATOM 4933 N N . LEU B 1 109 ? 2.612 -13.874 45.204 1.00 16.89 106 LEU B N 1
ATOM 4934 C CA . LEU B 1 109 ? 3.211 -15.025 45.862 1.00 15.06 106 LEU B CA 1
ATOM 4935 C C . LEU B 1 109 ? 4.105 -15.793 44.900 1.00 13.80 106 LEU B C 1
ATOM 4936 O O . LEU B 1 109 ? 3.930 -15.726 43.678 1.00 14.03 106 LEU B O 1
ATOM 4941 N N . PRO B 1 110 ? 5.086 -16.536 45.419 1.00 13.99 107 PRO B N 1
ATOM 4942 C CA . PRO B 1 110 ? 6.002 -17.255 44.517 1.00 16.33 107 PRO B CA 1
ATOM 4943 C C . PRO B 1 110 ? 5.299 -18.223 43.575 1.00 17.19 107 PRO B C 1
ATOM 4944 O O . PRO B 1 110 ? 5.810 -18.475 42.476 1.00 18.31 107 PRO B O 1
ATOM 4948 N N . ALA B 1 111 ? 4.137 -18.759 43.958 1.00 13.19 108 ALA B N 1
ATOM 4949 C CA . ALA B 1 111 ? 3.431 -19.717 43.113 1.00 15.83 108 ALA B CA 1
ATOM 4950 C C . ALA B 1 111 ? 2.687 -19.059 41.963 1.00 17.01 108 ALA B C 1
ATOM 4951 O O . ALA B 1 111 ? 2.313 -19.751 41.009 1.00 18.29 108 ALA B O 1
ATOM 4953 N N . HIS B 1 112 ? 2.455 -17.752 42.029 1.00 19.88 109 HIS B N 1
ATOM 4954 C CA . HIS B 1 112 ? 1.760 -17.072 40.944 1.00 15.65 109 HIS B CA 1
ATOM 4955 C C . HIS B 1 112 ? 2.584 -17.124 39.666 1.00 16.15 109 HIS B C 1
ATOM 4956 O O . HIS B 1 112 ? 3.818 -17.155 39.691 1.00 13.74 109 HIS B O 1
ATOM 4963 N N . ARG B 1 113 ? 1.882 -17.128 38.536 1.00 14.70 110 ARG B N 1
ATOM 4964 C CA . ARG B 1 113 ? 2.526 -17.280 37.238 1.00 17.67 110 ARG B CA 1
ATOM 4965 C C . ARG B 1 113 ? 2.070 -16.190 36.276 1.00 19.07 110 ARG B C 1
ATOM 4966 O O . ARG B 1 113 ? 1.395 -15.239 36.682 1.00 19.45 110 ARG B O 1
ATOM 4974 N N . ALA B 1 114 ? 2.424 -16.332 34.995 1.00 20.47 111 ALA B N 1
ATOM 4975 C CA . ALA B 1 114 ? 2.212 -15.255 34.033 1.00 19.50 111 ALA B CA 1
ATOM 4976 C C . ALA B 1 114 ? 0.783 -14.733 34.053 1.00 22.42 111 ALA B C 1
ATOM 4977 O O . ALA B 1 114 ? 0.557 -13.538 33.830 1.00 23.87 111 ALA B O 1
ATOM 4979 N N . HIS B 1 115 ? -0.192 -15.602 34.323 1.00 20.85 112 HIS B N 1
ATOM 4980 C CA . HIS B 1 115 ? -1.587 -15.173 34.317 1.00 19.98 112 HIS B CA 1
ATOM 4981 C C . HIS B 1 115 ? -1.870 -14.197 35.451 1.00 20.37 112 HIS B C 1
ATOM 4982 O O . HIS B 1 115 ? -2.432 -13.117 35.229 1.00 19.73 112 HIS B O 1
ATOM 4989 N N . GLU B 1 116 ? -1.488 -14.562 36.678 1.00 16.12 113 GLU B N 1
ATOM 4990 C CA . GLU B 1 116 ? -1.763 -13.706 37.827 1.00 19.25 113 GLU B CA 1
ATOM 4991 C C . GLU B 1 116 ? -0.868 -12.470 37.831 1.00 20.70 113 GLU B C 1
ATOM 4992 O O . GLU B 1 116 ? -1.319 -11.375 38.187 1.00 23.07 113 GLU B O 1
ATOM 4998 N N . ILE B 1 117 ? 0.402 -12.622 37.448 1.00 17.94 114 ILE B N 1
ATOM 4999 C CA . ILE B 1 117 ? 1.311 -11.478 37.453 1.00 19.53 114 ILE B CA 1
ATOM 5000 C C . ILE B 1 117 ? 0.885 -10.455 36.408 1.00 18.45 114 ILE B C 1
ATOM 5001 O O . ILE B 1 117 ? 0.977 -9.243 36.633 1.00 17.10 114 ILE B O 1
ATOM 5006 N N . THR B 1 118 ? 0.416 -10.923 35.249 1.00 20.05 115 THR B N 1
ATOM 5007 C CA . THR B 1 118 ? -0.087 -9.999 34.237 1.00 22.80 115 THR B CA 1
ATOM 5008 C C . THR B 1 118 ? -1.284 -9.212 34.758 1.00 21.55 115 THR B C 1
ATOM 5009 O O . THR B 1 118 ? -1.412 -8.012 34.490 1.00 23.28 115 THR B O 1
ATOM 5013 N N . HIS B 1 119 ? -2.172 -9.869 35.509 1.00 19.09 116 HIS B N 1
ATOM 5014 C CA . HIS B 1 119 ? -3.309 -9.163 36.090 1.00 23.57 116 HIS B CA 1
ATOM 5015 C C . HIS B 1 119 ? -2.845 -8.099 37.079 1.00 21.66 116 HIS B C 1
ATOM 5016 O O . HIS B 1 119 ? -3.349 -6.969 37.069 1.00 21.46 116 HIS B O 1
ATOM 5023 N N . LEU B 1 120 ? -1.865 -8.434 37.926 1.00 19.27 117 LEU B N 1
ATOM 5024 C CA . LEU B 1 120 ? -1.370 -7.481 38.917 1.00 19.51 117 LEU B CA 1
ATOM 5025 C C . LEU B 1 120 ? -0.725 -6.272 38.251 1.00 19.88 117 LEU B C 1
ATOM 5026 O O . LEU B 1 120 ? -1.027 -5.124 38.599 1.00 19.68 117 LEU B O 1
ATOM 5031 N N . CYS B 1 121 ? 0.175 -6.515 37.292 1.00 16.63 118 CYS B N 1
ATOM 5032 C CA . CYS B 1 121 ? 0.919 -5.429 36.658 1.00 17.20 118 CYS B CA 1
ATOM 5033 C C . CYS B 1 121 ? -0.007 -4.461 35.935 1.00 23.09 118 CYS B C 1
ATOM 5034 O O . CYS B 1 121 ? 0.180 -3.239 36.008 1.00 18.55 118 CYS B O 1
ATOM 5037 N N . THR B 1 122 ? -0.999 -4.987 35.214 1.00 19.58 119 THR B N 1
ATOM 5038 C CA . THR B 1 122 ? -1.880 -4.121 34.440 1.00 19.20 119 THR B CA 1
ATOM 5039 C C . THR B 1 122 ? -2.892 -3.418 35.341 1.00 21.80 119 THR B C 1
ATOM 5040 O O . THR B 1 122 ? -3.088 -2.202 35.231 1.00 20.11 119 THR B O 1
ATOM 5044 N N . THR B 1 123 ? -3.511 -4.158 36.264 1.00 19.26 120 THR B N 1
ATOM 5045 C CA . THR B 1 123 ? -4.543 -3.578 37.122 1.00 21.09 120 THR B CA 1
ATOM 5046 C C . THR B 1 123 ? -3.989 -2.445 37.979 1.00 21.90 120 THR B C 1
ATOM 5047 O O . THR B 1 123 ? -4.614 -1.384 38.107 1.00 23.88 120 THR B O 1
ATOM 5051 N N . ALA B 1 124 ? -2.839 -2.665 38.607 1.00 19.61 121 ALA B N 1
ATOM 5052 C CA . ALA B 1 124 ? -2.211 -1.641 39.425 1.00 16.17 121 ALA B CA 1
ATOM 5053 C C . ALA B 1 124 ? -1.342 -0.693 38.611 1.00 19.49 121 ALA B C 1
ATOM 5054 O O . ALA B 1 124 ? -0.785 0.252 39.177 1.00 17.77 121 ALA B O 1
ATOM 5056 N N . GLN B 1 125 ? -1.212 -0.923 37.305 1.00 17.52 122 GLN B N 1
ATOM 5057 C CA . GLN B 1 125 ? -0.382 -0.090 36.439 1.00 20.27 122 GLN B CA 1
ATOM 5058 C C . GLN B 1 125 ? 1.035 0.031 36.994 1.00 18.14 122 GLN B C 1
ATOM 5059 O O . GLN B 1 125 ? 1.588 1.124 37.142 1.00 16.99 122 GLN B O 1
ATOM 5065 N N . ALA B 1 126 ? 1.629 -1.126 37.277 1.00 18.19 123 ALA B N 1
ATOM 5066 C CA . ALA B 1 126 ? 2.894 -1.181 37.997 1.00 16.54 123 ALA B CA 1
ATOM 5067 C C . ALA B 1 126 ? 4.006 -0.464 37.240 1.00 18.43 123 ALA B C 1
ATOM 5068 O O . ALA B 1 126 ? 4.105 -0.545 36.012 1.00 21.11 123 ALA B O 1
ATOM 5070 N N . LYS B 1 127 ? 4.898 0.152 38.009 1.00 15.65 124 LYS B N 1
ATOM 5071 C CA . LYS B 1 127 ? 6.050 0.845 37.459 1.00 17.37 124 LYS B CA 1
ATOM 5072 C C . LYS B 1 127 ? 7.239 -0.115 37.369 1.00 18.38 124 LYS B C 1
ATOM 5073 O O . LYS B 1 127 ? 8.179 0.128 36.612 1.00 19.27 124 LYS B O 1
ATOM 5079 N N . ALA B 1 128 ? 7.197 -1.203 38.138 1.00 15.98 125 ALA B N 1
ATOM 5080 C CA . ALA B 1 128 ? 8.276 -2.173 38.115 1.00 14.01 125 ALA B CA 1
ATOM 5081 C C . ALA B 1 128 ? 7.773 -3.508 38.643 1.00 15.85 125 ALA B C 1
ATOM 5082 O O . ALA B 1 128 ? 6.685 -3.614 39.216 1.00 12.68 125 ALA B O 1
ATOM 5084 N N . LEU B 1 129 ? 8.602 -4.528 38.445 1.00 16.45 126 LEU B N 1
ATOM 5085 C CA . LEU B 1 129 ? 8.321 -5.890 38.876 1.00 15.36 126 LEU B CA 1
ATOM 5086 C C . LEU B 1 129 ? 9.625 -6.466 39.396 1.00 13.54 126 LEU B C 1
ATOM 5087 O O . LEU B 1 129 ? 10.638 -6.445 38.689 1.00 16.42 126 LEU B O 1
ATOM 5092 N N . ILE B 1 130 ? 9.616 -6.954 40.631 1.00 12.07 127 ILE B N 1
ATOM 5093 C CA . ILE B 1 130 ? 10.827 -7.424 41.293 1.00 11.14 127 ILE B CA 1
ATOM 5094 C C . ILE B 1 130 ? 10.677 -8.921 41.532 1.00 14.27 127 ILE B C 1
ATOM 5095 O O . ILE B 1 130 ? 9.724 -9.361 42.187 1.00 12.55 127 ILE B O 1
ATOM 5100 N N . ILE B 1 131 ? 11.615 -9.698 40.997 1.00 13.70 128 ILE B N 1
ATOM 5101 C CA . ILE B 1 131 ? 11.520 -11.157 40.973 1.00 13.85 128 ILE B CA 1
ATOM 5102 C C . ILE B 1 131 ? 12.875 -11.755 41.311 1.00 14.87 128 ILE B C 1
ATOM 5103 O O . ILE B 1 131 ? 13.908 -11.073 41.257 1.00 15.27 128 ILE B O 1
ATOM 5108 N N . PRO B 1 132 ? 12.900 -13.037 41.665 1.00 14.97 129 PRO B N 1
ATOM 5109 C CA . PRO B 1 132 ? 14.166 -13.769 41.723 1.00 13.33 129 PRO B CA 1
ATOM 5110 C C . PRO B 1 132 ? 14.505 -14.318 40.344 1.00 16.09 129 PRO B C 1
ATOM 5111 O O . PRO B 1 132 ? 13.687 -14.310 39.425 1.00 17.36 129 PRO B O 1
ATOM 5115 N N . ASP B 1 133 ? 15.742 -14.795 40.206 1.00 21.14 130 ASP B N 1
ATOM 5116 C CA . ASP B 1 133 ? 16.111 -15.467 38.966 1.00 21.05 130 ASP B CA 1
ATOM 5117 C C . ASP B 1 133 ? 15.395 -16.806 38.851 1.00 19.14 130 ASP B C 1
ATOM 5118 O O . ASP B 1 133 ? 14.700 -17.068 37.864 1.00 23.45 130 ASP B O 1
ATOM 5123 N N . ARG B 1 134 ? 15.523 -17.651 39.870 1.00 21.62 131 ARG B N 1
ATOM 5124 C CA . ARG B 1 134 ? 14.886 -18.958 39.885 1.00 23.69 131 ARG B CA 1
ATOM 5125 C C . ARG B 1 134 ? 14.501 -19.300 41.317 1.00 23.15 131 ARG B C 1
ATOM 5126 O O . ARG B 1 134 ? 15.190 -18.915 42.265 1.00 24.33 131 ARG B O 1
ATOM 5134 N N . HIS B 1 135 ? 13.391 -20.019 41.470 1.00 18.88 132 HIS B N 1
ATOM 5135 C CA . HIS B 1 135 ? 12.976 -20.467 42.793 1.00 19.37 132 HIS B CA 1
ATOM 5136 C C . HIS B 1 135 ? 12.046 -21.662 42.649 1.00 20.49 132 HIS B C 1
ATOM 5137 O O . HIS B 1 135 ? 11.086 -21.614 41.873 1.00 22.92 132 HIS B O 1
ATOM 5144 N N . ALA B 1 136 ? 12.342 -22.730 43.392 1.00 23.98 133 ALA B N 1
ATOM 5145 C CA . ALA B 1 136 ? 11.499 -23.927 43.431 1.00 24.75 133 ALA B CA 1
ATOM 5146 C C . ALA B 1 136 ? 11.284 -24.510 42.035 1.00 21.27 133 ALA B C 1
ATOM 5147 O O . ALA B 1 136 ? 10.202 -25.002 41.706 1.00 26.41 133 ALA B O 1
ATOM 5149 N N . GLY B 1 137 ? 12.322 -24.450 41.205 1.00 23.43 134 GLY B N 1
ATOM 5150 C CA . GLY B 1 137 ? 12.275 -25.040 39.884 1.00 26.50 134 GLY B CA 1
ATOM 5151 C C . GLY B 1 137 ? 11.646 -24.187 38.806 1.00 28.38 134 GLY B C 1
ATOM 5152 O O . GLY B 1 137 ? 11.377 -24.699 37.713 1.00 31.82 134 GLY B O 1
ATOM 5153 N N . PHE B 1 138 ? 11.404 -22.905 39.070 1.00 25.85 135 PHE B N 1
ATOM 5154 C CA . PHE B 1 138 ? 10.803 -22.000 38.100 1.00 22.81 135 PHE B CA 1
ATOM 5155 C C . PHE B 1 138 ? 11.755 -20.848 37.814 1.00 22.80 135 PHE B C 1
ATOM 5156 O O . PHE B 1 138 ? 12.409 -20.329 38.725 1.00 21.92 135 PHE B O 1
ATOM 5164 N N . ASP B 1 139 ? 11.837 -20.457 36.541 1.00 21.58 136 ASP B N 1
ATOM 5165 C CA . ASP B 1 139 ? 12.648 -19.323 36.114 1.00 20.79 136 ASP B CA 1
ATOM 5166 C C . ASP B 1 139 ? 11.714 -18.140 35.883 1.00 20.55 136 ASP B C 1
ATOM 5167 O O . ASP B 1 139 ? 10.977 -18.105 34.892 1.00 19.97 136 ASP B O 1
ATOM 5172 N N . TYR B 1 140 ? 11.744 -17.172 36.801 1.00 21.09 137 TYR B N 1
ATOM 5173 C CA . TYR B 1 140 ? 10.873 -16.009 36.672 1.00 19.69 137 TYR B CA 1
ATOM 5174 C C . TYR B 1 140 ? 11.332 -15.066 35.569 1.00 18.20 137 TYR B C 1
ATOM 5175 O O . TYR B 1 140 ? 10.520 -14.289 35.057 1.00 17.18 137 TYR B O 1
ATOM 5184 N N . ARG B 1 141 ? 12.605 -15.128 35.179 1.00 19.14 138 ARG B N 1
ATOM 5185 C CA . ARG B 1 141 ? 13.074 -14.286 34.085 1.00 19.74 138 ARG B CA 1
ATOM 5186 C C . ARG B 1 141 ? 12.412 -14.675 32.767 1.00 22.91 138 ARG B C 1
ATOM 5187 O O . ARG B 1 141 ? 12.095 -13.805 31.947 1.00 22.31 138 ARG B O 1
ATOM 5195 N N . THR B 1 142 ? 12.182 -15.974 32.549 1.00 20.81 139 THR B N 1
ATOM 5196 C CA . THR B 1 142 ? 11.448 -16.412 31.364 1.00 24.80 139 THR B CA 1
ATOM 5197 C C . THR B 1 142 ? 10.022 -15.870 31.364 1.00 22.98 139 THR B C 1
ATOM 5198 O O . THR B 1 142 ? 9.513 -15.434 30.325 1.00 18.48 139 THR B O 1
ATOM 5202 N N . MET B 1 143 ? 9.356 -15.905 32.521 1.00 18.23 140 MET B N 1
ATOM 5203 C CA . MET B 1 143 ? 8.028 -15.316 32.639 1.00 21.90 140 MET B CA 1
ATOM 5204 C C . MET B 1 143 ? 8.067 -13.824 32.335 1.00 22.09 140 MET B C 1
ATOM 5205 O O . MET B 1 143 ? 7.239 -13.309 31.575 1.00 25.50 140 MET B O 1
ATOM 5210 N N . ALA B 1 144 ? 9.036 -13.112 32.917 1.00 22.25 141 ALA B N 1
ATOM 5211 C CA . ALA B 1 144 ? 9.133 -11.674 32.692 1.00 22.79 141 ALA B CA 1
ATOM 5212 C C . ALA B 1 144 ? 9.352 -11.360 31.218 1.00 24.58 141 ALA B C 1
ATOM 5213 O O . ALA B 1 144 ? 8.840 -10.359 30.705 1.00 22.78 141 ALA B O 1
ATOM 5215 N N . ALA B 1 145 ? 10.119 -12.202 30.520 1.00 22.62 142 ALA B N 1
ATOM 5216 C CA . ALA B 1 145 ? 10.309 -12.005 29.088 1.00 25.46 142 ALA B CA 1
ATOM 5217 C C . ALA B 1 145 ? 9.037 -12.314 28.308 1.00 28.02 142 ALA B C 1
ATOM 5218 O O . ALA B 1 145 ? 8.767 -11.673 27.286 1.00 27.90 142 ALA B O 1
ATOM 5220 N N . GLN B 1 146 ? 8.244 -13.284 28.774 1.00 26.68 143 GLN B N 1
ATOM 5221 C CA . GLN B 1 146 ? 6.962 -13.561 28.135 1.00 25.48 143 GLN B CA 1
ATOM 5222 C C . GLN B 1 146 ? 6.006 -12.381 28.259 1.00 28.31 143 GLN B C 1
ATOM 5223 O O . GLN B 1 146 ? 5.229 -12.116 27.337 1.00 29.82 143 GLN B O 1
ATOM 5229 N N . LEU B 1 147 ? 6.043 -11.664 29.386 1.00 26.49 144 LEU B N 1
ATOM 5230 C CA . LEU B 1 147 ? 5.219 -10.468 29.535 1.00 27.03 144 LEU B CA 1
ATOM 5231 C C . LEU B 1 147 ? 5.796 -9.305 28.742 1.00 25.40 144 LEU B C 1
ATOM 5232 O O . LEU B 1 147 ? 5.052 -8.548 28.110 1.00 26.34 144 LEU B O 1
ATOM 5237 N N . ARG B 1 148 ? 7.120 -9.152 28.782 1.00 21.99 145 ARG B N 1
ATOM 5238 C CA . ARG B 1 148 ? 7.787 -8.119 28.001 1.00 26.24 145 ARG B CA 1
ATOM 5239 C C . ARG B 1 148 ? 7.447 -8.245 26.521 1.00 31.80 145 ARG B C 1
ATOM 5240 O O . ARG B 1 148 ? 7.222 -7.238 25.840 1.00 29.98 145 ARG B O 1
ATOM 5248 N N . HIS B 1 149 ? 7.399 -9.480 26.010 1.00 32.05 146 HIS B N 1
ATOM 5249 C CA . HIS B 1 149 ? 6.998 -9.708 24.625 1.00 31.60 146 HIS B CA 1
ATOM 5250 C C . HIS B 1 149 ? 5.559 -9.264 24.383 1.00 35.01 146 HIS B C 1
ATOM 5251 O O . HIS B 1 149 ? 5.263 -8.613 23.373 1.00 36.28 146 HIS B O 1
ATOM 5258 N N . ALA B 1 150 ? 4.650 -9.615 25.292 1.00 31.77 147 ALA B N 1
ATOM 5259 C CA . ALA B 1 150 ? 3.249 -9.231 25.165 1.00 29.19 147 ALA B CA 1
ATOM 5260 C C . ALA B 1 150 ? 3.004 -7.764 25.489 1.00 29.87 147 ALA B C 1
ATOM 5261 O O . ALA B 1 150 ? 1.852 -7.319 25.432 1.00 30.09 147 ALA B O 1
ATOM 5263 N N . GLY B 1 151 ? 4.049 -7.007 25.822 1.00 29.63 148 GLY B N 1
ATOM 5264 C CA . GLY B 1 151 ? 3.879 -5.624 26.214 1.00 27.45 148 GLY B CA 1
ATOM 5265 C C . GLY B 1 151 ? 3.147 -5.418 27.519 1.00 26.36 148 GLY B C 1
ATOM 5266 O O . GLY B 1 151 ? 2.593 -4.340 27.742 1.00 21.01 148 GLY B O 1
ATOM 5267 N N . THR B 1 152 ? 3.124 -6.425 28.391 1.00 26.10 149 THR B N 1
ATOM 5268 C CA . THR B 1 152 ? 2.437 -6.330 29.672 1.00 28.27 149 THR B CA 1
ATOM 5269 C C . THR B 1 152 ? 3.386 -6.167 30.848 1.00 23.09 149 THR B C 1
ATOM 5270 O O . THR B 1 152 ? 2.927 -5.879 31.960 1.00 24.19 149 THR B O 1
ATOM 5274 N N . ALA B 1 153 ? 4.681 -6.357 30.638 1.00 22.13 150 ALA B N 1
ATOM 5275 C CA . ALA B 1 153 ? 5.625 -6.220 31.730 1.00 23.00 150 ALA B CA 1
ATOM 5276 C C . ALA B 1 153 ? 5.784 -4.746 32.094 1.00 25.56 150 ALA B C 1
ATOM 5277 O O . ALA B 1 153 ? 5.805 -3.885 31.208 1.00 23.50 150 ALA B O 1
ATOM 5279 N N . PRO B 1 154 ? 5.884 -4.422 33.380 1.00 20.04 151 PRO B N 1
ATOM 5280 C CA . PRO B 1 154 ? 6.087 -3.024 33.768 1.00 18.48 151 PRO B CA 1
ATOM 5281 C C . PRO B 1 154 ? 7.325 -2.446 33.102 1.00 23.84 151 PRO B C 1
ATOM 5282 O O . PRO B 1 154 ? 8.134 -3.143 32.483 1.00 24.12 151 PRO B O 1
ATOM 5286 N N . GLU B 1 155 ? 7.467 -1.129 33.250 1.00 22.82 152 GLU B N 1
ATOM 5287 C CA . GLU B 1 155 ? 8.599 -0.419 32.666 1.00 19.48 152 GLU B CA 1
ATOM 5288 C C . GLU B 1 155 ? 9.924 -1.042 33.091 1.00 20.96 152 GLU B C 1
ATOM 5289 O O . GLU B 1 155 ? 10.805 -1.281 32.257 1.00 19.70 152 GLU B O 1
ATOM 5295 N N . HIS B 1 156 ? 10.076 -1.330 34.384 1.00 17.73 153 HIS B N 1
ATOM 5296 C CA . HIS B 1 156 ? 11.316 -1.843 34.953 1.00 21.12 153 HIS B CA 1
ATOM 5297 C C . HIS B 1 156 ? 11.118 -3.251 35.502 1.00 19.91 153 HIS B C 1
ATOM 5298 O O . HIS B 1 156 ? 10.118 -3.534 36.169 1.00 19.41 153 HIS B O 1
ATOM 5305 N N . VAL B 1 157 ? 12.088 -4.125 35.235 1.00 21.05 154 VAL B N 1
ATOM 5306 C CA . VAL B 1 157 ? 12.112 -5.487 35.764 1.00 18.75 154 VAL B CA 1
ATOM 5307 C C . VAL B 1 157 ? 13.427 -5.672 36.511 1.00 19.95 154 VAL B C 1
ATOM 5308 O O . VAL B 1 157 ? 14.503 -5.597 35.905 1.00 19.42 154 VAL B O 1
ATOM 5312 N N . VAL B 1 158 ? 13.346 -5.901 37.821 1.00 16.26 155 VAL B N 1
ATOM 5313 C CA . VAL B 1 158 ? 14.517 -6.061 38.681 1.00 17.08 155 VAL B CA 1
ATOM 5314 C C . VAL B 1 158 ? 14.579 -7.508 39.152 1.00 18.26 155 VAL B C 1
ATOM 5315 O O . VAL B 1 158 ? 13.573 -8.061 39.612 1.00 16.85 155 VAL B O 1
ATOM 5319 N N . VAL B 1 159 ? 15.760 -8.115 39.055 1.00 16.29 156 VAL B N 1
ATOM 5320 C CA . VAL B 1 159 ? 15.955 -9.530 39.352 1.00 19.05 156 VAL B CA 1
ATOM 5321 C C . VAL B 1 159 ? 16.909 -9.665 40.534 1.00 22.32 156 VAL B C 1
ATOM 5322 O O . VAL B 1 159 ? 17.952 -9.001 40.580 1.00 18.89 156 VAL B O 1
ATOM 5326 N N . VAL B 1 160 ? 16.545 -10.524 41.484 1.00 17.70 157 VAL B N 1
ATOM 5327 C CA . VAL B 1 160 ? 17.400 -10.863 42.619 1.00 16.94 157 VAL B CA 1
ATOM 5328 C C . VAL B 1 160 ? 18.187 -12.116 42.247 1.00 21.95 157 VAL B C 1
ATOM 5329 O O . VAL B 1 160 ? 17.625 -13.211 42.175 1.00 20.89 157 VAL B O 1
ATOM 5333 N N . GLY B 1 161 ? 19.488 -11.960 42.011 1.00 22.19 158 GLY B N 1
ATOM 5334 C CA . GLY B 1 161 ? 20.319 -13.086 41.622 1.00 25.42 158 GLY B CA 1
ATOM 5335 C C . GLY B 1 161 ? 21.027 -12.886 40.295 1.00 27.74 158 GLY B C 1
ATOM 5336 O O . GLY B 1 161 ? 21.701 -11.870 40.094 1.00 29.33 158 GLY B O 1
ATOM 5337 N N . GLU B 1 162 ? 20.899 -13.855 39.387 1.00 24.38 159 GLU B N 1
ATOM 5338 C CA . GLU B 1 162 ? 21.424 -13.716 38.034 1.00 25.57 159 GLU B CA 1
ATOM 5339 C C . GLU B 1 162 ? 20.454 -12.885 37.205 1.00 26.63 159 GLU B C 1
ATOM 5340 O O . GLU B 1 162 ? 19.351 -13.350 36.893 1.00 27.35 159 GLU B O 1
ATOM 5346 N N . PRO B 1 163 ? 20.828 -11.663 36.820 1.00 26.38 160 PRO B N 1
ATOM 5347 C CA . PRO B 1 163 ? 19.845 -10.771 36.189 1.00 22.91 160 PRO B CA 1
ATOM 5348 C C . PRO B 1 163 ? 19.450 -11.188 34.787 1.00 26.10 160 PRO B C 1
ATOM 5349 O O . PRO B 1 163 ? 18.346 -10.847 34.344 1.00 29.86 160 PRO B O 1
ATOM 5353 N N . GLY B 1 164 ? 20.304 -11.912 34.071 1.00 26.03 161 GLY B N 1
ATOM 5354 C CA . GLY B 1 164 ? 20.031 -12.157 32.670 1.00 27.32 161 GLY B CA 1
ATOM 5355 C C . GLY B 1 164 ? 20.110 -10.859 31.897 1.00 23.92 161 GLY B C 1
ATOM 5356 O O . GLY B 1 164 ? 21.162 -10.216 31.877 1.00 31.13 161 GLY B O 1
ATOM 5357 N N . GLY B 1 165 ? 19.008 -10.447 31.279 1.00 23.03 162 GLY B N 1
ATOM 5358 C CA . GLY B 1 165 ? 18.992 -9.199 30.542 1.00 23.23 162 GLY B CA 1
ATOM 5359 C C . GLY B 1 165 ? 18.167 -8.109 31.197 1.00 28.38 162 GLY B C 1
ATOM 5360 O O . GLY B 1 165 ? 17.782 -7.136 30.540 1.00 25.51 162 GLY B O 1
ATOM 5361 N N . PHE B 1 166 ? 17.893 -8.260 32.493 1.00 28.11 163 PHE B N 1
ATOM 5362 C CA . PHE B 1 166 ? 17.083 -7.326 33.262 1.00 22.90 163 PHE B CA 1
ATOM 5363 C C . PHE B 1 166 ? 17.966 -6.545 34.236 1.00 23.99 163 PHE B C 1
ATOM 5364 O O . PHE B 1 166 ? 19.198 -6.654 34.223 1.00 24.01 163 PHE B O 1
ATOM 5372 N N . THR B 1 167 ? 17.330 -5.755 35.093 1.00 20.42 164 THR B N 1
ATOM 5373 C CA . THR B 1 167 ? 18.068 -4.906 36.019 1.00 22.32 164 THR B CA 1
ATOM 5374 C C . THR B 1 167 ? 18.475 -5.703 37.252 1.00 22.61 164 THR B C 1
ATOM 5375 O O . THR B 1 167 ? 17.603 -6.234 37.947 1.00 19.24 164 THR B O 1
ATOM 5379 N N . PRO B 1 168 ? 19.769 -5.809 37.562 1.00 17.91 165 PRO B N 1
ATOM 5380 C CA . PRO B 1 168 ? 20.186 -6.511 38.784 1.00 18.04 165 PRO B CA 1
ATOM 5381 C C . PRO B 1 168 ? 19.937 -5.654 40.019 1.00 21.23 165 PRO B C 1
ATOM 5382 O O . PRO B 1 168 ? 20.287 -4.473 40.048 1.00 23.81 165 PRO B O 1
ATOM 5386 N N . LEU B 1 169 ? 19.334 -6.261 41.046 1.00 20.55 166 LEU B N 1
ATOM 5387 C CA . LEU B 1 169 ? 19.082 -5.533 42.286 1.00 17.08 166 LEU B CA 1
ATOM 5388 C C . LEU B 1 169 ? 20.366 -4.952 42.865 1.00 19.39 166 LEU B C 1
ATOM 5389 O O . LEU B 1 169 ? 20.351 -3.853 43.433 1.00 16.09 166 LEU B O 1
ATOM 5394 N N . ALA B 1 170 ? 21.486 -5.666 42.716 1.00 19.09 167 ALA B N 1
ATOM 5395 C CA . ALA B 1 170 ? 22.739 -5.249 43.340 1.00 20.18 167 ALA B CA 1
ATOM 5396 C C . ALA B 1 170 ? 23.167 -3.860 42.882 1.00 18.98 167 ALA B C 1
ATOM 5397 O O . ALA B 1 170 ? 23.757 -3.100 43.657 1.00 22.03 167 ALA B O 1
ATOM 5399 N N . GLU B 1 171 ? 22.904 -3.518 41.621 1.00 19.33 168 GLU B N 1
ATOM 5400 C CA . GLU B 1 171 ? 23.293 -2.205 41.120 1.00 21.57 168 GLU B CA 1
ATOM 5401 C C . GLU B 1 171 ? 22.418 -1.086 41.667 1.00 22.43 168 GLU B C 1
ATOM 5402 O O . GLU B 1 171 ? 22.763 0.090 41.497 1.00 22.13 168 GLU B O 1
ATOM 5408 N N . LEU B 1 172 ? 21.316 -1.422 42.332 1.00 19.56 169 LEU B N 1
ATOM 5409 C CA . LEU B 1 172 ? 20.416 -0.449 42.932 1.00 16.09 169 LEU B CA 1
ATOM 5410 C C . LEU B 1 172 ? 20.752 -0.151 44.387 1.00 16.49 169 LEU B C 1
ATOM 5411 O O . LEU B 1 172 ? 20.050 0.647 45.019 1.00 15.04 169 LEU B O 1
ATOM 5416 N N . ARG B 1 173 ? 21.801 -0.766 44.931 1.00 15.56 170 ARG B N 1
ATOM 5417 C CA . ARG B 1 173 ? 22.287 -0.449 46.273 1.00 15.97 170 ARG B CA 1
ATOM 5418 C C . ARG B 1 173 ? 23.267 0.710 46.139 1.00 20.91 170 ARG B C 1
ATOM 5419 O O . ARG B 1 173 ? 24.437 0.513 45.799 1.00 22.58 170 ARG B O 1
ATOM 5427 N N . ALA B 1 174 ? 22.786 1.927 46.391 1.00 19.89 171 ALA B N 1
ATOM 5428 C CA . ALA B 1 174 ? 23.634 3.103 46.253 1.00 20.86 171 ALA B CA 1
ATOM 5429 C C . ALA B 1 174 ? 24.784 3.064 47.256 1.00 20.68 171 ALA B C 1
ATOM 5430 O O . ALA B 1 174 ? 24.703 2.446 48.321 1.00 19.57 171 ALA B O 1
ATOM 5432 N N . ASP B 1 175 ? 25.870 3.755 46.901 1.00 25.01 172 ASP B N 1
ATOM 5433 C CA . ASP B 1 175 ? 27.041 3.803 47.772 1.00 25.44 172 ASP B CA 1
ATOM 5434 C C . ASP B 1 175 ? 26.715 4.449 49.117 1.00 25.01 172 ASP B C 1
ATOM 5435 O O . ASP B 1 175 ? 27.292 4.070 50.144 1.00 26.70 172 ASP B O 1
ATOM 5440 N N . ARG B 1 176 ? 25.806 5.419 49.133 1.00 27.76 173 ARG B N 1
ATOM 5441 C CA . ARG B 1 176 ? 25.323 6.032 50.363 1.00 25.54 173 ARG B CA 1
ATOM 5442 C C . ARG B 1 176 ? 23.908 6.529 50.120 1.00 19.49 173 ARG B C 1
ATOM 5443 O O . ARG B 1 176 ? 23.518 6.764 48.972 1.00 21.43 173 ARG B O 1
ATOM 5451 N N . PRO B 1 177 ? 23.118 6.706 51.175 1.00 17.12 174 PRO B N 1
ATOM 5452 C CA . PRO B 1 177 ? 21.726 7.123 50.988 1.00 17.88 174 PRO B CA 1
ATOM 5453 C C . PRO B 1 177 ? 21.610 8.590 50.593 1.00 23.41 174 PRO B C 1
ATOM 5454 O O . PRO B 1 177 ? 22.521 9.401 50.787 1.00 20.94 174 PRO B O 1
ATOM 5458 N N . ASP B 1 178 ? 20.445 8.921 50.039 1.00 20.06 175 ASP B N 1
ATOM 5459 C CA . ASP B 1 178 ? 20.067 10.294 49.708 1.00 21.31 175 ASP B CA 1
ATOM 5460 C C . ASP B 1 178 ? 18.666 10.522 50.256 1.00 18.02 175 ASP B C 1
ATOM 5461 O O . ASP B 1 178 ? 17.672 10.426 49.522 1.00 20.22 175 ASP B O 1
ATOM 5466 N N . PRO B 1 179 ? 18.549 10.829 51.553 1.00 22.35 176 PRO B N 1
ATOM 5467 C CA . PRO B 1 179 ? 17.220 11.055 52.147 1.00 21.77 176 PRO B CA 1
ATOM 5468 C C . PRO B 1 179 ? 16.388 12.107 51.428 1.00 22.14 176 PRO B C 1
ATOM 5469 O O . PRO B 1 179 ? 15.195 12.233 51.730 1.00 22.67 176 PRO B O 1
ATOM 5473 N N . GLY B 1 180 ? 16.971 12.862 50.493 1.00 23.63 177 GLY B N 1
ATOM 5474 C CA . GLY B 1 180 ? 16.197 13.818 49.722 1.00 22.62 177 GLY B CA 1
ATOM 5475 C C . GLY B 1 180 ? 15.199 13.192 48.770 1.00 23.79 177 GLY B C 1
ATOM 5476 O O . GLY B 1 180 ? 14.249 13.867 48.359 1.00 23.91 177 GLY B O 1
ATOM 5477 N N . VAL B 1 181 ? 15.393 11.918 48.403 1.00 21.34 178 VAL B N 1
ATOM 5478 C CA . VAL B 1 181 ? 14.455 11.237 47.511 1.00 19.94 178 VAL B CA 1
ATOM 5479 C C . VAL B 1 181 ? 13.381 10.472 48.269 1.00 17.12 178 VAL B C 1
ATOM 5480 O O . VAL B 1 181 ? 12.516 9.849 47.639 1.00 20.35 178 VAL B O 1
ATOM 5484 N N . PHE B 1 182 ? 13.412 10.488 49.596 1.00 19.71 179 PHE B N 1
ATOM 5485 C CA . PHE B 1 182 ? 12.399 9.799 50.377 1.00 18.53 179 PHE B CA 1
ATOM 5486 C C . PHE B 1 182 ? 11.159 10.675 50.505 1.00 21.35 179 PHE B C 1
ATOM 5487 O O . PHE B 1 182 ? 11.234 11.905 50.429 1.00 22.96 179 PHE B O 1
ATOM 5495 N N . THR B 1 183 ? 10.009 10.028 50.691 1.00 16.90 180 THR B N 1
ATOM 5496 C CA . THR B 1 183 ? 8.740 10.731 50.820 1.00 15.70 180 THR B CA 1
ATOM 5497 C C . THR B 1 183 ? 7.932 10.095 51.937 1.00 19.38 180 THR B C 1
ATOM 5498 O O . THR B 1 183 ? 7.853 8.866 52.022 1.00 18.38 180 THR B O 1
ATOM 5502 N N . ARG B 1 184 ? 7.350 10.928 52.797 1.00 15.06 181 ARG B N 1
ATOM 5503 C CA . ARG B 1 184 ? 6.422 10.445 53.811 1.00 17.74 181 ARG B CA 1
ATOM 5504 C C . ARG B 1 184 ? 4.997 10.577 53.289 1.00 19.56 181 ARG B C 1
ATOM 5505 O O . ARG B 1 184 ? 4.560 11.698 52.993 1.00 16.10 181 ARG B O 1
ATOM 5513 N N . PRO B 1 185 ? 4.252 9.488 53.147 1.00 13.63 182 PRO B N 1
ATOM 5514 C CA . PRO B 1 185 ? 2.874 9.603 52.656 1.00 16.25 182 PRO B CA 1
ATOM 5515 C C . PRO B 1 185 ? 1.902 10.005 53.753 1.00 13.00 182 PRO B C 1
ATOM 5516 O O . PRO B 1 185 ? 2.311 10.301 54.880 1.00 14.47 182 PRO B O 1
ATOM 5520 N N . GLU B 1 186 ? 0.613 10.030 53.430 1.00 12.58 183 GLU B N 1
ATOM 5521 C CA . GLU B 1 186 ? -0.427 10.218 54.431 1.00 16.86 183 GLU B CA 1
ATOM 5522 C C . GLU B 1 186 ? -0.866 8.863 54.975 1.00 15.07 183 GLU B C 1
ATOM 5523 O O . GLU B 1 186 ? -1.108 7.927 54.204 1.00 12.25 183 GLU B O 1
ATOM 5529 N N . ALA B 1 187 ? -0.966 8.767 56.304 1.00 12.82 184 ALA B N 1
ATOM 5530 C CA . ALA B 1 187 ? -1.346 7.519 56.955 1.00 11.56 184 ALA B CA 1
ATOM 5531 C C . ALA B 1 187 ? -2.717 7.019 56.514 1.00 15.82 184 ALA B C 1
ATOM 5532 O O . ALA B 1 187 ? -3.013 5.829 56.679 1.00 12.46 184 ALA B O 1
ATOM 5534 N N . SER B 1 188 ? -3.570 7.900 55.977 1.00 14.83 185 SER B N 1
ATOM 5535 C CA . SER B 1 188 ? -4.861 7.490 55.439 1.00 12.31 185 SER B CA 1
ATOM 5536 C C . SER B 1 188 ? -4.769 6.980 54.005 1.00 10.60 185 SER B C 1
ATOM 5537 O O . SER B 1 188 ? -5.755 6.438 53.492 1.00 11.85 185 SER B O 1
ATOM 5540 N N . ASP B 1 189 ? -3.622 7.144 53.351 1.00 11.17 186 ASP B N 1
ATOM 5541 C CA . ASP B 1 189 ? -3.424 6.621 52.010 1.00 13.64 186 ASP B CA 1
ATOM 5542 C C . ASP B 1 189 ? -3.200 5.111 52.049 1.00 9.14 186 ASP B C 1
ATOM 5543 O O . ASP B 1 189 ? -2.831 4.535 53.075 1.00 10.10 186 ASP B O 1
ATOM 5548 N N . ALA B 1 190 ? -3.422 4.472 50.903 1.00 14.76 187 ALA B N 1
ATOM 5549 C CA . ALA B 1 190 ? -3.076 3.066 50.747 1.00 9.54 187 ALA B CA 1
ATOM 5550 C C . ALA B 1 190 ? -1.566 2.898 50.823 1.00 9.23 187 ALA B C 1
ATOM 5551 O O . ALA B 1 190 ? -0.819 3.573 50.107 1.00 13.59 187 ALA B O 1
ATOM 5553 N N . ALA B 1 191 ? -1.112 2.000 51.694 1.00 8.38 188 ALA B N 1
ATOM 5554 C CA . ALA B 1 191 ? 0.309 1.705 51.809 1.00 8.58 188 ALA B CA 1
ATOM 5555 C C . ALA B 1 191 ? 0.769 0.629 50.837 1.00 9.96 188 ALA B C 1
ATOM 5556 O O . ALA B 1 191 ? 1.960 0.574 50.507 1.00 9.70 188 ALA B O 1
ATOM 5558 N N . PHE B 1 192 ? -0.143 -0.218 50.374 1.00 8.30 189 PHE B N 1
ATOM 5559 C CA . PHE B 1 192 ? 0.199 -1.313 49.478 1.00 8.63 189 PHE B CA 1
ATOM 5560 C C . PHE B 1 192 ? -1.103 -1.941 48.997 1.00 6.42 189 PHE B C 1
ATOM 5561 O O . PHE B 1 192 ? -2.184 -1.635 49.509 1.00 9.74 189 PHE B O 1
ATOM 5569 N N . LEU B 1 193 ? -0.991 -2.808 47.990 1.00 9.14 190 LEU B N 1
ATOM 5570 C CA . LEU B 1 193 ? -2.106 -3.607 47.496 1.00 7.42 190 LEU B CA 1
ATOM 5571 C C . LEU B 1 193 ? -1.763 -5.086 47.618 1.00 9.28 190 LEU B C 1
ATOM 5572 O O . LEU B 1 193 ? -0.631 -5.490 47.341 1.00 9.88 190 LEU B O 1
ATOM 5577 N N . GLN B 1 194 ? -2.739 -5.895 48.027 1.00 10.20 191 GLN B N 1
ATOM 5578 C CA . GLN B 1 194 ? -2.578 -7.345 48.044 1.00 11.30 191 GLN B CA 1
ATOM 5579 C C . GLN B 1 194 ? -3.769 -7.996 47.347 1.00 10.76 191 GLN B C 1
ATOM 5580 O O . GLN B 1 194 ? -4.773 -7.347 47.051 1.00 12.54 191 GLN B O 1
ATOM 5586 N N . LEU B 1 195 ? -3.641 -9.291 47.059 1.00 14.41 192 LEU B N 1
ATOM 5587 C CA . LEU B 1 195 ? -4.666 -10.014 46.317 1.00 15.89 192 LEU B CA 1
ATOM 5588 C C . LEU B 1 195 ? -5.648 -10.696 47.260 1.00 15.90 192 LEU B C 1
ATOM 5589 O O . LEU B 1 195 ? -5.264 -11.210 48.313 1.00 16.35 192 LEU B O 1
ATOM 5594 N N . SER B 1 196 ? -6.922 -10.685 46.874 1.00 14.23 193 SER B N 1
ATOM 5595 C CA . SER B 1 196 ? -7.938 -11.430 47.597 1.00 18.45 193 SER B CA 1
ATOM 5596 C C . SER B 1 196 ? -7.881 -12.906 47.212 1.00 20.67 193 SER B C 1
ATOM 5597 O O . SER B 1 196 ? -7.316 -13.285 46.182 1.00 18.33 193 SER B O 1
ATOM 5600 N N . GLY B 1 197 ? -8.487 -13.743 48.058 1.00 21.90 194 GLY B N 1
ATOM 5601 C CA . GLY B 1 197 ? -8.528 -15.167 47.768 1.00 22.83 194 GLY B CA 1
ATOM 5602 C C . GLY B 1 197 ? -9.075 -15.467 46.386 1.00 24.79 194 GLY B C 1
ATOM 5603 O O . GLY B 1 197 ? -8.527 -16.296 45.654 1.00 27.91 194 GLY B O 1
ATOM 5604 N N . GLY B 1 198 ? -10.159 -14.798 46.009 1.00 24.83 195 GLY B N 1
ATOM 5605 C CA . GLY B 1 198 ? -10.718 -14.982 44.686 1.00 27.87 195 GLY B CA 1
ATOM 5606 C C . GLY B 1 198 ? -11.916 -15.903 44.679 1.00 26.62 195 GLY B C 1
ATOM 5607 O O . GLY B 1 198 ? -11.894 -16.976 45.288 1.00 25.08 195 GLY B O 1
ATOM 5608 N N . THR B 1 199 ? -12.978 -15.483 43.998 1.00 25.00 196 THR B N 1
ATOM 5609 C CA . THR B 1 199 ? -14.182 -16.299 43.886 1.00 31.28 196 THR B CA 1
ATOM 5610 C C . THR B 1 199 ? -14.801 -16.287 42.500 1.00 32.03 196 THR B C 1
ATOM 5611 O O . THR B 1 199 ? -15.630 -17.157 42.214 1.00 35.42 196 THR B O 1
ATOM 5615 N N . THR B 1 200 ? -14.436 -15.350 41.628 1.00 31.32 197 THR B N 1
ATOM 5616 C CA . THR B 1 200 ? -15.000 -15.281 40.288 1.00 37.46 197 THR B CA 1
ATOM 5617 C C . THR B 1 200 ? -13.907 -15.479 39.244 1.00 32.83 197 THR B C 1
ATOM 5618 O O . THR B 1 200 ? -12.977 -16.262 39.456 1.00 31.60 197 THR B O 1
ATOM 5622 N N . GLY B 1 201 ? -14.005 -14.774 38.116 1.00 37.00 198 GLY B N 1
ATOM 5623 C CA . GLY B 1 201 ? -13.058 -14.993 37.038 1.00 36.85 198 GLY B CA 1
ATOM 5624 C C . GLY B 1 201 ? -11.662 -14.490 37.345 1.00 38.93 198 GLY B C 1
ATOM 5625 O O . GLY B 1 201 ? -10.674 -15.068 36.880 1.00 39.21 198 GLY B O 1
ATOM 5626 N N . LEU B 1 202 ? -11.556 -13.420 38.126 1.00 39.27 199 LEU B N 1
ATOM 5627 C CA . LEU B 1 202 ? -10.282 -12.795 38.437 1.00 37.66 199 LEU B CA 1
ATOM 5628 C C . LEU B 1 202 ? -10.277 -12.387 39.900 1.00 31.25 199 LEU B C 1
ATOM 5629 O O . LEU B 1 202 ? -11.333 -12.070 40.460 1.00 35.95 199 LEU B O 1
ATOM 5634 N N . PRO B 1 203 ? -9.115 -12.391 40.544 1.00 32.51 200 PRO B N 1
ATOM 5635 C CA . PRO B 1 203 ? -9.045 -11.934 41.933 1.00 28.65 200 PRO B CA 1
ATOM 5636 C C . PRO B 1 203 ? -9.018 -10.416 42.003 1.00 27.34 200 PRO B C 1
ATOM 5637 O O . PRO B 1 203 ? -8.506 -9.734 41.113 1.00 28.41 200 PRO B O 1
ATOM 5641 N N . LYS B 1 204 ? -9.603 -9.887 43.070 1.00 23.03 201 LYS B N 1
ATOM 5642 C CA . LYS B 1 204 ? -9.665 -8.447 43.256 1.00 20.75 201 LYS B CA 1
ATOM 5643 C C . LYS B 1 204 ? -8.480 -7.983 44.090 1.00 19.62 201 LYS B C 1
ATOM 5644 O O . LYS B 1 204 ? -8.024 -8.690 44.992 1.00 19.15 201 LYS B O 1
ATOM 5650 N N . LEU B 1 205 ? -7.976 -6.795 43.771 1.00 18.18 202 LEU B N 1
ATOM 5651 C CA . LEU B 1 205 ? -6.903 -6.195 44.548 1.00 14.39 202 LEU B CA 1
ATOM 5652 C C . LEU B 1 205 ? -7.475 -5.505 45.781 1.00 10.87 202 LEU B C 1
ATOM 5653 O O . LEU B 1 205 ? -8.583 -4.961 45.749 1.00 12.17 202 LEU B O 1
ATOM 5658 N N . ILE B 1 206 ? -6.716 -5.552 46.873 1.00 9.97 203 ILE B N 1
ATOM 5659 C CA . ILE B 1 206 ? -7.137 -5.038 48.177 1.00 9.79 203 ILE B CA 1
ATOM 5660 C C . ILE B 1 206 ? -6.198 -3.923 48.623 1.00 11.01 203 ILE B C 1
ATOM 5661 O O . ILE B 1 206 ? -5.020 -4.187 48.897 1.00 10.37 203 ILE B O 1
ATOM 5666 N N . PRO B 1 207 ? -6.667 -2.677 48.732 1.00 9.85 204 PRO B N 1
ATOM 5667 C CA . PRO B 1 207 ? -5.811 -1.619 49.277 1.00 9.97 204 PRO B CA 1
ATOM 5668 C C . PRO B 1 207 ? -5.897 -1.560 50.792 1.00 9.16 204 PRO B C 1
ATOM 5669 O O . PRO B 1 207 ? -6.999 -1.552 51.349 1.00 8.34 204 PRO B O 1
ATOM 5673 N N . ARG B 1 208 ? -4.750 -1.529 51.467 1.00 7.48 205 ARG B N 1
ATOM 5674 C CA . ARG B 1 208 ? -4.687 -1.390 52.915 1.00 7.73 205 ARG B CA 1
ATOM 5675 C C . ARG B 1 208 ? -3.904 -0.127 53.247 1.00 8.24 205 ARG B C 1
ATOM 5676 O O . ARG B 1 208 ? -2.839 0.119 52.668 1.00 9.65 205 ARG B O 1
ATOM 5684 N N . THR B 1 209 ? -4.433 0.671 54.167 1.00 9.36 206 THR B N 1
ATOM 5685 C CA . THR B 1 209 ? -3.829 1.950 54.521 1.00 10.19 206 THR B CA 1
ATOM 5686 C C . THR B 1 209 ? -2.805 1.764 55.638 1.00 10.15 206 THR B C 1
ATOM 5687 O O . THR B 1 209 ? -2.801 0.755 56.347 1.00 9.83 206 THR B O 1
ATOM 5691 N N . HIS B 1 210 ? -1.927 2.761 55.794 1.00 6.40 207 HIS B N 1
ATOM 5692 C CA . HIS B 1 210 ? -0.983 2.728 56.906 1.00 7.77 207 HIS B CA 1
ATOM 5693 C C . HIS B 1 210 ? -1.719 2.592 58.232 1.00 8.15 207 HIS B C 1
ATOM 5694 O O . HIS B 1 210 ? -1.387 1.735 59.059 1.00 8.06 207 HIS B O 1
ATOM 5701 N N . ASP B 1 211 ? -2.740 3.427 58.442 1.00 9.39 208 ASP B N 1
ATOM 5702 C CA . ASP B 1 211 ? -3.432 3.455 59.727 1.00 9.49 208 ASP B CA 1
ATOM 5703 C C . ASP B 1 211 ? -4.145 2.138 60.015 1.00 7.68 208 ASP B C 1
ATOM 5704 O O . ASP B 1 211 ? -4.064 1.618 61.133 1.00 9.46 208 ASP B O 1
ATOM 5709 N N . ASP B 1 212 ? -4.872 1.588 59.037 1.00 8.96 209 ASP B N 1
ATOM 5710 C CA . ASP B 1 212 ? -5.656 0.403 59.375 1.00 8.87 209 ASP B CA 1
ATOM 5711 C C . ASP B 1 212 ? -4.762 -0.828 59.498 1.00 7.39 209 ASP B C 1
ATOM 5712 O O . ASP B 1 212 ? -4.941 -1.629 60.421 1.00 6.32 209 ASP B O 1
ATOM 5717 N N . TYR B 1 213 ? -3.757 -0.965 58.631 1.00 7.63 210 TYR B N 1
ATOM 5718 C CA . TYR B 1 213 ? -2.886 -2.138 58.697 1.00 9.48 210 TYR B CA 1
ATOM 5719 C C . TYR B 1 213 ? -1.987 -2.098 59.925 1.00 8.39 210 TYR B C 1
ATOM 5720 O O . TYR B 1 213 ? -1.859 -3.097 60.643 1.00 9.37 210 TYR B O 1
ATOM 5729 N N . LEU B 1 214 ? -1.331 -0.961 60.173 1.00 7.84 211 LEU B N 1
ATOM 5730 C CA . LEU B 1 214 ? -0.507 -0.873 61.369 1.00 7.35 211 LEU B CA 1
ATOM 5731 C C . LEU B 1 214 ? -1.324 -1.137 62.628 1.00 6.70 211 LEU B C 1
ATOM 5732 O O . LEU B 1 214 ? -0.808 -1.733 63.579 1.00 7.14 211 LEU B O 1
ATOM 5737 N N . TYR B 1 215 ? -2.601 -0.739 62.656 1.00 7.68 212 TYR B N 1
ATOM 5738 C CA . TYR B 1 215 ? -3.416 -1.064 63.824 1.00 6.79 212 TYR B CA 1
ATOM 5739 C C . TYR B 1 215 ? -3.508 -2.572 64.007 1.00 6.97 212 TYR B C 1
ATOM 5740 O O . TYR B 1 215 ? -3.310 -3.087 65.114 1.00 7.06 212 TYR B O 1
ATOM 5749 N N . SER B 1 216 ? -3.818 -3.295 62.930 1.00 6.97 213 SER B N 1
ATOM 5750 C CA . SER B 1 216 ? -3.918 -4.746 63.032 1.00 6.73 213 SER B CA 1
ATOM 5751 C C . SER B 1 216 ? -2.587 -5.350 63.454 1.00 6.40 213 SER B C 1
ATOM 5752 O O . SER B 1 216 ? -2.550 -6.297 64.245 1.00 7.42 213 SER B O 1
ATOM 5755 N N . VAL B 1 217 ? -1.479 -4.776 62.980 1.00 7.02 214 VAL B N 1
ATOM 5756 C CA . VAL B 1 217 ? -0.157 -5.290 63.325 1.00 6.72 214 VAL B CA 1
ATOM 5757 C C . VAL B 1 217 ? 0.140 -5.068 64.806 1.00 7.80 214 VAL B C 1
ATOM 5758 O O . VAL B 1 217 ? 0.639 -5.966 65.499 1.00 7.76 214 VAL B O 1
ATOM 5762 N N . ARG B 1 218 ? -0.134 -3.861 65.306 1.00 5.28 215 ARG B N 1
ATOM 5763 C CA . ARG B 1 218 ? 0.138 -3.558 66.707 1.00 8.37 215 ARG B CA 1
ATOM 5764 C C . ARG B 1 218 ? -0.721 -4.409 67.628 1.00 8.26 215 ARG B C 1
ATOM 5765 O O . ARG B 1 218 ? -0.223 -4.984 68.604 1.00 9.03 215 ARG B O 1
ATOM 5773 N N . ALA B 1 219 ? -2.027 -4.473 67.349 1.00 7.12 216 ALA B N 1
ATOM 5774 C CA . ALA B 1 219 ? -2.933 -5.226 68.206 1.00 7.45 216 ALA B CA 1
ATOM 5775 C C . ALA B 1 219 ? -2.581 -6.706 68.192 1.00 8.33 216 ALA B C 1
ATOM 5776 O O . ALA B 1 219 ? -2.624 -7.371 69.236 1.00 7.23 216 ALA B O 1
ATOM 5778 N N . SER B 1 220 ? -2.200 -7.226 67.02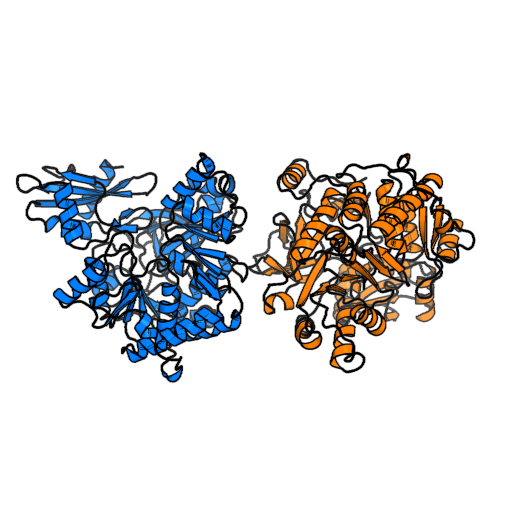0 1.00 6.59 217 SER B N 1
ATOM 5779 C CA . SER B 1 220 ? -1.807 -8.629 66.908 1.00 7.84 217 SER B CA 1
ATOM 5780 C C . SER B 1 220 ? -0.542 -8.918 67.701 1.00 7.96 217 SER B C 1
ATOM 5781 O O . SER B 1 220 ? -0.445 -9.957 68.364 1.00 9.96 217 SER B O 1
ATOM 5784 N N . ALA B 1 221 ? 0.446 -8.019 67.637 1.00 7.70 218 ALA B N 1
ATOM 5785 C CA . ALA B 1 221 ? 1.665 -8.208 68.415 1.00 7.99 218 ALA B CA 1
ATOM 5786 C C . ALA B 1 221 ? 1.366 -8.284 69.907 1.00 10.39 218 ALA B C 1
ATOM 5787 O O . ALA B 1 221 ? 2.014 -9.040 70.642 1.00 8.96 218 ALA B O 1
ATOM 5789 N N . GLU B 1 222 ? 0.385 -7.510 70.381 1.00 10.09 219 GLU B N 1
ATOM 5790 C CA . GLU B 1 222 ? 0.070 -7.555 71.805 1.00 9.79 219 GLU B CA 1
ATOM 5791 C C . GLU B 1 222 ? -0.683 -8.831 72.169 1.00 7.80 219 GLU B C 1
ATOM 5792 O O . GLU B 1 222 ? -0.410 -9.443 73.208 1.00 10.67 219 GLU B O 1
ATOM 5798 N N . ILE B 1 223 ? -1.634 -9.242 71.329 1.00 8.61 220 ILE B N 1
ATOM 5799 C CA . ILE B 1 223 ? -2.363 -10.488 71.562 1.00 8.17 220 ILE B CA 1
ATOM 5800 C C . ILE B 1 223 ? -1.395 -11.662 71.662 1.00 8.32 220 ILE B C 1
ATOM 5801 O O . ILE B 1 223 ? -1.546 -12.537 72.522 1.00 8.99 220 ILE B O 1
ATOM 5806 N N . CYS B 1 224 ? -0.369 -11.683 70.808 1.00 9.40 221 CYS B N 1
ATOM 5807 C CA . CYS B 1 224 ? 0.6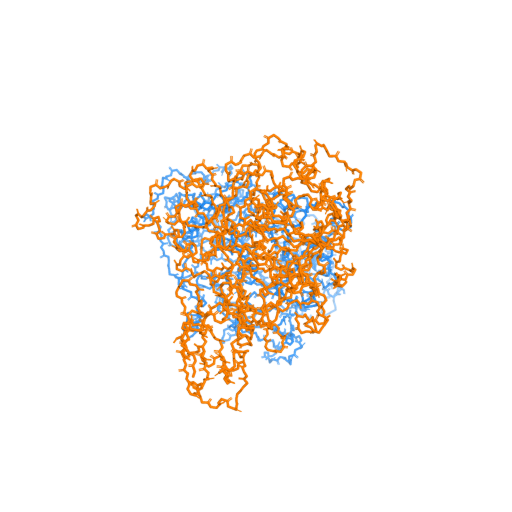00 -12.775 70.741 1.00 9.98 221 CYS B CA 1
ATOM 5808 C C . CYS B 1 224 ? 1.838 -12.552 71.623 1.00 10.70 221 CYS B C 1
ATOM 5809 O O . CYS B 1 224 ? 2.824 -13.293 71.493 1.00 8.94 221 CYS B O 1
ATOM 5812 N N . ALA B 1 225 ? 1.811 -11.544 72.498 1.00 8.71 222 ALA B N 1
ATOM 5813 C CA . ALA B 1 225 ? 2.845 -11.312 73.516 1.00 11.72 222 ALA B CA 1
ATOM 5814 C C . ALA B 1 225 ? 4.252 -11.202 72.925 1.00 10.79 222 ALA B C 1
ATOM 5815 O O . ALA B 1 225 ? 5.234 -11.618 73.544 1.00 14.32 222 ALA B O 1
ATOM 5817 N N . LEU B 1 226 ? 4.363 -10.605 71.741 1.00 8.10 223 LEU B N 1
ATOM 5818 C CA . LEU B 1 226 ? 5.675 -10.412 71.140 1.00 7.88 223 LEU B CA 1
ATOM 5819 C C . LEU B 1 226 ? 6.493 -9.385 71.925 1.00 9.91 223 LEU B C 1
ATOM 5820 O O . LEU B 1 226 ? 5.964 -8.584 72.701 1.00 8.92 223 LEU B O 1
ATOM 5825 N N . GLY B 1 227 ? 7.800 -9.415 71.690 1.00 8.69 224 GLY B N 1
ATOM 5826 C CA . GLY B 1 227 ? 8.737 -8.501 72.316 1.00 8.50 224 GLY B CA 1
ATOM 5827 C C . GLY B 1 227 ? 10.128 -8.696 71.747 1.00 6.69 224 GLY B C 1
ATOM 5828 O O . GLY B 1 227 ? 10.314 -9.351 70.720 1.00 7.47 224 GLY B O 1
ATOM 5829 N N . THR B 1 228 ? 11.119 -8.125 72.436 1.00 7.01 225 THR B N 1
ATOM 5830 C CA . THR B 1 228 ? 12.489 -8.226 71.939 1.00 9.67 225 THR B CA 1
ATOM 5831 C C . THR B 1 228 ? 13.014 -9.657 71.977 1.00 10.07 225 THR B C 1
ATOM 5832 O O . THR B 1 228 ? 13.982 -9.966 71.272 1.00 10.65 225 THR B O 1
ATOM 5836 N N . ASP B 1 229 ? 12.380 -10.531 72.759 1.00 8.54 226 ASP B N 1
ATOM 5837 C CA . ASP B 1 229 ? 12.737 -11.942 72.840 1.00 12.22 226 ASP B CA 1
ATOM 5838 C C . ASP B 1 229 ? 12.074 -12.794 71.761 1.00 9.91 226 ASP B C 1
ATOM 5839 O O . ASP B 1 229 ? 12.383 -13.987 71.661 1.00 10.96 226 ASP B O 1
ATOM 5844 N N . THR B 1 230 ? 11.197 -12.213 70.945 1.00 8.90 227 THR B N 1
ATOM 5845 C CA . THR B 1 230 ? 10.503 -12.968 69.910 1.00 8.01 227 THR B CA 1
ATOM 5846 C C . THR B 1 230 ? 11.466 -13.406 68.813 1.00 8.74 227 THR B C 1
ATOM 5847 O O . THR B 1 230 ? 12.267 -12.607 68.319 1.00 6.45 227 THR B O 1
ATOM 5851 N N . VAL B 1 231 ? 11.393 -14.685 68.442 1.00 9.53 228 VAL B N 1
ATOM 5852 C CA . VAL B 1 231 ? 12.024 -15.210 67.234 1.00 4.95 228 VAL B CA 1
ATOM 5853 C C . VAL B 1 231 ? 10.911 -15.829 66.397 1.00 7.53 228 VAL B C 1
ATOM 5854 O O . VAL B 1 231 ? 10.393 -16.906 66.731 1.00 6.57 228 VAL B O 1
ATOM 5858 N N . TYR B 1 232 ? 10.527 -15.140 65.326 1.00 7.41 229 TYR B N 1
ATOM 5859 C CA . TYR B 1 232 ? 9.414 -15.541 64.477 1.00 6.75 229 TYR B CA 1
ATOM 5860 C C . TYR B 1 232 ? 9.941 -16.251 63.237 1.00 6.86 229 TYR B C 1
ATOM 5861 O O . TYR B 1 232 ? 10.767 -15.696 62.502 1.00 4.62 229 TYR B O 1
ATOM 5870 N N . LEU B 1 233 ? 9.451 -17.468 62.993 1.00 7.88 230 LEU B N 1
ATOM 5871 C CA . LEU B 1 233 ? 9.805 -18.197 61.782 1.00 6.09 230 LEU B CA 1
ATOM 5872 C C . LEU B 1 233 ? 8.749 -17.936 60.717 1.00 6.59 230 LEU B C 1
ATOM 5873 O O . LEU B 1 233 ? 7.571 -18.259 60.908 1.00 7.52 230 LEU B O 1
ATOM 5878 N N . ALA B 1 234 ? 9.174 -17.343 59.604 1.00 6.26 231 ALA B N 1
ATOM 5879 C CA . ALA B 1 234 ? 8.326 -17.179 58.427 1.00 6.92 231 ALA B CA 1
ATOM 5880 C C . ALA B 1 234 ? 8.363 -18.489 57.653 1.00 8.68 231 ALA B C 1
ATOM 5881 O O . ALA B 1 234 ? 9.205 -18.702 56.779 1.00 7.66 231 ALA B O 1
ATOM 5883 N N . ALA B 1 235 ? 7.438 -19.385 58.004 1.00 6.44 232 ALA B N 1
ATOM 5884 C CA . ALA B 1 235 ? 7.312 -20.695 57.377 1.00 8.18 232 ALA B CA 1
ATOM 5885 C C . ALA B 1 235 ? 6.424 -20.665 56.140 1.00 8.57 232 ALA B C 1
ATOM 5886 O O . ALA B 1 235 ? 6.605 -21.493 55.238 1.00 11.03 232 ALA B O 1
ATOM 5888 N N . LEU B 1 236 ? 5.466 -19.742 56.090 1.00 8.90 233 LEU B N 1
ATOM 5889 C CA . LEU B 1 236 ? 4.622 -19.511 54.925 1.00 9.61 233 LEU B CA 1
ATOM 5890 C C . LEU B 1 236 ? 5.226 -18.418 54.061 1.00 7.83 233 LEU B C 1
ATOM 5891 O O . LEU B 1 236 ? 6.116 -17.689 54.504 1.00 9.69 233 LEU B O 1
ATOM 5896 N N . PRO B 1 237 ? 4.758 -18.268 52.801 1.00 11.53 234 PRO B N 1
ATOM 5897 C CA . PRO B 1 237 ? 5.197 -17.120 51.989 1.00 14.74 234 PRO B CA 1
ATOM 5898 C C . PRO B 1 237 ? 5.012 -15.820 52.751 1.00 9.51 234 PRO B C 1
ATOM 5899 O O . PRO B 1 237 ? 3.881 -15.471 53.099 1.00 9.30 234 PRO B O 1
ATOM 5903 N N . ALA B 1 238 ? 6.105 -15.090 53.003 1.00 8.59 235 ALA B N 1
ATOM 5904 C CA . ALA B 1 238 ? 6.077 -14.049 54.031 1.00 7.94 235 ALA B CA 1
ATOM 5905 C C . ALA B 1 238 ? 5.125 -12.906 53.693 1.00 8.46 235 ALA B C 1
ATOM 5906 O O . ALA B 1 238 ? 4.616 -12.246 54.605 1.00 8.80 235 ALA B O 1
ATOM 5908 N N . VAL B 1 239 ? 4.877 -12.653 52.402 1.00 11.26 236 VAL B N 1
ATOM 5909 C CA . VAL B 1 239 ? 4.062 -11.510 51.987 1.00 13.95 236 VAL B CA 1
ATOM 5910 C C . VAL B 1 239 ? 2.572 -11.802 51.978 1.00 13.98 236 VAL B C 1
ATOM 5911 O O . VAL B 1 239 ? 1.778 -10.901 51.671 1.00 11.97 236 VAL B O 1
ATOM 5915 N N . HIS B 1 240 ? 2.158 -13.026 52.295 1.00 10.31 237 HIS B N 1
ATOM 5916 C CA . HIS B 1 240 ? 0.745 -13.269 52.519 1.00 9.03 237 HIS B CA 1
ATOM 5917 C C . HIS B 1 240 ? 0.315 -12.605 53.819 1.00 7.14 237 HIS B C 1
ATOM 5918 O O . HIS B 1 240 ? 1.099 -12.466 54.757 1.00 7.43 237 HIS B O 1
ATOM 5925 N N . ASN B 1 241 ? -0.956 -12.198 53.861 1.00 7.73 238 ASN B N 1
ATOM 5926 C CA . ASN B 1 241 ? -1.496 -11.443 54.991 1.00 9.54 238 ASN B CA 1
ATOM 5927 C C . ASN B 1 241 ? -1.190 -12.111 56.333 1.00 7.39 238 ASN B C 1
ATOM 5928 O O . ASN B 1 241 ? -0.888 -11.431 57.322 1.00 9.47 238 ASN B O 1
ATOM 5933 N N . PHE B 1 242 ? -1.276 -13.452 56.377 1.00 6.85 239 PHE B N 1
ATOM 5934 C CA . PHE B 1 242 ? -1.151 -14.188 57.638 1.00 7.95 239 PHE B CA 1
ATOM 5935 C C . PHE B 1 242 ? 0.257 -14.076 58.213 1.00 6.54 239 PHE B C 1
ATOM 5936 O O . PHE B 1 242 ? 0.406 -13.624 59.363 1.00 7.25 239 PHE B O 1
ATOM 5944 N N . PRO B 1 243 ? 1.318 -14.462 57.499 1.00 7.82 240 PRO B N 1
ATOM 5945 C CA . PRO B 1 243 ? 2.674 -14.309 58.037 1.00 6.08 240 PRO B CA 1
ATOM 5946 C C . PRO B 1 243 ? 3.243 -12.906 57.895 1.00 6.29 240 PRO B C 1
ATOM 5947 O O . PRO B 1 243 ? 4.362 -12.663 58.360 1.00 6.76 240 PRO B O 1
ATOM 5951 N N . MET B 1 244 ? 2.516 -11.988 57.257 1.00 9.01 241 MET B N 1
ATOM 5952 C CA . MET B 1 244 ? 2.943 -10.594 57.191 1.00 6.16 241 MET B CA 1
ATOM 5953 C C . MET B 1 244 ? 2.453 -9.783 58.385 1.00 6.64 241 MET B C 1
ATOM 5954 O O . MET B 1 244 ? 3.196 -8.938 58.891 1.00 5.98 241 MET B O 1
ATOM 5959 N N . SER B 1 245 ? 1.227 -10.038 58.875 1.00 6.93 242 SER B N 1
ATOM 5960 C CA . SER B 1 245 ? 0.630 -9.148 59.866 1.00 6.12 242 SER B CA 1
ATOM 5961 C C . SER B 1 245 ? -0.084 -9.799 61.050 1.00 5.30 242 SER B C 1
ATOM 5962 O O . SER B 1 245 ? -0.565 -9.059 61.908 1.00 6.27 242 SER B O 1
ATOM 5965 N N . SER B 1 246 ? -0.193 -11.129 61.144 1.00 6.90 243 SER B N 1
ATOM 5966 C CA . SER B 1 246 ? -1.072 -11.759 62.138 1.00 7.49 243 SER B CA 1
ATOM 5967 C C . SER B 1 246 ? -0.352 -12.749 63.062 1.00 8.01 243 SER B C 1
ATOM 5968 O O . SER B 1 246 ? -0.756 -13.915 63.173 1.00 6.75 243 SER B O 1
ATOM 5971 N N . PRO B 1 247 ? 0.686 -12.305 63.794 1.00 5.82 244 PRO B N 1
ATOM 5972 C CA . PRO B 1 247 ? 1.273 -10.959 63.797 1.00 6.29 244 PRO B CA 1
ATOM 5973 C C . PRO B 1 247 ? 2.345 -10.782 62.719 1.00 7.28 244 PRO B C 1
ATOM 5974 O O . PRO B 1 247 ? 2.623 -9.648 62.327 1.00 5.63 244 PRO B O 1
ATOM 5978 N N . GLY B 1 248 ? 2.935 -11.882 62.247 1.00 5.26 245 GLY B N 1
ATOM 5979 C CA . GLY B 1 248 ? 3.788 -11.840 61.071 1.00 5.05 245 GLY B CA 1
ATOM 5980 C C . GLY B 1 248 ? 5.128 -11.152 61.290 1.00 4.23 245 GLY B C 1
ATOM 5981 O O . GLY B 1 248 ? 5.545 -10.856 62.411 1.00 5.19 245 GLY B O 1
ATOM 5982 N N . PHE B 1 249 ? 5.807 -10.887 60.168 1.00 2.99 246 PHE B N 1
ATOM 5983 C CA . PHE B 1 249 ? 7.101 -10.224 60.270 1.00 7.09 246 PHE B CA 1
ATOM 5984 C C . PHE B 1 249 ? 6.950 -8.753 60.658 1.00 6.98 246 PHE B C 1
ATOM 5985 O O . PHE B 1 249 ? 7.816 -8.211 61.354 1.00 7.25 246 PHE B O 1
ATOM 5993 N N . LEU B 1 250 ? 5.847 -8.109 60.273 1.00 5.88 247 LEU B N 1
ATOM 5994 C CA . LEU B 1 250 ? 5.641 -6.719 60.673 1.00 6.06 247 LEU B CA 1
ATOM 5995 C C . LEU B 1 250 ? 5.397 -6.598 62.174 1.00 6.66 247 LEU B C 1
ATOM 5996 O O . LEU B 1 250 ? 5.911 -5.675 62.822 1.00 5.18 247 LEU B O 1
ATOM 6001 N N . GLY B 1 251 ? 4.619 -7.515 62.748 1.00 5.53 248 GLY B N 1
ATOM 6002 C CA . GLY B 1 251 ? 4.446 -7.507 64.191 1.00 5.81 248 GLY B CA 1
ATOM 6003 C C . GLY B 1 251 ? 5.738 -7.794 64.931 1.00 7.39 248 GLY B C 1
ATOM 6004 O O . GLY B 1 251 ? 5.990 -7.233 66.003 1.00 6.71 248 GLY B O 1
ATOM 6005 N N . THR B 1 252 ? 6.567 -8.680 64.381 1.00 4.66 249 THR B N 1
ATOM 6006 C CA . THR B 1 252 ? 7.857 -8.958 64.998 1.00 5.59 249 THR B CA 1
ATOM 6007 C C . THR B 1 252 ? 8.764 -7.729 64.946 1.00 3.73 249 THR B C 1
ATOM 6008 O O . THR B 1 252 ? 9.335 -7.328 65.964 1.00 8.08 249 THR B O 1
ATOM 6012 N N . PHE B 1 253 ? 8.893 -7.109 63.767 1.00 6.30 250 PHE B N 1
ATOM 6013 C CA . PHE B 1 253 ? 9.637 -5.854 63.646 1.00 7.69 250 PHE B CA 1
ATOM 6014 C C . PHE B 1 253 ? 9.084 -4.780 64.581 1.00 6.42 250 PHE B C 1
ATOM 6015 O O . PHE B 1 253 ? 9.849 -4.051 65.227 1.00 8.59 250 PHE B O 1
ATOM 6023 N N . HIS B 1 254 ? 7.755 -4.651 64.647 1.00 7.51 251 HIS B N 1
ATOM 6024 C CA . HIS B 1 254 ? 7.137 -3.670 65.538 1.00 8.54 251 HIS B CA 1
ATOM 6025 C C . HIS B 1 254 ? 7.646 -3.822 66.962 1.00 7.50 251 HIS B C 1
ATOM 6026 O O . HIS B 1 254 ? 7.927 -2.827 67.643 1.00 6.50 251 HIS B O 1
ATOM 6033 N N . ALA B 1 255 ? 7.775 -5.065 67.425 1.00 7.68 252 ALA B N 1
ATOM 6034 C CA . ALA B 1 255 ? 8.157 -5.370 68.796 1.00 6.99 252 ALA B CA 1
ATOM 6035 C C . ALA B 1 255 ? 9.660 -5.556 68.987 1.00 6.48 252 ALA B C 1
ATOM 6036 O O . ALA B 1 255 ? 10.097 -5.796 70.116 1.00 7.85 252 ALA B O 1
ATOM 6038 N N . GLY B 1 256 ? 10.453 -5.457 67.924 1.00 4.74 253 GLY B N 1
ATOM 6039 C CA . GLY B 1 256 ? 11.894 -5.560 68.048 1.00 6.58 253 GLY B CA 1
ATOM 6040 C C . GLY B 1 256 ? 12.450 -6.967 68.100 1.00 6.32 253 GLY B C 1
ATOM 6041 O O . GLY B 1 256 ? 13.558 -7.160 68.613 1.00 6.87 253 GLY B O 1
ATOM 6042 N N . GLY B 1 257 ? 11.722 -7.962 67.588 1.00 6.48 254 GLY B N 1
ATOM 6043 C CA . GLY B 1 257 ? 12.183 -9.337 67.589 1.00 5.22 254 GLY B CA 1
ATOM 6044 C C . GLY B 1 257 ? 12.997 -9.693 66.354 1.00 5.80 254 GLY B C 1
ATOM 6045 O O . GLY B 1 257 ? 13.402 -8.839 65.562 1.00 7.13 254 GLY B O 1
ATOM 6046 N N . THR B 1 258 ? 13.242 -10.996 66.197 1.00 5.46 255 THR B N 1
ATOM 6047 C CA . THR B 1 258 ? 14.002 -11.530 65.073 1.00 6.36 255 THR B CA 1
ATOM 6048 C C . THR B 1 258 ? 13.075 -12.303 64.143 1.00 6.30 255 THR B C 1
ATOM 6049 O O . THR B 1 258 ? 12.266 -13.116 64.603 1.00 6.60 255 THR B O 1
ATOM 6053 N N . VAL B 1 259 ? 13.197 -12.048 62.842 1.00 5.58 256 VAL B N 1
ATOM 6054 C CA . VAL B 1 259 ? 12.444 -12.754 61.810 1.00 6.19 256 VAL B CA 1
ATOM 6055 C C . VAL B 1 259 ? 13.396 -13.714 61.109 1.00 8.51 256 VAL B C 1
ATOM 6056 O O . VAL B 1 259 ? 14.377 -13.288 60.484 1.00 7.99 256 VAL B O 1
ATOM 6060 N N . VAL B 1 260 ? 13.117 -15.011 61.231 1.00 6.87 257 VAL B N 1
ATOM 6061 C CA . VAL B 1 260 ? 13.903 -16.062 60.590 1.00 8.81 257 VAL B CA 1
ATOM 6062 C C . VAL B 1 260 ? 13.125 -16.552 59.379 1.00 7.45 257 VAL B C 1
ATOM 6063 O O . VAL B 1 260 ? 11.945 -16.899 59.494 1.00 7.21 257 VAL B O 1
ATOM 6067 N N . LEU B 1 261 ? 13.777 -16.578 58.218 1.00 9.58 258 LEU B N 1
ATOM 6068 C CA . LEU B 1 261 ? 13.136 -16.942 56.961 1.00 7.86 258 LEU B CA 1
ATOM 6069 C C . LEU B 1 261 ? 13.362 -18.421 56.656 1.00 10.36 258 LEU B C 1
ATOM 6070 O O . LEU B 1 261 ? 14.508 -18.888 56.630 1.00 12.30 258 LEU B O 1
ATOM 6075 N N . ALA B 1 262 ? 12.268 -19.153 56.412 1.00 9.44 259 ALA B N 1
ATOM 6076 C CA . ALA B 1 262 ? 12.352 -20.539 55.960 1.00 10.19 259 ALA B CA 1
ATOM 6077 C C . ALA B 1 262 ? 12.103 -20.605 54.461 1.00 9.91 259 ALA B C 1
ATOM 6078 O O . ALA B 1 262 ? 11.021 -20.202 54.008 1.00 11.32 259 ALA B O 1
ATOM 6080 N N . PRO B 1 263 ? 13.049 -21.097 53.656 1.00 11.02 260 PRO B N 1
ATOM 6081 C CA . PRO B 1 263 ? 12.819 -21.115 52.201 1.00 13.48 260 PRO B CA 1
ATOM 6082 C C . PRO B 1 263 ? 11.706 -22.057 51.785 1.00 12.64 260 PRO B C 1
ATOM 6083 O O . PRO B 1 263 ? 11.103 -21.870 50.719 1.00 16.07 260 PRO B O 1
ATOM 6087 N N . ASN B 1 264 ? 11.422 -23.069 52.599 1.00 13.44 261 ASN B N 1
ATOM 6088 C CA . ASN B 1 264 ? 10.321 -23.993 52.376 1.00 10.94 261 ASN B CA 1
ATOM 6089 C C . ASN B 1 264 ? 9.843 -24.479 53.732 1.00 9.73 261 ASN B C 1
ATOM 6090 O O . ASN B 1 264 ? 10.584 -24.402 54.718 1.00 10.45 261 ASN B O 1
ATOM 6095 N N . PRO B 1 265 ? 8.602 -24.971 53.822 1.00 10.84 262 PRO B N 1
ATOM 6096 C CA . PRO B 1 265 ? 8.053 -25.345 55.132 1.00 10.77 262 PRO B CA 1
ATOM 6097 C C . PRO B 1 265 ? 8.243 -26.811 55.498 1.00 10.88 262 PRO B C 1
ATOM 6098 O O . PRO B 1 265 ? 7.559 -27.305 56.400 1.00 12.93 262 PRO B O 1
ATOM 6102 N N . SER B 1 266 ? 9.151 -27.517 54.829 1.00 10.59 263 SER B N 1
ATOM 6103 C CA . SER B 1 266 ? 9.329 -28.928 55.138 1.00 13.82 263 SER B CA 1
ATOM 6104 C C . SER B 1 266 ? 9.783 -29.098 56.589 1.00 13.38 263 SER B C 1
ATOM 6105 O O . SER B 1 266 ? 10.424 -28.209 57.162 1.00 11.55 263 SER B O 1
ATOM 6108 N N . PRO B 1 267 ? 9.434 -30.220 57.223 1.00 13.42 264 PRO B N 1
ATOM 6109 C CA . PRO B 1 267 ? 9.933 -30.469 58.585 1.00 11.81 264 PRO B CA 1
ATOM 6110 C C . PRO B 1 267 ? 11.442 -30.334 58.722 1.00 13.14 264 PRO B C 1
ATOM 6111 O O . PRO B 1 267 ? 11.916 -29.742 59.699 1.00 10.79 264 PRO B O 1
ATOM 6115 N N . ASP B 1 268 ? 12.218 -30.860 57.773 1.00 12.37 265 ASP B N 1
ATOM 6116 C CA . ASP B 1 268 ? 13.668 -30.817 57.927 1.00 15.32 265 ASP B CA 1
ATOM 6117 C C . ASP B 1 268 ? 14.198 -29.391 57.831 1.00 12.87 265 ASP B C 1
ATOM 6118 O O . ASP B 1 268 ? 15.092 -29.006 58.593 1.00 14.49 265 ASP B O 1
ATOM 6123 N N . THR B 1 269 ? 13.664 -28.591 56.905 1.00 13.50 266 THR B N 1
ATOM 6124 C CA . THR B 1 269 ? 14.109 -27.205 56.786 1.00 12.65 266 THR B CA 1
ATOM 6125 C C . THR B 1 269 ? 13.643 -26.376 57.979 1.00 11.27 266 THR B C 1
ATOM 6126 O O . THR B 1 269 ? 14.444 -25.687 58.618 1.00 10.80 266 THR B O 1
ATOM 6130 N N . ALA B 1 270 ? 12.352 -26.451 58.310 1.00 10.64 267 ALA B N 1
ATOM 6131 C CA . ALA B 1 270 ? 11.805 -25.608 59.371 1.00 10.47 267 ALA B CA 1
ATOM 6132 C C . ALA B 1 270 ? 12.346 -26.001 60.742 1.00 11.10 267 ALA B C 1
ATOM 6133 O O . ALA B 1 270 ? 12.713 -25.132 61.545 1.00 8.67 267 ALA B O 1
ATOM 6135 N N . PHE B 1 271 ? 12.392 -27.304 61.042 1.00 10.73 268 PHE B N 1
ATOM 6136 C CA . PHE B 1 271 ? 12.883 -27.730 62.352 1.00 9.25 268 PHE B CA 1
ATOM 6137 C C . PHE B 1 271 ? 14.356 -27.379 62.528 1.00 8.35 268 PHE B C 1
ATOM 6138 O O . PHE B 1 271 ? 14.790 -27.033 63.632 1.00 10.65 268 PHE B O 1
ATOM 6146 N N . SER B 1 272 ? 15.143 -27.488 61.455 1.00 10.27 269 SER B N 1
ATOM 6147 C CA . SER B 1 272 ? 16.541 -27.076 61.522 1.00 9.98 269 SER B CA 1
ATOM 6148 C C . SER B 1 272 ? 16.657 -25.622 61.968 1.00 10.72 269 SER B C 1
ATOM 6149 O O . SER B 1 272 ? 17.471 -25.291 62.839 1.00 11.63 269 SER B O 1
ATOM 6152 N N . LEU B 1 273 ? 15.826 -24.746 61.398 1.00 10.36 270 LEU B N 1
ATOM 6153 C CA . LEU B 1 273 ? 15.860 -23.332 61.763 1.00 9.63 270 LEU B CA 1
ATOM 6154 C C . LEU B 1 273 ? 15.301 -23.100 63.162 1.00 8.15 270 LEU B C 1
ATOM 6155 O O . LEU B 1 273 ? 15.802 -22.243 63.897 1.00 9.82 270 LEU B O 1
ATOM 6160 N N . ILE B 1 274 ? 14.259 -23.840 63.553 1.00 8.68 271 ILE B N 1
ATOM 6161 C CA . ILE B 1 274 ? 13.732 -23.706 64.910 1.00 8.91 271 ILE B CA 1
ATOM 6162 C C . ILE B 1 274 ? 14.801 -24.076 65.924 1.00 8.86 271 ILE B C 1
ATOM 6163 O O . ILE B 1 274 ? 15.021 -23.371 66.916 1.00 8.46 271 ILE B O 1
ATOM 6168 N N . GLU B 1 275 ? 15.496 -25.184 65.667 1.00 10.35 272 GLU B N 1
ATOM 6169 C CA . GLU B 1 275 ? 16.479 -25.716 66.597 1.00 11.32 272 GLU B CA 1
ATOM 6170 C C . GLU B 1 275 ? 17.688 -24.798 66.719 1.00 10.58 272 GLU B C 1
ATOM 6171 O O . GLU B 1 275 ? 18.217 -24.599 67.820 1.00 12.70 272 GLU B O 1
ATOM 6177 N N . THR B 1 276 ? 18.126 -24.226 65.596 1.00 10.60 273 THR B N 1
ATOM 6178 C CA . THR B 1 276 ? 19.327 -23.400 65.549 1.00 12.90 273 THR B CA 1
ATOM 6179 C C . THR B 1 276 ? 19.069 -21.996 66.086 1.00 14.13 273 THR B C 1
ATOM 6180 O O . THR B 1 276 ? 19.842 -21.487 66.908 1.00 14.68 273 THR B O 1
ATOM 6184 N N . GLU B 1 277 ? 17.986 -21.360 65.636 1.00 10.23 274 GLU B N 1
ATOM 6185 C CA . GLU B 1 277 ? 17.699 -19.966 65.964 1.00 10.35 274 GLU B CA 1
ATOM 6186 C C . GLU B 1 277 ? 16.792 -19.803 67.179 1.00 12.13 274 GLU B C 1
ATOM 6187 O O . GLU B 1 277 ? 16.485 -18.665 67.556 1.00 10.06 274 GLU B O 1
ATOM 6193 N N . ARG B 1 278 ? 16.378 -20.902 67.813 1.00 7.78 275 ARG B N 1
ATOM 6194 C CA . ARG B 1 278 ? 15.522 -20.872 69.002 1.00 7.66 275 ARG B CA 1
ATOM 6195 C C . ARG B 1 278 ? 14.235 -20.094 68.731 1.00 6.05 275 ARG B C 1
ATOM 6196 O O . ARG B 1 278 ? 13.856 -19.192 69.478 1.00 8.60 275 ARG B O 1
ATOM 6204 N N . VAL B 1 279 ? 13.556 -20.479 67.648 1.00 9.47 276 VAL B N 1
ATOM 6205 C CA . VAL B 1 279 ? 12.283 -19.878 67.264 1.00 4.52 276 VAL B CA 1
ATOM 6206 C C . VAL B 1 279 ? 11.261 -19.996 68.391 1.00 10.36 276 VAL B C 1
ATOM 6207 O O . VAL B 1 279 ? 11.115 -21.054 69.015 1.00 7.90 276 VAL B O 1
ATOM 6211 N N . THR B 1 280 ? 10.533 -18.896 68.656 1.00 7.66 277 THR B N 1
ATOM 6212 C CA . THR B 1 280 ? 9.514 -18.869 69.702 1.00 8.55 277 THR B CA 1
ATOM 6213 C C . THR B 1 280 ? 8.082 -18.914 69.174 1.00 6.21 277 THR B C 1
ATOM 6214 O O . THR B 1 280 ? 7.179 -19.294 69.925 1.00 6.44 277 THR B O 1
ATOM 6218 N N . ILE B 1 281 ? 7.851 -18.544 67.914 1.00 5.27 278 ILE B N 1
ATOM 6219 C CA . ILE B 1 281 ? 6.509 -18.555 67.342 1.00 6.93 278 ILE B CA 1
ATOM 6220 C C . ILE B 1 281 ? 6.645 -18.698 65.834 1.00 6.45 278 ILE B C 1
ATOM 6221 O O . ILE B 1 281 ? 7.623 -18.242 65.238 1.00 5.18 278 ILE B O 1
ATOM 6226 N N . THR B 1 282 ? 5.669 -19.364 65.219 1.00 7.29 279 THR B N 1
ATOM 6227 C CA . THR B 1 282 ? 5.617 -19.529 63.772 1.00 5.55 279 THR B CA 1
ATOM 6228 C C . THR B 1 282 ? 4.161 -19.731 63.378 1.00 5.52 279 THR B C 1
ATOM 6229 O O . THR B 1 282 ? 3.295 -19.952 64.227 1.00 7.47 279 THR B O 1
ATOM 6233 N N . ALA B 1 283 ? 3.895 -19.643 62.079 1.00 4.86 280 ALA B N 1
ATOM 6234 C CA . ALA B 1 283 ? 2.545 -19.760 61.545 1.00 5.02 280 ALA B CA 1
ATOM 6235 C C . ALA B 1 283 ? 2.550 -20.687 60.339 1.00 4.90 280 ALA B C 1
ATOM 6236 O O . ALA B 1 283 ? 3.398 -20.553 59.452 1.00 7.24 280 ALA B O 1
ATOM 6238 N N . VAL B 1 284 ? 1.585 -21.618 60.304 1.00 5.36 281 VAL B N 1
ATOM 6239 C CA . VAL B 1 284 ? 1.465 -22.605 59.236 1.00 5.30 281 VAL B CA 1
ATOM 6240 C C . VAL B 1 284 ? -0.003 -22.793 58.867 1.00 6.24 281 VAL B C 1
ATOM 6241 O O . VAL B 1 284 ? -0.910 -22.397 59.602 1.00 5.98 281 VAL B O 1
ATOM 6245 N N . VAL B 1 285 ? -0.223 -23.417 57.709 1.00 5.91 282 VAL B N 1
ATOM 6246 C CA . VAL B 1 285 ? -1.549 -23.873 57.278 1.00 7.02 282 VAL B CA 1
ATOM 6247 C C . VAL B 1 285 ? -1.761 -25.306 57.761 1.00 7.60 282 VAL B C 1
ATOM 6248 O O . VAL B 1 285 ? -0.782 -25.993 58.090 1.00 7.03 282 VAL B O 1
ATOM 6252 N N . PRO B 1 286 ? -2.996 -25.802 57.808 1.00 7.16 283 PRO B N 1
ATOM 6253 C CA . PRO B 1 286 ? -3.265 -27.124 58.427 1.00 9.39 283 PRO B CA 1
ATOM 6254 C C . PRO B 1 286 ? -2.423 -28.251 57.844 1.00 8.17 283 PRO B C 1
ATOM 6255 O O . PRO B 1 286 ? -1.906 -29.084 58.602 1.00 9.19 283 PRO B O 1
ATOM 6259 N N . PRO B 1 287 ? -2.272 -28.345 56.519 1.00 8.99 284 PRO B N 1
ATOM 6260 C CA . PRO B 1 287 ? -1.464 -29.458 55.981 1.00 10.12 284 PRO B CA 1
ATOM 6261 C C . PRO B 1 287 ? -0.027 -29.456 56.477 1.00 11.26 284 PRO B C 1
ATOM 6262 O O . PRO B 1 287 ? 0.561 -30.529 56.683 1.00 9.69 284 PRO B O 1
ATOM 6266 N N . ILE B 1 288 ? 0.559 -28.276 56.682 1.00 8.38 285 ILE B N 1
ATOM 6267 C CA . ILE B 1 288 ? 1.920 -28.208 57.202 1.00 8.72 285 ILE B CA 1
ATOM 6268 C C . ILE B 1 288 ? 1.949 -28.604 58.670 1.00 7.16 285 ILE B C 1
ATOM 6269 O O . ILE B 1 288 ? 2.873 -29.294 59.121 1.00 7.91 285 ILE B O 1
ATOM 6274 N N . ALA B 1 289 ? 0.948 -28.169 59.442 1.00 7.50 286 ALA B N 1
ATOM 6275 C CA . ALA B 1 289 ? 0.858 -28.582 60.838 1.00 6.93 286 ALA B CA 1
ATOM 6276 C C . ALA B 1 289 ? 0.808 -30.101 60.958 1.00 7.45 286 ALA B C 1
ATOM 6277 O O . ALA B 1 289 ? 1.508 -30.692 61.788 1.00 8.76 286 ALA B O 1
ATOM 6279 N N . LEU B 1 290 ? -0.020 -30.750 60.140 1.00 8.52 287 LEU B N 1
ATOM 6280 C CA . LEU B 1 290 ? -0.098 -32.206 60.182 1.00 10.90 287 LEU B CA 1
ATOM 6281 C C . LEU B 1 290 ? 1.241 -32.843 59.824 1.00 9.32 287 LEU B C 1
ATOM 6282 O O . LEU B 1 290 ? 1.686 -33.781 60.493 1.00 9.00 287 LEU B O 1
ATOM 6287 N N . GLN B 1 291 ? 1.904 -32.341 58.781 1.00 6.53 288 GLN B N 1
ATOM 6288 C CA . GLN B 1 291 ? 3.224 -32.864 58.441 1.00 8.77 288 GLN B CA 1
ATOM 6289 C C . GLN B 1 291 ? 4.188 -32.746 59.613 1.00 8.88 288 GLN B C 1
ATOM 6290 O O . GLN B 1 291 ? 4.958 -33.676 59.886 1.00 8.55 288 GLN B O 1
ATOM 6296 N N . TRP B 1 292 ? 4.173 -31.607 60.314 1.00 7.12 289 TRP B N 1
ATOM 6297 C CA . TRP B 1 292 ? 5.087 -31.418 61.438 1.00 8.72 289 TRP B CA 1
ATOM 6298 C C . TRP B 1 292 ? 4.731 -32.331 62.605 1.00 6.64 289 TRP B C 1
ATOM 6299 O O . TRP B 1 292 ? 5.621 -32.854 63.285 1.00 7.26 289 TRP B O 1
ATOM 6310 N N . LEU B 1 293 ? 3.435 -32.500 62.878 1.00 4.79 290 LEU B N 1
ATOM 6311 C CA . LEU B 1 293 ? 3.011 -33.352 63.985 1.00 7.42 290 LEU B CA 1
ATOM 6312 C C . LEU B 1 293 ? 3.413 -34.798 63.741 1.00 8.39 290 LEU B C 1
ATOM 6313 O O . LEU B 1 293 ? 3.915 -35.475 64.647 1.00 7.62 290 LEU B O 1
ATOM 6318 N N . ASP B 1 294 ? 3.201 -35.285 62.517 1.00 7.72 291 ASP B N 1
ATOM 6319 C CA . ASP B 1 294 ? 3.553 -36.660 62.177 1.00 7.97 291 ASP B CA 1
ATOM 6320 C C . ASP B 1 294 ? 5.060 -36.872 62.186 1.00 11.22 291 ASP B C 1
ATOM 6321 O O . ASP B 1 294 ? 5.529 -37.955 62.561 1.00 8.69 291 ASP B O 1
ATOM 6326 N N . ALA B 1 295 ? 5.829 -35.855 61.779 1.00 7.51 292 ALA B N 1
ATOM 6327 C CA . ALA B 1 295 ? 7.283 -35.963 61.814 1.00 7.99 292 ALA B CA 1
ATOM 6328 C C . ALA B 1 295 ? 7.796 -36.095 63.252 1.00 9.84 292 ALA B C 1
ATOM 6329 O O . ALA B 1 295 ? 8.754 -36.828 63.506 1.00 10.10 292 ALA B O 1
ATOM 6331 N N . VAL B 1 296 ? 7.195 -35.378 64.210 1.00 7.39 293 VAL B N 1
ATOM 6332 C CA . VAL B 1 296 ? 7.662 -35.470 65.591 1.00 9.32 293 VAL B CA 1
ATOM 6333 C C . VAL B 1 296 ? 7.123 -36.724 66.256 1.00 11.44 293 VAL B C 1
ATOM 6334 O O . VAL B 1 296 ? 7.859 -37.436 66.945 1.00 10.28 293 VAL B O 1
ATOM 6338 N N . GLU B 1 297 ? 5.872 -37.070 65.984 1.00 7.90 294 GLU B N 1
ATOM 6339 C CA . GLU B 1 297 ? 5.263 -38.175 66.719 1.00 8.62 294 GLU B CA 1
ATOM 6340 C C . GLU B 1 297 ? 5.795 -39.536 66.249 1.00 11.36 294 GLU B C 1
ATOM 6341 O O . GLU B 1 297 ? 6.024 -40.432 67.072 1.00 11.35 294 GLU B O 1
ATOM 6347 N N . HIS B 1 298 ? 6.032 -39.707 64.948 1.00 10.71 295 HIS B N 1
ATOM 6348 C CA . HIS B 1 298 ? 6.265 -41.035 64.389 1.00 9.84 295 HIS B CA 1
ATOM 6349 C C . HIS B 1 298 ? 7.719 -41.309 64.008 1.00 12.02 295 HIS B C 1
ATOM 6350 O O . HIS B 1 298 ? 7.991 -42.309 63.331 1.00 7.41 295 HIS B O 1
ATOM 6357 N N . GLY B 1 299 ? 8.662 -40.452 64.432 1.00 10.90 296 GLY B N 1
ATOM 6358 C CA . GLY B 1 299 ? 10.077 -40.775 64.471 1.00 11.30 296 GLY B CA 1
ATOM 6359 C C . GLY B 1 299 ? 10.974 -40.096 63.452 1.00 10.94 296 GLY B C 1
ATOM 6360 O O . GLY B 1 299 ? 12.199 -40.149 63.615 1.00 9.89 296 GLY B O 1
ATOM 6361 N N . SER B 1 300 ? 10.433 -39.471 62.403 1.00 7.93 297 SER B N 1
ATOM 6362 C CA . SER B 1 300 ? 11.335 -38.968 61.369 1.00 11.52 297 SER B CA 1
ATOM 6363 C C . SER B 1 300 ? 12.146 -37.772 61.858 1.00 11.35 297 SER B C 1
ATOM 6364 O O . SER B 1 300 ? 13.303 -37.605 61.455 1.00 11.31 297 SER B O 1
ATOM 6367 N N . GLN B 1 301 ? 11.580 -36.956 62.752 1.00 8.20 298 GLN B N 1
ATOM 6368 C CA . GLN B 1 301 ? 12.258 -35.749 63.216 1.00 9.22 298 GLN B CA 1
ATOM 6369 C C . GLN B 1 301 ? 12.140 -35.559 64.728 1.00 9.68 298 GLN B C 1
ATOM 6370 O O . GLN B 1 301 ? 12.372 -34.451 65.223 1.00 8.64 298 GLN B O 1
ATOM 6376 N N . SER B 1 302 ? 11.815 -36.619 65.474 1.00 8.63 299 SER B N 1
ATOM 6377 C CA . SER B 1 302 ? 11.629 -36.526 66.920 1.00 9.42 299 SER B CA 1
ATOM 6378 C C . SER B 1 302 ? 12.878 -36.042 67.651 1.00 8.31 299 SER B C 1
ATOM 6379 O O . SER B 1 302 ? 12.781 -35.613 68.806 1.00 8.03 299 SER B O 1
ATOM 6382 N N . HIS B 1 303 ? 14.047 -36.121 67.012 1.00 8.48 300 HIS B N 1
ATOM 6383 C CA . HIS B 1 303 ? 15.319 -35.744 67.618 1.00 8.31 300 HIS B CA 1
ATOM 6384 C C . HIS B 1 303 ? 15.612 -34.250 67.518 1.00 9.40 300 HIS B C 1
ATOM 6385 O O . HIS B 1 303 ? 16.631 -33.803 68.059 1.00 6.78 300 HIS B O 1
ATOM 6392 N N . ARG B 1 304 ? 14.764 -33.476 66.839 1.00 9.55 301 ARG B N 1
ATOM 6393 C CA . ARG B 1 304 ? 14.976 -32.036 66.709 1.00 10.14 301 ARG B CA 1
ATOM 6394 C C . ARG B 1 304 ? 14.494 -31.318 67.964 1.00 7.38 301 ARG B C 1
ATOM 6395 O O . ARG B 1 304 ? 13.401 -31.597 68.466 1.00 10.05 301 ARG B O 1
ATOM 6403 N N . ASP B 1 305 ? 15.301 -30.386 68.466 1.00 10.76 302 ASP B N 1
ATOM 6404 C CA . ASP B 1 305 ? 14.952 -29.641 69.677 1.00 10.99 302 ASP B CA 1
ATOM 6405 C C . ASP B 1 305 ? 14.053 -28.472 69.300 1.00 14.83 302 ASP B C 1
ATOM 6406 O O . ASP B 1 305 ? 14.518 -27.448 68.793 1.00 11.80 302 ASP B O 1
ATOM 6411 N N . LEU B 1 306 ? 12.758 -28.622 69.569 1.00 12.23 303 LEU B N 1
ATOM 6412 C CA . LEU B 1 306 ? 11.769 -27.583 69.320 1.00 12.00 303 LEU B CA 1
ATOM 6413 C C . LEU B 1 306 ? 11.268 -26.952 70.612 1.00 12.45 303 LEU B C 1
ATOM 6414 O O . LEU B 1 306 ? 10.196 -26.338 70.624 1.00 11.94 303 LEU B O 1
ATOM 6419 N N . SER B 1 307 ? 12.027 -27.087 71.703 1.00 10.90 304 SER B N 1
ATOM 6420 C CA . SER B 1 307 ? 11.554 -26.656 73.014 1.00 12.93 304 SER B CA 1
ATOM 6421 C C . SER B 1 307 ? 11.397 -25.143 73.126 1.00 14.74 304 SER B C 1
ATOM 6422 O O . SER B 1 307 ? 10.646 -24.676 73.989 1.00 14.27 304 SER B O 1
ATOM 6425 N N . SER B 1 308 ? 12.090 -24.370 72.285 1.00 11.81 305 SER B N 1
ATOM 6426 C CA . SER B 1 308 ? 11.955 -22.915 72.308 1.00 11.93 305 SER B CA 1
ATOM 6427 C C . SER B 1 308 ? 10.607 -22.448 71.774 1.00 11.40 305 SER B C 1
ATOM 6428 O O . SER B 1 308 ? 10.208 -21.307 72.035 1.00 9.88 305 SER B O 1
ATOM 6431 N N . LEU B 1 309 ? 9.911 -23.294 71.024 1.00 9.03 306 LEU B N 1
ATOM 6432 C CA . LEU B 1 309 ? 8.658 -22.903 70.393 1.00 11.88 306 LEU B CA 1
ATOM 6433 C C . LEU B 1 309 ? 7.566 -22.756 71.447 1.00 13.13 306 LEU B C 1
ATOM 6434 O O . LEU B 1 309 ? 7.220 -23.723 72.136 1.00 12.22 306 LEU B O 1
ATOM 6439 N N . ARG B 1 310 ? 7.028 -21.544 71.576 1.00 9.96 307 ARG B N 1
ATOM 6440 C CA . ARG B 1 310 ? 5.984 -21.238 72.547 1.00 11.25 307 ARG B CA 1
ATOM 6441 C C . ARG B 1 310 ? 4.587 -21.299 71.950 1.00 9.54 307 ARG B C 1
ATOM 6442 O O . ARG B 1 310 ? 3.644 -21.704 72.636 1.00 10.94 307 ARG B O 1
ATOM 6450 N N . VAL B 1 311 ? 4.444 -20.895 70.689 1.00 7.62 308 VAL B N 1
ATOM 6451 C CA . VAL B 1 311 ? 3.155 -20.774 70.020 1.00 7.53 308 VAL B CA 1
ATOM 6452 C C . VAL B 1 311 ? 3.286 -21.317 68.607 1.00 5.77 308 VAL B C 1
ATOM 6453 O O . VAL B 1 311 ? 4.149 -20.875 67.844 1.00 7.64 308 VAL B O 1
ATOM 6457 N N . LEU B 1 312 ? 2.417 -22.250 68.247 1.00 4.55 309 LEU B N 1
ATOM 6458 C CA . LEU B 1 312 ? 2.252 -22.685 66.866 1.00 6.69 309 LEU B CA 1
ATOM 6459 C C . LEU B 1 312 ? 0.933 -22.112 66.360 1.00 6.46 309 LEU B C 1
ATOM 6460 O O . LEU B 1 312 ? -0.140 -22.529 66.813 1.00 6.92 309 LEU B O 1
ATOM 6465 N N . GLN B 1 313 ? 1.004 -21.153 65.437 1.00 3.45 310 GLN B N 1
ATOM 6466 C CA . GLN B 1 313 ? -0.214 -20.617 64.841 1.00 5.29 310 GLN B CA 1
ATOM 6467 C C . GLN B 1 313 ? -0.621 -21.469 63.651 1.00 5.60 310 GLN B C 1
ATOM 6468 O O . GLN B 1 313 ? 0.214 -21.810 62.807 1.00 7.45 310 GLN B O 1
ATOM 6474 N N . VAL B 1 314 ? -1.909 -21.779 63.564 1.00 5.53 311 VAL B N 1
ATOM 6475 C CA . VAL B 1 314 ? -2.468 -22.541 62.450 1.00 6.79 311 VAL B CA 1
ATOM 6476 C C . VAL B 1 314 ? -3.700 -21.805 61.937 1.00 4.90 311 VAL B C 1
ATOM 6477 O O . VAL B 1 314 ? -4.647 -21.572 62.698 1.00 6.54 311 VAL B O 1
ATOM 6481 N N . GLY B 1 315 ? -3.692 -21.455 60.653 1.00 7.27 312 GLY B N 1
ATOM 6482 C CA . GLY B 1 315 ? -4.818 -20.783 60.046 1.00 5.45 312 GLY B CA 1
ATOM 6483 C C . GLY B 1 315 ? -4.800 -20.934 58.541 1.00 6.82 312 GLY B C 1
ATOM 6484 O O . GLY B 1 315 ? -4.033 -21.720 57.983 1.00 6.98 312 GLY B O 1
ATOM 6485 N N . GLY B 1 316 ? -5.661 -20.158 57.881 1.00 6.79 313 GLY B N 1
ATOM 6486 C CA . GLY B 1 316 ? -5.786 -20.194 56.442 1.00 6.84 313 GLY B CA 1
ATOM 6487 C C . GLY B 1 316 ? -6.823 -21.168 55.919 1.00 7.45 313 GLY B C 1
ATOM 6488 O O . GLY B 1 316 ? -7.247 -21.038 54.768 1.00 9.63 313 GLY B O 1
ATOM 6489 N N . ALA B 1 317 ? -7.239 -22.130 56.738 1.00 9.16 314 ALA B N 1
ATOM 6490 C CA . ALA B 1 317 ? -8.186 -23.175 56.369 1.00 7.64 314 ALA B CA 1
ATOM 6491 C C . ALA B 1 317 ? -8.584 -23.897 57.649 1.00 10.39 314 ALA B C 1
ATOM 6492 O O . ALA B 1 317 ? -7.934 -23.758 58.688 1.00 10.60 314 ALA B O 1
ATOM 6494 N N . LYS B 1 318 ? -9.661 -24.674 57.562 1.00 11.92 315 LYS B N 1
ATOM 6495 C CA . LYS B 1 318 ? -10.186 -25.342 58.746 1.00 13.51 315 LYS B CA 1
ATOM 6496 C C . LYS B 1 318 ? -9.160 -26.309 59.328 1.00 10.56 315 LYS B C 1
ATOM 6497 O O . LYS B 1 318 ? -8.503 -27.058 58.601 1.00 12.61 315 LYS B O 1
ATOM 6503 N N . PHE B 1 319 ? -9.027 -26.281 60.651 1.00 9.35 316 PHE B N 1
ATOM 6504 C CA . PHE B 1 319 ? -8.150 -27.171 61.406 1.00 11.74 316 PHE B CA 1
ATOM 6505 C C . PHE B 1 319 ? -9.030 -27.993 62.343 1.00 13.04 316 PHE B C 1
ATOM 6506 O O . PHE B 1 319 ? -9.619 -27.446 63.280 1.00 11.16 316 PHE B O 1
ATOM 6514 N N . ALA B 1 320 ? -9.123 -29.302 62.095 1.00 11.97 317 ALA B N 1
ATOM 6515 C CA . ALA B 1 320 ? -10.078 -30.125 62.828 1.00 10.48 317 ALA B CA 1
ATOM 6516 C C . ALA B 1 320 ? -9.687 -30.226 64.302 1.00 9.00 317 ALA B C 1
ATOM 6517 O O . ALA B 1 320 ? -8.495 -30.273 64.631 1.00 8.92 317 ALA B O 1
ATOM 6519 N N . PRO B 1 321 ? -10.666 -30.260 65.211 1.00 9.49 318 PRO B N 1
ATOM 6520 C CA . PRO B 1 321 ? -10.344 -30.380 66.645 1.00 8.63 318 PRO B CA 1
ATOM 6521 C C . PRO B 1 321 ? -9.451 -31.563 66.971 1.00 11.59 318 PRO B C 1
ATOM 6522 O O . PRO B 1 321 ? -8.567 -31.453 67.828 1.00 9.44 318 PRO B O 1
ATOM 6526 N N . GLU B 1 322 ? -9.671 -32.698 66.305 1.00 11.30 319 GLU B N 1
ATOM 6527 C CA . GLU B 1 322 ? -8.860 -33.889 66.540 1.00 13.36 319 GLU B CA 1
ATOM 6528 C C . GLU B 1 322 ? -7.378 -33.599 66.322 1.00 9.73 319 GLU B C 1
ATOM 6529 O O . GLU B 1 322 ? -6.529 -33.995 67.130 1.00 11.36 319 GLU B O 1
ATOM 6535 N N . ALA B 1 323 ? -7.051 -32.892 65.236 1.00 9.96 320 ALA B N 1
ATOM 6536 C CA . ALA B 1 323 ? -5.666 -32.504 64.982 1.00 8.20 320 ALA B CA 1
ATOM 6537 C C . ALA B 1 323 ? -5.208 -31.415 65.946 1.00 8.29 320 ALA B C 1
ATOM 6538 O O . ALA B 1 323 ? -4.087 -31.467 66.466 1.00 7.19 320 ALA B O 1
ATOM 6540 N N . ALA B 1 324 ? -6.058 -30.413 66.189 1.00 9.01 321 ALA B N 1
ATOM 6541 C CA . ALA B 1 324 ? -5.707 -29.342 67.118 1.00 7.85 321 ALA B CA 1
ATOM 6542 C C . ALA B 1 324 ? -5.316 -29.890 68.485 1.00 7.93 321 ALA B C 1
ATOM 6543 O O . ALA B 1 324 ? -4.403 -29.359 69.129 1.00 10.04 321 ALA B O 1
ATOM 6545 N N . ARG B 1 325 ? -5.984 -30.955 68.938 1.00 7.90 322 ARG B N 1
ATOM 6546 C CA . ARG B 1 325 ? -5.707 -31.543 70.245 1.00 8.64 322 ARG B CA 1
ATOM 6547 C C . ARG B 1 325 ? -4.359 -32.248 70.312 1.00 6.94 322 ARG B C 1
ATOM 6548 O O . ARG B 1 325 ? -3.925 -32.604 71.413 1.00 10.38 322 ARG B O 1
ATOM 6556 N N . ARG B 1 326 ? -3.696 -32.458 69.174 1.00 8.31 323 ARG B N 1
ATOM 6557 C CA . ARG B 1 326 ? -2.379 -33.080 69.155 1.00 7.51 323 ARG B CA 1
ATOM 6558 C C . ARG B 1 326 ? -1.245 -32.089 69.377 1.00 8.24 323 ARG B C 1
ATOM 6559 O O . ARG B 1 326 ? -0.133 -32.512 69.722 1.00 6.57 323 ARG B O 1
ATOM 6567 N N . VAL B 1 327 ? -1.494 -30.788 69.198 1.00 7.44 324 VAL B N 1
ATOM 6568 C CA . VAL B 1 327 ? -0.390 -29.831 69.110 1.00 7.03 324 VAL B CA 1
ATOM 6569 C C . VAL B 1 327 ? 0.411 -29.806 70.406 1.00 9.43 324 VAL B C 1
ATOM 6570 O O . VAL B 1 327 ? 1.628 -30.022 70.404 1.00 9.63 324 VAL B O 1
ATOM 6574 N N . ARG B 1 328 ? -0.244 -29.524 71.534 1.00 7.53 325 ARG B N 1
ATOM 6575 C CA . ARG B 1 328 ? 0.518 -29.484 72.780 1.00 9.32 325 ARG B CA 1
ATOM 6576 C C . ARG B 1 328 ? 1.067 -30.857 73.139 1.00 9.97 325 ARG B C 1
ATOM 6577 O O . ARG B 1 328 ? 2.267 -30.956 73.445 1.00 9.68 325 ARG B O 1
ATOM 6585 N N . PRO B 1 329 ? 0.283 -31.941 73.114 1.00 11.17 326 PRO B N 1
ATOM 6586 C CA . PRO B 1 329 ? 0.856 -33.257 73.464 1.00 11.60 326 PRO B CA 1
ATOM 6587 C C . PRO B 1 329 ? 2.055 -33.676 72.617 1.00 8.99 326 PRO B C 1
ATOM 6588 O O . PRO B 1 329 ? 2.979 -34.307 73.145 1.00 10.35 326 PRO B O 1
ATOM 6592 N N . VAL B 1 330 ? 2.081 -33.353 71.328 1.00 8.97 327 VAL B N 1
ATOM 6593 C CA . VAL B 1 330 ? 3.171 -33.809 70.465 1.00 6.37 327 VAL B CA 1
ATOM 6594 C C . VAL B 1 330 ? 4.348 -32.843 70.491 1.00 11.57 327 VAL B C 1
ATOM 6595 O O . VAL B 1 330 ? 5.505 -33.263 70.582 1.00 8.88 327 VAL B O 1
ATOM 6599 N N . LEU B 1 331 ? 4.076 -31.536 70.402 1.00 10.60 328 LEU B N 1
ATOM 6600 C CA . LEU B 1 331 ? 5.118 -30.533 70.214 1.00 8.89 328 LEU B CA 1
ATOM 6601 C C . LEU B 1 331 ? 5.492 -29.786 71.484 1.00 9.95 328 LEU B C 1
ATOM 6602 O O . LEU B 1 331 ? 6.592 -29.224 71.548 1.00 13.03 328 LEU B O 1
ATOM 6607 N N . GLY B 1 332 ? 4.614 -29.754 72.483 1.00 11.74 329 GLY B N 1
ATOM 6608 C CA . GLY B 1 332 ? 4.905 -29.095 73.738 1.00 14.38 329 GLY B CA 1
ATOM 6609 C C . GLY B 1 332 ? 4.600 -27.613 73.775 1.00 13.75 329 GLY B C 1
ATOM 6610 O O . GLY B 1 332 ? 4.868 -26.969 74.800 1.00 14.77 329 GLY B O 1
ATOM 6611 N N . CYS B 1 333 ? 4.039 -27.057 72.704 1.00 11.43 330 CYS B N 1
ATOM 6612 C CA . CYS B 1 333 ? 3.731 -25.640 72.593 1.00 10.51 330 CYS B CA 1
ATOM 6613 C C . CYS B 1 333 ? 2.224 -25.409 72.628 1.00 11.27 330 CYS B C 1
ATOM 6614 O O . CYS B 1 333 ? 1.416 -26.340 72.572 1.00 10.67 330 CYS B O 1
ATOM 6617 N N . THR B 1 334 ? 1.860 -24.133 72.714 1.00 10.62 331 THR B N 1
ATOM 6618 C CA . THR B 1 334 ? 0.468 -23.706 72.719 1.00 8.85 331 THR B CA 1
ATOM 6619 C C . THR B 1 334 ? -0.019 -23.477 71.294 1.00 9.97 331 THR B C 1
ATOM 6620 O O . THR B 1 334 ? 0.619 -22.757 70.520 1.00 9.11 331 THR B O 1
ATOM 6624 N N . LEU B 1 335 ? -1.153 -24.082 70.950 1.00 5.49 332 LEU B N 1
ATOM 6625 C CA . LEU B 1 335 ? -1.790 -23.794 69.674 1.00 6.26 332 LEU B CA 1
ATOM 6626 C C . LEU B 1 335 ? -2.452 -22.422 69.720 1.00 3.91 332 LEU B C 1
ATOM 6627 O O . LEU B 1 335 ? -2.981 -22.006 70.753 1.00 4.60 332 LEU B O 1
ATOM 6632 N N . GLN B 1 336 ? -2.423 -21.720 68.594 1.00 4.87 333 GLN B N 1
ATOM 6633 C CA . GLN B 1 336 ? -3.254 -20.535 68.401 1.00 5.83 333 GLN B CA 1
ATOM 6634 C C . GLN B 1 336 ? -3.904 -20.639 67.034 1.00 5.85 333 GLN B C 1
ATOM 6635 O O . GLN B 1 336 ? -3.207 -20.651 66.013 1.00 5.70 333 GLN B O 1
ATOM 6641 N N . GLN B 1 337 ? -5.229 -20.738 67.011 1.00 4.11 334 GLN B N 1
ATOM 6642 C CA . GLN B 1 337 ? -5.948 -20.743 65.746 1.00 7.07 334 GLN B CA 1
ATOM 6643 C C . GLN B 1 337 ? -6.168 -19.311 65.281 1.00 5.90 334 GLN B C 1
ATOM 6644 O O . GLN B 1 337 ? -6.477 -18.424 66.082 1.00 6.43 334 GLN B O 1
ATOM 6650 N N . VAL B 1 338 ? -5.986 -19.087 63.983 1.00 5.61 335 VAL B N 1
ATOM 6651 C CA . VAL B 1 338 ? -6.065 -17.758 63.384 1.00 6.05 335 VAL B CA 1
ATOM 6652 C C . VAL B 1 338 ? -6.967 -17.837 62.165 1.00 8.42 335 VAL B C 1
ATOM 6653 O O . VAL B 1 338 ? -6.583 -18.417 61.140 1.00 6.88 335 VAL B O 1
ATOM 6657 N N . PHE B 1 339 ? -8.138 -17.221 62.257 1.00 7.47 336 PHE B N 1
ATOM 6658 C CA . PHE B 1 339 ? -9.110 -17.162 61.171 1.00 9.71 336 PHE B CA 1
ATOM 6659 C C . PHE B 1 339 ? -9.186 -15.707 60.716 1.00 9.01 336 PHE B C 1
ATOM 6660 O O . PHE B 1 339 ? -9.818 -14.875 61.371 1.00 10.95 336 PHE B O 1
ATOM 6668 N N . GLY B 1 340 ? -8.523 -15.398 59.603 1.00 8.94 337 GLY B N 1
ATOM 6669 C CA . GLY B 1 340 ? -8.475 -14.042 59.098 1.00 8.43 337 GLY B CA 1
ATOM 6670 C C . GLY B 1 340 ? -8.587 -14.019 57.589 1.00 9.24 337 GLY B C 1
ATOM 6671 O O . GLY B 1 340 ? -8.681 -15.059 56.940 1.00 12.69 337 GLY B O 1
ATOM 6672 N N . MET B 1 341 ? -8.566 -12.808 57.040 1.00 9.22 338 MET B N 1
ATOM 6673 C CA . MET B 1 341 ? -8.722 -12.624 55.608 1.00 7.55 338 MET B CA 1
ATOM 6674 C C . MET B 1 341 ? -7.999 -11.353 55.194 1.00 9.43 338 MET B C 1
ATOM 6675 O O . MET B 1 341 ? -7.908 -10.393 55.965 1.00 10.23 338 MET B O 1
ATOM 6680 N N . ALA B 1 342 ? -7.475 -11.366 53.967 1.00 8.92 339 ALA B N 1
ATOM 6681 C CA . ALA B 1 342 ? -6.748 -10.214 53.448 1.00 10.26 339 ALA B CA 1
ATOM 6682 C C . ALA B 1 342 ? -7.619 -8.963 53.393 1.00 9.92 339 ALA B C 1
ATOM 6683 O O . ALA B 1 342 ? -7.081 -7.851 53.399 1.00 8.96 339 ALA B O 1
ATOM 6685 N N . GLU B 1 343 ? -8.949 -9.125 53.351 1.00 8.47 340 GLU B N 1
ATOM 6686 C CA . GLU B 1 343 ? -9.872 -7.994 53.353 1.00 10.25 340 GLU B CA 1
ATOM 6687 C C . GLU B 1 343 ? -9.958 -7.302 54.704 1.00 8.38 340 GLU B C 1
ATOM 6688 O O . GLU B 1 343 ? -10.487 -6.186 54.779 1.00 9.00 340 GLU B O 1
ATOM 6694 N N . GLY B 1 344 ? -9.486 -7.937 55.774 1.00 8.97 341 GLY B N 1
ATOM 6695 C CA . GLY B 1 344 ? -9.558 -7.306 57.077 1.00 7.73 341 GLY B CA 1
ATOM 6696 C C . GLY B 1 344 ? -9.608 -8.252 58.259 1.00 8.26 341 GLY B C 1
ATOM 6697 O O . GLY B 1 344 ? -8.579 -8.788 58.684 1.00 7.37 341 GLY B O 1
ATOM 6698 N N . LEU B 1 345 ? -10.813 -8.466 58.781 1.00 6.79 342 LEU B N 1
ATOM 6699 C CA . LEU B 1 345 ? -11.036 -9.124 60.063 1.00 5.95 342 LEU B CA 1
ATOM 6700 C C . LEU B 1 345 ? -10.084 -10.292 60.301 1.00 6.22 342 LEU B C 1
ATOM 6701 O O . LEU B 1 345 ? -9.877 -11.130 59.423 1.00 8.47 342 LEU B O 1
ATOM 6706 N N . VAL B 1 346 ? -9.512 -10.337 61.504 1.00 7.41 343 VAL B N 1
ATOM 6707 C CA . VAL B 1 346 ? -8.669 -11.439 61.953 1.00 6.28 343 VAL B CA 1
ATOM 6708 C C . VAL B 1 346 ? -9.150 -11.862 63.333 1.00 7.82 343 VAL B C 1
ATOM 6709 O O . VAL B 1 346 ? -9.390 -11.012 64.200 1.00 6.16 343 VAL B O 1
ATOM 6713 N N . ASN B 1 347 ? -9.312 -13.172 63.524 1.00 8.60 344 ASN B N 1
ATOM 6714 C CA . ASN B 1 347 ? -9.740 -13.770 64.780 1.00 5.26 344 ASN B CA 1
ATOM 6715 C C . ASN B 1 347 ? -8.600 -14.617 65.335 1.00 8.41 344 ASN B C 1
ATOM 6716 O O . ASN B 1 347 ? -7.923 -15.325 64.582 1.00 8.27 344 ASN B O 1
ATOM 6721 N N . TYR B 1 348 ? -8.398 -14.553 66.652 1.00 4.81 345 TYR B N 1
ATOM 6722 C CA . TYR B 1 348 ? -7.376 -15.325 67.349 1.00 7.13 345 TYR B CA 1
ATOM 6723 C C . TYR B 1 348 ? -7.987 -16.024 68.552 1.00 5.25 345 TYR B C 1
ATOM 6724 O O . TYR B 1 348 ? -8.714 -15.403 69.327 1.00 5.72 345 TYR B O 1
ATOM 6733 N N . THR B 1 349 ? -7.644 -17.291 68.755 1.00 6.31 346 THR B N 1
ATOM 6734 C CA . THR B 1 349 ? -7.748 -17.810 70.107 1.00 6.10 346 THR B CA 1
ATOM 6735 C C . THR B 1 349 ? -6.665 -17.142 70.945 1.00 7.05 346 THR B C 1
ATOM 6736 O O . THR B 1 349 ? -5.563 -16.874 70.461 1.00 7.65 346 THR B O 1
ATOM 6740 N N . ARG B 1 350 ? -6.993 -16.827 72.188 1.00 5.75 347 ARG B N 1
ATOM 6741 C CA . ARG B 1 350 ? -6.041 -16.147 73.048 1.00 8.40 347 ARG B CA 1
ATOM 6742 C C . ARG B 1 350 ? -5.086 -17.160 73.669 1.00 9.61 347 ARG B C 1
ATOM 6743 O O . ARG B 1 350 ? -5.422 -18.335 73.845 1.00 9.12 347 ARG B O 1
ATOM 6751 N N . LEU B 1 351 ? -3.872 -16.701 73.980 1.00 9.85 348 LEU B N 1
ATOM 6752 C CA . LEU B 1 351 ? -2.836 -17.636 74.406 1.00 8.91 348 LEU B CA 1
ATOM 6753 C C . LEU B 1 351 ? -3.102 -18.212 75.790 1.00 9.76 348 LEU B C 1
ATOM 6754 O O . LEU B 1 351 ? -2.461 -19.200 76.164 1.00 12.07 348 LEU B O 1
ATOM 6759 N N . ASP B 1 352 ? -4.031 -17.624 76.550 1.00 8.59 349 ASP B N 1
ATOM 6760 C CA . ASP B 1 352 ? -4.436 -18.140 77.853 1.00 11.18 349 ASP B CA 1
ATOM 6761 C C . ASP B 1 352 ? -5.894 -18.598 77.863 1.00 8.51 349 ASP B C 1
ATOM 6762 O O . ASP B 1 352 ? -6.467 -18.798 78.939 1.00 10.95 349 ASP B O 1
ATOM 6767 N N . ASP B 1 353 ? -6.504 -18.765 76.689 1.00 9.76 350 ASP B N 1
ATOM 6768 C CA . ASP B 1 353 ? -7.798 -19.431 76.603 1.00 9.67 350 ASP B CA 1
ATOM 6769 C C . ASP B 1 353 ? -7.645 -20.890 77.036 1.00 12.08 350 ASP B C 1
ATOM 6770 O O . ASP B 1 353 ? -6.557 -21.465 76.919 1.00 9.94 350 ASP B O 1
ATOM 6775 N N . PRO B 1 354 ? -8.704 -21.518 77.543 1.00 10.38 351 PRO B N 1
ATOM 6776 C CA . PRO B 1 354 ? -8.607 -22.945 77.868 1.00 12.64 351 PRO B CA 1
ATOM 6777 C C . PRO B 1 354 ? -8.443 -23.789 76.611 1.00 9.56 351 PRO B C 1
ATOM 6778 O O . PRO B 1 354 ? -8.849 -23.402 75.513 1.00 10.00 351 PRO B O 1
ATOM 6782 N N . ASP B 1 355 ? -7.823 -24.961 76.781 1.00 14.40 352 ASP B N 1
ATOM 6783 C CA . ASP B 1 355 ? -7.529 -25.803 75.622 1.00 14.09 352 ASP B CA 1
ATOM 6784 C C . ASP B 1 355 ? -8.801 -26.271 74.925 1.00 10.86 352 ASP B C 1
ATOM 6785 O O . ASP B 1 355 ? -8.794 -26.496 73.710 1.00 10.76 352 ASP B O 1
ATOM 6790 N N . ASP B 1 356 ? -9.904 -26.412 75.659 1.00 11.07 353 ASP B N 1
ATOM 6791 C CA . ASP B 1 356 ? -11.150 -26.777 74.994 1.00 12.86 353 ASP B CA 1
ATOM 6792 C C . ASP B 1 356 ? -11.593 -25.690 74.022 1.00 14.70 353 ASP B C 1
ATOM 6793 O O . ASP B 1 356 ? -12.162 -25.996 72.967 1.00 14.35 353 ASP B O 1
ATOM 6798 N N . ILE B 1 357 ? -11.321 -24.421 74.345 1.00 12.12 354 ILE B N 1
ATOM 6799 C CA . ILE B 1 357 ? -11.639 -23.330 73.428 1.00 10.32 354 ILE B CA 1
ATOM 6800 C C . ILE B 1 357 ? -10.597 -23.229 72.322 1.00 7.81 354 ILE B C 1
ATOM 6801 O O . ILE B 1 357 ? -10.942 -23.078 71.143 1.00 7.09 354 ILE B O 1
ATOM 6806 N N . ILE B 1 358 ? -9.311 -23.316 72.676 1.00 8.51 355 ILE B N 1
ATOM 6807 C CA . ILE B 1 358 ? -8.259 -23.244 71.666 1.00 6.06 355 ILE B CA 1
ATOM 6808 C C . ILE B 1 358 ? -8.460 -24.310 70.597 1.00 7.54 355 ILE B C 1
ATOM 6809 O O . ILE B 1 358 ? -8.270 -24.051 69.401 1.00 8.40 355 ILE B O 1
ATOM 6814 N N . THR B 1 359 ? -8.835 -25.529 71.001 1.00 8.91 356 THR B N 1
ATOM 6815 C CA . THR B 1 359 ? -8.860 -26.638 70.051 1.00 7.11 356 THR B CA 1
ATOM 6816 C C . THR B 1 359 ? -10.187 -26.784 69.315 1.00 8.85 356 THR B C 1
ATOM 6817 O O . THR B 1 359 ? -10.252 -27.555 68.355 1.00 8.86 356 THR B O 1
ATOM 6821 N N . THR B 1 360 ? -11.230 -26.045 69.704 1.00 8.35 357 THR B N 1
ATOM 6822 C CA . THR B 1 360 ? -12.541 -26.190 69.086 1.00 9.36 357 THR B CA 1
ATOM 6823 C C . THR B 1 360 ? -13.078 -24.929 68.421 1.00 10.91 357 THR B C 1
ATOM 6824 O O . THR B 1 360 ? -14.191 -24.969 67.878 1.00 9.91 357 THR B O 1
ATOM 6828 N N . THR B 1 361 ? -12.351 -23.813 68.456 1.00 6.90 358 THR B N 1
ATOM 6829 C CA . THR B 1 361 ? -12.811 -22.588 67.818 1.00 7.55 358 THR B CA 1
ATOM 6830 C C . THR B 1 361 ? -11.683 -21.955 67.017 1.00 9.02 358 THR B C 1
ATOM 6831 O O . THR B 1 361 ? -10.502 -22.265 67.201 1.00 6.97 358 THR B O 1
ATOM 6835 N N . GLN B 1 362 ? -12.071 -21.037 66.134 1.00 6.85 359 GLN B N 1
ATOM 6836 C CA . GLN B 1 362 ? -11.135 -20.271 65.327 1.00 7.68 359 GLN B CA 1
ATOM 6837 C C . GLN B 1 362 ? -10.964 -18.838 65.836 1.00 7.01 359 GLN B C 1
ATOM 6838 O O . GLN B 1 362 ? -10.560 -17.957 65.070 1.00 9.73 359 GLN B O 1
ATOM 6844 N N . GLY B 1 363 ? -11.266 -18.595 67.111 1.00 6.77 360 GLY B N 1
ATOM 6845 C CA . GLY B 1 363 ? -10.875 -17.383 67.810 1.00 8.55 360 GLY B CA 1
ATOM 6846 C C . GLY B 1 363 ? -11.960 -16.321 67.812 1.00 7.74 360 GLY B C 1
ATOM 6847 O O . GLY B 1 363 ? -13.047 -16.481 67.251 1.00 9.06 360 GLY B O 1
ATOM 6848 N N . ARG B 1 364 ? -11.637 -15.210 68.470 1.00 7.34 361 ARG B N 1
ATOM 6849 C CA . ARG B 1 364 ? -12.468 -14.017 68.494 1.00 8.59 361 ARG B CA 1
ATOM 6850 C C . ARG B 1 364 ? -11.693 -12.812 67.969 1.00 9.82 361 ARG B C 1
ATOM 6851 O O . ARG B 1 364 ? -10.454 -12.802 67.972 1.00 6.08 361 ARG B O 1
ATOM 6859 N N . PRO B 1 365 ? -12.396 -11.782 67.497 1.00 7.54 362 PRO B N 1
ATOM 6860 C CA . PRO B 1 365 ? -11.742 -10.725 66.712 1.00 6.67 362 PRO B CA 1
ATOM 6861 C C . PRO B 1 365 ? -10.697 -9.929 67.488 1.00 5.43 362 PRO B C 1
ATOM 6862 O O . PRO B 1 365 ? -10.680 -9.880 68.721 1.00 6.41 362 PRO B O 1
ATOM 6866 N N . ILE B 1 366 ? -9.828 -9.267 66.719 1.00 8.06 363 ILE B N 1
ATOM 6867 C CA . ILE B 1 366 ? -8.777 -8.427 67.297 1.00 7.95 363 ILE B CA 1
ATOM 6868 C C . ILE B 1 366 ? -9.380 -7.304 68.132 1.00 7.97 363 ILE B C 1
ATOM 6869 O O . ILE B 1 366 ? -8.965 -7.058 69.271 1.00 10.35 363 ILE B O 1
ATOM 6874 N N . SER B 1 367 ? -10.345 -6.589 67.565 1.00 10.45 364 SER B N 1
ATOM 6875 C CA . SER B 1 367 ? -10.698 -5.269 68.062 1.00 10.30 364 SER B CA 1
ATOM 6876 C C . SER B 1 367 ? -12.048 -5.264 68.767 1.00 12.82 364 SER B C 1
ATOM 6877 O O . SER B 1 367 ? -12.970 -5.966 68.346 1.00 10.31 364 SER B O 1
ATOM 6880 N N . PRO B 1 368 ? -12.200 -4.473 69.831 1.00 16.18 365 PRO B N 1
ATOM 6881 C CA . PRO B 1 368 ? -13.542 -4.278 70.398 1.00 14.96 365 PRO B CA 1
ATOM 6882 C C . PRO B 1 368 ? -14.518 -3.671 69.412 1.00 14.71 365 PRO B C 1
ATOM 6883 O O . PRO B 1 368 ? -15.731 -3.794 69.611 1.00 16.15 365 PRO B O 1
ATOM 6887 N N . ASP B 1 369 ? -14.039 -3.026 68.348 1.00 12.82 366 ASP B N 1
ATOM 6888 C CA . ASP B 1 369 ? -14.917 -2.444 67.345 1.00 12.79 366 ASP B CA 1
ATOM 6889 C C . ASP B 1 369 ? -14.990 -3.281 66.074 1.00 13.67 366 ASP B C 1
ATOM 6890 O O . ASP B 1 369 ? -15.431 -2.781 65.033 1.00 11.61 366 ASP B O 1
ATOM 6895 N N . ASP B 1 370 ? -14.553 -4.538 66.131 1.00 11.41 367 ASP B N 1
ATOM 6896 C CA . ASP B 1 370 ? -14.858 -5.487 65.066 1.00 10.49 367 ASP B CA 1
ATOM 6897 C C . ASP B 1 370 ? -16.319 -5.897 65.195 1.00 11.69 367 ASP B C 1
ATOM 6898 O O . ASP B 1 370 ? -16.689 -6.629 66.120 1.00 12.50 367 ASP B O 1
ATOM 6903 N N . GLU B 1 371 ? -17.156 -5.407 64.290 1.00 9.67 368 GLU B N 1
ATOM 6904 C CA . GLU B 1 371 ? -18.583 -5.693 64.318 1.00 13.29 368 GLU B CA 1
ATOM 6905 C C . GLU B 1 371 ? -18.864 -6.999 63.591 1.00 12.86 368 GLU B C 1
ATOM 6906 O O . GLU B 1 371 ? -18.493 -7.155 62.423 1.00 14.15 368 GLU B O 1
ATOM 6912 N N . ILE B 1 372 ? -19.529 -7.925 64.285 1.00 16.49 369 ILE B N 1
ATOM 6913 C CA . ILE B 1 372 ? -19.783 -9.283 63.803 1.00 12.41 369 ILE B CA 1
ATOM 6914 C C . ILE B 1 372 ? -21.287 -9.470 63.658 1.00 12.38 369 ILE B C 1
ATOM 6915 O O . ILE B 1 372 ? -22.020 -9.409 64.653 1.00 14.72 369 ILE B O 1
ATOM 6920 N N . ARG B 1 373 ? -21.743 -9.712 62.428 1.00 14.52 370 ARG B N 1
ATOM 6921 C CA . ARG B 1 373 ? -23.142 -10.018 62.142 1.00 15.88 370 ARG B CA 1
ATOM 6922 C C . ARG B 1 373 ? -23.226 -11.363 61.438 1.00 14.75 370 ARG B C 1
ATOM 6923 O O . ARG B 1 373 ? -22.587 -11.567 60.402 1.00 13.86 370 ARG B O 1
ATOM 6931 N N . ILE B 1 374 ? -24.030 -12.266 61.989 1.00 17.53 371 ILE B N 1
ATOM 6932 C CA . ILE B 1 374 ? -24.229 -13.599 61.433 1.00 17.07 371 ILE B CA 1
ATOM 6933 C C . ILE B 1 374 ? -25.693 -13.687 61.013 1.00 16.45 371 ILE B C 1
ATOM 6934 O O . ILE B 1 374 ? -26.589 -13.704 61.866 1.00 17.93 371 ILE B O 1
ATOM 6939 N N . VAL B 1 375 ? -25.938 -13.732 59.702 1.00 15.44 372 VAL B N 1
ATOM 6940 C CA . VAL B 1 375 ? -27.273 -13.526 59.156 1.00 20.80 372 VAL B CA 1
ATOM 6941 C C . VAL B 1 375 ? -27.693 -14.722 58.312 1.00 21.92 372 VAL B C 1
ATOM 6942 O O . VAL B 1 375 ? -26.881 -15.555 57.903 1.00 18.56 372 VAL B O 1
ATOM 6946 N N . ASP B 1 376 ? -28.993 -14.785 58.044 1.00 23.02 373 ASP B N 1
ATOM 6947 C CA . ASP B 1 376 ? -29.575 -15.864 57.261 1.00 25.17 373 ASP B CA 1
ATOM 6948 C C . ASP B 1 376 ? -29.660 -15.428 55.797 1.00 27.40 373 ASP B C 1
ATOM 6949 O O . ASP B 1 376 ? -29.015 -14.461 55.382 1.00 26.87 373 ASP B O 1
ATOM 6954 N N . GLU B 1 377 ? -30.459 -16.136 54.999 1.00 28.95 374 GLU B N 1
ATOM 6955 C CA . GLU B 1 377 ? -30.601 -15.812 53.585 1.00 32.33 374 GLU B CA 1
ATOM 6956 C C . GLU B 1 377 ? -31.253 -14.454 53.352 1.00 31.26 374 GLU B C 1
ATOM 6957 O O . GLU B 1 377 ? -31.131 -13.905 52.253 1.00 30.78 374 GLU B O 1
ATOM 6963 N N . ALA B 1 378 ? -31.945 -13.903 54.350 1.00 33.02 375 ALA B N 1
ATOM 6964 C CA . ALA B 1 378 ? -32.595 -12.603 54.229 1.00 30.23 375 ALA B CA 1
ATOM 6965 C C . ALA B 1 378 ? -31.882 -11.521 55.034 1.00 31.70 375 ALA B C 1
ATOM 6966 O O . ALA B 1 378 ? -32.507 -10.534 55.432 1.00 28.97 375 ALA B O 1
ATOM 6968 N N . ASP B 1 379 ? -30.586 -11.692 55.290 1.00 28.54 376 ASP B N 1
ATOM 6969 C CA . ASP B 1 379 ? -29.787 -10.735 56.052 1.00 27.32 376 ASP B CA 1
ATOM 6970 C C . ASP B 1 379 ? -30.331 -10.506 57.455 1.00 26.64 376 ASP B C 1
ATOM 6971 O O . ASP B 1 379 ? -30.030 -9.486 58.082 1.00 30.18 376 ASP B O 1
ATOM 6976 N N . ARG B 1 380 ? -31.122 -11.440 57.965 1.00 24.39 377 ARG B N 1
ATOM 6977 C CA . ARG B 1 380 ? -31.564 -11.239 59.333 1.00 25.65 377 ARG B CA 1
ATOM 6978 C C . ARG B 1 380 ? -30.678 -12.016 60.296 1.00 26.29 377 ARG B C 1
ATOM 6979 O O . ARG B 1 380 ? -30.335 -13.173 60.029 1.00 25.68 377 ARG B O 1
ATOM 6987 N N . PRO B 1 381 ? -30.288 -11.403 61.410 1.00 28.24 378 PRO B N 1
ATOM 6988 C CA . PRO B 1 381 ? -29.438 -12.106 62.377 1.00 27.37 378 PRO B CA 1
ATOM 6989 C C . PRO B 1 381 ? -30.080 -13.407 62.836 1.00 31.17 378 PRO B C 1
ATOM 6990 O O . PRO B 1 381 ? -31.236 -13.434 63.264 1.00 28.58 378 PRO B O 1
ATOM 6994 N N . VAL B 1 382 ? -29.318 -14.493 62.736 1.00 27.09 379 VAL B N 1
ATOM 6995 C CA . VAL B 1 382 ? -29.765 -15.803 63.202 1.00 26.70 379 VAL B CA 1
ATOM 6996 C C . VAL B 1 382 ? -29.686 -15.809 64.723 1.00 26.56 379 VAL B C 1
ATOM 6997 O O . VAL B 1 382 ? -28.902 -15.041 65.298 1.00 29.97 379 VAL B O 1
ATOM 7001 N N . PRO B 1 383 ? -30.472 -16.634 65.415 1.00 26.58 380 PRO B N 1
ATOM 7002 C CA . PRO B 1 383 ? -30.317 -16.733 66.871 1.00 26.05 380 PRO B CA 1
ATOM 7003 C C . PRO B 1 383 ? -28.883 -17.085 67.230 1.00 27.99 380 PRO B C 1
ATOM 7004 O O . PRO B 1 383 ? -28.238 -17.901 66.569 1.00 27.52 380 PRO B O 1
ATOM 7008 N N . ASP B 1 384 ? -28.380 -16.451 68.283 1.00 30.17 381 ASP B N 1
ATOM 7009 C CA . ASP B 1 384 ? -26.988 -16.643 68.664 1.00 32.45 381 ASP B CA 1
ATOM 7010 C C . ASP B 1 384 ? -26.709 -18.117 68.935 1.00 30.52 381 ASP B C 1
ATOM 7011 O O . ASP B 1 384 ? -27.454 -18.783 69.662 1.00 31.54 381 ASP B O 1
ATOM 7016 N N . GLY B 1 385 ? -25.628 -18.625 68.344 1.00 25.91 382 GLY B N 1
ATOM 7017 C CA . GLY B 1 385 ? -25.278 -20.026 68.409 1.00 22.36 382 GLY B CA 1
ATOM 7018 C C . GLY B 1 385 ? -25.547 -20.797 67.134 1.00 22.36 382 GLY B C 1
ATOM 7019 O O . GLY B 1 385 ? -25.013 -21.899 66.968 1.00 25.63 382 GLY B O 1
ATOM 7020 N N . GLU B 1 386 ? -26.356 -20.246 66.234 1.00 21.46 383 GLU B N 1
ATOM 7021 C CA . GLU B 1 386 ? -26.706 -20.902 64.987 1.00 18.68 383 GLU B CA 1
ATOM 7022 C C . GLU B 1 386 ? -25.758 -20.487 63.872 1.00 14.09 383 GLU B C 1
ATOM 7023 O O . GLU B 1 386 ? -25.122 -19.433 63.918 1.00 16.82 383 GLU B O 1
ATOM 7029 N N . VAL B 1 387 ? -25.686 -21.331 62.856 1.00 13.69 384 VAL B N 1
ATOM 7030 C CA . VAL B 1 387 ? -24.807 -21.103 61.716 1.00 14.38 384 VAL B CA 1
ATOM 7031 C C . VAL B 1 387 ? -25.463 -20.133 60.742 1.00 18.61 384 VAL B C 1
ATOM 7032 O O . VAL B 1 387 ? -26.653 -20.256 60.418 1.00 16.56 384 VAL B O 1
ATOM 7036 N N . GLY B 1 388 ? -24.683 -19.164 60.264 1.00 15.38 385 GLY B N 1
ATOM 7037 C CA . GLY B 1 388 ? -25.163 -18.217 59.275 1.00 16.25 385 GLY B CA 1
ATOM 7038 C C . GLY B 1 388 ? -24.017 -17.560 58.531 1.00 14.22 385 GLY B C 1
ATOM 7039 O O . GLY B 1 388 ? -22.843 -17.848 58.768 1.00 12.74 385 GLY B O 1
ATOM 7040 N N . HIS B 1 389 ? -24.382 -16.669 57.608 1.00 14.09 386 HIS B N 1
ATOM 7041 C CA . HIS B 1 389 ? -23.396 -15.927 56.831 1.00 15.64 386 HIS B CA 1
ATOM 7042 C C . HIS B 1 389 ? -22.708 -14.872 57.690 1.00 15.48 386 HIS B C 1
ATOM 7043 O O . HIS B 1 389 ? -23.361 -14.121 58.421 1.00 13.91 386 HIS B O 1
ATOM 7050 N N . LEU B 1 390 ? -21.382 -14.801 57.574 1.00 11.35 387 LEU B N 1
ATOM 7051 C CA . LEU B 1 390 ? -20.571 -13.870 58.354 1.00 14.74 387 LEU B CA 1
ATOM 7052 C C . LEU B 1 390 ? -20.428 -12.542 57.610 1.00 11.14 387 LEU B C 1
ATOM 7053 O O . LEU B 1 390 ? -19.902 -12.501 56.493 1.00 11.83 387 LEU B O 1
ATOM 7058 N N . LEU B 1 391 ? -20.906 -11.463 58.230 1.00 13.50 388 LEU B N 1
ATOM 7059 C CA . LEU B 1 391 ? -20.681 -10.100 57.763 1.00 11.44 388 LEU B CA 1
ATOM 7060 C C . LEU B 1 391 ? -19.902 -9.347 58.829 1.00 10.62 388 LEU B C 1
ATOM 7061 O O . LEU B 1 391 ? -20.116 -9.559 60.027 1.00 10.71 388 LEU B O 1
ATOM 7066 N N . THR B 1 392 ? -19.001 -8.465 58.404 1.00 10.85 389 THR B N 1
ATOM 7067 C CA . THR B 1 392 ? -18.160 -7.790 59.382 1.00 11.73 389 THR B CA 1
ATOM 7068 C C . THR B 1 392 ? -17.815 -6.382 58.917 1.00 8.85 389 THR B C 1
ATOM 7069 O O . THR B 1 392 ? -17.830 -6.069 57.724 1.00 11.02 389 THR B O 1
ATOM 7073 N N . ARG B 1 393 ? -17.487 -5.544 59.897 1.00 12.26 390 ARG B N 1
ATOM 7074 C CA . ARG B 1 393 ? -17.181 -4.133 59.695 1.00 11.16 390 ARG B CA 1
ATOM 7075 C C . ARG B 1 393 ? -16.319 -3.698 60.869 1.00 9.77 390 ARG B C 1
ATOM 7076 O O . ARG B 1 393 ? -16.656 -3.999 62.019 1.00 13.24 390 ARG B O 1
ATOM 7084 N N . GLY B 1 394 ? -15.202 -3.020 60.589 1.00 9.75 391 GLY B N 1
ATOM 7085 C CA . GLY B 1 394 ? -14.308 -2.612 61.648 1.00 8.53 391 GLY B CA 1
ATOM 7086 C C . GLY B 1 394 ? -13.154 -1.730 61.206 1.00 8.00 391 GLY B C 1
ATOM 7087 O O . GLY B 1 394 ? -13.019 -1.365 60.033 1.00 9.37 391 GLY B O 1
ATOM 7088 N N . PRO B 1 395 ? -12.279 -1.390 62.159 1.00 8.97 392 PRO B N 1
ATOM 7089 C CA . PRO B 1 395 ? -11.223 -0.399 61.898 1.00 10.31 392 PRO B CA 1
ATOM 7090 C C . PRO B 1 395 ? -10.093 -0.887 61.003 1.00 11.59 392 PRO B C 1
ATOM 7091 O O . PRO B 1 395 ? -9.184 -0.100 60.706 1.00 9.02 392 PRO B O 1
ATOM 7095 N N . TYR B 1 396 ? -10.091 -2.152 60.570 1.00 7.75 393 TYR B N 1
ATOM 7096 C CA . TYR B 1 396 ? -9.084 -2.580 59.606 1.00 7.93 393 TYR B CA 1
ATOM 7097 C C . TYR B 1 396 ? -9.687 -3.473 58.525 1.00 8.23 393 TYR B C 1
ATOM 7098 O O . TYR B 1 396 ? -8.943 -4.161 57.814 1.00 10.61 393 TYR B O 1
ATOM 7107 N N . THR B 1 397 ? -11.011 -3.467 58.372 1.00 7.67 394 THR B N 1
ATOM 7108 C CA . THR B 1 397 ? -11.684 -4.137 57.266 1.00 9.18 394 THR B CA 1
ATOM 7109 C C . THR B 1 397 ? -12.052 -3.107 56.205 1.00 8.39 394 THR B C 1
ATOM 7110 O O . THR B 1 397 ? -12.646 -2.069 56.519 1.00 10.25 394 THR B O 1
ATOM 7114 N N . ILE B 1 398 ? -11.698 -3.403 54.951 1.00 6.66 395 ILE B N 1
ATOM 7115 C CA . ILE B 1 398 ? -11.890 -2.455 53.855 1.00 10.28 395 ILE B CA 1
ATOM 7116 C C . ILE B 1 398 ? -13.377 -2.204 53.608 1.00 11.11 395 ILE B C 1
ATOM 7117 O O . ILE B 1 398 ? -14.255 -2.968 54.026 1.00 9.64 395 ILE B O 1
ATOM 7122 N N . ARG B 1 399 ? -13.659 -1.103 52.904 1.00 10.83 396 ARG B N 1
ATOM 7123 C CA . ARG B 1 399 ? -15.014 -0.771 52.490 1.00 12.19 396 ARG B CA 1
ATOM 7124 C C . ARG B 1 399 ? -15.246 -0.997 51.004 1.00 11.58 396 ARG B C 1
ATOM 7125 O O . ARG B 1 399 ? -16.391 -0.894 50.553 1.00 11.93 396 ARG B O 1
ATOM 7133 N N . GLY B 1 400 ? -14.197 -1.312 50.245 1.00 9.71 397 GLY B N 1
ATOM 7134 C CA . GLY B 1 400 ? -14.300 -1.656 48.839 1.00 12.78 397 GLY B CA 1
ATOM 7135 C C . GLY B 1 400 ? -13.004 -2.204 48.270 1.00 14.11 397 GLY B C 1
ATOM 7136 O O . GLY B 1 400 ? -11.922 -1.893 48.780 1.00 14.24 397 GLY B O 1
ATOM 7137 N N . TYR B 1 401 ? -13.095 -3.035 47.229 1.00 11.06 398 TYR B N 1
ATOM 7138 C CA . TYR B 1 401 ? -11.918 -3.473 46.500 1.00 13.85 398 TYR B CA 1
ATOM 7139 C C . TYR B 1 401 ? -11.422 -2.361 45.580 1.00 17.16 398 TYR B C 1
ATOM 7140 O O . TYR B 1 401 ? -12.119 -1.381 45.304 1.00 20.11 398 TYR B O 1
ATOM 7149 N N . TYR B 1 402 ? -10.200 -2.527 45.097 1.00 14.80 399 TYR B N 1
ATOM 7150 C CA . TYR B 1 402 ? -9.581 -1.530 44.240 1.00 16.31 399 TYR B CA 1
ATOM 7151 C C . TYR B 1 402 ? -10.198 -1.602 42.848 1.00 19.92 399 TYR B C 1
ATOM 7152 O O . TYR B 1 402 ? -10.171 -2.659 42.209 1.00 17.47 399 TYR B O 1
ATOM 7161 N N . ARG B 1 403 ? -10.759 -0.486 42.389 1.00 19.85 400 ARG B N 1
ATOM 7162 C CA . ARG B 1 403 ? -11.294 -0.354 41.035 1.00 21.05 400 ARG B CA 1
ATOM 7163 C C . ARG B 1 403 ? -12.124 -1.579 40.652 1.00 21.29 400 ARG B C 1
ATOM 7164 O O . ARG B 1 403 ? -11.868 -2.269 39.665 1.00 22.60 400 ARG B O 1
ATOM 7172 N N . ALA B 1 404 ? -13.133 -1.842 41.482 1.00 24.63 401 ALA B N 1
ATOM 7173 C CA . ALA B 1 404 ? -14.070 -2.937 41.285 1.00 23.45 401 ALA B CA 1
ATOM 7174 C C . ALA B 1 404 ? -15.465 -2.418 41.633 1.00 24.33 401 ALA B C 1
ATOM 7175 O O . ALA B 1 404 ? -16.141 -2.898 42.537 1.00 27.01 401 ALA B O 1
ATOM 7177 N N . GLU B 1 405 ? -15.890 -1.391 40.897 1.00 25.27 402 GLU B N 1
ATOM 7178 C CA . GLU B 1 405 ? -17.156 -0.727 41.183 1.00 27.56 402 GLU B CA 1
ATOM 7179 C C . GLU B 1 405 ? -18.316 -1.715 41.169 1.00 27.04 402 GLU B C 1
ATOM 7180 O O . GLU B 1 405 ? -19.156 -1.716 42.076 1.00 27.55 402 GLU B O 1
ATOM 7186 N N . GLU B 1 406 ? -18.372 -2.575 40.151 1.00 24.63 403 GLU B N 1
ATOM 7187 C CA . GLU B 1 406 ? -19.473 -3.529 40.054 1.00 28.58 403 GLU B CA 1
ATOM 7188 C C . GLU B 1 406 ? -19.402 -4.568 41.168 1.00 25.20 403 GLU B C 1
ATOM 7189 O O . GLU B 1 406 ? -20.384 -4.792 41.886 1.00 22.11 403 GLU B O 1
ATOM 7195 N N . HIS B 1 407 ? -18.239 -5.206 41.337 1.00 24.03 404 HIS B N 1
ATOM 7196 C CA . HIS B 1 407 ? -18.097 -6.228 42.369 1.00 22.77 404 HIS B CA 1
ATOM 7197 C C . HIS B 1 407 ? -18.390 -5.672 43.759 1.00 23.90 404 HIS B C 1
ATOM 7198 O O . HIS B 1 407 ? -19.005 -6.353 44.588 1.00 19.44 404 HIS B O 1
ATOM 7205 N N . ASN B 1 408 ? -17.943 -4.442 44.041 1.00 19.98 405 ASN B N 1
ATOM 7206 C CA . ASN B 1 408 ? -18.205 -3.844 45.350 1.00 20.18 405 ASN B CA 1
ATOM 7207 C C . ASN B 1 408 ? -19.695 -3.790 45.661 1.00 18.99 405 ASN B C 1
ATOM 7208 O O . ASN B 1 408 ? -20.088 -3.835 46.834 1.00 20.39 405 ASN B O 1
ATOM 7213 N N . ALA B 1 409 ? -20.537 -3.688 44.629 1.00 20.33 406 ALA B N 1
ATOM 7214 C CA . ALA B 1 409 ? -21.975 -3.587 44.853 1.00 21.08 406 ALA B CA 1
ATOM 7215 C C . ALA B 1 409 ? -22.535 -4.836 45.516 1.00 23.04 406 ALA B C 1
ATOM 7216 O O . ALA B 1 409 ? -23.522 -4.758 46.256 1.00 26.91 406 ALA B O 1
ATOM 7218 N N . THR B 1 410 ? -21.929 -5.992 45.268 1.00 22.35 407 THR B N 1
ATOM 7219 C CA . THR B 1 410 ? -22.430 -7.243 45.818 1.00 24.18 407 THR B CA 1
ATOM 7220 C C . THR B 1 410 ? -21.662 -7.700 47.051 1.00 20.00 407 THR B C 1
ATOM 7221 O O . THR B 1 410 ? -22.250 -8.335 47.934 1.00 20.37 407 THR B O 1
ATOM 7225 N N . ALA B 1 411 ? -20.375 -7.358 47.148 1.00 21.03 408 ALA B N 1
ATOM 7226 C CA . ALA B 1 411 ? -19.527 -7.819 48.240 1.00 18.13 408 ALA B CA 1
ATOM 7227 C C . ALA B 1 411 ? -19.696 -7.017 49.524 1.00 16.39 408 ALA B C 1
ATOM 7228 O O . ALA B 1 411 ? -19.242 -7.473 50.580 1.00 16.61 408 ALA B O 1
ATOM 7230 N N . PHE B 1 412 ? -20.329 -5.845 49.471 1.00 16.22 409 PHE B N 1
ATOM 7231 C CA . PHE B 1 412 ? -20.549 -5.025 50.655 1.00 14.99 409 PHE B CA 1
ATOM 7232 C C . PHE B 1 412 ? -22.012 -4.623 50.741 1.00 16.69 409 PHE B C 1
ATOM 7233 O O . PHE B 1 412 ? -22.654 -4.368 49.719 1.00 21.76 409 PHE B O 1
ATOM 7241 N N . THR B 1 413 ? -22.531 -4.562 51.957 1.00 17.38 410 THR B N 1
ATOM 7242 C CA . THR B 1 413 ? -23.884 -4.071 52.134 1.00 21.03 410 THR B CA 1
ATOM 7243 C C . THR B 1 413 ? -23.908 -2.552 51.988 1.00 25.01 410 THR B C 1
ATOM 7244 O O . THR B 1 413 ? -22.862 -1.895 52.014 1.00 22.45 410 THR B O 1
ATOM 7248 N N . PRO B 1 414 ? -25.096 -1.970 51.816 1.00 25.55 411 PRO B N 1
ATOM 7249 C CA . PRO B 1 414 ? -25.179 -0.505 51.701 1.00 24.08 411 PRO B CA 1
ATOM 7250 C C . PRO B 1 414 ? -24.550 0.233 52.870 1.00 21.73 411 PRO B C 1
ATOM 7251 O O . PRO B 1 414 ? -23.981 1.314 52.670 1.00 28.47 411 PRO B O 1
ATOM 7255 N N . ASP B 1 415 ? -24.627 -0.311 54.084 1.00 19.47 412 ASP B N 1
ATOM 7256 C CA . ASP B 1 415 ? -24.082 0.351 55.263 1.00 17.90 412 ASP B CA 1
ATOM 7257 C C . ASP B 1 415 ? -22.638 -0.053 55.571 1.00 13.95 412 ASP B C 1
ATOM 7258 O O . ASP B 1 415 ? -22.118 0.315 56.628 1.00 14.93 412 ASP B O 1
ATOM 7263 N N . GLY B 1 416 ? -21.983 -0.789 54.680 1.00 16.63 413 GLY B N 1
ATOM 7264 C CA . GLY B 1 416 ? -20.554 -1.008 54.771 1.00 17.70 413 GLY B CA 1
ATOM 7265 C C . GLY B 1 416 ? -20.089 -2.309 55.393 1.00 14.85 413 GLY B C 1
ATOM 7266 O O . GLY B 1 416 ? -18.896 -2.425 55.702 1.00 14.13 413 GLY B O 1
ATOM 7267 N N . PHE B 1 417 ? -20.977 -3.288 55.586 1.00 16.61 414 PHE B N 1
ATOM 7268 C CA . PHE B 1 417 ? -20.564 -4.608 56.058 1.00 11.51 414 PHE B CA 1
ATOM 7269 C C . PHE B 1 417 ? -20.007 -5.434 54.905 1.00 12.72 414 PHE B C 1
ATOM 7270 O O . PHE B 1 417 ? -20.631 -5.538 53.845 1.00 13.44 414 PHE B O 1
ATOM 7278 N N . TYR B 1 418 ? -18.836 -6.033 55.117 1.00 12.19 415 TYR B N 1
ATOM 7279 C CA . TYR B 1 418 ? -18.216 -6.907 54.127 1.00 11.83 415 TYR B CA 1
ATOM 7280 C C . TYR B 1 418 ? -18.792 -8.315 54.236 1.00 10.02 415 TYR B C 1
ATOM 7281 O O . TYR B 1 418 ? -18.918 -8.857 55.339 1.00 10.81 415 TYR B O 1
ATOM 7290 N N . ARG B 1 419 ? -19.126 -8.905 53.090 1.00 10.52 416 ARG B N 1
ATOM 7291 C CA . ARG B 1 419 ? -19.648 -10.272 53.020 1.00 13.33 416 ARG B CA 1
ATOM 7292 C C . ARG B 1 419 ? -18.467 -11.228 52.865 1.00 10.82 416 ARG B C 1
ATOM 7293 O O . ARG B 1 419 ? -17.903 -11.369 51.779 1.00 11.04 416 ARG B O 1
ATOM 7301 N N . THR B 1 420 ? -18.098 -11.896 53.957 1.00 12.08 417 THR B N 1
ATOM 7302 C CA . THR B 1 420 ? -16.915 -12.752 53.932 1.00 13.02 417 THR B CA 1
ATOM 7303 C C . THR B 1 420 ? -17.110 -13.990 53.068 1.00 11.38 417 THR B C 1
ATOM 7304 O O . THR B 1 420 ? -16.129 -14.554 52.576 1.00 11.63 417 THR B O 1
ATOM 7308 N N . GLY B 1 421 ? -18.347 -14.433 52.881 1.00 10.37 418 GLY B N 1
ATOM 7309 C CA . GLY B 1 421 ? -18.578 -15.692 52.209 1.00 13.52 418 GLY B CA 1
ATOM 7310 C C . GLY B 1 421 ? -18.377 -16.909 53.079 1.00 13.60 418 GLY B C 1
ATOM 7311 O O . GLY B 1 421 ? -18.438 -18.037 52.573 1.00 15.19 418 GLY B O 1
ATOM 7312 N N . ASP B 1 422 ? -18.143 -16.720 54.370 1.00 10.44 419 ASP B N 1
ATOM 7313 C CA . ASP B 1 422 ? -17.966 -17.819 55.302 1.00 13.59 419 ASP B CA 1
ATOM 7314 C C . ASP B 1 422 ? -19.254 -18.105 56.059 1.00 13.38 419 ASP B C 1
ATOM 7315 O O . ASP B 1 422 ? -20.070 -17.212 56.311 1.00 11.73 419 ASP B O 1
ATOM 7320 N N . LEU B 1 423 ? -19.425 -19.373 56.412 1.00 10.10 420 LEU B N 1
ATOM 7321 C CA . LEU B 1 423 ? -20.483 -19.804 57.308 1.00 9.96 420 LEU B CA 1
ATOM 7322 C C . LEU B 1 423 ? -19.859 -20.084 58.667 1.00 10.20 420 LEU B C 1
ATOM 7323 O O . LEU B 1 423 ? -18.918 -20.879 58.768 1.00 13.14 420 LEU B O 1
ATOM 7328 N N . VAL B 1 424 ? -20.372 -19.421 59.704 1.00 10.55 421 VAL B N 1
ATOM 7329 C CA . VAL B 1 424 ? -19.816 -19.514 61.046 1.00 10.28 421 VAL B CA 1
ATOM 7330 C C . VAL B 1 424 ? -20.948 -19.502 62.060 1.00 13.89 421 VAL B C 1
ATOM 7331 O O . VAL B 1 424 ? -22.059 -19.044 61.785 1.00 13.49 421 VAL B O 1
ATOM 7335 N N . ARG B 1 425 ? -20.637 -19.996 63.253 1.00 11.59 422 ARG B N 1
ATOM 7336 C CA . ARG B 1 425 ? -21.468 -19.785 64.425 1.00 13.86 422 ARG B CA 1
ATOM 7337 C C . ARG B 1 425 ? -20.638 -19.111 65.509 1.00 13.69 422 ARG B C 1
ATOM 7338 O O . ARG B 1 425 ? -19.407 -19.200 65.523 1.00 10.33 422 ARG B O 1
ATOM 7346 N N . ARG B 1 426 ? -21.332 -18.441 66.426 1.00 12.69 423 ARG B N 1
ATOM 7347 C CA . ARG B 1 426 ? -20.711 -17.676 67.498 1.00 13.58 423 ARG B CA 1
ATOM 7348 C C . ARG B 1 426 ? -21.006 -18.334 68.840 1.00 16.79 423 ARG B C 1
ATOM 7349 O O . ARG B 1 426 ? -22.145 -18.733 69.107 1.00 17.87 423 ARG B O 1
ATOM 7357 N N . THR B 1 427 ? -19.979 -18.446 69.678 1.00 13.57 424 THR B N 1
ATOM 7358 C CA . THR B 1 427 ? -20.102 -19.021 71.011 1.00 14.59 424 THR B CA 1
ATOM 7359 C C . THR B 1 427 ? -20.415 -17.932 72.028 1.00 15.59 424 THR B C 1
ATOM 7360 O O . THR B 1 427 ? -20.328 -16.739 71.733 1.00 17.87 424 THR B O 1
ATOM 7364 N N . PRO B 1 428 ? -20.785 -18.314 73.255 1.00 16.08 425 PRO B N 1
ATOM 7365 C CA . PRO B 1 428 ? -21.159 -17.299 74.258 1.00 18.43 425 PRO B CA 1
ATOM 7366 C C . PRO B 1 428 ? -20.054 -16.313 74.591 1.00 17.12 425 PRO B C 1
ATOM 7367 O O . PRO B 1 428 ? -20.351 -15.186 75.006 1.00 18.29 425 PRO B O 1
ATOM 7371 N N . THR B 1 429 ? -18.792 -16.699 74.427 1.00 13.43 426 THR B N 1
ATOM 7372 C CA . THR B 1 429 ? -17.653 -15.845 74.730 1.00 12.84 426 THR B CA 1
ATOM 7373 C C . THR B 1 429 ? -17.165 -15.054 73.520 1.00 13.54 426 THR B C 1
ATOM 7374 O O . THR B 1 429 ? -16.109 -14.420 73.597 1.00 13.87 426 THR B O 1
ATOM 7378 N N . GLY B 1 430 ? -17.897 -15.088 72.409 1.00 14.55 427 GLY B N 1
ATOM 7379 C CA . GLY B 1 430 ? -17.533 -14.336 71.228 1.00 15.16 427 GLY B CA 1
ATOM 7380 C C . GLY B 1 430 ? -16.643 -15.063 70.245 1.00 11.22 427 GLY B C 1
ATOM 7381 O O . GLY B 1 430 ? -16.351 -14.512 69.177 1.00 11.69 427 GLY B O 1
ATOM 7382 N N . HIS B 1 431 ? -16.200 -16.276 70.564 1.00 12.64 428 HIS B N 1
ATOM 7383 C CA . HIS B 1 431 ? -15.362 -17.026 69.641 1.00 11.74 428 HIS B CA 1
ATOM 7384 C C . HIS B 1 431 ? -16.190 -17.519 68.460 1.00 10.48 428 HIS B C 1
ATOM 7385 O O . HIS B 1 431 ? -17.380 -17.815 68.587 1.00 13.73 428 HIS B O 1
ATOM 7392 N N . LEU B 1 432 ? -15.549 -17.593 67.299 1.00 8.41 429 LEU B N 1
ATOM 7393 C CA . LEU B 1 432 ? -16.197 -18.022 66.070 1.00 8.01 429 LEU B CA 1
ATOM 7394 C C . LEU B 1 432 ? -15.752 -19.435 65.717 1.00 10.04 429 LEU B C 1
ATOM 7395 O O . LEU B 1 432 ? -14.598 -19.811 65.947 1.00 10.94 429 LEU B O 1
ATOM 7400 N N . VAL B 1 433 ? -16.676 -20.220 65.176 1.00 9.67 430 VAL B N 1
ATOM 7401 C CA . VAL B 1 433 ? -16.373 -21.543 64.646 1.00 8.00 430 VAL B CA 1
ATOM 7402 C C . VAL B 1 433 ? -16.754 -21.532 63.174 1.00 8.05 430 VAL B C 1
ATOM 7403 O O . VAL B 1 433 ? -17.904 -21.230 62.831 1.00 10.54 430 VAL B O 1
ATOM 7407 N N . VAL B 1 434 ? -15.795 -21.836 62.303 1.00 7.55 431 VAL B N 1
ATOM 7408 C CA . VAL B 1 434 ? -16.054 -21.864 60.866 1.00 10.64 431 VAL B CA 1
ATOM 7409 C C . VAL B 1 434 ? -16.681 -23.206 60.503 1.00 13.59 431 VAL B C 1
ATOM 7410 O O . VAL B 1 434 ? -16.088 -24.266 60.729 1.00 14.16 431 VAL B O 1
ATOM 7414 N N . GLU B 1 435 ? -17.877 -23.165 59.924 1.00 14.41 432 GLU B N 1
ATOM 7415 C CA . GLU B 1 435 ? -18.618 -24.380 59.630 1.00 14.90 432 GLU B CA 1
ATOM 7416 C C . GLU B 1 435 ? -18.793 -24.649 58.141 1.00 16.41 432 GLU B C 1
ATOM 7417 O O . GLU B 1 435 ? -19.291 -25.720 57.781 1.00 18.59 432 GLU B O 1
ATOM 7423 N N . GLY B 1 436 ? -18.387 -23.732 57.272 1.00 14.16 433 GLY B N 1
ATOM 7424 C CA . GLY B 1 436 ? -18.514 -23.947 55.846 1.00 14.74 433 GLY B CA 1
ATOM 7425 C C . GLY B 1 436 ? -18.280 -22.651 55.097 1.00 14.18 433 GLY B C 1
ATOM 7426 O O . GLY B 1 436 ? -17.809 -21.666 55.666 1.00 14.17 433 GLY B O 1
ATOM 7427 N N . ARG B 1 437 ? -18.614 -22.668 53.808 1.00 16.09 434 ARG B N 1
ATOM 7428 C CA . ARG B 1 437 ? -18.488 -21.470 52.989 1.00 16.73 434 ARG B CA 1
ATOM 7429 C C . ARG B 1 437 ? -19.691 -21.347 52.065 1.00 17.54 434 ARG B C 1
ATOM 7430 O O . ARG B 1 437 ? -20.326 -22.339 51.705 1.00 18.75 434 ARG B O 1
ATOM 7438 N N . ALA B 1 438 ? -19.998 -20.109 51.683 1.00 18.40 435 ALA B N 1
ATOM 7439 C CA . ALA B 1 438 ? -21.001 -19.853 50.662 1.00 12.65 435 ALA B CA 1
ATOM 7440 C C . ALA B 1 438 ? -20.407 -19.363 49.347 1.00 18.95 435 ALA B C 1
ATOM 7441 O O . ALA B 1 438 ? -21.048 -19.516 48.304 1.00 26.52 435 ALA B O 1
ATOM 7443 N N . LYS B 1 439 ? -19.202 -18.802 49.372 1.00 20.13 436 LYS B N 1
ATOM 7444 C CA . LYS B 1 439 ? -18.512 -18.379 48.161 1.00 20.74 436 LYS B CA 1
ATOM 7445 C C . LYS B 1 439 ? -17.987 -19.580 47.371 1.00 26.39 436 LYS B C 1
ATOM 7446 O O . LYS B 1 439 ? -17.613 -20.611 47.936 1.00 23.46 436 LYS B O 1
ATOM 7452 N N . ASP B 1 440 ? -17.947 -19.427 46.042 1.00 27.77 437 ASP B N 1
ATOM 7453 C CA . ASP B 1 440 ? -17.506 -20.488 45.129 1.00 32.03 437 ASP B CA 1
ATOM 7454 C C . ASP B 1 440 ? -15.979 -20.474 45.042 1.00 28.63 437 ASP B C 1
ATOM 7455 O O . ASP B 1 440 ? -15.370 -20.148 44.021 1.00 30.88 437 ASP B O 1
ATOM 7460 N N . GLN B 1 441 ? -15.358 -20.875 46.149 1.00 24.08 438 GLN B N 1
ATOM 7461 C CA . GLN B 1 441 ? -13.909 -20.824 46.311 1.00 22.41 438 GLN B CA 1
ATOM 7462 C C . GLN B 1 441 ? -13.446 -22.105 46.987 1.00 22.02 438 GLN B C 1
ATOM 7463 O O . GLN B 1 441 ? -13.752 -22.336 48.159 1.00 24.88 438 GLN B O 1
ATOM 7469 N N . ILE B 1 442 ? -12.690 -22.914 46.255 1.00 16.69 439 ILE B N 1
ATOM 7470 C CA . ILE B 1 442 ? -12.096 -24.131 46.793 1.00 19.26 439 ILE B CA 1
ATOM 7471 C C . ILE B 1 442 ? -10.889 -23.748 47.636 1.00 16.04 439 ILE B C 1
ATOM 7472 O O . ILE B 1 442 ? -10.007 -23.014 47.179 1.00 15.46 439 ILE B O 1
ATOM 7477 N N . ASN B 1 443 ? -10.835 -24.248 48.863 1.00 16.90 440 ASN B N 1
ATOM 7478 C CA . ASN B 1 443 ? -9.739 -23.935 49.776 1.00 14.55 440 ASN B CA 1
ATOM 7479 C C . ASN B 1 443 ? -8.839 -25.167 49.879 1.00 15.70 440 ASN B C 1
ATOM 7480 O O . ASN B 1 443 ? -9.080 -26.070 50.682 1.00 14.46 440 ASN B O 1
ATOM 7485 N N . ARG B 1 444 ? -7.791 -25.193 49.057 1.00 15.31 441 ARG B N 1
ATOM 7486 C CA . ARG B 1 444 ? -6.867 -26.325 48.993 1.00 14.04 441 ARG B CA 1
ATOM 7487 C C . ARG B 1 444 ? -5.756 -26.092 50.010 1.00 14.85 441 ARG B C 1
ATOM 7488 O O . ARG B 1 444 ? -4.711 -25.511 49.705 1.00 13.83 441 ARG B O 1
ATOM 7496 N N . GLY B 1 445 ? -5.994 -26.549 51.239 1.00 15.02 442 GLY B N 1
ATOM 7497 C CA . GLY B 1 445 ? -5.022 -26.406 52.314 1.00 17.23 442 GLY B CA 1
ATOM 7498 C C . GLY B 1 445 ? -4.489 -25.003 52.513 1.00 15.75 442 GLY B C 1
ATOM 7499 O O . GLY B 1 445 ? -3.307 -24.834 52.833 1.00 16.94 442 GLY B O 1
ATOM 7500 N N . GLY B 1 446 ? -5.328 -23.987 52.344 1.00 12.30 443 GLY B N 1
ATOM 7501 C CA . GLY B 1 446 ? -4.926 -22.604 52.507 1.00 11.08 443 GLY B CA 1
ATOM 7502 C C . GLY B 1 446 ? -4.807 -21.828 51.213 1.00 15.47 443 GLY B C 1
ATOM 7503 O O . GLY B 1 446 ? -4.921 -20.595 51.234 1.00 19.17 443 GLY B O 1
ATOM 7504 N N . GLU B 1 447 ? -4.586 -22.505 50.091 1.00 12.32 444 GLU B N 1
ATOM 7505 C CA . GLU B 1 447 ? -4.544 -21.854 48.788 1.00 17.21 444 GLU B CA 1
ATOM 7506 C C . GLU B 1 447 ? -5.934 -21.879 48.153 1.00 17.98 444 GLU B C 1
ATOM 7507 O O . GLU B 1 447 ? -6.558 -22.939 48.040 1.00 15.31 444 GLU B O 1
ATOM 7513 N N . LYS B 1 448 ? -6.410 -20.706 47.732 1.00 18.09 445 LYS B N 1
ATOM 7514 C CA . LYS B 1 448 ? -7.788 -20.534 47.288 1.00 17.70 445 LYS B CA 1
ATOM 7515 C C . LYS B 1 448 ? -7.884 -20.630 45.772 1.00 16.27 445 LYS B C 1
ATOM 7516 O O . LYS B 1 448 ? -7.147 -19.950 45.051 1.00 13.43 445 LYS B O 1
ATOM 7522 N N . VAL B 1 449 ? -8.819 -21.446 45.298 1.00 16.11 446 VAL B N 1
ATOM 7523 C CA . VAL B 1 449 ? -9.039 -21.663 43.875 1.00 16.59 446 VAL B CA 1
ATOM 7524 C C . VAL B 1 449 ? -10.486 -21.302 43.555 1.00 16.40 446 VAL B C 1
ATOM 7525 O O . VAL B 1 449 ? -11.412 -21.810 44.195 1.00 17.53 446 VAL B O 1
ATOM 7529 N N . SER B 1 450 ? -10.677 -20.417 42.579 1.00 15.94 447 SER B N 1
ATOM 7530 C CA . SER B 1 450 ? -12.011 -20.109 42.076 1.00 18.54 447 SER B CA 1
ATOM 7531 C C . SER B 1 450 ? -12.382 -21.119 40.999 1.00 19.08 447 SER B C 1
ATOM 7532 O O . SER B 1 450 ? -11.672 -21.254 39.996 1.00 18.59 447 SER B O 1
ATOM 7535 N N . ALA B 1 451 ? -13.494 -21.829 41.203 1.00 22.13 448 ALA B N 1
ATOM 7536 C CA . ALA B 1 451 ? -13.906 -22.830 40.226 1.00 17.02 448 ALA B CA 1
ATOM 7537 C C . ALA B 1 451 ? -14.223 -22.186 38.882 1.00 20.83 448 ALA B C 1
ATOM 7538 O O . ALA B 1 451 ? -13.890 -22.737 37.826 1.00 18.00 448 ALA B O 1
ATOM 7540 N N . GLU B 1 452 ? -14.858 -21.012 38.902 1.00 19.76 449 GLU B N 1
ATOM 7541 C CA . GLU B 1 452 ? -15.143 -20.303 37.658 1.00 21.56 449 GLU B CA 1
ATOM 7542 C C . GLU B 1 452 ? -13.868 -20.041 36.867 1.00 19.06 449 GLU B C 1
ATOM 7543 O O . GLU B 1 452 ? -13.796 -20.332 35.669 1.00 16.81 449 GLU B O 1
ATOM 7549 N N . GLU B 1 453 ? -12.847 -19.485 37.526 1.00 21.23 450 GLU B N 1
ATOM 7550 C CA . GLU B 1 453 ? -11.609 -19.141 36.833 1.00 23.38 450 GLU B CA 1
ATOM 7551 C C . GLU B 1 453 ? -10.989 -20.358 36.155 1.00 20.69 450 GLU B C 1
ATOM 7552 O O . GLU B 1 453 ? -10.622 -20.305 34.976 1.00 21.77 450 GLU B O 1
ATOM 7558 N N . VAL B 1 454 ? -10.851 -21.463 36.890 1.00 19.68 451 VAL B N 1
ATOM 7559 C CA . VAL B 1 454 ? -10.233 -22.655 36.314 1.00 16.80 451 VAL B CA 1
ATOM 7560 C C . VAL B 1 454 ? -11.089 -23.204 35.181 1.00 17.30 451 VAL B C 1
ATOM 7561 O O . VAL B 1 454 ? -10.575 -23.580 34.121 1.00 20.32 451 VAL B O 1
ATOM 7565 N N . GLU B 1 455 ? -12.408 -23.258 35.382 1.00 17.25 452 GLU B N 1
ATOM 7566 C CA . GLU B 1 455 ? -13.301 -23.707 34.319 1.00 19.27 452 GLU B CA 1
ATOM 7567 C C . GLU B 1 455 ? -13.090 -22.899 33.044 1.00 20.61 452 GLU B C 1
ATOM 7568 O O . GLU B 1 455 ? -12.979 -23.463 31.950 1.00 20.15 452 GLU B O 1
ATOM 7574 N N . ASN B 1 456 ? -13.034 -21.569 33.168 1.00 21.56 453 ASN B N 1
ATOM 7575 C CA . ASN B 1 456 ? -12.900 -20.724 31.986 1.00 20.23 453 ASN B CA 1
ATOM 7576 C C . ASN B 1 456 ? -11.575 -20.955 31.274 1.00 23.85 453 ASN B C 1
ATOM 7577 O O . ASN B 1 456 ? -11.492 -20.789 30.051 1.00 25.16 453 ASN B O 1
ATOM 7582 N N . HIS B 1 457 ? -10.528 -21.333 32.009 1.00 22.45 454 HIS B N 1
ATOM 7583 C CA . HIS B 1 457 ? -9.275 -21.689 31.348 1.00 25.42 454 HIS B CA 1
ATOM 7584 C C . HIS B 1 457 ? -9.396 -23.030 30.636 1.00 21.45 454 HIS B C 1
ATOM 7585 O O . HIS B 1 457 ? -8.921 -23.186 29.505 1.00 21.04 454 HIS B O 1
ATOM 7592 N N . ILE B 1 458 ? -10.035 -24.008 31.279 1.00 22.56 455 ILE B N 1
ATOM 7593 C CA . ILE B 1 458 ? -10.289 -25.288 30.623 1.00 22.97 455 ILE B CA 1
ATOM 7594 C C . ILE B 1 458 ? -11.148 -25.088 29.379 1.00 22.75 455 ILE B C 1
ATOM 7595 O O . ILE B 1 458 ? -10.916 -25.715 28.340 1.00 25.35 455 ILE B O 1
ATOM 7600 N N . LEU B 1 459 ? -12.146 -24.204 29.458 1.00 24.26 456 LEU B N 1
ATOM 7601 C CA . LEU B 1 459 ? -12.997 -23.934 28.304 1.00 25.44 456 LEU B CA 1
ATOM 7602 C C . LEU B 1 459 ? -12.230 -23.313 27.146 1.00 27.25 456 LEU B C 1
ATOM 7603 O O . LEU B 1 459 ? -12.658 -23.453 25.994 1.00 32.93 456 LEU B O 1
ATOM 7608 N N . ALA B 1 460 ? -11.102 -22.649 27.413 1.00 25.18 457 ALA B N 1
ATOM 7609 C CA . ALA B 1 460 ? -10.313 -22.059 26.334 1.00 29.28 457 ALA B CA 1
ATOM 7610 C C . ALA B 1 460 ? -9.721 -23.111 25.407 1.00 28.70 457 ALA B C 1
ATOM 7611 O O . ALA B 1 460 ? -9.405 -22.796 24.255 1.00 29.51 457 ALA B O 1
ATOM 7613 N N . HIS B 1 461 ? -9.559 -24.337 25.886 1.00 31.61 458 HIS B N 1
ATOM 7614 C CA . HIS B 1 461 ? -9.014 -25.409 25.069 1.00 30.84 458 HIS B CA 1
ATOM 7615 C C . HIS B 1 461 ? -9.933 -25.661 23.874 1.00 32.94 458 HIS B C 1
ATOM 7616 O O . HIS B 1 461 ? -11.157 -25.764 24.048 1.00 30.63 458 HIS B O 1
ATOM 7623 N N . PRO B 1 462 ? -9.396 -25.759 22.656 1.00 33.79 459 PRO B N 1
ATOM 7624 C CA . PRO B 1 462 ? -10.271 -25.908 21.481 1.00 30.00 459 PRO B CA 1
ATOM 7625 C C . PRO B 1 462 ? -11.113 -27.176 21.496 1.00 33.87 459 PRO B C 1
ATOM 7626 O O . PRO B 1 462 ? -12.183 -27.197 20.871 1.00 32.75 459 PRO B O 1
ATOM 7630 N N . ALA B 1 463 ? -10.679 -28.224 22.194 1.00 28.72 460 ALA B N 1
ATOM 7631 C CA . ALA B 1 463 ? -11.377 -29.504 22.189 1.00 25.30 460 ALA B CA 1
ATOM 7632 C C . ALA B 1 463 ? -12.373 -29.653 23.330 1.00 27.16 460 ALA B C 1
ATOM 7633 O O . ALA B 1 463 ? -12.993 -30.713 23.448 1.00 31.40 460 ALA B O 1
ATOM 7635 N N . VAL B 1 464 ? -12.546 -28.634 24.168 1.00 28.27 461 VAL B N 1
ATOM 7636 C CA . VAL B 1 464 ? -13.424 -28.714 25.331 1.00 30.49 461 VAL B CA 1
ATOM 7637 C C . VAL B 1 464 ? -14.759 -28.067 24.996 1.00 28.25 461 VAL B C 1
ATOM 7638 O O . VAL B 1 464 ? -14.808 -26.951 24.464 1.00 31.99 461 VAL B O 1
ATOM 7642 N N . HIS B 1 465 ? -15.840 -28.769 25.310 1.00 28.80 462 HIS B N 1
ATOM 7643 C CA . HIS B 1 465 ? -17.201 -28.287 25.125 1.00 30.76 462 HIS B CA 1
ATOM 7644 C C . HIS B 1 465 ? -17.774 -27.664 26.392 1.00 28.34 462 HIS B C 1
ATOM 7645 O O . HIS B 1 465 ? -18.476 -26.650 26.320 1.00 30.58 462 HIS B O 1
ATOM 7652 N N . ASP B 1 466 ? -17.450 -28.225 27.555 1.00 27.04 463 ASP B N 1
ATOM 7653 C CA . ASP B 1 466 ? -17.947 -27.730 28.831 1.00 22.24 463 ASP B CA 1
ATOM 7654 C C . ASP B 1 466 ? -17.057 -28.283 29.934 1.00 19.58 463 ASP B C 1
ATOM 7655 O O . ASP B 1 466 ? -16.357 -29.280 29.744 1.00 23.38 463 ASP B O 1
ATOM 7660 N N . ALA B 1 467 ? -17.096 -27.627 31.093 1.00 20.86 464 ALA B N 1
ATOM 7661 C CA . ALA B 1 467 ? -16.313 -28.077 32.236 1.00 17.78 464 ALA B CA 1
ATOM 7662 C C . ALA B 1 467 ? -16.960 -27.589 33.524 1.00 18.11 464 ALA B C 1
ATOM 7663 O O . ALA B 1 467 ? -17.609 -26.539 33.554 1.00 18.05 464 ALA B O 1
ATOM 7665 N N . ALA B 1 468 ? -16.773 -28.369 34.586 1.00 20.90 465 ALA B N 1
ATOM 7666 C CA . ALA B 1 468 ? -17.217 -27.997 35.924 1.00 18.24 465 ALA B CA 1
ATOM 7667 C C . ALA B 1 468 ? -16.116 -28.357 36.909 1.00 19.90 465 ALA B C 1
ATOM 7668 O O . ALA B 1 468 ? -15.671 -29.509 36.948 1.00 16.82 465 ALA B O 1
ATOM 7670 N N . VAL B 1 469 ? -15.677 -27.380 37.699 1.00 17.48 466 VAL B N 1
ATOM 7671 C CA . VAL B 1 469 ? -14.598 -27.564 38.662 1.00 16.13 466 VAL B CA 1
ATOM 7672 C C . VAL B 1 469 ? -15.190 -27.516 40.064 1.00 18.57 466 VAL B C 1
ATOM 7673 O O . VAL B 1 469 ? -15.917 -26.575 40.407 1.00 16.61 466 VAL B O 1
ATOM 7677 N N . VAL B 1 470 ? -14.889 -28.537 40.871 1.00 15.01 467 VAL B N 1
ATOM 7678 C CA . VAL B 1 470 ? -15.433 -28.651 42.218 1.00 14.02 467 VAL B CA 1
ATOM 7679 C C . VAL B 1 470 ? -14.349 -29.141 43.168 1.00 14.06 467 VAL B C 1
ATOM 7680 O O . VAL B 1 470 ? -13.314 -29.671 42.757 1.00 13.00 467 VAL B O 1
ATOM 7684 N N . GLY B 1 471 ? -14.599 -28.940 44.457 1.00 15.78 468 GLY B N 1
ATOM 7685 C CA . GLY B 1 471 ? -13.724 -29.461 45.486 1.00 18.76 468 GLY B CA 1
ATOM 7686 C C . GLY B 1 471 ? -14.162 -30.856 45.904 1.00 21.23 468 GLY B C 1
ATOM 7687 O O . GLY B 1 471 ? -15.351 -31.135 46.040 1.00 19.68 468 GLY B O 1
ATOM 7688 N N . MET B 1 472 ? -13.182 -31.731 46.095 1.00 20.87 469 MET B N 1
ATOM 7689 C CA . MET B 1 472 ? -13.423 -33.072 46.604 1.00 25.49 469 MET B CA 1
ATOM 7690 C C . MET B 1 472 ? -12.765 -33.205 47.969 1.00 24.13 469 MET B C 1
ATOM 7691 O O . MET B 1 472 ? -11.595 -32.842 48.138 1.00 22.43 469 MET B O 1
ATOM 7696 N N . SER B 1 473 ? -13.527 -33.714 48.939 1.00 26.65 470 SER B N 1
ATOM 7697 C CA . SER B 1 473 ? -13.057 -33.783 50.316 1.00 25.61 470 SER B CA 1
ATOM 7698 C C . SER B 1 473 ? -11.687 -34.446 50.392 1.00 26.76 470 SER B C 1
ATOM 7699 O O . SER B 1 473 ? -11.384 -35.381 49.644 1.00 26.46 470 SER B O 1
ATOM 7702 N N . ASP B 1 474 ? -10.852 -33.947 51.305 1.00 23.68 471 ASP B N 1
ATOM 7703 C CA . ASP B 1 474 ? -9.512 -34.474 51.494 1.00 19.42 471 ASP B CA 1
ATOM 7704 C C . ASP B 1 474 ? -9.180 -34.325 52.973 1.00 25.67 471 ASP B C 1
ATOM 7705 O O . ASP B 1 474 ? -9.436 -33.253 53.544 1.00 28.62 471 ASP B O 1
ATOM 7710 N N . PRO B 1 475 ? -8.635 -35.361 53.619 1.00 28.40 472 PRO B N 1
ATOM 7711 C CA . PRO B 1 475 ? -8.387 -35.268 55.067 1.00 25.32 472 PRO B CA 1
ATOM 7712 C C . PRO B 1 475 ? -7.243 -34.338 55.441 1.00 26.90 472 PRO B C 1
ATOM 7713 O O . PRO B 1 475 ? -7.164 -33.925 56.605 1.00 33.47 472 PRO B O 1
ATOM 7717 N N . TYR B 1 476 ? -6.378 -33.994 54.493 1.00 23.75 473 TYR B N 1
ATOM 7718 C CA . TYR B 1 476 ? -5.248 -33.119 54.797 1.00 22.96 473 TYR B CA 1
ATOM 7719 C C . TYR B 1 476 ? -5.440 -31.681 54.317 1.00 25.41 473 TYR B C 1
ATOM 7720 O O . TYR B 1 476 ? -5.263 -30.732 55.082 1.00 20.88 473 TYR B O 1
ATOM 7729 N N . LEU B 1 477 ? -5.802 -31.531 53.049 1.00 23.85 474 LEU B N 1
ATOM 7730 C CA . LEU B 1 477 ? -5.999 -30.223 52.441 1.00 21.58 474 LEU B CA 1
ATOM 7731 C C . LEU B 1 477 ? -7.426 -29.715 52.579 1.00 23.05 474 LEU B C 1
ATOM 7732 O O . LEU B 1 477 ? -7.705 -28.580 52.176 1.00 20.96 474 LEU B O 1
ATOM 7737 N N . GLY B 1 478 ? -8.327 -30.513 53.134 1.00 18.03 475 GLY B N 1
ATOM 7738 C CA . GLY B 1 478 ? -9.732 -30.128 53.191 1.00 17.27 475 GLY B CA 1
ATOM 7739 C C . GLY B 1 478 ? -10.441 -30.325 51.878 1.00 22.57 475 GLY B C 1
ATOM 7740 O O . GLY B 1 478 ? -11.496 -30.964 51.832 1.00 23.07 475 GLY B O 1
ATOM 7741 N N . GLU B 1 479 ? -9.881 -29.794 50.793 1.00 18.19 476 GLU B N 1
ATOM 7742 C CA . GLU B 1 479 ? -10.409 -30.015 49.457 1.00 18.21 476 GLU B CA 1
ATOM 7743 C C . GLU B 1 479 ? -9.263 -30.212 48.479 1.00 20.32 476 GLU B C 1
ATOM 7744 O O . GLU B 1 479 ? -8.186 -29.628 48.628 1.00 17.75 476 GLU B O 1
ATOM 7750 N N . ARG B 1 480 ? -9.507 -31.044 47.476 1.00 15.73 477 ARG B N 1
ATOM 7751 C CA . ARG B 1 480 ? -8.689 -31.080 46.276 1.00 19.56 477 ARG B CA 1
ATOM 7752 C C . ARG B 1 480 ? -9.507 -30.545 45.107 1.00 17.23 477 ARG B C 1
ATOM 7753 O O . ARG B 1 480 ? -10.731 -30.410 45.188 1.00 19.86 477 ARG B O 1
ATOM 7761 N N . VAL B 1 481 ? -8.816 -30.216 44.023 1.00 16.78 478 VAL B N 1
ATOM 7762 C CA . VAL B 1 481 ? -9.426 -29.583 42.858 1.00 17.89 478 VAL B CA 1
ATOM 7763 C C . VAL B 1 481 ? -9.730 -30.676 41.838 1.00 14.50 478 VAL B C 1
ATOM 7764 O O . VAL B 1 481 ? -8.814 -31.308 41.303 1.00 15.94 478 VAL B O 1
ATOM 7768 N N . CYS B 1 482 ? -11.020 -30.916 41.581 1.00 15.52 479 CYS B N 1
ATOM 7769 C CA . CYS B 1 482 ? -11.475 -31.904 40.607 1.00 17.37 479 CYS B CA 1
ATOM 7770 C C . CYS B 1 482 ? -12.221 -31.208 39.476 1.00 16.92 479 CYS B C 1
ATOM 7771 O O . CYS B 1 482 ? -13.122 -30.402 39.728 1.00 18.93 479 CYS B O 1
ATOM 7774 N N . ALA B 1 483 ? -11.863 -31.538 38.235 1.00 17.76 480 ALA B N 1
ATOM 7775 C CA . ALA B 1 483 ? -12.483 -30.959 37.049 1.00 15.83 480 ALA B CA 1
ATOM 7776 C C . ALA B 1 483 ? -13.202 -32.046 36.262 1.00 19.44 480 ALA B C 1
ATOM 7777 O O . ALA B 1 483 ? -12.586 -33.041 35.863 1.00 22.48 480 ALA B O 1
ATOM 7779 N N . TYR B 1 484 ? -14.500 -31.855 36.047 1.00 20.29 481 TYR B N 1
ATOM 7780 C CA . TYR B 1 484 ? -15.264 -32.648 35.091 1.00 21.57 481 TYR B CA 1
ATOM 7781 C C . TYR B 1 484 ? -15.235 -31.930 33.745 1.00 21.34 481 TYR B C 1
ATOM 7782 O O . TYR B 1 484 ? -15.619 -30.758 33.654 1.00 17.99 481 TYR B O 1
ATOM 7791 N N . VAL B 1 485 ? -14.775 -32.621 32.706 1.00 18.67 482 VAL B N 1
ATOM 7792 C CA . VAL B 1 485 ? -14.584 -32.024 31.389 1.00 22.12 482 VAL B CA 1
ATOM 7793 C C . VAL B 1 485 ? -15.408 -32.806 30.375 1.00 25.38 482 VAL B C 1
ATOM 7794 O O . VAL B 1 485 ? -15.386 -34.042 30.370 1.00 21.94 482 VAL B O 1
ATOM 7798 N N . ILE B 1 486 ? -16.135 -32.083 29.526 1.00 22.58 483 ILE B N 1
ATOM 7799 C CA . ILE B 1 486 ? -16.904 -32.664 28.433 1.00 26.95 483 ILE B CA 1
ATOM 7800 C C . ILE B 1 486 ? -16.174 -32.335 27.137 1.00 25.57 483 ILE B C 1
ATOM 7801 O O . ILE B 1 486 ? -16.055 -31.162 26.758 1.00 23.78 483 ILE B O 1
ATOM 7806 N N . ALA B 1 487 ? -15.663 -33.368 26.476 1.00 32.58 484 ALA B N 1
ATOM 7807 C CA . ALA B 1 487 ? -15.022 -33.276 25.170 1.00 37.27 484 ALA B CA 1
ATOM 7808 C C . ALA B 1 487 ? -15.753 -34.185 24.185 1.00 42.63 484 ALA B C 1
ATOM 7809 O O . ALA B 1 487 ? -16.744 -34.839 24.526 1.00 44.51 484 ALA B O 1
ATOM 7811 N N . PRO B 1 491 ? -10.827 -35.727 22.025 1.00 49.37 488 PRO B N 1
ATOM 7812 C CA . PRO B 1 491 ? -10.516 -35.115 23.320 1.00 44.51 488 PRO B CA 1
ATOM 7813 C C . PRO B 1 491 ? -9.043 -35.263 23.653 1.00 43.05 488 PRO B C 1
ATOM 7814 O O . PRO B 1 491 ? -8.359 -36.149 23.116 1.00 38.22 488 PRO B O 1
ATOM 7818 N N . PRO B 1 492 ? -8.515 -34.413 24.528 1.00 37.17 489 PRO B N 1
ATOM 7819 C CA . PRO B 1 492 ? -7.113 -34.526 24.931 1.00 32.72 489 PRO B CA 1
ATOM 7820 C C . PRO B 1 492 ? -6.938 -35.486 26.098 1.00 30.84 489 PRO B C 1
ATOM 7821 O O . PRO B 1 492 ? -7.886 -35.847 26.797 1.00 31.56 489 PRO B O 1
ATOM 7825 N N . SER B 1 493 ? -5.692 -35.898 26.294 1.00 31.73 490 SER B N 1
ATOM 7826 C CA . SER B 1 493 ? -5.370 -36.721 27.444 1.00 34.91 490 SER B CA 1
ATOM 7827 C C . SER B 1 493 ? -5.315 -35.862 28.703 1.00 29.83 490 SER B C 1
ATOM 7828 O O . SER B 1 493 ? -5.153 -34.641 28.647 1.00 30.82 490 SER B O 1
ATOM 7831 N N . ARG B 1 494 ? -5.462 -36.519 29.854 1.00 30.65 491 ARG B N 1
ATOM 7832 C CA . ARG B 1 494 ? -5.292 -35.804 31.112 1.00 30.52 491 ARG B CA 1
ATOM 7833 C C . ARG B 1 494 ? -3.950 -35.088 31.157 1.00 31.57 491 ARG B C 1
ATOM 7834 O O . ARG B 1 494 ? -3.852 -33.984 31.703 1.00 32.35 491 ARG B O 1
ATOM 7842 N N . SER B 1 495 ? -2.914 -35.687 30.565 1.00 32.61 492 SER B N 1
ATOM 7843 C CA . SER B 1 495 ? -1.594 -35.067 30.573 1.00 32.28 492 SER B CA 1
ATOM 7844 C C . SER B 1 495 ? -1.545 -33.845 29.660 1.00 33.81 492 SER B C 1
ATOM 7845 O O . SER B 1 495 ? -0.882 -32.852 29.979 1.00 30.44 492 SER B O 1
ATOM 7848 N N . GLU B 1 496 ? -2.237 -33.897 28.519 1.00 30.80 493 GLU B N 1
ATOM 7849 C CA . GLU B 1 496 ? -2.248 -32.761 27.604 1.00 30.15 493 GLU B CA 1
ATOM 7850 C C . GLU B 1 496 ? -3.109 -31.618 28.122 1.00 30.62 493 GLU B C 1
ATOM 7851 O O . GLU B 1 496 ? -2.810 -30.450 27.848 1.00 31.65 493 GLU B O 1
ATOM 7857 N N . LEU B 1 497 ? -4.177 -31.922 28.860 1.00 27.45 494 LEU B N 1
ATOM 7858 C CA . LEU B 1 497 ? -5.020 -30.856 29.387 1.00 25.70 494 LEU B CA 1
ATOM 7859 C C . LEU B 1 497 ? -4.283 -30.064 30.460 1.00 24.47 494 LEU B C 1
ATOM 7860 O O . LEU B 1 497 ? -4.272 -28.828 30.435 1.00 21.71 494 LEU B O 1
ATOM 7865 N N . LEU B 1 498 ? -3.647 -30.763 31.405 1.00 27.44 495 LEU B N 1
ATOM 7866 C CA . LEU B 1 498 ? -2.887 -30.079 32.448 1.00 27.70 495 LEU B CA 1
ATOM 7867 C C . LEU B 1 498 ? -1.711 -29.308 31.861 1.00 26.61 495 LEU B C 1
ATOM 7868 O O . LEU B 1 498 ? -1.397 -28.199 32.311 1.00 26.06 495 LEU B O 1
ATOM 7873 N N . ARG B 1 499 ? -1.042 -29.881 30.857 1.00 25.29 496 ARG B N 1
ATOM 7874 C CA . ARG B 1 499 ? 0.025 -29.152 30.182 1.00 27.45 496 ARG B CA 1
ATOM 7875 C C . ARG B 1 499 ? -0.513 -27.909 29.486 1.00 25.89 496 ARG B C 1
ATOM 7876 O O . ARG B 1 499 ? 0.183 -26.891 29.404 1.00 25.82 496 ARG B O 1
ATOM 7884 N N . PHE B 1 500 ? -1.749 -27.970 28.986 1.00 24.72 497 PHE B N 1
ATOM 7885 C CA . PHE B 1 500 ? -2.365 -26.794 28.380 1.00 28.72 497 PHE B CA 1
ATOM 7886 C C . PHE B 1 500 ? -2.637 -25.712 29.418 1.00 26.13 497 PHE B C 1
ATOM 7887 O O . PHE B 1 500 ? -2.460 -24.520 29.143 1.00 26.91 497 PHE B O 1
ATOM 7895 N N . LEU B 1 501 ? -3.076 -26.105 30.614 1.00 26.78 498 LEU B N 1
ATOM 7896 C CA . LEU B 1 501 ? -3.336 -25.124 31.662 1.00 25.36 498 LEU B CA 1
ATOM 7897 C C . LEU B 1 501 ? -2.044 -24.484 32.164 1.00 23.02 498 LEU B C 1
ATOM 7898 O O . LEU B 1 501 ? -2.020 -23.289 32.475 1.00 26.55 498 LEU B O 1
ATOM 7903 N N . ARG B 1 502 ? -0.981 -25.278 32.241 1.00 26.81 499 ARG B N 1
ATOM 7904 C CA . ARG B 1 502 ? 0.311 -24.786 32.701 1.00 24.07 499 ARG B CA 1
ATOM 7905 C C . ARG B 1 502 ? 0.891 -23.791 31.702 1.00 27.15 499 ARG B C 1
ATOM 7906 O O . ARG B 1 502 ? 1.559 -22.830 32.083 1.00 26.56 499 ARG B O 1
ATOM 7914 N N . GLU B 1 503 ? 0.629 -24.030 30.421 1.00 30.08 500 GLU B N 1
ATOM 7915 C CA . GLU B 1 503 ? 1.119 -23.155 29.363 1.00 26.44 500 GLU B CA 1
ATOM 7916 C C . GLU B 1 503 ? 0.360 -21.833 29.365 1.00 30.49 500 GLU B C 1
ATOM 7917 O O . GLU B 1 503 ? 0.929 -20.779 29.078 1.00 31.36 500 GLU B O 1
ATOM 7923 N N . ARG B 1 504 ? -0.927 -21.897 29.691 1.00 27.75 501 ARG B N 1
ATOM 7924 C CA . ARG B 1 504 ? -1.765 -20.705 29.735 1.00 26.69 501 ARG B CA 1
ATOM 7925 C C . ARG B 1 504 ? -1.153 -19.649 30.647 1.00 28.93 501 ARG B C 1
ATOM 7926 O O . ARG B 1 504 ? -1.032 -18.483 30.270 1.00 29.08 501 ARG B O 1
ATOM 7934 N N . GLY B 1 505 ? -0.760 -20.043 31.852 1.00 28.12 502 GLY B N 1
ATOM 7935 C CA . GLY B 1 505 ? -0.147 -19.184 32.874 1.00 25.49 502 GLY B CA 1
ATOM 7936 C C . GLY B 1 505 ? -0.749 -19.253 34.249 1.00 25.24 502 GLY B C 1
ATOM 7937 O O . GLY B 1 505 ? -0.533 -18.411 35.063 1.00 24.76 502 GLY B O 1
ATOM 7938 N N . LEU B 1 506 ? -1.497 -20.306 34.537 1.00 25.59 503 LEU B N 1
ATOM 7939 C CA . LEU B 1 506 ? -2.148 -20.390 35.822 1.00 25.19 503 LEU B CA 1
ATOM 7940 C C . LEU B 1 506 ? -1.228 -20.700 36.978 1.00 26.30 503 LEU B C 1
ATOM 7941 O O . LEU B 1 506 ? -0.284 -21.359 36.790 1.00 28.20 503 LEU B O 1
ATOM 7946 N N . ALA B 1 507 ? -1.592 -20.215 38.169 1.00 26.58 504 ALA B N 1
ATOM 7947 C CA . ALA B 1 507 ? -0.849 -20.539 39.376 1.00 23.07 504 ALA B CA 1
ATOM 7948 C C . ALA B 1 507 ? -0.810 -22.048 39.584 1.00 25.04 504 ALA B C 1
ATOM 7949 O O . ALA B 1 507 ? -1.764 -22.769 39.275 1.00 22.44 504 ALA B O 1
ATOM 7951 N N . SER B 1 508 ? 0.315 -22.520 40.125 1.00 26.67 505 SER B N 1
ATOM 7952 C CA . SER B 1 508 ? 0.539 -23.954 40.273 1.00 27.75 505 SER B CA 1
ATOM 7953 C C . SER B 1 508 ? -0.591 -24.629 41.046 1.00 26.06 505 SER B C 1
ATOM 7954 O O . SER B 1 508 ? -1.075 -25.695 40.646 1.00 26.78 505 SER B O 1
ATOM 7957 N N . TYR B 1 509 ? -1.026 -24.026 42.157 1.00 23.04 506 TYR B N 1
ATOM 7958 C CA . TYR B 1 509 ? -2.059 -24.629 42.996 1.00 21.43 506 TYR B CA 1
ATOM 7959 C C . TYR B 1 509 ? -3.445 -24.602 42.362 1.00 21.43 506 TYR B C 1
ATOM 7960 O O . TYR B 1 509 ? -4.394 -25.104 42.973 1.00 18.31 506 TYR B O 1
ATOM 7969 N N . LYS B 1 510 ? -3.592 -24.036 41.167 1.00 21.71 507 LYS B N 1
ATOM 7970 C CA . LYS B 1 510 ? -4.877 -23.998 40.483 1.00 24.61 507 LYS B CA 1
ATOM 7971 C C . LYS B 1 510 ? -5.035 -25.115 39.459 1.00 21.36 507 LYS B C 1
ATOM 7972 O O . LYS B 1 510 ? -6.148 -25.332 38.967 1.00 20.02 507 LYS B O 1
ATOM 7978 N N . ILE B 1 511 ? -3.960 -25.821 39.136 1.00 19.92 508 ILE B N 1
ATOM 7979 C CA . ILE B 1 511 ? -4.053 -26.982 38.244 1.00 23.13 508 ILE B CA 1
ATOM 7980 C C . ILE B 1 511 ? -4.843 -28.084 38.944 1.00 20.62 508 ILE B C 1
ATOM 7981 O O . ILE B 1 511 ? -4.504 -28.456 40.081 1.00 21.93 508 ILE B O 1
ATOM 7986 N N . PRO B 1 512 ? -5.881 -28.636 38.316 1.00 20.54 509 PRO B N 1
ATOM 7987 C CA . PRO B 1 512 ? -6.719 -29.635 38.995 1.00 20.62 509 PRO B CA 1
ATOM 7988 C C . PRO B 1 512 ? -5.919 -30.846 39.451 1.00 20.16 509 PRO B C 1
ATOM 7989 O O . PRO B 1 512 ? -5.017 -31.319 38.759 1.00 21.04 509 PRO B O 1
ATOM 7993 N N . ASP B 1 513 ? -6.278 -31.352 40.631 1.00 19.11 510 ASP B N 1
ATOM 7994 C CA . ASP B 1 513 ? -5.689 -32.583 41.146 1.00 20.69 510 ASP B CA 1
ATOM 7995 C C . ASP B 1 513 ? -6.237 -33.815 40.439 1.00 21.60 510 ASP B C 1
ATOM 7996 O O . ASP B 1 513 ? -5.529 -34.819 40.311 1.00 23.36 510 ASP B O 1
ATOM 8001 N N . ARG B 1 514 ? -7.481 -33.755 39.974 1.00 20.95 511 ARG B N 1
ATOM 8002 C CA . ARG B 1 514 ? -8.140 -34.882 39.337 1.00 19.32 511 ARG B CA 1
ATOM 8003 C C . ARG B 1 514 ? -8.905 -34.377 38.125 1.00 22.05 511 ARG B C 1
ATOM 8004 O O . ARG B 1 514 ? -9.520 -33.309 38.173 1.00 19.40 511 ARG B O 1
ATOM 8012 N N . VAL B 1 515 ? -8.849 -35.137 37.036 1.00 21.76 512 VAL B N 1
ATOM 8013 C CA . VAL B 1 515 ? -9.550 -34.801 35.804 1.00 21.96 512 VAL B CA 1
ATOM 8014 C C . VAL B 1 515 ? -10.373 -36.012 35.394 1.00 26.95 512 VAL B C 1
ATOM 8015 O O . VAL B 1 515 ? -9.824 -37.105 35.211 1.00 28.98 512 VAL B O 1
ATOM 8019 N N . GLU B 1 516 ? -11.680 -35.820 35.246 1.00 25.98 513 GLU B N 1
ATOM 8020 C CA . GLU B 1 516 ? -12.600 -36.893 34.877 1.00 28.67 513 GLU B CA 1
ATOM 8021 C C . GLU B 1 516 ? -13.342 -36.471 33.615 1.00 27.53 513 GLU B C 1
ATOM 8022 O O . GLU B 1 516 ? -14.242 -35.627 33.668 1.00 26.17 513 GLU B O 1
ATOM 8028 N N . PHE B 1 517 ? -12.959 -37.051 32.480 1.00 26.92 514 PHE B N 1
ATOM 8029 C CA . PHE B 1 517 ? -13.672 -36.798 31.236 1.00 25.56 514 PHE B CA 1
ATOM 8030 C C . PHE B 1 517 ? -15.001 -37.544 31.240 1.00 27.50 514 PHE B C 1
ATOM 8031 O O . PHE B 1 517 ? -15.051 -38.742 31.538 1.00 31.09 514 PHE B O 1
ATOM 8039 N N . VAL B 1 518 ? -16.081 -36.836 30.913 1.00 27.39 515 VAL B N 1
ATOM 8040 C CA . VAL B 1 518 ? -17.414 -37.424 30.896 1.00 27.26 515 VAL B CA 1
ATOM 8041 C C . VAL B 1 518 ? -18.166 -36.915 29.675 1.00 27.79 515 VAL B C 1
ATOM 8042 O O . VAL B 1 518 ? -17.874 -35.839 29.144 1.00 30.42 515 VAL B O 1
ATOM 8046 N N . ASP B 1 519 ? -19.141 -37.709 29.224 1.00 29.17 516 ASP B N 1
ATOM 8047 C CA . ASP B 1 519 ? -20.021 -37.264 28.149 1.00 32.32 516 ASP B CA 1
ATOM 8048 C C . ASP B 1 519 ? -21.070 -36.287 28.658 1.00 28.78 516 ASP B C 1
ATOM 8049 O O . ASP B 1 519 ? -21.581 -35.470 27.885 1.00 28.90 516 ASP B O 1
ATOM 8054 N N . ARG B 1 520 ? -21.397 -36.366 29.945 1.00 28.62 517 ARG B N 1
ATOM 8055 C CA . ARG B 1 520 ? -22.391 -35.516 30.580 1.00 26.15 517 ARG B CA 1
ATOM 8056 C C . ARG B 1 520 ? -22.092 -35.489 32.071 1.00 26.21 517 ARG B C 1
ATOM 8057 O O . ARG B 1 520 ? -21.540 -36.445 32.620 1.00 26.38 517 ARG B O 1
ATOM 8065 N N . PHE B 1 521 ? -22.456 -34.391 32.718 1.00 26.09 518 PHE B N 1
ATOM 8066 C CA . PHE B 1 521 ? -22.170 -34.256 34.139 1.00 26.36 518 PHE B CA 1
ATOM 8067 C C . PHE B 1 521 ? -22.988 -35.267 34.933 1.00 29.12 518 PHE B C 1
ATOM 8068 O O . PHE B 1 521 ? -24.216 -35.318 34.786 1.00 29.14 518 PHE B O 1
ATOM 8076 N N . PRO B 1 522 ? -22.353 -36.088 35.769 1.00 26.88 519 PRO B N 1
ATOM 8077 C CA . PRO B 1 522 ? -23.083 -37.160 36.460 1.00 28.71 519 PRO B CA 1
ATOM 8078 C C . PRO B 1 522 ? -24.058 -36.651 37.511 1.00 29.56 519 PRO B C 1
ATOM 8079 O O . PRO B 1 522 ? -23.924 -36.968 38.697 1.00 28.65 519 PRO B O 1
ATOM 8083 N N . VAL B 1 523 ? -25.045 -35.866 37.083 1.00 29.84 520 VAL B N 1
ATOM 8084 C CA . VAL B 1 523 ? -26.129 -35.398 37.939 1.00 33.30 520 VAL B CA 1
ATOM 8085 C C . VAL B 1 523 ? -27.397 -35.342 37.096 1.00 33.82 520 VAL B C 1
ATOM 8086 O O . VAL B 1 523 ? -27.354 -35.415 35.867 1.00 38.72 520 VAL B O 1
ATOM 8090 N N . THR B 1 524 ? -28.537 -35.209 37.767 1.00 38.37 521 THR B N 1
ATOM 8091 C CA . THR B 1 524 ? -29.819 -35.109 37.080 1.00 42.14 521 THR B CA 1
ATOM 8092 C C . THR B 1 524 ? -30.236 -33.649 36.955 1.00 42.12 521 THR B C 1
ATOM 8093 O O . THR B 1 524 ? -30.035 -32.850 37.877 1.00 38.67 521 THR B O 1
ATOM 8097 N N . GLY B 1 525 ? -30.804 -33.306 35.802 1.00 45.11 522 GLY B N 1
ATOM 8098 C CA . GLY B 1 525 ? -31.309 -31.964 35.563 1.00 38.88 522 GLY B CA 1
ATOM 8099 C C . GLY B 1 525 ? -30.248 -30.918 35.301 1.00 33.05 522 GLY B C 1
ATOM 8100 O O . GLY B 1 525 ? -30.362 -29.792 35.803 1.00 32.34 522 GLY B O 1
ATOM 8101 N N . VAL B 1 526 ? -29.222 -31.255 34.516 1.00 34.25 523 VAL B N 1
ATOM 8102 C CA . VAL B 1 526 ? -28.126 -30.316 34.278 1.00 30.52 523 VAL B CA 1
ATOM 8103 C C . VAL B 1 526 ? -28.649 -29.031 33.641 1.00 31.09 523 VAL B C 1
ATOM 8104 O O . VAL B 1 526 ? -28.356 -27.923 34.106 1.00 30.59 523 VAL B O 1
ATOM 8108 N N . GLY B 1 527 ? -29.432 -29.156 32.575 1.00 30.50 524 GLY B N 1
ATOM 8109 C CA . GLY B 1 527 ? -30.015 -27.972 31.974 1.00 30.64 524 GLY B CA 1
ATOM 8110 C C . GLY B 1 527 ? -31.126 -27.324 32.775 1.00 31.28 524 GLY B C 1
ATOM 8111 O O . GLY B 1 527 ? -31.678 -26.312 32.332 1.00 30.30 524 GLY B O 1
ATOM 8112 N N . LYS B 1 528 ? -31.474 -27.883 33.936 1.00 25.58 525 LYS B N 1
ATOM 8113 C CA . LYS B 1 528 ? -32.532 -27.348 34.782 1.00 20.22 525 LYS B CA 1
ATOM 8114 C C . LYS B 1 528 ? -32.017 -26.867 36.131 1.00 20.56 525 LYS B C 1
ATOM 8115 O O . LYS B 1 528 ? -32.823 -26.618 37.032 1.00 21.06 525 LYS B O 1
ATOM 8121 N N . ILE B 1 529 ? -30.700 -26.747 36.304 1.00 20.74 526 ILE B N 1
ATOM 8122 C CA . ILE B 1 529 ? -30.115 -26.225 37.532 1.00 20.04 526 ILE B CA 1
ATOM 8123 C C . ILE B 1 529 ? -29.042 -25.211 37.158 1.00 14.56 526 ILE B C 1
ATOM 8124 O O . ILE B 1 529 ? -28.479 -25.242 36.062 1.00 14.17 526 ILE B O 1
ATOM 8129 N N . SER B 1 530 ? -28.774 -24.297 38.087 1.00 18.51 527 SER B N 1
ATOM 8130 C CA . SER B 1 530 ? -27.782 -23.262 37.841 1.00 18.37 527 SER B CA 1
ATOM 8131 C C . SER B 1 530 ? -26.376 -23.857 37.854 1.00 17.18 527 SER B C 1
ATOM 8132 O O . SER B 1 530 ? -26.153 -24.999 38.270 1.00 17.60 527 SER B O 1
ATOM 8135 N N . ARG B 1 531 ? -25.415 -23.058 37.387 1.00 18.20 528 ARG B N 1
ATOM 8136 C CA . ARG B 1 531 ? -24.019 -23.480 37.428 1.00 19.19 528 ARG B CA 1
ATOM 8137 C C . ARG B 1 531 ? -23.518 -23.635 38.861 1.00 19.95 528 ARG B C 1
ATOM 8138 O O . ARG B 1 531 ? -22.683 -24.505 39.130 1.00 20.67 528 ARG B O 1
ATOM 8146 N N . SER B 1 532 ? -24.008 -22.814 39.791 1.00 18.19 529 SER B N 1
ATOM 8147 C CA . SER B 1 532 ? -23.634 -22.993 41.190 1.00 20.90 529 SER B CA 1
ATOM 8148 C C . SER B 1 532 ? -24.202 -24.292 41.753 1.00 24.10 529 SER B C 1
ATOM 8149 O O . SER B 1 532 ? -23.509 -25.018 42.478 1.00 21.26 529 SER B O 1
ATOM 8152 N N . GLU B 1 533 ? -25.467 -24.594 41.442 1.00 20.00 530 GLU B N 1
ATOM 8153 C CA . GLU B 1 533 ? -26.081 -25.821 41.939 1.00 18.72 530 GLU B CA 1
ATOM 8154 C C . GLU B 1 533 ? -25.394 -27.052 41.367 1.00 19.08 530 GLU B C 1
ATOM 8155 O O . GLU B 1 533 ? -25.170 -28.036 42.081 1.00 19.86 530 GLU B O 1
ATOM 8161 N N . LEU B 1 534 ? -25.070 -27.022 40.074 1.00 19.26 531 LEU B N 1
ATOM 8162 C CA . LEU B 1 534 ? -24.351 -28.133 39.461 1.00 18.58 531 LEU B CA 1
ATOM 8163 C C . LEU B 1 534 ? -23.068 -28.438 40.225 1.00 19.57 531 LEU B C 1
ATOM 8164 O O . LEU B 1 534 ? -22.775 -29.600 40.529 1.00 19.29 531 LEU B O 1
ATOM 8169 N N . ARG B 1 535 ? -22.292 -27.400 40.551 1.00 17.76 532 ARG B N 1
ATOM 8170 C CA . ARG B 1 535 ? -21.068 -27.611 41.316 1.00 19.15 532 ARG B CA 1
ATOM 8171 C C . ARG B 1 535 ? -21.372 -28.224 42.677 1.00 19.56 532 ARG B C 1
ATOM 8172 O O . ARG B 1 535 ? -20.680 -29.149 43.117 1.00 21.51 532 ARG B O 1
ATOM 8180 N N . ARG B 1 536 ? -22.419 -27.727 43.327 1.00 17.93 533 ARG B N 1
ATOM 8181 C CA . ARG B 1 536 ? -22.820 -28.231 44.635 1.00 21.00 533 ARG B CA 1
ATOM 8182 C C . ARG B 1 536 ? -23.147 -29.722 44.581 1.00 23.08 533 ARG B C 1
ATOM 8183 O O . ARG B 1 536 ? -22.696 -30.494 45.427 1.00 23.32 533 ARG B O 1
ATOM 8191 N N . GLU B 1 537 ? -23.932 -30.121 43.585 1.00 20.57 534 GLU B N 1
ATOM 8192 C CA . GLU B 1 537 ? -24.315 -31.522 43.430 1.00 24.69 534 GLU B CA 1
ATOM 8193 C C . GLU B 1 537 ? -23.110 -32.396 43.104 1.00 22.56 534 GLU B C 1
ATOM 8194 O O . GLU B 1 537 ? -22.972 -33.500 43.642 1.00 22.64 534 GLU B O 1
ATOM 8200 N N . LEU B 1 538 ? -22.231 -31.921 42.217 1.00 23.07 535 LEU B N 1
ATOM 8201 C CA . LEU B 1 538 ? -21.041 -32.688 41.868 1.00 25.12 535 LEU B CA 1
ATOM 8202 C C . LEU B 1 538 ? -20.144 -32.889 43.080 1.00 22.67 535 LEU B C 1
ATOM 8203 O O . LEU B 1 538 ? -19.575 -33.968 43.271 1.00 25.08 535 LEU B O 1
ATOM 8208 N N . ALA B 1 539 ? -20.001 -31.851 43.905 1.00 23.46 536 ALA B N 1
ATOM 8209 C CA . ALA B 1 539 ? -19.191 -31.962 45.113 1.00 25.94 536 ALA B CA 1
ATOM 8210 C C . ALA B 1 539 ? -19.774 -32.987 46.077 1.00 26.12 536 ALA B C 1
ATOM 8211 O O . ALA B 1 539 ? -19.033 -33.754 46.702 1.00 26.74 536 ALA B O 1
ATOM 8213 N N . ARG B 1 540 ? -21.099 -33.002 46.184 1.00 26.64 537 ARG B N 1
ATOM 8214 C CA . ARG B 1 540 ? -21.788 -33.938 47.063 1.00 29.26 537 ARG B CA 1
ATOM 8215 C C . ARG B 1 540 ? -21.374 -35.370 46.748 1.00 34.98 537 ARG B C 1
ATOM 8216 O O . ARG B 1 540 ? -21.020 -36.134 47.646 1.00 37.50 537 ARG B O 1
ATOM 8218 N N . ARG B 1 541 ? -21.421 -35.731 45.469 1.00 33.30 538 ARG B N 1
ATOM 8219 C CA . ARG B 1 541 ? -21.042 -37.075 45.050 1.00 34.04 538 ARG B CA 1
ATOM 8220 C C . ARG B 1 541 ? -19.574 -37.359 45.346 1.00 36.69 538 ARG B C 1
ATOM 8221 O O . ARG B 1 541 ? -19.224 -38.493 45.695 1.00 40.31 538 ARG B O 1
ATOM 8223 N N . LEU B 1 542 ? -18.708 -36.350 45.227 1.00 37.96 539 LEU B N 1
ATOM 8224 C CA . LEU B 1 542 ? -17.288 -36.497 45.530 1.00 35.05 539 LEU B CA 1
ATOM 8225 C C . LEU B 1 542 ? -16.988 -36.417 47.016 1.00 37.55 539 LEU B C 1
ATOM 8226 O O . LEU B 1 542 ? -15.821 -36.257 47.392 1.00 40.16 539 LEU B O 1
ATOM 8231 N N . ASP B 1 543 ? -18.005 -36.515 47.863 1.00 39.31 540 ASP B N 1
ATOM 8232 C CA . ASP B 1 543 ? -17.793 -36.536 49.301 1.00 40.27 540 ASP B CA 1
ATOM 8233 C C . ASP B 1 543 ? -18.466 -37.766 49.906 1.00 43.28 540 ASP B C 1
ATOM 8234 O O . ASP B 1 543 ? -18.936 -38.648 49.184 1.00 39.77 540 ASP B O 1
#

Radius of gyration: 35.37 Å; Cα contacts (8 Å, |Δi|>4): 2462; chains: 2; bounding box: 90×56×106 Å

InterPro domains:
  IPR000873 AMP-dependent synthetase/ligase domain [PF00501] (33-399)
  IPR011963 2,3-dihydroxybenzoate-AMP ligase [TIGR02275] (5-532)
  IPR020845 AMP-binding, conserved site [PS00455] (190-201)
  IPR025110 AMP-binding enzyme, C-terminal domain [PF13193] (450-525)
  IPR045851 AMP-binding enzyme domain superfamily [G3DSA:3.30.300.30] (436-541)
  IPR050237 ATP-dependent AMP-binding enzyme [PTHR43767] (27-529)